Protein AF-A0A1V1X0B9-F1 (afdb_monomer_lite)

Foldseek 3Di:
DDDDDDDDDDDDPDDPPDPDDPPPPFDDVVLDDQWDDALQDIDGNPFLDADPVVLVCQVPDPDQKFKKKWFWPGAADPVRQVVVVVQQWHFQQAPGRRITIIIGGPSHDCPDPSNVNITRYIGDDALSSAEHPCLVVVHDDPQQQDPVRWGKKKWAFGQPDDLVNVVVLVVVFDPAKDADPDHSMIIGTGHSVCSSVLSPDSRIRHMDGDDHDFDQFLLLLCVLQVLCVQQCWDPDPFAIDRPHAQLAPAEEEEADQKAQQVQCLQFDADRVRDGPGGLEPDPDIHHDFLSNFLVFQQARLQCCVCVFPNDGSSSGHSRNNYGYYYDYDPVPDDDDPVVLCCCCVPVVHAEYEAEDFQAQQLFCDVSLLRVLCLQQQVDDDPPHTRDHHAYFYEQFQQAAHHDPDLLGDYNEQRGRRNRFLYQYEWAFAGDDPVGHRHGDNRTYFYDRLQQHAPNQAYGHFWQHWGGGPPDSYIDSGGGGSSSGRSNLRSLLSSLQVLLCVQVVDDCSVDNDRSQQSVQLFLQAADADFFADDPPPFAQGPQARDGDGAHPAAFRRGNSHYGHSVSSSVLSNLVQKDKDKAFDQPDKDKDKAFAFPPRQKWKKKKAFSANRQPPPPDDSNHARGDAAKFKWKAFPVRDIFAFWDADGANADPHRNDRGNDHPVNRDHIDGDRDRRHRMTMTMDGPDDGDIMITMMHFDPPHVHHVDGMTMMMMGIDRPQAWEEEEDCLQPPQQFAPPDPDWGDLVDDGLVNLLQVVSVVSRYHYDYDYYHDAAALVVLVRGQEYEYHEHPDDHDPRNLVSVLVCQLVAHEYEAEYFAHADDPSCVSQWWHWAAKKDFQQKWADFDDDLLCPPAHIFHRPIFTATPTHDPQKDQTIWADQRMWGHRPPPRDDDVPIHGRGGFWIKGRRNNGIYTYGGHDNRSSPPPGSNVVSSVVVRSD

Sequence (938 aa):
GEKIHCLVIAGLIFSTLMLACASQRDFTSSDRKDTIQLKSRKIVISREEISPAFFSQLQKTSLQRLHAFVQLRKRPNLATKRMLEKKGLQLLFHVEPLMWVASISKKFSPEDEMVRSLVRWIGRILPEDRIAADIKQGRFYEGIIAKDGRVRLSVDFFKDVPREEARGILEAYTKEFEPRGGANGWYIVAPKDIIRKLADHDQVKWIEQGPFPFRPLNNFTRQTTHAEEVQDLDLGTGQPVYHGLSGTGIQVGIWDDGIDATHEDFKLHDSADSIIGSRLLQTNPSVGLHGTLVSGVVGASGYRSEACVSVPYIFRGMAPEVEFYVRRPWQNTVPTSPQFAEAINTYGMDVSNHSYLQSTSGRYSAIARDMDAIVRGDVDYGGATIPPRPMVWAAGNNGKWPQYSSSLVEGYFSVEAPAKNVITVGATMAGSATYPDHLEDFSSLGPTWDGRIKPELVAPGNSIRTTKLGLNCYTSGESGTSMSAPAVTGVLALILQQYAITYGVDLDQDSPYPSTLKAILIQTARDLVHDTPDGYEWNNPDTDAAVLYHEGPDYATGFGLINAQAAVSLVKKKNLREGIISSPGEVKDYQVWVSPGAERIQFTLAWDDEPDEDTYGVETNPRLINDLELRLIAEDGSTFLPWVLDPLTPAATIGDPDPITPADITPAHSGEDHLNNVEQITVKTAVSGNWIVRVSVAPGSPGLLEEPQPYSLAGDFLKGFKVLIDASRDGGVWWFPQAGPFDPTLAHQGKAFADYLRSLGHKVDELPRPHVITPELLQNYALVIRAVGFGSYSSAEINAYTNYVQNGGKLLLLADHSASDALASSFGLQFEGITRGENKLNNYVAHPITQGVGELSYIVGSALTSYPGTAQIIGQLSNFSYLDLNNNNIQDPGEPSGPDVLGLMDFGNGRIVFCGDTNMWQSVPQPLTDNVLQWLLE

Secondary structure (DSSP, 8-state):
------------S--SSS----------GGG--SEEE-SS-EEE--S--B-HHHHHHHHHSSSSEEEEEEEESSPPPHHHHHHHHHTTEEEEEEEETTEEEEEEETT--TT-HHHHTTEEEEEE--GGGGB-HHHHTT---TTTB-TTS-EEEEEEE-TTS-HHHHHHHHHTT-S-EEEPSSSSEEEEEE-TTHHHHHHTSTTEEEEEE-PPP---HHHHHHHHTTHHHHHTEE-TTSS-EESS---TT-EEEEESS---TT-GGGEEE-TTS-EEEESBSSSSPPP-HHHHHHHHHHH---TTHHHHHSSTTTT--SSTT-EEEEEPPGGGPPP-HHHHHHHHHHH-EEEEEE-S-S-SSS---HHHHHHHHHHHT--EETTEE-----EEEE--S-SSS-SS-TTS--STT--S---SSSEEEEEEE-S-SSSTTPBPTTS-----TT----SSEEEEEESB--EETTEEEE-S-B-SHHHHHHHHHHHHHHHHHHHHHHHT--HHHHPPPHHHHHHHHHHH-B---B-S--S-PPBPTTTSSB--B-SS-BTTTBT-B--HHHHHHHHHTT-EEEEEE-STT-EEEEEEEE-TT-SEEEEEEE--PPPP--SSS-TTS----S-EEEEEE-TTS-EE--EE-PPPPPPSSBTBPP---TTT-PPPEE---SS-SEEEEEEESPPSEEEEEEEEEPTTS---SSS-EEEEEEE-TTS--EEEEE-TT--SSSSTT--SS--TTS--TTHHHHHHHHHTT-EEEEE-SS----HHHHTT-SEEEE----SPPPHHHHHHHHHHHHTT-EEEEE--S-S--HHHHHTT-EEESEEEES-EEEEE-S-GGGTT---EE--S--EEEE--TTPEEEEEE-TTEEEESSSSSS--TTPPBS-EEEEEEEETTEEEEEES-SGGGSS-S-HHHHHHHHHHH-

pLDDT: mean 84.83, std 14.64, range [26.0, 98.88]

Structure (mmCIF, N/CA/C/O backbone):
data_AF-A0A1V1X0B9-F1
#
_entry.id   AF-A0A1V1X0B9-F1
#
loop_
_atom_site.group_PDB
_atom_site.id
_atom_site.type_symbol
_atom_site.label_atom_id
_atom_site.label_alt_id
_atom_site.label_comp_id
_atom_site.label_asym_id
_atom_site.label_entity_id
_atom_site.label_seq_id
_atom_site.pdbx_PDB_ins_code
_atom_site.Cartn_x
_atom_site.Cartn_y
_atom_site.Cartn_z
_atom_site.occupancy
_atom_site.B_iso_or_equiv
_atom_site.auth_seq_id
_atom_site.auth_comp_id
_atom_site.auth_asym_id
_atom_site.auth_atom_id
_atom_site.pdbx_PDB_model_num
ATOM 1 N N . GLY A 1 1 ? -35.675 -9.072 -60.969 1.00 37.31 1 GLY A N 1
ATOM 2 C CA . GLY A 1 1 ? -34.631 -10.018 -61.398 1.00 37.31 1 GLY A CA 1
ATOM 3 C C . GLY A 1 1 ? -33.382 -9.653 -60.638 1.00 37.31 1 GLY A C 1
ATOM 4 O O . GLY A 1 1 ? -32.954 -8.519 -60.762 1.00 37.31 1 GLY A O 1
ATOM 5 N N . GLU A 1 2 ? -32.954 -10.421 -59.637 1.00 32.00 2 GLU A N 1
ATOM 6 C CA . GLU A 1 2 ? -32.298 -11.739 -59.779 1.00 32.00 2 GLU A CA 1
ATOM 7 C C . GLU A 1 2 ? -31.097 -11.653 -60.737 1.00 32.00 2 GLU A C 1
ATOM 9 O O . GLU A 1 2 ? -31.293 -11.436 -61.926 1.00 32.00 2 GLU A O 1
ATOM 14 N N . LYS A 1 3 ? -29.859 -11.647 -60.203 1.00 31.89 3 LYS A N 1
ATOM 15 C CA . LYS A 1 3 ? -28.937 -12.811 -60.020 1.00 31.89 3 LYS A CA 1
ATOM 16 C C . LYS A 1 3 ? -27.842 -12.730 -61.111 1.00 31.89 3 LYS A C 1
ATOM 18 O O . LYS A 1 3 ? -28.195 -12.576 -62.268 1.00 31.89 3 LYS A O 1
ATOM 23 N N . ILE A 1 4 ? -26.523 -12.690 -60.867 1.00 34.44 4 ILE A N 1
ATOM 24 C CA . ILE A 1 4 ? -25.584 -13.548 -60.100 1.00 34.44 4 ILE A CA 1
ATOM 25 C C . ILE A 1 4 ? -24.259 -12.741 -59.940 1.00 34.44 4 ILE A C 1
ATOM 27 O O . ILE A 1 4 ? -23.806 -12.160 -60.918 1.00 34.44 4 ILE A O 1
ATOM 31 N N . HIS A 1 5 ? -23.744 -12.420 -58.743 1.00 33.78 5 HIS A N 1
ATOM 32 C CA . HIS A 1 5 ? -22.781 -13.146 -57.878 1.00 33.78 5 HIS A CA 1
ATOM 33 C C . HIS A 1 5 ? -21.471 -13.693 -58.506 1.00 33.78 5 HIS A C 1
ATOM 35 O O . HIS A 1 5 ? -21.496 -14.621 -59.297 1.00 33.78 5 HIS A O 1
ATOM 41 N N . CYS A 1 6 ? -20.345 -13.144 -58.017 1.00 28.31 6 CYS A N 1
ATOM 42 C CA . CYS A 1 6 ? -19.051 -13.765 -57.666 1.00 28.31 6 CYS A CA 1
ATOM 43 C C . CYS A 1 6 ? -18.429 -14.886 -58.525 1.00 28.31 6 CYS A C 1
ATOM 45 O O . CYS A 1 6 ? -18.994 -15.964 -58.642 1.00 28.31 6 CYS A O 1
ATOM 47 N N . LEU A 1 7 ? -17.162 -14.692 -58.927 1.00 27.72 7 LEU A N 1
ATOM 48 C CA . LEU A 1 7 ? -15.956 -15.427 -58.462 1.00 27.72 7 LEU A CA 1
ATOM 49 C C . LEU A 1 7 ? -14.748 -14.922 -59.302 1.00 27.72 7 LEU A C 1
ATOM 51 O O . LEU A 1 7 ? -14.790 -15.025 -60.519 1.00 27.72 7 LEU A O 1
ATOM 55 N N . VAL A 1 8 ? -13.748 -14.184 -58.797 1.00 29.72 8 VAL A N 1
ATOM 56 C CA . VAL A 1 8 ? -12.565 -14.553 -57.975 1.00 29.72 8 VAL A CA 1
ATOM 57 C C . VAL A 1 8 ? -11.296 -14.025 -58.684 1.00 29.72 8 VAL A C 1
ATOM 59 O O . VAL A 1 8 ? -10.880 -14.538 -59.712 1.00 29.72 8 VAL A O 1
ATOM 62 N N . ILE A 1 9 ? -10.752 -12.943 -58.112 1.00 32.16 9 ILE A N 1
ATOM 63 C CA . ILE A 1 9 ? -9.335 -12.644 -57.808 1.00 32.16 9 ILE A CA 1
ATOM 64 C C . ILE A 1 9 ? -8.261 -12.903 -58.883 1.00 32.16 9 ILE A C 1
ATOM 66 O O . ILE A 1 9 ? -7.930 -14.046 -59.172 1.00 32.16 9 ILE A O 1
ATOM 70 N N . ALA A 1 10 ? -7.597 -11.813 -59.293 1.00 26.00 10 ALA A N 1
ATOM 71 C CA . ALA A 1 10 ? -6.134 -11.607 -59.398 1.00 26.00 10 ALA A CA 1
ATOM 72 C C . ALA A 1 10 ? -5.920 -10.496 -60.442 1.00 26.00 10 ALA A C 1
ATOM 74 O O . ALA A 1 10 ? -6.331 -10.640 -61.581 1.00 26.00 10 ALA A O 1
ATOM 75 N N . GLY A 1 11 ? -5.376 -9.321 -60.161 1.00 33.59 11 GLY A N 1
ATOM 76 C CA . GLY A 1 11 ? -4.209 -8.989 -59.367 1.00 33.59 11 GLY A CA 1
ATOM 77 C C . GLY A 1 11 ? -3.550 -7.805 -60.089 1.00 33.59 11 GLY A C 1
ATOM 78 O O . GLY A 1 11 ? -3.562 -7.761 -61.316 1.00 33.59 11 GLY A O 1
ATOM 79 N N . LEU A 1 12 ? -2.980 -6.875 -59.319 1.00 31.16 12 LEU A N 1
ATOM 80 C CA . LEU A 1 12 ? -2.344 -5.621 -59.750 1.00 31.16 12 LEU A CA 1
ATOM 81 C C . LEU A 1 12 ? -3.300 -4.492 -60.169 1.00 31.16 12 LEU A C 1
ATOM 83 O O . LEU A 1 12 ? -4.252 -4.691 -60.905 1.00 31.16 12 LEU A O 1
ATOM 87 N N . ILE A 1 13 ? -2.933 -3.274 -59.758 1.00 33.88 13 ILE A N 1
ATOM 88 C CA . ILE A 1 13 ? -3.601 -1.984 -60.005 1.00 33.88 13 ILE A CA 1
ATOM 89 C C . ILE A 1 13 ? -4.657 -1.637 -58.947 1.00 33.88 13 ILE A C 1
ATOM 91 O O . ILE A 1 13 ? -5.832 -1.552 -59.246 1.00 33.88 13 ILE A O 1
ATOM 95 N N . PHE A 1 14 ? -4.226 -1.414 -57.702 1.00 30.38 14 PHE A N 1
ATOM 96 C CA . PHE A 1 14 ? -4.762 -0.356 -56.823 1.00 30.38 14 PHE A CA 1
ATOM 97 C C . PHE A 1 14 ? -3.827 -0.210 -55.606 1.00 30.38 14 PHE A C 1
ATOM 99 O O . PHE A 1 14 ? -4.184 -0.460 -54.463 1.00 30.38 14 PHE A O 1
ATOM 106 N N . SER A 1 15 ? -2.559 0.127 -55.867 1.00 31.64 15 SER A N 1
ATOM 107 C CA . SER A 1 15 ? -1.531 0.331 -54.832 1.00 31.64 15 SER A CA 1
ATOM 108 C C . SER A 1 15 ? -0.655 1.557 -55.110 1.00 31.64 15 SER A C 1
ATOM 110 O O . SER A 1 15 ? 0.543 1.542 -54.844 1.00 31.64 15 SER A O 1
ATOM 112 N N . THR A 1 16 ? -1.231 2.620 -55.676 1.00 33.47 16 THR A N 1
ATOM 113 C CA . THR A 1 16 ? -0.512 3.872 -55.972 1.00 33.47 16 THR A CA 1
ATOM 114 C C . THR A 1 16 ? -1.450 5.079 -55.950 1.00 33.47 16 THR A C 1
ATOM 116 O O . THR A 1 16 ? -1.640 5.702 -56.985 1.00 33.47 16 THR A O 1
ATOM 119 N N . LEU A 1 17 ? -2.074 5.400 -54.810 1.00 32.94 17 LEU A N 1
ATOM 120 C CA . LEU A 1 17 ? -2.662 6.730 -54.546 1.00 32.94 17 LEU A CA 1
ATOM 121 C C . LEU A 1 17 ? -3.118 6.844 -53.078 1.00 32.94 17 LEU A C 1
ATOM 123 O O . LEU A 1 17 ? -4.303 6.855 -52.792 1.00 32.94 17 LEU A O 1
ATOM 127 N N . MET A 1 18 ? -2.159 6.859 -52.145 1.00 30.88 18 MET A N 1
ATOM 128 C CA . MET A 1 18 ? -2.273 7.392 -50.767 1.00 30.88 18 MET A CA 1
ATOM 129 C C . MET A 1 18 ? -0.877 7.342 -50.124 1.00 30.88 18 MET A C 1
ATOM 131 O O . MET A 1 18 ? -0.608 6.620 -49.171 1.00 30.88 18 MET A O 1
ATOM 135 N N . LEU A 1 19 ? 0.074 8.049 -50.736 1.00 37.06 19 LEU A N 1
ATOM 136 C CA . LEU A 1 19 ? 1.443 8.173 -50.228 1.00 37.06 19 LEU A CA 1
ATOM 137 C C . LEU A 1 19 ? 1.985 9.561 -50.579 1.00 37.06 19 LEU A C 1
ATOM 139 O O . LEU A 1 19 ? 2.961 9.698 -51.303 1.00 37.06 19 LEU A O 1
ATOM 143 N N . ALA A 1 20 ? 1.291 10.599 -50.114 1.00 37.75 20 ALA A N 1
ATOM 144 C CA . ALA A 1 20 ? 1.793 11.971 -50.081 1.00 37.75 20 ALA A CA 1
ATOM 145 C C . ALA A 1 20 ? 0.864 12.842 -49.225 1.00 37.75 20 ALA A C 1
ATOM 147 O O . ALA A 1 20 ? -0.007 13.513 -49.757 1.00 37.75 20 ALA A O 1
ATOM 148 N N . CYS A 1 21 ? 1.029 12.775 -47.904 1.00 32.97 21 CYS A N 1
ATOM 149 C CA . CYS A 1 21 ? 0.927 13.925 -46.996 1.00 32.97 21 CYS A CA 1
ATOM 150 C C . CYS A 1 21 ? 1.302 13.480 -45.574 1.00 32.97 21 CYS A C 1
ATOM 152 O O . CYS A 1 21 ? 0.542 13.615 -44.626 1.00 32.97 21 CYS A O 1
ATOM 154 N N . ALA A 1 22 ? 2.517 12.943 -45.423 1.00 33.97 22 ALA A N 1
ATOM 155 C CA . ALA A 1 22 ? 3.23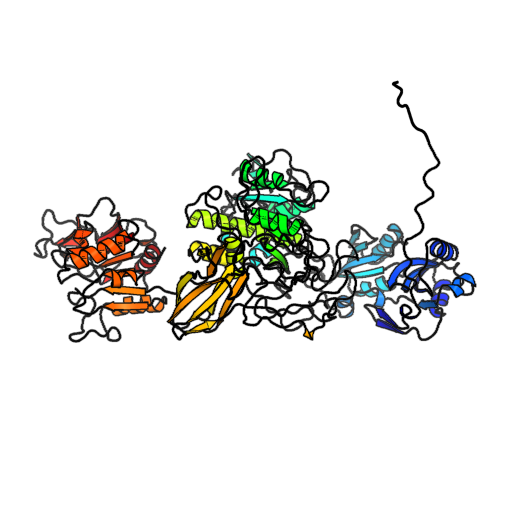4 13.156 -44.176 1.00 33.97 22 ALA A CA 1
ATOM 156 C C . ALA A 1 22 ? 3.690 14.617 -44.226 1.00 33.97 22 ALA A C 1
ATOM 158 O O . ALA A 1 22 ? 4.513 14.967 -45.075 1.00 33.97 22 ALA A O 1
ATOM 159 N N . SER A 1 23 ? 3.112 15.476 -43.392 1.00 36.31 23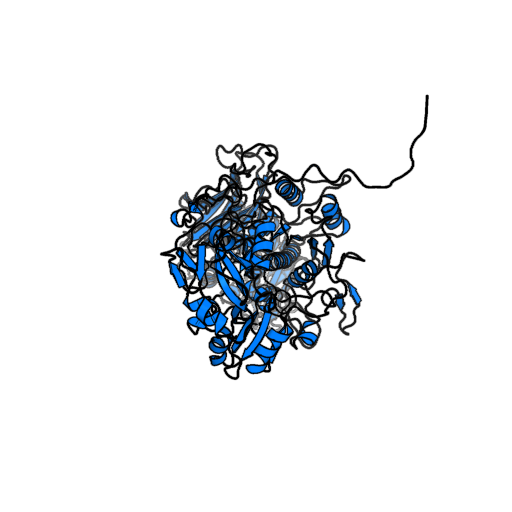 SER A N 1
ATOM 160 C CA . SER A 1 23 ? 3.574 16.850 -43.225 1.00 36.31 23 SER A CA 1
ATOM 161 C C . SER A 1 23 ? 5.043 16.818 -42.795 1.00 36.31 23 SER A C 1
ATOM 163 O O . SER A 1 23 ? 5.367 16.519 -41.644 1.00 36.31 23 SER A O 1
ATOM 165 N N . GLN A 1 24 ? 5.955 17.086 -43.729 1.00 39.44 24 GLN A N 1
ATOM 166 C CA . GLN A 1 24 ? 7.308 17.490 -43.379 1.00 39.44 24 GLN A CA 1
ATOM 167 C C . GLN A 1 24 ? 7.166 18.824 -42.644 1.00 39.44 24 GLN A C 1
ATOM 169 O O . GLN A 1 24 ? 6.868 19.834 -43.271 1.00 39.44 24 GLN A O 1
ATOM 174 N N . ARG A 1 25 ? 7.345 18.838 -41.315 1.00 41.69 25 ARG A N 1
ATOM 175 C CA . ARG A 1 25 ? 7.788 20.069 -40.653 1.00 41.69 25 ARG A CA 1
ATOM 176 C C . ARG A 1 25 ? 9.104 20.442 -41.340 1.00 41.69 25 ARG A C 1
ATOM 178 O O . ARG A 1 25 ? 10.073 19.680 -41.259 1.00 41.69 25 ARG A O 1
ATOM 185 N N . ASP A 1 26 ? 9.110 21.541 -42.084 1.00 42.22 26 ASP A N 1
ATOM 186 C CA . ASP A 1 26 ? 10.338 22.110 -42.624 1.00 42.22 26 ASP A CA 1
ATOM 187 C C . ASP A 1 26 ? 11.151 22.644 -41.440 1.00 42.22 26 ASP A C 1
ATOM 189 O O . ASP A 1 26 ? 10.799 23.649 -40.828 1.00 42.22 26 ASP A O 1
ATOM 193 N N . PHE A 1 27 ? 12.214 21.921 -41.078 1.00 48.00 27 PHE A N 1
ATOM 194 C CA . PHE A 1 27 ? 13.166 22.350 -40.051 1.00 48.00 27 PHE A CA 1
ATOM 195 C C . PHE A 1 27 ? 13.803 23.674 -40.493 1.00 48.00 27 PHE A C 1
ATOM 197 O O . PHE A 1 27 ? 14.326 23.774 -41.611 1.00 48.00 27 PHE A O 1
ATOM 204 N N . THR A 1 28 ? 13.731 24.695 -39.640 1.00 52.00 28 THR A N 1
ATOM 205 C CA . THR A 1 28 ? 14.157 26.059 -39.984 1.00 52.00 28 THR A CA 1
ATOM 206 C C . THR A 1 28 ? 15.641 26.268 -39.654 1.00 52.00 28 THR A C 1
ATOM 208 O O . THR A 1 28 ? 16.331 25.368 -39.172 1.00 52.00 28 THR A O 1
ATOM 211 N N . SER A 1 29 ? 16.185 27.465 -39.899 1.00 54.09 29 SER A N 1
ATOM 212 C CA . SER A 1 29 ? 17.551 27.800 -39.470 1.00 54.09 29 SER A CA 1
ATOM 213 C C . SER A 1 29 ? 17.758 27.722 -37.950 1.00 54.09 29 SER A C 1
ATOM 215 O O . SER A 1 29 ? 18.910 27.674 -37.532 1.00 54.09 29 SER A O 1
ATOM 217 N N . SER A 1 30 ? 16.694 27.687 -37.134 1.00 52.81 30 SER A N 1
ATOM 218 C CA . SER A 1 30 ? 16.779 27.570 -35.668 1.00 52.81 30 SER A CA 1
ATOM 219 C C . SER A 1 30 ? 17.191 26.175 -35.177 1.00 52.81 30 SER A C 1
ATOM 221 O O . SER A 1 30 ? 17.799 26.065 -34.118 1.00 52.81 30 SER A O 1
ATOM 223 N N . ASP A 1 31 ? 16.935 25.112 -35.950 1.00 55.50 31 ASP A N 1
ATOM 224 C CA . ASP A 1 31 ? 17.301 23.723 -35.599 1.00 55.50 31 ASP A CA 1
ATOM 225 C C . ASP A 1 31 ? 18.790 23.423 -35.826 1.00 55.50 31 ASP A C 1
ATOM 227 O O . ASP A 1 31 ? 19.329 22.368 -35.477 1.00 55.50 31 ASP A O 1
ATOM 231 N N . ARG A 1 32 ? 19.478 24.373 -36.457 1.00 67.38 32 ARG A N 1
ATOM 232 C CA . ARG A 1 32 ? 20.908 24.351 -36.710 1.00 67.38 32 ARG A CA 1
ATOM 233 C C . ARG A 1 32 ? 21.618 25.008 -35.528 1.00 67.38 32 ARG A C 1
ATOM 235 O O . ARG A 1 32 ? 21.870 26.207 -35.537 1.00 67.38 32 ARG A O 1
ATOM 242 N N . LYS A 1 33 ? 21.976 24.205 -34.525 1.00 67.88 33 LYS A N 1
ATOM 243 C CA . LYS A 1 33 ? 22.750 24.684 -33.375 1.00 67.88 33 LYS A CA 1
ATOM 244 C C . LYS A 1 33 ? 24.234 24.826 -33.718 1.00 67.88 33 LYS A C 1
ATOM 246 O O . LYS A 1 33 ? 24.838 23.937 -34.323 1.00 67.88 33 LYS A O 1
ATOM 251 N N . ASP A 1 34 ? 24.832 25.928 -33.276 1.00 78.62 34 ASP A N 1
ATOM 252 C CA . ASP A 1 34 ? 26.287 26.158 -33.311 1.00 78.62 34 ASP A CA 1
ATOM 253 C C . ASP A 1 34 ? 26.985 25.578 -32.085 1.00 78.62 34 ASP A C 1
ATOM 255 O O . ASP A 1 34 ? 28.184 25.751 -31.880 1.00 78.62 34 ASP A O 1
ATOM 259 N N . THR A 1 35 ? 26.240 24.889 -31.229 1.00 78.19 35 THR A N 1
ATOM 260 C CA . THR A 1 35 ? 26.788 24.185 -30.085 1.00 78.19 35 THR A CA 1
ATOM 261 C C . THR A 1 35 ? 26.037 22.885 -29.846 1.00 78.19 35 THR A C 1
ATOM 263 O O . THR A 1 35 ? 24.812 22.876 -29.862 1.00 78.19 35 THR A O 1
ATOM 266 N N . ILE A 1 36 ? 26.787 21.811 -29.606 1.00 75.25 36 ILE A N 1
ATOM 267 C CA . ILE A 1 36 ? 26.286 20.497 -29.205 1.00 75.25 36 ILE A CA 1
ATOM 268 C C . ILE A 1 36 ? 26.726 20.240 -27.768 1.00 75.25 36 ILE A C 1
ATOM 270 O O . ILE A 1 36 ? 27.904 20.429 -27.442 1.00 75.25 36 ILE A O 1
ATOM 274 N N . GLN A 1 37 ? 25.814 19.758 -26.933 1.00 77.31 37 GLN A N 1
ATOM 275 C CA . GLN A 1 37 ? 26.136 19.280 -25.596 1.00 77.31 37 GLN A CA 1
ATOM 276 C C . GLN A 1 37 ? 26.234 17.748 -25.626 1.00 77.31 37 GLN A C 1
ATOM 278 O O . GLN A 1 37 ? 25.242 17.060 -25.833 1.00 77.31 37 GLN A O 1
ATOM 283 N N . LEU A 1 38 ? 27.439 17.197 -25.461 1.00 72.50 38 LEU A N 1
ATOM 284 C CA . LEU A 1 38 ? 27.641 15.757 -25.280 1.00 72.50 38 LEU A CA 1
ATOM 285 C C . LEU A 1 38 ? 27.757 15.433 -23.788 1.00 72.50 38 LEU A C 1
ATOM 287 O O . LEU A 1 38 ? 28.177 16.279 -22.998 1.00 72.50 38 LEU A O 1
ATOM 291 N N . LYS A 1 39 ? 27.528 14.165 -23.418 1.00 67.94 39 LYS A N 1
ATOM 292 C CA . LYS A 1 39 ? 27.794 13.643 -22.059 1.00 67.94 39 LYS A CA 1
ATOM 293 C C . LYS A 1 39 ? 29.251 13.846 -21.593 1.00 67.94 39 LYS A C 1
ATOM 295 O O . LYS A 1 39 ? 29.559 13.699 -20.415 1.00 67.94 39 LYS A O 1
ATOM 300 N N . SER A 1 40 ? 30.180 14.097 -22.513 1.00 68.25 40 SER A N 1
ATOM 301 C CA . SER A 1 40 ? 31.615 14.274 -22.253 1.00 68.25 40 SER A CA 1
ATOM 302 C C . SER A 1 40 ? 32.080 15.727 -22.293 1.00 68.25 40 SER A C 1
ATOM 304 O O . SER A 1 40 ? 33.004 16.077 -21.563 1.00 68.25 40 SER A O 1
ATOM 306 N N . ARG A 1 41 ? 31.504 16.554 -23.173 1.00 81.31 41 ARG A N 1
ATOM 307 C CA . ARG A 1 41 ? 31.972 17.915 -23.459 1.00 81.31 41 ARG A CA 1
ATOM 308 C C . ARG A 1 41 ? 30.964 18.701 -24.291 1.00 81.31 41 ARG A C 1
ATOM 310 O O . ARG A 1 41 ? 30.142 18.138 -25.008 1.00 81.31 41 ARG A O 1
ATOM 317 N N . LYS A 1 42 ? 31.123 20.021 -24.282 1.00 82.00 42 LYS A N 1
ATOM 318 C CA . LYS A 1 42 ? 30.453 20.944 -25.201 1.00 82.00 42 LYS A CA 1
ATOM 319 C C . LYS A 1 42 ? 31.286 21.102 -26.477 1.00 82.00 42 LYS A C 1
ATOM 321 O O . LYS A 1 42 ? 32.485 21.366 -26.400 1.00 82.00 42 LYS A O 1
ATOM 326 N N . ILE A 1 43 ? 30.672 20.955 -27.648 1.00 81.06 43 ILE A N 1
ATOM 327 C CA . ILE A 1 43 ? 31.304 21.203 -28.953 1.00 81.06 43 ILE A CA 1
ATOM 328 C C . ILE A 1 43 ? 30.727 22.489 -29.530 1.00 81.06 43 ILE A C 1
ATOM 330 O O . ILE A 1 43 ? 29.533 22.546 -29.788 1.00 81.06 43 ILE A O 1
ATOM 334 N N . VAL A 1 44 ? 31.568 23.493 -29.781 1.00 83.19 44 VAL A N 1
ATOM 335 C CA . VAL A 1 44 ? 31.169 24.737 -30.458 1.00 83.19 44 VAL A CA 1
ATOM 336 C C . VAL A 1 44 ? 31.567 24.666 -31.934 1.00 83.19 44 VAL A C 1
ATOM 338 O O . VAL A 1 44 ? 32.743 24.508 -32.260 1.00 83.19 44 VAL A O 1
ATOM 341 N N . ILE A 1 45 ? 30.590 24.788 -32.829 1.00 81.38 45 ILE A N 1
ATOM 342 C CA . ILE A 1 45 ? 30.751 24.787 -34.285 1.00 81.38 45 ILE A CA 1
ATOM 343 C C . ILE A 1 45 ? 30.870 26.242 -34.741 1.00 81.38 45 ILE A C 1
ATOM 345 O O . ILE A 1 45 ? 29.893 26.886 -35.106 1.00 81.38 45 ILE A O 1
ATOM 349 N N . SER A 1 46 ? 32.086 26.784 -34.683 1.00 64.50 46 SER A N 1
ATOM 350 C CA . SER A 1 46 ? 32.346 28.197 -34.990 1.00 64.50 46 SER A CA 1
ATOM 351 C C . SER A 1 46 ? 32.490 28.499 -36.489 1.00 64.50 46 SER A C 1
ATOM 353 O O . SER A 1 46 ? 32.438 29.666 -36.878 1.00 64.50 46 SER A O 1
ATOM 355 N N . ARG A 1 47 ? 32.678 27.474 -37.341 1.00 64.12 47 ARG A N 1
ATOM 356 C CA . ARG A 1 47 ? 32.778 27.566 -38.814 1.00 64.12 47 ARG A CA 1
ATOM 357 C C . ARG A 1 47 ? 32.229 26.301 -39.487 1.00 64.12 47 ARG A C 1
ATOM 359 O O . ARG A 1 47 ? 32.237 25.227 -38.888 1.00 64.12 47 ARG A O 1
ATOM 366 N N . GLU A 1 48 ? 31.785 26.421 -40.742 1.00 63.38 48 GLU A N 1
ATOM 367 C CA . GLU A 1 48 ? 31.411 25.288 -41.611 1.00 63.38 48 GLU A CA 1
ATOM 368 C C . GLU A 1 48 ? 32.663 24.512 -42.040 1.00 63.38 48 GLU A C 1
ATOM 370 O O . GLU A 1 48 ? 33.122 24.592 -43.178 1.00 63.38 48 GLU A O 1
ATOM 375 N N . GLU A 1 49 ? 33.284 23.830 -41.084 1.00 66.25 49 GLU A N 1
ATOM 376 C CA . GLU A 1 49 ? 34.569 23.179 -41.276 1.00 66.25 49 GLU A CA 1
ATOM 377 C C . GLU A 1 49 ? 34.410 21.661 -41.237 1.00 66.25 49 GLU A C 1
ATOM 379 O O . GLU A 1 49 ? 33.893 21.066 -40.290 1.00 66.25 49 GLU A O 1
ATOM 384 N N . ILE A 1 50 ? 34.872 21.016 -42.299 1.00 72.25 50 ILE A N 1
ATOM 385 C CA . ILE A 1 50 ? 35.048 19.575 -42.340 1.00 72.25 50 ILE A CA 1
ATOM 386 C C . ILE A 1 50 ? 36.431 19.288 -41.750 1.00 72.25 50 ILE A C 1
ATOM 388 O O . ILE A 1 50 ? 37.430 19.652 -42.362 1.00 72.25 50 ILE A O 1
ATOM 392 N N . SER A 1 51 ? 36.496 18.669 -40.563 1.00 77.31 51 SER A N 1
ATOM 393 C CA . SER A 1 51 ? 37.737 18.538 -39.781 1.00 77.31 51 SER A CA 1
ATOM 394 C C . SER A 1 51 ? 38.910 17.953 -40.594 1.00 77.31 51 SER A C 1
ATOM 396 O O . SER A 1 51 ? 38.924 16.746 -40.863 1.00 77.31 51 SER A O 1
ATOM 398 N N . PRO A 1 52 ? 39.960 18.742 -40.914 1.00 78.94 52 PRO A N 1
ATOM 399 C CA . PRO A 1 52 ? 41.135 18.234 -41.630 1.00 78.94 52 PRO A CA 1
ATOM 400 C C . PRO A 1 52 ? 41.866 17.133 -40.848 1.00 78.94 52 PRO A C 1
ATOM 402 O O . PRO A 1 52 ? 42.426 16.199 -41.425 1.00 78.94 52 PRO A O 1
ATOM 405 N N . ALA A 1 53 ? 41.815 17.207 -39.514 1.00 80.62 53 ALA A N 1
ATOM 406 C CA . ALA A 1 53 ? 42.386 16.207 -38.620 1.00 80.62 53 ALA A CA 1
ATOM 407 C C . ALA A 1 53 ? 41.690 14.841 -38.747 1.00 80.62 53 ALA A C 1
ATOM 409 O O . ALA A 1 53 ? 42.374 13.817 -38.766 1.00 80.62 53 ALA A O 1
ATOM 410 N N . PHE A 1 54 ? 40.357 14.813 -38.885 1.00 88.31 54 PHE A N 1
ATOM 411 C CA . PHE A 1 54 ? 39.614 13.571 -39.116 1.00 88.31 54 PHE A CA 1
ATOM 412 C C . PHE A 1 54 ? 40.038 12.903 -40.430 1.00 88.31 54 PHE A C 1
ATOM 414 O O . PHE A 1 54 ? 40.360 11.718 -40.443 1.00 88.31 54 PHE A O 1
ATOM 421 N N . PHE A 1 55 ? 40.128 13.662 -41.525 1.00 87.00 55 PHE A N 1
ATOM 422 C CA . PHE A 1 55 ? 40.516 13.113 -42.830 1.00 87.00 55 PHE A CA 1
ATOM 423 C C . PHE A 1 55 ? 41.977 12.671 -42.887 1.00 87.00 55 PHE A C 1
ATOM 425 O O . PHE A 1 55 ? 42.283 11.629 -43.467 1.00 87.00 55 PHE A O 1
ATOM 432 N N . SER A 1 56 ? 42.874 13.403 -42.224 1.00 86.62 56 SER A N 1
ATOM 433 C CA . SER A 1 56 ? 44.260 12.968 -42.033 1.00 86.62 56 SER A CA 1
ATOM 434 C C . SER A 1 56 ? 44.324 11.618 -41.308 1.00 86.62 56 SER A C 1
ATOM 436 O O . SER A 1 56 ? 45.069 10.729 -41.721 1.00 86.62 56 SER A O 1
ATOM 438 N N . GLN A 1 57 ? 43.502 11.424 -40.269 1.00 87.81 57 GLN A N 1
ATOM 439 C CA . GLN A 1 57 ? 43.405 10.153 -39.548 1.00 87.81 57 GLN A CA 1
ATOM 440 C C . GLN A 1 57 ? 42.800 9.042 -40.419 1.00 87.81 57 GLN A C 1
ATOM 442 O O . GLN A 1 57 ? 43.351 7.943 -40.458 1.00 87.81 57 GLN A O 1
ATOM 447 N N . LEU A 1 58 ? 41.725 9.333 -41.158 1.00 91.25 58 LEU A N 1
ATOM 448 C CA . LEU A 1 58 ? 41.055 8.387 -42.055 1.00 91.25 58 LEU A CA 1
ATOM 449 C C . LEU A 1 58 ? 41.996 7.848 -43.139 1.00 91.25 58 LEU A C 1
ATOM 451 O O . LEU A 1 58 ? 41.909 6.677 -43.492 1.00 91.25 58 LEU A O 1
ATOM 455 N N . GLN A 1 59 ? 42.920 8.666 -43.648 1.00 88.94 59 GLN A N 1
ATOM 456 C CA . GLN A 1 59 ? 43.904 8.216 -44.637 1.00 88.94 59 GLN A CA 1
ATOM 457 C C . GLN A 1 59 ? 45.048 7.401 -44.020 1.00 88.94 59 GLN A C 1
ATOM 459 O O . GLN A 1 59 ? 45.515 6.444 -44.636 1.00 88.94 59 GLN A O 1
ATOM 464 N N . LYS A 1 60 ? 45.482 7.747 -42.801 1.00 89.06 60 LYS A N 1
ATOM 465 C CA . LYS A 1 60 ? 46.602 7.083 -42.112 1.00 89.06 60 LYS A CA 1
ATOM 466 C C . LYS A 1 60 ? 46.233 5.746 -41.467 1.00 89.06 60 LYS A C 1
ATOM 468 O O . LYS A 1 60 ? 47.108 4.902 -41.307 1.00 89.06 60 LYS A O 1
ATOM 473 N N . THR A 1 61 ? 44.976 5.555 -41.068 1.00 89.81 61 THR A N 1
ATOM 474 C CA . THR A 1 61 ? 44.530 4.309 -40.426 1.00 89.81 61 THR A CA 1
ATOM 475 C C . THR A 1 61 ? 44.517 3.126 -41.404 1.00 89.81 61 THR A C 1
ATOM 477 O O . THR A 1 61 ? 44.300 3.291 -42.609 1.00 89.81 61 THR A O 1
ATOM 480 N N . SER A 1 62 ? 44.717 1.910 -40.888 1.00 89.06 62 SER A N 1
ATOM 481 C CA . SER A 1 62 ? 44.513 0.658 -41.631 1.00 89.06 62 SER A CA 1
ATOM 482 C C . SER A 1 62 ? 43.028 0.346 -41.862 1.00 89.06 62 SER A C 1
ATOM 484 O O . SER A 1 62 ? 42.698 -0.403 -42.784 1.00 89.06 62 SER A O 1
ATOM 486 N N . LEU A 1 63 ? 42.129 0.957 -41.081 1.00 89.25 63 LEU A N 1
ATOM 487 C CA . LEU A 1 63 ? 40.683 0.800 -41.221 1.00 89.25 63 LEU A CA 1
ATOM 488 C C . LEU A 1 63 ? 40.179 1.380 -42.552 1.00 89.25 63 LEU A C 1
ATOM 490 O O . LEU A 1 63 ? 40.708 2.356 -43.087 1.00 89.25 63 LEU A O 1
ATOM 494 N N . GLN A 1 64 ? 39.121 0.776 -43.097 1.00 90.69 64 GLN A N 1
ATOM 495 C CA . GLN A 1 64 ? 38.479 1.251 -44.333 1.00 90.69 64 GLN A CA 1
ATOM 496 C C . GLN A 1 64 ? 37.529 2.434 -44.100 1.00 90.69 64 GLN A C 1
ATOM 498 O O . GLN A 1 64 ? 37.147 3.120 -45.054 1.00 90.69 64 GLN A O 1
ATOM 503 N N . ARG A 1 65 ? 37.150 2.662 -42.840 1.00 93.56 65 ARG A N 1
ATOM 504 C CA . ARG A 1 65 ? 36.210 3.684 -42.379 1.00 93.56 65 ARG A CA 1
ATOM 505 C C . ARG A 1 65 ? 36.567 4.161 -40.973 1.00 93.56 65 ARG A C 1
ATOM 507 O O . ARG A 1 65 ? 37.266 3.442 -40.264 1.00 93.56 65 ARG A O 1
ATOM 514 N N . LEU A 1 66 ? 36.084 5.347 -40.612 1.00 95.94 66 LEU A N 1
ATOM 515 C CA . LEU A 1 66 ? 36.097 5.886 -39.251 1.00 95.94 66 LEU A CA 1
ATOM 516 C C . LEU A 1 66 ? 34.734 6.476 -38.881 1.00 95.94 66 LEU A C 1
ATOM 518 O O . LEU A 1 66 ? 34.007 6.941 -39.764 1.00 95.94 66 LEU A O 1
ATOM 522 N N . HIS A 1 67 ? 34.426 6.527 -37.587 1.00 95.94 67 HIS A N 1
ATOM 523 C CA . HIS A 1 67 ? 33.201 7.125 -37.068 1.00 95.94 67 HIS A CA 1
ATOM 524 C C . HIS A 1 67 ? 33.388 8.601 -36.697 1.00 95.94 67 HIS A C 1
ATOM 526 O O . HIS A 1 67 ? 34.397 9.009 -36.117 1.00 95.94 67 HIS A O 1
ATOM 532 N N . ALA A 1 68 ? 32.397 9.423 -37.034 1.00 94.44 68 ALA A N 1
ATOM 533 C CA . ALA A 1 68 ? 32.424 10.865 -36.813 1.00 94.44 68 ALA A CA 1
ATOM 534 C C . ALA A 1 68 ? 31.049 11.414 -36.432 1.00 94.44 68 ALA A C 1
ATOM 536 O O . ALA A 1 68 ? 30.017 10.863 -36.819 1.00 94.44 68 ALA A O 1
ATOM 537 N N . PHE A 1 69 ? 31.049 12.557 -35.748 1.00 91.62 69 PHE A N 1
ATOM 538 C CA . PHE A 1 69 ? 29.879 13.422 -35.681 1.00 91.62 69 PHE A CA 1
ATOM 539 C C . PHE A 1 69 ? 29.741 14.190 -36.998 1.00 91.62 69 PHE A C 1
ATOM 541 O O . PHE A 1 69 ? 30.722 14.724 -37.517 1.00 91.62 69 PHE A O 1
ATOM 548 N N . VAL A 1 70 ? 28.529 14.259 -37.537 1.00 91.81 70 VAL A N 1
ATOM 549 C CA . VAL A 1 70 ? 28.201 14.911 -38.803 1.00 91.81 70 VAL A CA 1
ATOM 550 C C . VAL A 1 70 ? 26.981 15.793 -38.601 1.00 91.81 70 VAL A C 1
ATOM 552 O O . VAL A 1 70 ? 25.883 15.293 -38.357 1.00 91.81 70 VAL A O 1
ATOM 555 N N . GLN A 1 71 ? 27.151 17.104 -38.760 1.00 88.94 71 GLN A N 1
ATOM 556 C CA . GLN A 1 71 ? 26.018 18.018 -38.841 1.00 88.94 71 GLN A CA 1
ATOM 557 C C . GLN A 1 71 ? 25.577 18.147 -40.291 1.00 88.94 71 GLN A C 1
ATOM 559 O O . GLN A 1 71 ? 26.378 18.475 -41.171 1.00 88.94 71 GLN A O 1
ATOM 564 N N . LEU A 1 72 ? 24.293 17.940 -40.541 1.00 88.00 72 LEU A N 1
ATOM 565 C CA . LEU A 1 72 ? 23.686 18.150 -41.846 1.00 88.00 72 LEU A CA 1
ATOM 566 C C . LEU A 1 72 ? 23.052 19.541 -41.925 1.00 88.00 72 LEU A C 1
ATOM 568 O O . LEU A 1 72 ? 22.603 20.108 -40.935 1.00 88.00 72 LEU A O 1
ATOM 572 N N . ARG A 1 73 ? 23.001 20.104 -43.132 1.00 85.25 73 ARG A N 1
ATOM 573 C CA . ARG A 1 73 ? 22.365 21.401 -43.412 1.00 85.25 73 ARG A CA 1
ATOM 574 C C . ARG A 1 73 ? 20.838 21.320 -43.381 1.00 85.25 73 ARG A C 1
ATOM 576 O O . ARG A 1 73 ? 20.200 22.352 -43.183 1.00 85.25 73 ARG A O 1
ATOM 583 N N . LYS A 1 74 ? 20.291 20.118 -43.606 1.00 82.56 74 LYS A N 1
ATOM 584 C CA . LYS A 1 74 ? 18.863 19.771 -43.609 1.00 82.56 74 LYS A CA 1
ATOM 585 C C . LYS A 1 74 ? 18.662 18.282 -43.312 1.00 82.56 74 LYS A C 1
ATOM 587 O O . LYS A 1 74 ? 19.584 17.485 -43.504 1.00 82.56 74 LYS A O 1
ATOM 592 N N . ARG A 1 75 ? 17.457 17.895 -42.884 1.00 76.88 75 ARG A N 1
ATOM 593 C CA . ARG A 1 75 ? 17.136 16.501 -42.544 1.00 76.88 75 ARG A CA 1
ATOM 594 C C . ARG A 1 75 ? 17.247 15.597 -43.787 1.00 76.88 75 ARG A C 1
ATOM 596 O O . ARG A 1 75 ? 16.674 15.921 -44.829 1.00 76.88 75 ARG A O 1
ATOM 603 N N . PRO A 1 76 ? 17.963 14.461 -43.718 1.00 79.25 76 PRO A N 1
ATOM 604 C CA . PRO A 1 76 ? 18.169 13.599 -44.875 1.00 79.25 76 PRO A CA 1
ATOM 605 C C . PRO A 1 76 ? 16.958 12.681 -45.093 1.00 79.25 76 PRO A C 1
ATOM 607 O O . PRO A 1 76 ? 16.600 11.888 -44.219 1.00 79.25 76 PRO A O 1
ATOM 610 N N . ASN A 1 77 ? 16.356 12.734 -46.283 1.00 77.00 77 ASN A N 1
ATOM 611 C CA . ASN A 1 77 ? 15.370 11.737 -46.711 1.00 77.00 77 ASN A CA 1
ATOM 612 C C . ASN A 1 77 ? 16.067 10.433 -47.159 1.00 77.00 77 ASN A C 1
ATOM 614 O O . ASN A 1 77 ? 17.293 10.374 -47.270 1.00 77.00 77 ASN A O 1
ATOM 618 N N . LEU A 1 78 ? 15.302 9.372 -47.433 1.00 69.00 78 LEU A N 1
ATOM 619 C CA . LEU A 1 78 ? 15.866 8.065 -47.799 1.00 69.00 78 LEU A CA 1
ATOM 620 C C . LEU A 1 78 ? 16.773 8.121 -49.044 1.00 69.00 78 LEU A C 1
ATOM 622 O O . LEU A 1 78 ? 17.805 7.449 -49.080 1.00 69.00 78 LEU A O 1
ATOM 626 N N . ALA A 1 79 ? 16.425 8.936 -50.044 1.00 76.88 79 ALA A N 1
ATOM 627 C CA . ALA A 1 79 ? 17.245 9.116 -51.240 1.00 76.88 79 ALA A CA 1
ATOM 628 C C . ALA A 1 79 ? 18.575 9.808 -50.905 1.00 76.88 79 ALA A C 1
ATOM 630 O O . ALA A 1 79 ? 19.630 9.357 -51.349 1.00 76.88 79 ALA A O 1
ATOM 631 N N . THR A 1 80 ? 18.544 10.840 -50.058 1.00 83.81 80 THR A N 1
ATOM 632 C CA . THR A 1 80 ? 19.738 11.520 -49.546 1.00 83.81 80 THR A CA 1
ATOM 633 C C . THR A 1 80 ? 20.620 10.582 -48.725 1.00 83.81 80 THR A C 1
ATOM 635 O O . THR A 1 80 ? 21.826 10.557 -48.947 1.00 83.81 80 THR A O 1
ATOM 638 N N . LYS A 1 81 ? 20.042 9.768 -47.831 1.00 81.00 81 LYS A N 1
ATOM 639 C CA . LYS A 1 81 ? 20.794 8.777 -47.039 1.00 81.00 81 LYS A CA 1
ATOM 640 C C . LYS A 1 81 ? 21.517 7.772 -47.939 1.00 81.00 81 LYS A C 1
ATOM 642 O O . LYS A 1 81 ? 22.720 7.593 -47.798 1.00 81.00 81 LYS A O 1
ATOM 647 N N . ARG A 1 82 ? 20.812 7.194 -48.920 1.00 85.31 82 ARG A N 1
ATOM 648 C CA . ARG A 1 82 ? 21.399 6.264 -49.905 1.00 85.31 82 ARG A CA 1
ATOM 649 C C . ARG A 1 82 ? 22.470 6.926 -50.772 1.00 85.31 82 ARG A C 1
ATOM 651 O O . ARG A 1 82 ? 23.440 6.279 -51.153 1.00 85.31 82 ARG A O 1
ATOM 658 N N . MET A 1 83 ? 22.288 8.198 -51.124 1.00 91.38 83 MET A N 1
ATOM 659 C CA . MET A 1 83 ? 23.274 8.960 -51.890 1.00 91.38 83 MET A CA 1
ATOM 660 C C . MET A 1 83 ? 24.552 9.176 -51.073 1.00 91.38 83 MET A C 1
ATOM 662 O O . MET A 1 83 ? 25.630 8.840 -51.558 1.00 91.38 83 MET A O 1
ATOM 666 N N . LEU A 1 84 ? 24.431 9.661 -49.832 1.00 92.19 84 LEU A N 1
ATOM 667 C CA . LEU A 1 84 ? 25.568 9.839 -48.925 1.00 92.19 84 LEU A CA 1
ATOM 668 C C . LEU A 1 84 ? 26.297 8.509 -48.692 1.00 92.19 84 LEU A C 1
ATOM 670 O O . LEU A 1 84 ? 27.521 8.460 -48.786 1.00 92.19 84 LEU A O 1
ATOM 674 N N . GLU A 1 85 ? 25.554 7.416 -48.514 1.00 91.12 85 GLU A N 1
ATOM 675 C CA . GLU A 1 85 ? 26.115 6.075 -48.339 1.00 91.12 85 GLU A CA 1
ATOM 676 C C . GLU A 1 85 ? 26.914 5.621 -49.572 1.00 91.12 85 GLU A C 1
ATOM 678 O O . GLU A 1 85 ? 28.054 5.176 -49.438 1.00 91.12 85 GLU A O 1
ATOM 683 N N . LYS A 1 86 ? 26.394 5.831 -50.793 1.00 91.69 86 LYS A N 1
ATOM 684 C CA . LYS A 1 86 ? 27.140 5.586 -52.047 1.00 91.69 86 LYS A CA 1
ATOM 685 C C . LYS A 1 86 ? 28.400 6.443 -52.166 1.00 91.69 86 LYS A C 1
ATOM 687 O O . LYS A 1 86 ? 29.378 6.008 -52.772 1.00 91.69 86 LYS A O 1
ATOM 692 N N . LYS A 1 87 ? 28.377 7.654 -51.606 1.00 93.06 87 LYS A N 1
ATOM 693 C CA . LYS A 1 87 ? 29.530 8.559 -51.514 1.00 93.06 87 LYS A CA 1
ATOM 694 C C . LYS A 1 87 ? 30.455 8.217 -50.348 1.00 93.06 87 LYS A C 1
ATOM 696 O O . LYS A 1 87 ? 31.448 8.903 -50.162 1.00 93.06 87 LYS A O 1
ATOM 701 N N . GLY A 1 88 ? 30.180 7.157 -49.592 1.00 93.38 88 GLY A N 1
ATOM 702 C CA . GLY A 1 88 ? 31.047 6.681 -48.525 1.00 93.38 88 GLY A CA 1
ATOM 703 C C . GLY A 1 88 ? 30.773 7.284 -47.150 1.00 93.38 88 GLY A C 1
ATOM 704 O O . GLY A 1 88 ? 31.655 7.168 -46.307 1.00 93.38 88 GLY A O 1
ATOM 705 N N . LEU A 1 89 ? 29.608 7.898 -46.914 1.00 95.19 89 LEU A N 1
ATOM 706 C CA . LEU A 1 89 ? 29.144 8.375 -45.604 1.00 95.19 89 LEU A CA 1
ATOM 707 C C . LEU A 1 89 ? 27.811 7.712 -45.246 1.00 95.19 89 LEU A C 1
ATOM 709 O O . LEU A 1 89 ? 26.761 8.056 -45.785 1.00 95.19 89 LEU A O 1
ATOM 713 N N . GLN A 1 90 ? 27.848 6.763 -44.318 1.00 94.69 90 GLN A N 1
ATOM 714 C CA . GLN A 1 90 ? 26.673 6.051 -43.828 1.00 94.69 90 GLN A CA 1
ATOM 715 C C . GLN A 1 90 ? 26.222 6.651 -42.495 1.00 94.69 90 GLN A C 1
ATOM 717 O O . GLN A 1 90 ? 26.941 6.594 -41.502 1.00 94.69 90 GLN A O 1
ATOM 722 N N . LEU A 1 91 ? 25.021 7.224 -42.455 1.00 88.75 91 LEU A N 1
ATOM 723 C CA . LEU A 1 91 ? 24.433 7.734 -41.215 1.00 88.75 91 LEU A CA 1
ATOM 724 C C . LEU A 1 91 ? 23.944 6.562 -40.354 1.00 88.75 91 LEU A C 1
ATOM 726 O O . LEU A 1 91 ? 23.102 5.789 -40.813 1.00 88.75 91 LEU A O 1
ATOM 730 N N . LEU A 1 92 ? 24.445 6.443 -39.123 1.00 84.69 92 LEU A N 1
ATOM 731 C CA . LEU A 1 92 ? 24.121 5.330 -38.226 1.00 84.69 92 LEU A CA 1
ATOM 732 C C . LEU A 1 92 ? 22.933 5.666 -37.321 1.00 84.69 92 LEU A C 1
ATOM 734 O O . LEU A 1 92 ? 21.909 4.988 -37.360 1.00 84.69 92 LEU A O 1
ATOM 738 N N . PHE A 1 93 ? 23.058 6.732 -36.533 1.00 78.06 93 PHE A N 1
ATOM 739 C CA . PHE A 1 93 ? 22.011 7.242 -35.648 1.00 78.06 93 PHE A CA 1
ATOM 740 C C . PHE A 1 93 ? 22.162 8.754 -35.472 1.00 78.06 93 PHE A C 1
ATOM 742 O O . PHE A 1 93 ? 23.218 9.315 -35.767 1.00 78.06 93 PHE A O 1
ATOM 749 N N . HIS A 1 94 ? 21.095 9.420 -35.041 1.00 77.19 94 HIS A N 1
ATOM 750 C CA . HIS A 1 94 ? 21.104 10.859 -34.798 1.00 77.19 94 HIS A CA 1
ATOM 751 C C . HIS A 1 94 ? 21.284 11.145 -33.306 1.00 77.19 94 HIS A C 1
ATOM 753 O O . HIS A 1 94 ? 20.840 10.360 -32.475 1.00 77.19 94 HIS A O 1
ATOM 759 N N . VAL A 1 95 ? 21.981 12.236 -32.998 1.00 72.25 95 VAL A N 1
ATOM 760 C CA . VAL A 1 95 ? 22.210 12.759 -31.638 1.00 72.25 95 VAL A CA 1
ATOM 761 C C . VAL A 1 95 ? 21.284 13.952 -31.370 1.00 72.25 95 VAL A C 1
ATOM 763 O O . VAL A 1 95 ? 20.824 14.138 -30.258 1.00 72.25 95 VAL A O 1
ATOM 766 N N . GLU A 1 96 ? 20.968 14.720 -32.417 1.00 72.06 96 GLU A N 1
ATOM 767 C CA . GLU A 1 96 ? 19.983 15.813 -32.461 1.00 72.06 96 GLU A CA 1
ATOM 768 C C . GLU A 1 96 ? 19.358 15.828 -33.880 1.00 72.06 96 GLU A C 1
ATOM 770 O O . GLU A 1 96 ? 19.916 15.183 -34.776 1.00 72.06 96 GLU A O 1
ATOM 775 N N . PRO A 1 97 ? 18.255 16.555 -34.172 1.00 71.62 97 PRO A N 1
ATOM 776 C CA . PRO A 1 97 ? 17.546 16.471 -35.463 1.00 71.62 97 PRO A CA 1
ATOM 777 C C . PRO A 1 97 ? 18.420 16.580 -36.730 1.00 71.62 97 PRO A C 1
ATOM 779 O O . PRO A 1 97 ? 18.156 15.910 -37.737 1.00 71.62 97 PRO A O 1
ATOM 782 N N . LEU A 1 98 ? 19.488 17.387 -36.683 1.00 82.06 98 LEU A N 1
ATOM 783 C CA . LEU A 1 98 ? 20.460 17.562 -37.771 1.00 82.06 98 LEU A CA 1
ATOM 784 C C . LEU A 1 98 ? 21.864 17.020 -37.456 1.00 82.06 98 LEU A C 1
ATOM 786 O O . LEU A 1 98 ? 22.739 17.096 -38.319 1.00 82.06 98 LEU A O 1
ATOM 790 N N . MET A 1 99 ? 22.092 16.463 -36.267 1.00 84.75 99 MET A N 1
ATOM 791 C CA . MET A 1 99 ? 23.383 15.917 -35.845 1.00 84.75 99 MET A CA 1
ATOM 792 C C . MET A 1 99 ? 23.359 14.397 -35.880 1.00 84.75 99 MET A C 1
ATOM 794 O O . MET A 1 99 ? 22.485 13.768 -35.293 1.00 84.75 99 MET A O 1
ATOM 798 N N . TRP A 1 100 ? 24.347 13.797 -36.528 1.00 88.75 100 TRP A N 1
ATOM 799 C CA . TRP A 1 100 ? 24.413 12.358 -36.733 1.00 88.75 100 TRP A CA 1
ATOM 800 C C . TRP A 1 100 ? 25.754 11.799 -36.303 1.00 88.75 100 TRP A C 1
ATOM 802 O O . TRP A 1 100 ? 26.782 12.436 -36.494 1.00 88.75 100 TRP A O 1
ATOM 812 N N . VAL A 1 101 ? 25.755 10.572 -35.796 1.00 91.75 101 VAL A N 1
ATOM 813 C CA . VAL A 1 101 ? 26.944 9.728 -35.848 1.00 91.75 101 VAL A CA 1
ATOM 814 C C . VAL A 1 101 ? 26.928 8.983 -37.175 1.00 91.75 101 VAL A C 1
ATOM 816 O O . VAL A 1 101 ? 25.924 8.369 -37.553 1.00 91.75 101 VAL A O 1
ATOM 819 N N . ALA A 1 102 ? 28.035 9.063 -37.904 1.00 94.12 102 ALA A N 1
ATOM 820 C CA . ALA A 1 102 ? 28.179 8.475 -39.224 1.00 94.12 102 ALA A CA 1
ATOM 821 C C . ALA A 1 102 ? 29.467 7.662 -39.340 1.00 94.12 102 ALA A C 1
ATOM 823 O O . ALA A 1 102 ? 30.491 8.016 -38.760 1.00 94.12 102 ALA A O 1
ATOM 824 N N . SER A 1 103 ? 29.407 6.616 -40.153 1.00 95.88 103 SER A N 1
ATOM 825 C CA . SER A 1 103 ? 30.541 5.819 -40.601 1.00 95.88 103 SER A CA 1
ATOM 826 C C . SER A 1 103 ? 31.035 6.375 -41.939 1.00 95.88 103 SER A C 1
ATOM 828 O O . SER A 1 103 ? 30.282 6.428 -42.916 1.00 95.88 103 SER A O 1
ATOM 830 N N . ILE A 1 104 ? 32.277 6.858 -41.986 1.00 96.00 104 ILE A N 1
ATOM 831 C CA . ILE A 1 104 ? 32.859 7.547 -43.145 1.00 96.00 104 ILE A CA 1
ATOM 832 C C . ILE A 1 104 ? 34.021 6.723 -43.693 1.00 96.00 104 ILE A C 1
ATOM 834 O O . ILE A 1 104 ? 35.042 6.542 -43.037 1.00 96.00 104 ILE A O 1
ATOM 838 N N . SER A 1 105 ? 33.872 6.230 -44.919 1.00 95.25 105 SER A N 1
ATOM 839 C CA . SER A 1 105 ? 34.875 5.422 -45.617 1.00 95.25 105 SER A CA 1
ATOM 840 C C . SER A 1 105 ? 35.935 6.266 -46.328 1.00 95.25 105 SER A C 1
ATOM 842 O O . SER A 1 105 ? 35.695 7.421 -46.678 1.00 95.25 105 SER A O 1
ATOM 844 N N . LYS A 1 106 ? 37.073 5.653 -46.677 1.00 93.00 106 LYS A N 1
ATOM 845 C CA . LYS A 1 106 ? 38.138 6.282 -47.493 1.00 93.00 106 LYS A CA 1
ATOM 846 C C . LYS A 1 106 ? 37.685 6.781 -48.874 1.00 93.00 106 LYS A C 1
ATOM 848 O O . LYS A 1 106 ? 38.400 7.560 -49.496 1.00 93.00 106 LYS A O 1
ATOM 853 N N . LYS A 1 107 ? 36.519 6.338 -49.359 1.00 89.81 107 LYS A N 1
ATOM 854 C CA . LYS A 1 107 ? 35.919 6.795 -50.625 1.00 89.81 107 LYS A CA 1
ATOM 855 C C . LYS A 1 107 ? 35.214 8.149 -50.497 1.00 89.81 107 LYS A C 1
ATOM 857 O O . LYS A 1 107 ? 34.861 8.734 -51.518 1.00 89.81 107 LYS A O 1
ATOM 862 N N . PHE A 1 108 ? 34.983 8.625 -49.274 1.00 92.56 108 PHE A N 1
ATOM 863 C CA . PHE A 1 108 ? 34.291 9.882 -49.040 1.00 92.56 108 PHE A CA 1
ATOM 864 C C . PHE A 1 108 ? 35.145 11.078 -49.445 1.00 92.56 108 PHE A C 1
ATOM 866 O O . PHE A 1 108 ? 36.260 11.256 -48.958 1.00 92.56 108 PHE A O 1
ATOM 873 N N . SER A 1 109 ? 34.583 11.910 -50.322 1.00 88.75 109 SER A N 1
ATOM 874 C CA . SER A 1 109 ? 35.176 13.178 -50.729 1.00 88.75 109 SER A CA 1
ATOM 875 C C . SER A 1 109 ? 34.372 14.333 -50.128 1.00 88.75 109 SER A C 1
ATOM 877 O O . SER A 1 109 ? 33.222 14.533 -50.530 1.00 88.75 109 SER A O 1
ATOM 879 N N . PRO A 1 110 ? 34.950 15.115 -49.200 1.00 83.56 110 PRO A N 1
ATOM 880 C CA . PRO A 1 110 ? 34.284 16.293 -48.644 1.00 83.56 110 PRO A CA 1
ATOM 881 C C . PRO A 1 110 ? 34.145 17.444 -49.654 1.00 83.56 110 PRO A C 1
ATOM 883 O O . PRO A 1 110 ? 33.384 18.381 -49.425 1.00 83.56 110 PRO A O 1
ATOM 886 N N . GLU A 1 111 ? 34.864 17.361 -50.775 1.00 84.44 111 GLU A N 1
ATOM 887 C CA . GLU A 1 111 ? 34.868 18.345 -51.861 1.00 84.44 111 GLU A CA 1
ATOM 888 C C . GLU A 1 111 ? 33.737 18.123 -52.877 1.00 84.44 111 GLU A C 1
ATOM 890 O O . GLU A 1 111 ? 33.480 18.994 -53.707 1.00 84.44 111 GLU A O 1
ATOM 895 N N . ASP A 1 112 ? 33.062 16.968 -52.824 1.00 89.00 112 ASP A N 1
ATOM 896 C CA . ASP A 1 112 ? 31.943 16.650 -53.709 1.00 89.00 112 ASP A CA 1
ATOM 897 C C . ASP A 1 112 ? 30.807 17.671 -53.533 1.00 89.00 112 ASP A C 1
ATOM 899 O O . ASP A 1 112 ? 30.365 17.959 -52.419 1.00 89.00 112 ASP A O 1
ATOM 903 N N . GLU A 1 113 ? 30.332 18.231 -54.645 1.00 85.25 113 GLU A N 1
ATOM 904 C CA . GLU A 1 113 ? 29.358 19.327 -54.656 1.00 85.25 113 GLU A CA 1
ATOM 905 C C . GLU A 1 113 ? 28.051 18.958 -53.936 1.00 85.25 113 GLU A C 1
ATOM 907 O O . GLU A 1 113 ? 27.520 19.742 -53.143 1.00 85.25 113 GLU A O 1
ATOM 912 N N . MET A 1 114 ? 27.566 17.725 -54.126 1.00 82.12 114 MET A N 1
ATOM 913 C CA . MET A 1 114 ? 26.358 17.257 -53.448 1.00 82.12 114 MET A CA 1
ATOM 914 C C . MET A 1 114 ? 26.601 17.054 -51.954 1.00 82.12 114 MET A C 1
ATOM 916 O O . MET A 1 114 ? 25.729 17.375 -51.146 1.00 82.12 114 MET A O 1
ATOM 920 N N . VAL A 1 115 ? 27.782 16.567 -51.569 1.00 86.94 115 VAL A N 1
ATOM 921 C CA . VAL A 1 115 ? 28.171 16.437 -50.159 1.00 86.94 115 VAL A CA 1
ATOM 922 C C . VAL A 1 115 ? 28.237 17.811 -49.492 1.00 86.94 115 VAL A C 1
ATOM 924 O O . VAL A 1 115 ? 27.618 17.989 -48.446 1.00 86.94 115 VAL A O 1
ATOM 927 N N . ARG A 1 116 ? 28.878 18.810 -50.113 1.00 84.06 116 ARG A N 1
ATOM 928 C CA . ARG A 1 116 ? 28.946 20.194 -49.598 1.00 84.06 116 ARG A CA 1
ATOM 929 C C . ARG A 1 116 ? 27.576 20.840 -49.424 1.00 84.06 116 ARG A C 1
ATOM 931 O O . ARG A 1 116 ? 27.356 21.578 -48.462 1.00 84.06 116 ARG A O 1
ATOM 938 N N . SER A 1 117 ? 26.639 20.522 -50.318 1.00 85.31 117 SER A N 1
ATOM 939 C CA . SER A 1 117 ? 25.258 21.013 -50.245 1.00 85.31 117 SER A CA 1
ATOM 940 C C . SER A 1 117 ? 24.457 20.445 -49.060 1.00 85.31 117 SER A C 1
ATOM 942 O O . SER A 1 117 ? 23.402 20.980 -48.712 1.00 85.31 117 SER A O 1
ATOM 944 N N . LEU A 1 118 ? 24.944 19.376 -48.417 1.00 87.12 118 LEU A N 1
ATOM 945 C CA . LEU A 1 118 ? 24.215 18.623 -47.391 1.00 87.12 118 LEU A CA 1
ATOM 946 C C . LEU A 1 118 ? 24.942 18.520 -46.055 1.00 87.12 118 LEU A C 1
ATOM 948 O O . LEU A 1 118 ? 24.282 18.527 -45.021 1.00 87.12 118 LEU A O 1
ATOM 952 N N . VAL A 1 119 ? 26.266 18.422 -46.057 1.00 90.19 119 VAL A N 1
ATOM 953 C CA . VAL A 1 119 ? 27.095 18.307 -44.859 1.00 90.19 119 VAL A CA 1
ATOM 954 C C . VAL A 1 119 ? 27.597 19.694 -44.482 1.00 90.19 119 VAL A C 1
ATOM 956 O O . VAL A 1 119 ? 28.221 20.388 -45.283 1.00 90.19 119 VAL A O 1
ATOM 959 N N . ARG A 1 120 ? 27.291 20.107 -43.254 1.00 87.12 120 ARG A N 1
ATOM 960 C CA . ARG A 1 120 ? 27.731 21.381 -42.681 1.00 87.12 120 ARG A CA 1
ATOM 961 C C . ARG A 1 120 ? 29.064 21.239 -41.959 1.00 87.12 120 ARG A C 1
ATOM 963 O O . ARG A 1 120 ? 29.905 22.125 -42.050 1.00 87.12 120 ARG A O 1
ATOM 970 N N . TRP A 1 121 ? 29.224 20.150 -41.215 1.00 89.38 121 TRP A N 1
ATOM 971 C CA . TRP A 1 121 ? 30.347 19.967 -40.306 1.00 89.38 121 TRP A CA 1
ATOM 972 C C . TRP A 1 121 ? 30.620 18.483 -40.082 1.00 89.38 121 TRP A C 1
ATOM 974 O O . TRP A 1 121 ? 29.684 17.682 -40.039 1.00 89.38 121 TRP A O 1
ATOM 984 N N . ILE A 1 122 ? 31.898 18.128 -39.933 1.00 91.06 122 ILE A N 1
ATOM 985 C CA . ILE A 1 122 ? 32.340 16.786 -39.540 1.00 91.06 122 ILE A CA 1
ATOM 986 C C . ILE A 1 122 ? 33.359 16.937 -38.415 1.00 91.06 122 ILE A C 1
ATOM 988 O O . ILE A 1 122 ? 34.388 17.589 -38.606 1.00 91.06 122 ILE A O 1
ATOM 992 N N . GLY A 1 123 ? 33.102 16.296 -37.278 1.00 88.31 123 GLY A N 1
ATOM 993 C CA . GLY A 1 123 ? 33.989 16.281 -36.121 1.00 88.31 123 GLY A CA 1
ATOM 994 C C . GLY A 1 123 ? 34.328 14.880 -35.634 1.00 88.31 123 GLY A C 1
ATOM 995 O O . GLY A 1 123 ? 33.587 13.921 -35.834 1.00 88.31 123 GLY A O 1
ATOM 996 N N . ARG A 1 124 ? 35.478 14.769 -34.968 1.00 89.19 124 ARG A N 1
ATOM 997 C CA . ARG A 1 124 ? 35.965 13.507 -34.401 1.00 89.19 124 ARG A CA 1
ATOM 998 C C . ARG A 1 124 ? 35.152 13.125 -33.164 1.00 89.19 124 ARG A C 1
ATOM 1000 O O . ARG A 1 124 ? 34.861 13.991 -32.338 1.00 89.19 124 ARG A O 1
ATOM 1007 N N . ILE A 1 125 ? 34.883 11.829 -33.027 1.00 90.06 125 ILE A N 1
ATOM 1008 C CA . ILE A 1 125 ? 34.497 11.209 -31.757 1.00 90.06 125 ILE A CA 1
ATOM 1009 C C . ILE A 1 125 ? 35.794 10.888 -31.015 1.00 90.06 125 ILE A C 1
ATOM 1011 O O . ILE A 1 125 ? 36.610 10.106 -31.512 1.00 90.06 125 ILE A O 1
ATOM 1015 N N . LEU A 1 126 ? 36.013 11.524 -29.870 1.00 90.19 126 LEU A N 1
ATOM 1016 C CA . LEU A 1 126 ? 37.202 11.312 -29.049 1.00 90.19 126 LEU A CA 1
ATOM 1017 C C . LEU A 1 126 ? 36.996 10.114 -28.101 1.00 90.19 126 LEU A C 1
ATOM 1019 O O . LEU A 1 126 ? 35.846 9.772 -27.815 1.00 90.19 126 LEU A O 1
ATOM 1023 N N . PRO A 1 127 ? 38.061 9.456 -27.607 1.00 91.31 127 PRO A N 1
ATOM 1024 C CA . PRO A 1 127 ? 37.930 8.340 -26.664 1.00 91.31 127 PRO A CA 1
ATOM 1025 C C . PRO A 1 127 ? 37.075 8.683 -25.432 1.00 91.31 127 PRO A C 1
ATOM 1027 O O . PRO A 1 127 ? 36.229 7.902 -25.010 1.00 91.31 127 PRO A O 1
ATOM 1030 N N . GLU A 1 128 ? 37.208 9.892 -24.890 1.00 84.06 128 GLU A N 1
ATOM 1031 C CA . GLU A 1 128 ? 36.417 10.392 -23.760 1.00 84.06 128 GLU A CA 1
ATOM 1032 C C . GLU A 1 128 ? 34.916 10.559 -24.056 1.00 84.06 128 GLU A C 1
ATOM 1034 O O . GLU A 1 128 ? 34.105 10.568 -23.122 1.00 84.06 128 GLU A O 1
ATOM 1039 N N . ASP A 1 129 ? 34.540 10.664 -25.336 1.00 84.38 129 ASP A N 1
ATOM 1040 C CA . ASP A 1 129 ? 33.146 10.711 -25.791 1.00 84.38 129 ASP A CA 1
ATOM 1041 C C . ASP A 1 129 ? 32.487 9.314 -25.728 1.00 84.38 129 ASP A C 1
ATOM 1043 O O . ASP A 1 129 ? 31.267 9.216 -25.830 1.00 84.38 129 ASP A O 1
ATOM 1047 N N . ARG A 1 130 ? 33.279 8.243 -25.538 1.00 90.00 130 ARG A N 1
ATOM 1048 C CA . ARG A 1 130 ? 32.847 6.830 -25.540 1.00 90.00 130 ARG A CA 1
ATOM 1049 C C . ARG A 1 130 ? 32.771 6.212 -24.138 1.00 90.00 130 ARG A C 1
ATOM 1051 O O . ARG A 1 130 ? 32.458 5.035 -24.024 1.00 90.00 130 ARG A O 1
ATOM 1058 N N . ILE A 1 131 ? 33.083 6.968 -23.082 1.00 81.75 131 ILE A N 1
ATOM 1059 C CA . ILE A 1 131 ? 33.155 6.469 -21.698 1.00 81.75 131 ILE A CA 1
ATOM 1060 C C . ILE A 1 131 ? 32.111 7.180 -20.829 1.00 81.75 131 ILE A C 1
ATOM 1062 O O . ILE A 1 131 ? 32.023 8.417 -20.834 1.00 81.75 131 ILE A O 1
ATOM 1066 N N . ALA A 1 132 ? 31.372 6.397 -20.042 1.00 69.25 132 ALA A N 1
ATOM 1067 C CA . ALA A 1 132 ? 30.428 6.878 -19.040 1.00 69.25 132 ALA A CA 1
ATOM 1068 C C . ALA A 1 132 ? 31.088 7.783 -17.968 1.00 69.25 132 ALA A C 1
ATOM 1070 O O . ALA A 1 132 ? 32.301 7.754 -17.732 1.00 69.25 132 ALA A O 1
ATOM 1071 N N . ALA A 1 133 ? 30.306 8.702 -17.393 1.00 65.06 133 ALA A N 1
ATOM 1072 C CA . ALA A 1 133 ? 30.815 9.795 -16.554 1.00 65.06 133 ALA A CA 1
ATOM 1073 C C . ALA A 1 133 ? 31.382 9.321 -15.205 1.00 65.06 133 ALA A C 1
ATOM 1075 O O . ALA A 1 133 ? 32.449 9.772 -14.789 1.00 65.06 133 ALA A O 1
ATOM 1076 N N . ASP A 1 134 ? 30.696 8.376 -14.578 1.00 55.19 134 ASP A N 1
ATOM 1077 C CA . ASP A 1 134 ? 31.108 7.607 -13.404 1.00 55.19 134 ASP A CA 1
ATOM 1078 C C . ASP A 1 134 ? 32.515 7.000 -13.554 1.00 55.19 134 ASP A C 1
ATOM 1080 O O . ASP A 1 134 ? 33.411 7.289 -12.755 1.00 55.19 134 ASP A O 1
ATOM 1084 N N . ILE A 1 135 ? 32.763 6.271 -14.644 1.00 74.19 135 ILE A N 1
ATOM 1085 C CA . ILE A 1 135 ? 34.057 5.657 -14.950 1.00 74.19 135 ILE A CA 1
ATOM 1086 C C . ILE A 1 135 ? 35.137 6.726 -15.140 1.00 74.19 135 ILE A C 1
ATOM 1088 O O . ILE A 1 135 ? 36.258 6.575 -14.645 1.00 74.19 135 ILE A O 1
ATOM 1092 N N . LYS A 1 136 ? 34.823 7.831 -15.832 1.00 72.38 136 LYS A N 1
ATOM 1093 C CA . LYS A 1 136 ? 35.767 8.949 -16.030 1.00 72.38 136 LYS A CA 1
ATOM 1094 C C . LYS A 1 136 ? 36.169 9.614 -14.714 1.00 72.38 136 LYS A C 1
ATOM 1096 O O . LYS A 1 136 ? 37.307 10.059 -14.588 1.00 72.38 136 LYS A O 1
ATOM 1101 N N . GLN A 1 137 ? 35.256 9.653 -13.750 1.00 68.94 137 GLN A N 1
ATOM 1102 C CA . GLN A 1 137 ? 35.478 10.185 -12.405 1.00 68.94 137 GLN A CA 1
ATOM 1103 C C . GLN A 1 137 ? 36.121 9.157 -11.458 1.00 68.94 137 GLN A C 1
ATOM 1105 O O . GLN A 1 137 ? 36.361 9.462 -10.294 1.00 68.94 137 GLN A O 1
ATOM 1110 N N . GLY A 1 138 ? 36.412 7.942 -11.938 1.00 72.38 138 GLY A N 1
ATOM 1111 C CA . GLY A 1 138 ? 36.982 6.863 -11.131 1.00 72.38 138 GLY A CA 1
ATOM 1112 C C . GLY A 1 138 ? 36.001 6.249 -10.130 1.00 72.38 138 GLY A C 1
ATOM 1113 O O . GLY A 1 138 ? 36.434 5.502 -9.251 1.00 72.38 138 GLY A O 1
ATOM 1114 N N . ARG A 1 139 ? 34.701 6.543 -10.259 1.00 62.81 139 ARG A N 1
ATOM 1115 C CA . ARG A 1 139 ? 33.636 6.008 -9.409 1.00 62.81 139 ARG A CA 1
ATOM 1116 C C . ARG A 1 139 ? 33.173 4.669 -9.976 1.00 62.81 139 ARG A C 1
ATOM 1118 O O . ARG A 1 139 ? 32.765 4.590 -11.129 1.00 62.81 139 ARG A O 1
ATOM 1125 N N . PHE A 1 140 ? 33.259 3.622 -9.162 1.00 64.06 140 PHE A N 1
ATOM 1126 C CA . PHE A 1 140 ? 32.741 2.294 -9.482 1.00 64.06 140 PHE A CA 1
ATOM 1127 C C . PHE A 1 140 ? 31.789 1.873 -8.371 1.00 64.06 140 PHE A C 1
ATOM 1129 O O . PHE A 1 140 ? 32.178 1.911 -7.202 1.00 64.06 140 PHE A O 1
ATOM 1136 N N . TYR A 1 141 ? 30.568 1.484 -8.730 1.00 47.56 141 TYR A N 1
ATOM 1137 C CA . TYR A 1 141 ? 29.561 1.086 -7.749 1.00 47.56 141 TYR A CA 1
ATOM 1138 C C . TYR A 1 141 ? 29.925 -0.234 -7.057 1.00 47.56 141 TYR A C 1
ATOM 1140 O O . TYR A 1 141 ? 30.689 -1.059 -7.576 1.00 47.56 141 TYR A O 1
ATOM 1148 N N . GLU A 1 142 ? 29.370 -0.441 -5.864 1.00 50.06 142 GLU A N 1
ATOM 1149 C CA . GLU A 1 142 ? 29.620 -1.635 -5.066 1.00 50.06 142 GLU A CA 1
ATOM 1150 C C . GLU A 1 142 ? 29.263 -2.905 -5.854 1.00 50.06 142 GLU A C 1
ATOM 1152 O O . GLU A 1 142 ? 28.139 -3.095 -6.328 1.00 50.06 142 GLU A O 1
ATOM 1157 N N . GLY A 1 143 ? 30.250 -3.794 -5.984 1.00 50.94 143 GLY A N 1
ATOM 1158 C CA . GLY A 1 143 ? 30.115 -5.035 -6.729 1.00 50.94 143 GLY A CA 1
ATOM 1159 C C . GLY A 1 143 ? 30.588 -4.982 -8.187 1.00 50.94 143 GLY A C 1
ATOM 1160 O O . GLY A 1 143 ? 30.817 -6.031 -8.789 1.00 50.94 143 GLY A O 1
ATOM 1161 N N . ILE A 1 144 ? 30.831 -3.800 -8.756 1.00 66.75 144 ILE A N 1
ATOM 1162 C CA . ILE A 1 144 ? 31.441 -3.665 -10.090 1.00 66.75 144 ILE A CA 1
ATOM 1163 C C . ILE A 1 144 ? 32.918 -4.065 -10.074 1.00 66.75 144 ILE A C 1
ATOM 1165 O O . ILE A 1 144 ? 33.421 -4.647 -11.038 1.00 66.75 144 ILE A O 1
ATOM 1169 N N . ILE A 1 145 ? 33.609 -3.799 -8.965 1.00 75.88 145 ILE A N 1
ATOM 1170 C CA . ILE A 1 145 ? 34.974 -4.270 -8.738 1.00 75.88 145 ILE A CA 1
ATOM 1171 C C . ILE A 1 145 ? 34.900 -5.740 -8.299 1.00 75.88 145 ILE A C 1
ATOM 1173 O O . ILE A 1 145 ? 34.336 -6.068 -7.255 1.00 75.88 145 ILE A O 1
ATOM 1177 N N . ALA A 1 146 ? 35.443 -6.642 -9.114 1.00 66.31 146 ALA A N 1
ATOM 1178 C CA . ALA A 1 146 ? 35.608 -8.046 -8.771 1.00 66.31 146 ALA A CA 1
ATOM 1179 C C . ALA A 1 146 ? 36.603 -8.204 -7.607 1.00 66.31 146 ALA A C 1
ATOM 1181 O O . ALA A 1 146 ? 37.434 -7.332 -7.355 1.00 66.31 146 ALA A O 1
ATOM 1182 N N . LYS A 1 147 ? 36.542 -9.336 -6.891 1.00 68.56 147 LYS A N 1
ATOM 1183 C CA . LYS A 1 147 ? 37.385 -9.591 -5.703 1.00 68.56 147 LYS A CA 1
ATOM 1184 C C . LYS A 1 147 ? 38.892 -9.494 -5.983 1.00 68.56 147 LYS A C 1
ATOM 1186 O O . LYS A 1 147 ? 39.667 -9.259 -5.066 1.00 68.56 147 LYS A O 1
ATOM 1191 N N . ASP A 1 148 ? 39.294 -9.667 -7.237 1.00 78.50 148 ASP A N 1
ATOM 1192 C CA . ASP A 1 148 ? 40.675 -9.577 -7.714 1.00 78.50 148 ASP A CA 1
ATOM 1193 C C . ASP A 1 148 ? 41.082 -8.162 -8.186 1.00 78.50 148 ASP A C 1
ATOM 1195 O O . ASP A 1 148 ? 42.173 -7.976 -8.723 1.00 78.50 148 ASP A O 1
ATOM 1199 N N . GLY A 1 149 ? 40.222 -7.154 -7.998 1.00 78.94 149 GLY A N 1
ATOM 1200 C CA . GLY A 1 149 ? 40.482 -5.754 -8.345 1.00 78.94 149 GLY A CA 1
ATOM 1201 C C . GLY A 1 149 ? 40.182 -5.374 -9.801 1.00 78.94 149 GLY A C 1
ATOM 1202 O O . GLY A 1 149 ? 40.287 -4.191 -10.150 1.00 78.94 149 GLY A O 1
ATOM 1203 N N . ARG A 1 150 ? 39.783 -6.330 -10.653 1.00 88.44 150 ARG A N 1
ATOM 1204 C CA . ARG A 1 150 ? 39.281 -6.055 -12.012 1.00 88.44 150 ARG A CA 1
ATOM 1205 C C . ARG A 1 150 ? 37.872 -5.467 -11.968 1.00 88.44 150 ARG A C 1
ATOM 1207 O O . ARG A 1 150 ? 37.208 -5.505 -10.939 1.00 88.44 150 ARG A O 1
ATOM 1214 N N . VAL A 1 151 ? 37.408 -4.901 -13.077 1.00 79.62 151 VAL A N 1
ATOM 1215 C CA . VAL A 1 151 ? 36.080 -4.284 -13.192 1.00 79.62 151 VAL A CA 1
ATOM 1216 C C . VAL A 1 151 ? 35.209 -5.012 -14.200 1.00 79.62 151 VAL A C 1
ATOM 1218 O O . VAL A 1 151 ? 35.696 -5.489 -15.226 1.00 79.62 151 VAL A O 1
ATOM 1221 N N . ARG A 1 152 ? 33.914 -5.073 -13.893 1.00 75.81 152 ARG A N 1
ATOM 1222 C CA . ARG A 1 152 ? 32.862 -5.517 -14.807 1.00 75.81 152 ARG A CA 1
ATOM 1223 C C . ARG A 1 152 ? 32.417 -4.335 -15.670 1.00 75.81 152 ARG A C 1
ATOM 1225 O O . ARG A 1 152 ? 32.029 -3.302 -15.120 1.00 75.81 152 ARG A O 1
ATOM 1232 N N . LEU A 1 153 ? 32.504 -4.461 -16.993 1.00 82.12 153 LEU A N 1
ATOM 1233 C CA . LEU A 1 153 ? 32.104 -3.416 -17.942 1.00 82.12 153 LEU A CA 1
ATOM 1234 C C . LEU A 1 153 ? 31.107 -3.932 -18.991 1.00 82.12 153 LEU A C 1
ATOM 1236 O O . LEU A 1 153 ? 31.225 -5.055 -19.479 1.00 82.12 153 LEU A O 1
ATOM 1240 N N . SER A 1 154 ? 30.173 -3.070 -19.383 1.00 79.75 154 SER A N 1
ATOM 1241 C CA . SER A 1 154 ? 29.345 -3.215 -20.580 1.00 79.75 154 SER A CA 1
ATOM 1242 C C . SER A 1 154 ? 29.984 -2.405 -21.710 1.00 79.75 154 SER A C 1
ATOM 1244 O O . SER A 1 154 ? 30.296 -1.223 -21.542 1.00 79.75 154 SER A O 1
ATOM 1246 N N . VAL A 1 155 ? 30.228 -3.052 -22.851 1.00 88.75 155 VAL A N 1
ATOM 1247 C CA . VAL A 1 155 ? 30.893 -2.462 -24.019 1.00 88.75 155 VAL A CA 1
ATOM 1248 C C . VAL A 1 155 ? 30.013 -2.627 -25.249 1.00 88.75 155 VAL A C 1
ATOM 1250 O O . VAL A 1 155 ? 29.762 -3.744 -25.702 1.00 88.75 155 VAL A O 1
ATOM 1253 N N . ASP A 1 156 ? 29.595 -1.508 -25.829 1.00 85.12 156 ASP A N 1
ATOM 1254 C CA . ASP A 1 156 ? 28.863 -1.465 -27.090 1.00 85.12 156 ASP A CA 1
ATOM 1255 C C . ASP A 1 156 ? 29.801 -1.173 -28.259 1.00 85.12 156 ASP A C 1
ATOM 1257 O O . ASP A 1 156 ? 30.651 -0.286 -28.190 1.00 85.12 156 ASP A O 1
ATOM 1261 N N . PHE A 1 157 ? 29.564 -1.835 -29.386 1.00 90.06 157 PHE A N 1
ATOM 1262 C CA . PHE A 1 157 ? 30.194 -1.564 -30.675 1.00 90.06 157 PHE A CA 1
ATOM 1263 C C . PHE A 1 157 ? 29.188 -0.939 -31.647 1.00 90.06 157 PHE A C 1
ATOM 1265 O O . PHE A 1 157 ? 27.970 -1.109 -31.519 1.00 90.06 157 PHE A O 1
ATOM 1272 N N . PHE A 1 158 ? 29.679 -0.196 -32.643 1.00 88.25 158 PHE A N 1
ATOM 1273 C CA . PHE A 1 158 ? 28.805 0.359 -33.677 1.00 88.25 158 PHE A CA 1
ATOM 1274 C C . PHE A 1 158 ? 28.099 -0.748 -34.476 1.00 88.25 158 PHE A C 1
ATOM 1276 O O . PHE A 1 158 ? 28.615 -1.848 -34.671 1.00 88.25 158 PHE A O 1
ATOM 1283 N N . LYS A 1 159 ? 26.879 -0.461 -34.946 1.00 81.19 159 LYS A N 1
ATOM 1284 C CA . LYS A 1 159 ? 26.016 -1.444 -35.626 1.00 81.19 159 LYS A CA 1
ATOM 1285 C C . LYS A 1 159 ? 26.635 -2.003 -36.913 1.00 81.19 159 LYS A C 1
ATOM 1287 O O . LYS A 1 159 ? 26.325 -3.125 -37.300 1.00 81.19 159 LYS A O 1
ATOM 1292 N N . ASP A 1 160 ? 27.458 -1.216 -37.594 1.00 87.00 160 ASP A N 1
ATOM 1293 C CA . ASP A 1 160 ? 28.136 -1.580 -38.838 1.00 87.00 160 ASP A CA 1
ATOM 1294 C C . ASP A 1 160 ? 29.470 -2.321 -38.618 1.00 87.00 160 ASP A C 1
ATOM 1296 O O . ASP A 1 160 ? 30.112 -2.711 -39.601 1.00 87.00 160 ASP A O 1
ATOM 1300 N N . VAL A 1 161 ? 29.855 -2.551 -37.356 1.00 90.56 161 VAL A N 1
ATOM 1301 C CA . VAL A 1 161 ? 30.967 -3.419 -36.949 1.00 90.56 161 VAL A CA 1
ATOM 1302 C C . VAL A 1 161 ? 30.457 -4.864 -36.859 1.00 90.56 161 VAL A C 1
ATOM 1304 O O . VAL A 1 161 ? 29.515 -5.131 -36.107 1.00 90.56 161 VAL A O 1
ATOM 1307 N N . PRO A 1 162 ? 31.049 -5.822 -37.594 1.00 90.06 162 PRO A N 1
ATOM 1308 C CA . PRO A 1 162 ? 30.712 -7.237 -37.467 1.00 90.06 162 PRO A CA 1
ATOM 1309 C C . PRO A 1 162 ? 30.956 -7.759 -36.045 1.00 90.06 162 PRO A C 1
ATOM 1311 O O . PRO A 1 162 ? 31.966 -7.436 -35.423 1.00 90.06 162 PRO A O 1
ATOM 1314 N N . ARG A 1 163 ? 30.071 -8.627 -35.540 1.00 80.94 163 ARG A N 1
ATOM 1315 C CA . ARG A 1 163 ? 30.219 -9.230 -34.199 1.00 80.94 163 ARG A CA 1
ATOM 1316 C C . ARG A 1 163 ? 31.541 -9.984 -34.018 1.00 80.94 163 ARG A C 1
ATOM 1318 O O . ARG A 1 163 ? 32.128 -9.895 -32.949 1.00 80.94 163 ARG A O 1
ATOM 1325 N N . GLU A 1 164 ? 32.030 -10.658 -35.058 1.00 88.06 164 GLU A N 1
ATOM 1326 C CA . GLU A 1 164 ? 33.332 -11.344 -35.025 1.00 88.06 164 GLU A CA 1
ATOM 1327 C C . GLU A 1 164 ? 34.511 -10.369 -34.893 1.00 88.06 164 GLU A C 1
ATOM 1329 O O . GLU A 1 164 ? 35.493 -10.662 -34.218 1.00 88.06 164 GLU A O 1
ATOM 1334 N N . GLU A 1 165 ? 34.408 -9.177 -35.488 1.00 93.31 165 GLU A N 1
ATOM 1335 C CA . GLU A 1 165 ? 35.426 -8.133 -35.332 1.00 93.31 165 GLU A CA 1
ATOM 1336 C C . GLU A 1 165 ? 35.405 -7.562 -33.908 1.00 93.31 165 GLU A C 1
ATOM 1338 O O . GLU A 1 165 ? 36.454 -7.449 -33.277 1.00 93.31 165 GLU A O 1
ATOM 1343 N N . ALA A 1 166 ? 34.213 -7.270 -33.374 1.00 89.00 166 ALA A N 1
ATOM 1344 C CA . ALA A 1 166 ? 34.037 -6.833 -31.987 1.00 89.00 166 ALA A CA 1
ATOM 1345 C C . ALA A 1 166 ? 34.608 -7.859 -30.994 1.00 89.00 166 ALA A C 1
ATOM 1347 O O . ALA A 1 166 ? 35.373 -7.502 -30.099 1.00 89.00 166 ALA A O 1
ATOM 1348 N N . ARG A 1 167 ? 34.312 -9.145 -31.212 1.00 91.94 167 ARG A N 1
ATOM 1349 C CA . ARG A 1 167 ? 34.881 -10.260 -30.454 1.00 91.94 167 ARG A CA 1
ATOM 1350 C C . ARG A 1 167 ? 36.411 -10.256 -30.498 1.00 91.94 167 ARG A C 1
ATOM 1352 O O . ARG A 1 167 ? 37.037 -10.294 -29.445 1.00 91.94 167 ARG A O 1
ATOM 1359 N N . GLY A 1 168 ? 37.009 -10.160 -31.687 1.00 95.38 168 GLY A N 1
ATOM 1360 C CA . GLY A 1 168 ? 38.467 -10.139 -31.844 1.00 95.38 168 GLY A CA 1
ATOM 1361 C C . GLY A 1 168 ? 39.144 -8.954 -31.143 1.00 95.38 168 GLY A C 1
ATOM 1362 O O . GLY A 1 168 ? 40.237 -9.104 -30.600 1.00 95.38 168 GLY A O 1
ATOM 1363 N N . ILE A 1 169 ? 38.486 -7.788 -31.095 1.00 96.12 169 ILE A N 1
ATOM 1364 C CA . ILE A 1 169 ? 38.961 -6.634 -30.314 1.00 96.12 169 ILE A CA 1
ATOM 1365 C C . ILE A 1 169 ? 38.952 -6.964 -28.818 1.00 96.12 169 ILE A C 1
ATOM 1367 O O . ILE A 1 169 ? 39.951 -6.723 -28.145 1.00 96.12 169 ILE A O 1
ATOM 1371 N N . LEU A 1 170 ? 37.862 -7.532 -28.292 1.00 95.12 170 LEU A N 1
ATOM 1372 C CA . LEU A 1 170 ? 37.756 -7.881 -26.870 1.00 95.12 170 LEU A CA 1
ATOM 1373 C C . LEU A 1 170 ? 38.760 -8.967 -26.453 1.00 95.12 170 LEU A C 1
ATOM 1375 O O . LEU A 1 170 ? 39.384 -8.830 -25.399 1.00 95.12 170 LEU A O 1
ATOM 1379 N N . GLU A 1 171 ? 38.984 -9.981 -27.296 1.00 95.25 171 GLU A N 1
ATOM 1380 C CA . GLU A 1 171 ? 39.950 -11.073 -27.067 1.00 95.25 171 GLU A CA 1
ATOM 1381 C C . GLU A 1 171 ? 41.389 -10.573 -26.858 1.00 95.25 171 GLU A C 1
ATOM 1383 O O . GLU A 1 171 ? 42.178 -11.219 -26.163 1.00 95.25 171 GLU A O 1
ATOM 1388 N N . ALA A 1 172 ? 41.735 -9.404 -27.409 1.00 93.94 172 ALA A N 1
ATOM 1389 C CA . ALA A 1 172 ? 43.038 -8.778 -27.204 1.00 93.94 172 ALA A CA 1
ATOM 1390 C C . ALA A 1 172 ? 43.224 -8.193 -25.788 1.00 93.94 172 ALA A C 1
ATOM 1392 O O . ALA A 1 172 ? 44.362 -7.955 -25.375 1.00 93.94 172 ALA A O 1
ATOM 1393 N N . TYR A 1 173 ? 42.137 -7.956 -25.044 1.00 93.69 173 TYR A N 1
ATOM 1394 C CA . TYR A 1 173 ? 42.162 -7.298 -23.731 1.00 93.69 173 TYR A CA 1
ATOM 1395 C C . TYR A 1 173 ? 41.687 -8.184 -22.581 1.00 93.69 173 TYR A C 1
ATOM 1397 O O . TYR A 1 173 ? 42.143 -8.002 -21.451 1.00 93.69 173 TYR A O 1
ATOM 1405 N N . THR A 1 174 ? 40.782 -9.129 -22.832 1.00 91.69 174 THR A N 1
ATOM 1406 C CA . THR A 1 174 ? 40.304 -10.065 -21.813 1.00 91.69 174 THR A CA 1
ATOM 1407 C C . THR A 1 174 ? 39.823 -11.377 -22.425 1.00 91.69 174 THR A C 1
ATOM 1409 O O . THR A 1 174 ? 39.418 -11.439 -23.582 1.00 91.69 174 THR A O 1
ATOM 1412 N N . LYS A 1 175 ? 39.866 -12.444 -21.624 1.00 88.94 175 LYS A N 1
ATOM 1413 C CA . LYS A 1 175 ? 39.270 -13.750 -21.947 1.00 88.94 175 LYS A CA 1
ATOM 1414 C C . LYS A 1 175 ? 37.880 -13.933 -21.331 1.00 88.94 175 LYS A C 1
ATOM 1416 O O . LYS A 1 175 ? 37.211 -14.909 -21.643 1.00 88.94 175 LYS A O 1
ATOM 1421 N N . GLU A 1 176 ? 37.469 -13.022 -20.452 1.00 86.88 176 GLU A N 1
ATOM 1422 C CA . GLU A 1 176 ? 36.176 -13.046 -19.770 1.00 86.88 176 GLU A CA 1
ATOM 1423 C C . GLU A 1 176 ? 35.259 -12.018 -20.421 1.00 86.88 176 GLU A C 1
ATOM 1425 O O . GLU A 1 176 ? 35.202 -10.860 -20.000 1.00 86.88 176 GLU A O 1
ATOM 1430 N N . PHE A 1 177 ? 34.585 -12.445 -21.485 1.00 85.69 177 PHE A N 1
ATOM 1431 C CA . PHE A 1 177 ? 33.560 -11.662 -22.154 1.00 85.69 177 PHE A CA 1
ATOM 1432 C C . PHE A 1 177 ? 32.426 -12.559 -22.646 1.00 85.69 177 PHE A C 1
ATOM 1434 O O . PHE A 1 177 ? 32.645 -13.708 -23.031 1.00 85.69 177 PHE A O 1
ATOM 1441 N N . GLU A 1 178 ? 31.219 -12.012 -22.684 1.00 74.00 178 GLU A N 1
ATOM 1442 C CA . GLU A 1 178 ? 30.034 -12.688 -23.203 1.00 74.00 178 GLU A CA 1
ATOM 1443 C C . GLU A 1 178 ? 29.138 -11.709 -23.975 1.00 74.00 178 GLU A C 1
ATOM 1445 O O . GLU A 1 178 ? 29.096 -10.514 -23.660 1.00 74.00 178 GLU A O 1
ATOM 1450 N N . PRO A 1 179 ? 28.446 -12.171 -25.029 1.00 65.56 179 PRO A N 1
ATOM 1451 C CA . PRO A 1 179 ? 27.568 -11.310 -25.805 1.00 65.56 179 PRO A CA 1
ATOM 1452 C C . PRO A 1 179 ? 26.308 -10.949 -25.009 1.00 65.56 179 PRO A C 1
ATOM 1454 O O . PRO A 1 179 ? 25.634 -11.816 -24.457 1.00 65.56 179 PRO A O 1
ATOM 1457 N N . ARG A 1 180 ? 25.936 -9.668 -25.036 1.00 69.50 180 ARG A N 1
ATOM 1458 C CA . ARG A 1 180 ? 24.663 -9.150 -24.520 1.00 69.50 180 ARG A CA 1
ATOM 1459 C C . ARG A 1 180 ? 23.570 -9.284 -25.596 1.00 69.50 180 ARG A C 1
ATOM 1461 O O . ARG A 1 180 ? 23.843 -9.191 -26.798 1.00 69.50 180 ARG A O 1
ATOM 1468 N N . GLY A 1 181 ? 22.317 -9.520 -25.196 1.00 45.22 181 GLY A N 1
ATOM 1469 C CA . GLY A 1 181 ? 21.174 -9.527 -26.124 1.00 45.22 181 GLY A CA 1
ATOM 1470 C C . GLY A 1 181 ? 20.963 -8.155 -26.794 1.00 45.22 181 GLY A C 1
ATOM 1471 O O . GLY A 1 181 ? 21.126 -7.127 -26.144 1.00 45.22 181 GLY A O 1
ATOM 1472 N N . GLY A 1 182 ? 20.603 -8.118 -28.088 1.00 56.28 182 GLY A N 1
ATOM 1473 C CA . GLY A 1 182 ? 20.304 -6.873 -28.826 1.00 56.28 182 GLY A CA 1
ATOM 1474 C C . GLY A 1 182 ? 21.458 -6.259 -29.649 1.00 56.28 182 GLY A C 1
ATOM 1475 O O . GLY A 1 182 ? 22.229 -6.979 -30.299 1.00 56.28 182 GLY A O 1
ATOM 1476 N N . ALA A 1 183 ? 21.512 -4.912 -29.694 1.00 52.84 183 ALA A N 1
ATOM 1477 C CA . ALA A 1 183 ? 22.530 -4.112 -30.398 1.00 52.84 183 ALA A CA 1
ATOM 1478 C C . ALA A 1 183 ? 23.941 -4.550 -29.974 1.00 52.84 183 ALA A C 1
ATOM 1480 O O . ALA A 1 183 ? 24.135 -4.808 -28.799 1.00 52.84 183 ALA A O 1
ATOM 1481 N N . ASN A 1 184 ? 24.878 -4.677 -30.925 1.00 74.94 184 ASN A N 1
ATOM 1482 C CA . ASN A 1 184 ? 26.211 -5.300 -30.799 1.00 74.94 184 ASN A CA 1
ATOM 1483 C C . ASN A 1 184 ? 26.992 -4.939 -29.507 1.00 74.94 184 ASN A C 1
ATOM 1485 O O . ASN A 1 184 ? 27.888 -4.100 -29.544 1.00 74.94 184 ASN A O 1
ATOM 1489 N N . GLY A 1 185 ? 26.654 -5.570 -28.383 1.00 77.31 185 GLY A N 1
ATOM 1490 C CA . GLY A 1 185 ? 27.118 -5.223 -27.043 1.00 77.31 185 GLY A CA 1
ATOM 1491 C C . GLY A 1 185 ? 27.554 -6.455 -26.262 1.00 77.31 185 GLY A C 1
ATOM 1492 O O . GLY A 1 185 ? 27.120 -7.572 -26.553 1.00 77.31 185 GLY A O 1
ATOM 1493 N N . TRP A 1 186 ? 28.446 -6.249 -25.298 1.00 83.88 186 TRP A N 1
ATOM 1494 C CA . TRP A 1 186 ? 29.188 -7.310 -24.621 1.00 83.88 186 TRP A CA 1
ATOM 1495 C C . TRP A 1 186 ? 29.399 -6.976 -23.148 1.00 83.88 186 TRP A C 1
ATOM 1497 O O . TRP A 1 186 ? 29.728 -5.839 -22.814 1.00 83.88 186 TRP A O 1
ATOM 1507 N N . TYR A 1 187 ? 29.263 -7.974 -22.281 1.00 80.06 187 TYR A N 1
ATOM 1508 C CA . TYR A 1 187 ? 29.730 -7.894 -20.901 1.00 80.06 187 TYR A CA 1
ATOM 1509 C C . TYR A 1 187 ? 31.160 -8.400 -20.824 1.00 80.06 187 TYR A C 1
ATOM 1511 O O . TYR A 1 187 ? 31.473 -9.425 -21.427 1.00 80.06 187 TYR A O 1
ATOM 1519 N N . ILE A 1 188 ? 32.023 -7.697 -20.092 1.00 88.31 188 ILE A N 1
ATOM 1520 C CA . ILE A 1 188 ? 33.428 -8.066 -19.925 1.00 88.31 188 ILE A CA 1
ATOM 1521 C C . ILE A 1 188 ? 33.888 -7.929 -18.473 1.00 88.31 188 ILE A C 1
ATOM 1523 O O . ILE A 1 188 ? 33.399 -7.076 -17.733 1.00 88.31 188 ILE A O 1
ATOM 1527 N N . VAL A 1 189 ? 34.894 -8.712 -18.083 1.00 83.94 189 VAL A N 1
ATOM 1528 C CA . VAL A 1 189 ? 35.632 -8.537 -16.822 1.00 83.94 189 VAL A CA 1
ATOM 1529 C C . VAL A 1 189 ? 37.100 -8.283 -17.134 1.00 83.94 189 VAL A C 1
ATOM 1531 O O . VAL A 1 189 ? 37.775 -9.131 -17.725 1.00 83.94 189 VAL A O 1
ATOM 1534 N N . ALA A 1 190 ? 37.625 -7.115 -16.760 1.00 90.56 190 ALA A N 1
ATOM 1535 C CA . ALA A 1 190 ? 38.972 -6.718 -17.164 1.00 90.56 190 ALA A CA 1
ATOM 1536 C C . ALA A 1 190 ? 39.655 -5.706 -16.220 1.00 90.56 190 ALA A C 1
ATOM 1538 O O . ALA A 1 190 ? 38.989 -5.053 -15.417 1.00 90.56 190 ALA A O 1
ATOM 1539 N N . PRO A 1 191 ? 40.992 -5.549 -16.291 1.00 92.56 191 PRO A N 1
ATOM 1540 C CA . PRO A 1 191 ? 41.715 -4.515 -15.547 1.00 92.56 191 PRO A CA 1
ATOM 1541 C C . PRO A 1 191 ? 41.264 -3.084 -15.895 1.00 92.56 191 PRO A C 1
ATOM 1543 O O . PRO A 1 191 ? 40.998 -2.767 -17.050 1.00 92.56 191 PRO A O 1
ATOM 1546 N N . LYS A 1 192 ? 41.228 -2.174 -14.913 1.00 88.00 192 LYS A N 1
ATOM 1547 C CA . LYS A 1 192 ? 40.743 -0.788 -15.111 1.00 88.00 192 LYS A CA 1
ATOM 1548 C C . LYS A 1 192 ? 41.496 -0.013 -16.202 1.00 88.00 192 LYS A C 1
ATOM 1550 O O . LYS A 1 192 ? 40.918 0.855 -16.852 1.00 88.00 192 LYS A O 1
ATOM 1555 N N . ASP A 1 193 ? 42.776 -0.311 -16.421 1.00 90.56 193 ASP A N 1
ATOM 1556 C CA . ASP A 1 193 ? 43.609 0.383 -17.407 1.00 90.56 193 ASP A CA 1
ATOM 1557 C C . ASP A 1 193 ? 43.220 0.069 -18.863 1.00 90.56 193 ASP A C 1
ATOM 1559 O O . ASP A 1 193 ? 43.628 0.803 -19.769 1.00 90.56 193 ASP A O 1
ATOM 1563 N N . ILE A 1 194 ? 42.405 -0.968 -19.109 1.00 93.12 194 ILE A N 1
ATOM 1564 C CA . ILE A 1 194 ? 41.944 -1.295 -20.464 1.00 93.12 194 ILE A CA 1
ATOM 1565 C C . ILE A 1 194 ? 40.848 -0.357 -20.974 1.00 93.12 194 ILE A C 1
ATOM 1567 O O . ILE A 1 194 ? 40.669 -0.256 -22.180 1.00 93.12 194 ILE A O 1
ATOM 1571 N N . ILE A 1 195 ? 40.142 0.360 -20.093 1.00 90.50 195 ILE A N 1
ATOM 1572 C CA . ILE A 1 195 ? 38.979 1.193 -20.451 1.00 90.50 195 ILE A CA 1
ATOM 1573 C C . ILE A 1 195 ? 39.357 2.240 -21.502 1.00 90.50 195 ILE A C 1
ATOM 1575 O O . ILE A 1 195 ? 38.690 2.374 -22.525 1.00 90.50 195 ILE A O 1
ATOM 1579 N N . ARG A 1 196 ? 40.470 2.951 -21.283 1.00 91.88 196 ARG A N 1
ATOM 1580 C CA . ARG A 1 196 ? 40.972 3.942 -22.246 1.00 91.88 196 ARG A CA 1
ATOM 1581 C C . ARG A 1 196 ? 41.445 3.282 -23.541 1.00 91.88 196 ARG A C 1
ATOM 1583 O O . ARG A 1 196 ? 41.138 3.781 -24.612 1.00 91.88 196 ARG A O 1
ATOM 1590 N N . LYS A 1 197 ? 42.108 2.123 -23.443 1.00 95.12 197 LYS A N 1
ATOM 1591 C CA . LYS A 1 197 ? 42.588 1.361 -24.608 1.00 95.12 197 LYS A CA 1
ATOM 1592 C C . LYS A 1 197 ? 41.432 0.865 -25.482 1.00 95.12 197 LYS A C 1
ATOM 1594 O O . LYS A 1 197 ? 41.558 0.869 -26.697 1.00 95.12 197 LYS A O 1
ATOM 1599 N N . LEU A 1 198 ? 40.314 0.457 -24.877 1.00 95.19 198 LEU A N 1
ATOM 1600 C CA . LEU A 1 198 ? 39.086 0.098 -25.587 1.00 95.19 198 LEU A CA 1
ATOM 1601 C C . LEU A 1 198 ? 38.439 1.326 -26.231 1.00 95.19 198 LEU A C 1
ATOM 1603 O O . LEU A 1 198 ? 38.056 1.265 -27.393 1.00 95.19 198 LEU A O 1
ATOM 1607 N N . ALA A 1 199 ? 38.366 2.447 -25.511 1.00 93.38 199 ALA A N 1
ATOM 1608 C CA . ALA A 1 199 ? 37.817 3.691 -26.045 1.00 93.38 199 ALA A CA 1
ATOM 1609 C C . ALA A 1 199 ? 38.626 4.260 -27.230 1.00 93.38 199 ALA A C 1
ATOM 1611 O O . ALA A 1 199 ? 38.081 5.014 -28.034 1.00 93.38 199 ALA A O 1
ATOM 1612 N N . ASP A 1 200 ? 39.903 3.890 -27.370 1.00 94.56 200 ASP A N 1
ATOM 1613 C CA . ASP A 1 200 ? 40.734 4.257 -28.524 1.00 94.56 200 ASP A CA 1
ATOM 1614 C C . ASP A 1 200 ? 40.358 3.500 -29.815 1.00 94.56 200 ASP A C 1
ATOM 1616 O O . ASP A 1 200 ? 40.718 3.942 -30.912 1.00 94.56 200 ASP A O 1
ATOM 1620 N N . HIS A 1 201 ? 39.624 2.382 -29.724 1.00 95.44 201 HIS A N 1
ATOM 1621 C CA . HIS A 1 201 ? 39.122 1.677 -30.906 1.00 95.44 201 HIS A CA 1
ATOM 1622 C C . HIS A 1 201 ? 37.951 2.431 -31.517 1.00 95.44 201 HIS A C 1
ATOM 1624 O O . HIS A 1 201 ? 36.915 2.638 -30.886 1.00 95.44 201 HIS A O 1
ATOM 1630 N N . ASP A 1 202 ? 38.073 2.769 -32.799 1.00 94.94 202 ASP A N 1
ATOM 1631 C CA . ASP A 1 202 ? 37.018 3.476 -33.518 1.00 94.94 202 ASP A CA 1
ATOM 1632 C C . ASP A 1 202 ? 35.708 2.671 -33.593 1.00 94.94 202 ASP A C 1
ATOM 1634 O O . ASP A 1 202 ? 34.626 3.251 -33.636 1.00 94.94 202 ASP A O 1
ATOM 1638 N N . GLN A 1 203 ? 35.802 1.345 -33.532 1.00 95.50 203 GLN A N 1
ATOM 1639 C CA . GLN A 1 203 ? 34.675 0.420 -33.532 1.00 95.50 203 GLN A CA 1
ATOM 1640 C C . GLN A 1 203 ? 33.846 0.442 -32.233 1.00 95.50 203 GLN A C 1
ATOM 1642 O O . GLN A 1 203 ? 32.671 0.065 -32.268 1.00 95.50 203 GLN A O 1
ATOM 1647 N N . VAL A 1 204 ? 34.422 0.868 -31.099 1.00 94.44 204 VAL A N 1
ATOM 1648 C CA . VAL A 1 204 ? 33.747 0.884 -29.787 1.00 94.44 204 VAL A CA 1
ATOM 1649 C C . VAL A 1 204 ? 32.830 2.096 -29.687 1.00 94.44 204 VAL A C 1
ATOM 1651 O O . VAL A 1 204 ? 33.282 3.232 -29.672 1.00 94.44 204 VAL A O 1
ATOM 1654 N N . LYS A 1 205 ? 31.526 1.875 -29.584 1.00 89.56 205 LYS A N 1
ATOM 1655 C CA . LYS A 1 205 ? 30.521 2.933 -29.462 1.00 89.56 205 LYS A CA 1
ATOM 1656 C C . LYS A 1 205 ? 30.483 3.522 -28.049 1.00 89.56 205 LYS A C 1
ATOM 1658 O O . LYS A 1 205 ? 30.394 4.740 -27.915 1.00 89.56 205 LYS A O 1
ATOM 1663 N N . TRP A 1 206 ? 30.484 2.674 -27.020 1.00 87.56 206 TRP A N 1
ATOM 1664 C CA . TRP A 1 206 ? 30.241 3.097 -25.636 1.00 87.56 206 TRP A CA 1
ATOM 1665 C C . TRP A 1 206 ? 30.798 2.095 -24.616 1.00 87.56 206 TRP A C 1
ATOM 1667 O O . TRP A 1 206 ? 30.806 0.894 -24.883 1.00 87.56 206 TRP A O 1
ATOM 1677 N N . ILE A 1 207 ? 31.248 2.588 -23.460 1.00 87.06 207 ILE A N 1
ATOM 1678 C CA . ILE A 1 207 ? 31.741 1.809 -22.318 1.00 87.06 207 ILE A CA 1
ATOM 1679 C C . ILE A 1 207 ? 31.102 2.345 -21.034 1.00 87.06 207 ILE A C 1
ATOM 1681 O O . ILE A 1 207 ? 31.246 3.527 -20.708 1.00 87.06 207 ILE A O 1
ATOM 1685 N N . GLU A 1 208 ? 30.477 1.454 -20.275 1.00 79.25 208 GLU A N 1
ATOM 1686 C CA . GLU A 1 208 ? 29.882 1.716 -18.960 1.00 79.25 208 GLU A CA 1
ATOM 1687 C C . GLU A 1 208 ? 30.125 0.537 -18.004 1.00 79.25 208 GLU A C 1
ATOM 1689 O O . GLU A 1 208 ? 30.682 -0.489 -18.396 1.00 79.25 208 GLU A O 1
ATOM 1694 N N . GLN A 1 209 ? 29.780 0.688 -16.728 1.00 76.38 209 GLN A N 1
ATOM 1695 C CA . GLN A 1 209 ? 29.974 -0.361 -15.723 1.00 76.38 209 GLN A CA 1
ATOM 1696 C C . GLN A 1 209 ? 28.825 -1.381 -15.749 1.00 76.38 209 GLN A C 1
ATOM 1698 O O . GLN A 1 209 ? 27.671 -1.017 -15.937 1.00 76.38 209 GLN A O 1
ATOM 1703 N N . GLY A 1 210 ? 29.143 -2.667 -15.578 1.00 61.12 210 GLY A N 1
ATOM 1704 C CA . GLY A 1 210 ? 28.167 -3.764 -15.590 1.00 61.12 210 GLY A CA 1
ATOM 1705 C C . GLY A 1 210 ? 28.750 -5.086 -16.119 1.00 61.12 210 GLY A C 1
ATOM 1706 O O . GLY A 1 210 ? 29.810 -5.075 -16.722 1.00 61.12 210 GLY A O 1
ATOM 1707 N N . PRO A 1 211 ? 28.114 -6.247 -15.919 1.00 49.72 211 PRO A N 1
ATOM 1708 C CA . PRO A 1 211 ? 26.889 -6.432 -15.166 1.00 49.72 211 PRO A CA 1
ATOM 1709 C C . PRO A 1 211 ? 27.167 -6.257 -13.671 1.00 49.72 211 PRO A C 1
ATOM 1711 O O . PRO A 1 211 ? 28.249 -6.585 -13.172 1.00 49.72 211 PRO A O 1
ATOM 1714 N N . PHE A 1 212 ? 26.194 -5.715 -12.949 1.00 43.72 212 PHE A N 1
ATOM 1715 C CA . PHE A 1 212 ? 26.247 -5.688 -11.494 1.00 43.72 212 PHE A CA 1
ATOM 1716 C C . PHE A 1 212 ? 26.217 -7.128 -10.963 1.00 43.72 212 PHE A C 1
ATOM 1718 O O . PHE A 1 212 ? 25.577 -7.995 -11.566 1.00 43.72 212 PHE A O 1
ATOM 1725 N N . PRO A 1 213 ? 26.943 -7.439 -9.876 1.00 43.38 213 PRO A N 1
ATOM 1726 C CA . PRO A 1 213 ? 26.906 -8.775 -9.320 1.00 43.38 213 PRO A CA 1
ATOM 1727 C C . PRO A 1 213 ? 25.520 -9.069 -8.768 1.00 43.38 213 PRO A C 1
ATOM 1729 O O . PRO A 1 213 ? 24.778 -8.183 -8.350 1.00 43.38 213 PRO A O 1
ATOM 1732 N N . PHE A 1 214 ? 25.224 -10.360 -8.738 1.00 33.59 214 PHE A N 1
ATOM 1733 C CA . PHE A 1 214 ? 24.041 -10.936 -8.135 1.00 33.59 214 PHE A CA 1
ATOM 1734 C C . PHE A 1 214 ? 23.754 -10.323 -6.752 1.00 33.59 214 PHE A C 1
ATOM 1736 O O . PHE A 1 214 ? 24.538 -10.506 -5.823 1.00 33.59 214 PHE A O 1
ATOM 1743 N N . ARG A 1 215 ? 22.616 -9.631 -6.620 1.00 35.50 215 ARG A N 1
ATOM 1744 C CA . ARG A 1 215 ? 22.008 -9.232 -5.343 1.00 35.50 215 ARG A CA 1
ATOM 1745 C C . ARG A 1 215 ? 20.625 -9.892 -5.254 1.00 35.50 215 ARG A C 1
ATOM 1747 O O . ARG A 1 215 ? 19.870 -9.820 -6.225 1.00 35.50 215 ARG A O 1
ATOM 1754 N N . PRO A 1 216 ? 20.283 -10.623 -4.181 1.00 34.47 216 PRO A N 1
ATOM 1755 C CA . PRO A 1 216 ? 18.982 -11.278 -4.070 1.00 34.47 216 PRO A CA 1
ATOM 1756 C C . PRO A 1 216 ? 17.876 -10.239 -3.822 1.00 34.47 216 PRO A C 1
ATOM 1758 O O . PRO A 1 216 ? 17.538 -9.944 -2.685 1.00 34.47 216 PRO A O 1
ATOM 1761 N N . LEU A 1 217 ? 17.328 -9.651 -4.886 1.00 41.50 217 LEU A N 1
ATOM 1762 C CA . LEU A 1 217 ? 16.518 -8.432 -4.774 1.00 41.50 217 LEU A CA 1
ATOM 1763 C C . LEU A 1 217 ? 15.028 -8.639 -4.487 1.00 41.50 217 LEU A C 1
ATOM 1765 O O . LEU A 1 217 ? 14.435 -7.741 -3.910 1.00 41.50 217 LEU A O 1
ATOM 1769 N N . ASN A 1 218 ? 14.451 -9.828 -4.716 1.00 50.81 218 ASN A N 1
ATOM 1770 C CA . ASN A 1 218 ? 13.093 -10.108 -4.204 1.00 50.81 218 ASN A CA 1
ATOM 1771 C C . ASN A 1 218 ? 13.044 -10.130 -2.669 1.00 50.81 218 ASN A C 1
ATOM 1773 O O . ASN A 1 218 ? 12.081 -9.688 -2.053 1.00 50.81 218 ASN A O 1
ATOM 1777 N N . ASN A 1 219 ? 14.115 -10.637 -2.046 1.00 60.56 219 ASN A N 1
ATOM 1778 C CA . ASN A 1 219 ? 14.264 -10.612 -0.596 1.00 60.56 219 ASN A CA 1
ATOM 1779 C C . ASN A 1 219 ? 14.350 -9.177 -0.072 1.00 60.56 219 ASN A C 1
ATOM 1781 O O . ASN A 1 219 ? 13.750 -8.866 0.947 1.00 60.56 219 ASN A O 1
ATOM 1785 N N . PHE A 1 220 ? 15.035 -8.289 -0.796 1.00 79.94 220 PHE A N 1
ATOM 1786 C CA . PHE A 1 220 ? 15.062 -6.875 -0.442 1.00 79.94 220 PHE A CA 1
ATOM 1787 C C . PHE A 1 220 ? 13.699 -6.204 -0.623 1.00 79.94 220 PHE A C 1
ATOM 1789 O O . PHE A 1 220 ? 13.341 -5.404 0.225 1.00 79.94 220 PHE A O 1
ATOM 1796 N N . THR A 1 221 ? 12.893 -6.569 -1.628 1.00 88.81 221 THR A N 1
ATOM 1797 C CA . THR A 1 221 ? 11.508 -6.072 -1.717 1.00 88.81 221 THR A CA 1
ATOM 1798 C C . THR A 1 221 ? 10.692 -6.461 -0.486 1.00 88.81 221 THR A C 1
ATOM 1800 O O . THR A 1 221 ? 10.050 -5.595 0.103 1.00 88.81 221 THR A O 1
ATOM 1803 N N . ARG A 1 222 ? 10.754 -7.726 -0.040 1.00 92.38 222 ARG A N 1
ATOM 1804 C CA . ARG A 1 222 ? 10.058 -8.155 1.188 1.00 92.38 222 ARG A CA 1
ATOM 1805 C C . ARG A 1 222 ? 10.583 -7.446 2.436 1.00 92.38 222 ARG A C 1
ATOM 1807 O O . ARG A 1 222 ? 9.782 -7.061 3.272 1.00 92.38 222 ARG A O 1
ATOM 1814 N N . GLN A 1 223 ? 11.894 -7.239 2.546 1.00 89.44 223 GLN A N 1
ATOM 1815 C CA . GLN A 1 223 ? 12.503 -6.517 3.670 1.00 89.44 223 GLN A CA 1
ATOM 1816 C C . GLN A 1 223 ? 12.121 -5.032 3.683 1.00 89.44 223 GLN A C 1
ATOM 1818 O O . GLN A 1 223 ? 11.704 -4.517 4.710 1.00 89.44 223 GLN A O 1
ATOM 1823 N N . THR A 1 224 ? 12.223 -4.348 2.543 1.00 91.88 224 THR A N 1
ATOM 1824 C CA . THR A 1 224 ? 11.887 -2.925 2.405 1.00 91.88 224 THR A CA 1
ATOM 1825 C C . THR A 1 224 ? 10.402 -2.667 2.674 1.00 91.88 224 THR A C 1
ATOM 1827 O O . THR A 1 224 ? 10.053 -1.660 3.280 1.00 91.88 224 THR A O 1
ATOM 1830 N N . THR A 1 225 ? 9.524 -3.580 2.250 1.00 94.38 225 THR A N 1
ATOM 1831 C CA . THR A 1 225 ? 8.072 -3.479 2.487 1.00 94.38 225 THR A CA 1
ATOM 1832 C C . THR A 1 225 ? 7.631 -4.084 3.819 1.00 94.38 225 THR A C 1
ATOM 1834 O O . THR A 1 225 ? 6.451 -4.022 4.144 1.00 94.38 225 THR A O 1
ATOM 1837 N N . HIS A 1 226 ? 8.543 -4.675 4.594 1.00 95.50 226 HIS A N 1
ATOM 1838 C CA . HIS A 1 226 ? 8.262 -5.430 5.818 1.00 95.50 226 HIS A CA 1
ATOM 1839 C C . HIS A 1 226 ? 7.292 -6.620 5.661 1.00 95.50 226 HIS A C 1
ATOM 1841 O O . HIS A 1 226 ? 6.578 -6.997 6.592 1.00 95.50 226 HIS A O 1
ATOM 1847 N N . ALA A 1 227 ? 7.221 -7.212 4.466 1.00 95.75 227 ALA A N 1
ATOM 1848 C CA . ALA A 1 227 ? 6.438 -8.422 4.220 1.00 95.75 227 ALA A CA 1
ATOM 1849 C C . ALA A 1 227 ? 7.097 -9.672 4.834 1.00 95.75 227 ALA A C 1
ATOM 1851 O O . ALA A 1 227 ? 6.402 -10.625 5.177 1.00 95.75 227 ALA A O 1
ATOM 1852 N N . GLU A 1 228 ? 8.423 -9.674 5.001 1.00 90.75 228 GLU A N 1
ATOM 1853 C CA . GLU A 1 228 ? 9.165 -10.779 5.628 1.00 90.75 228 GLU A CA 1
ATOM 1854 C C . GLU A 1 228 ? 8.711 -10.996 7.086 1.00 90.75 228 GLU A C 1
ATOM 1856 O O . GLU A 1 228 ? 8.442 -12.123 7.495 1.00 90.75 228 GLU A O 1
ATOM 1861 N N . GLU A 1 229 ? 8.542 -9.910 7.843 1.00 91.44 229 GLU A N 1
ATOM 1862 C CA . GLU A 1 229 ? 8.081 -9.903 9.234 1.00 91.44 229 GLU A CA 1
ATOM 1863 C C . GLU A 1 229 ? 6.604 -10.285 9.366 1.00 91.44 229 GLU A C 1
ATOM 1865 O O . GLU A 1 229 ? 6.196 -10.826 10.390 1.00 91.44 229 GLU A O 1
ATOM 1870 N N . VAL A 1 230 ? 5.792 -9.996 8.346 1.00 95.44 230 VAL A N 1
ATOM 1871 C CA . VAL A 1 230 ? 4.382 -10.410 8.305 1.00 95.44 230 VAL A CA 1
ATOM 1872 C C . VAL A 1 230 ? 4.254 -11.905 8.040 1.00 95.44 230 VAL A C 1
ATOM 1874 O O . VAL A 1 230 ? 3.363 -12.539 8.599 1.00 95.44 230 VAL A O 1
ATOM 1877 N N . GLN A 1 231 ? 5.128 -12.459 7.199 1.00 93.81 231 GLN A N 1
ATOM 1878 C CA . GLN A 1 231 ? 5.155 -13.885 6.887 1.00 93.81 231 GLN A CA 1
ATOM 1879 C C . GLN A 1 231 ? 5.591 -14.738 8.080 1.00 93.81 231 GLN A C 1
ATOM 1881 O O . GLN A 1 231 ? 5.058 -15.834 8.252 1.00 93.81 231 GLN A O 1
ATOM 1886 N N . ASP A 1 232 ? 6.534 -14.233 8.884 1.00 90.44 232 ASP A N 1
ATOM 1887 C CA . ASP A 1 232 ? 7.135 -14.940 10.025 1.00 90.44 232 ASP A CA 1
ATOM 1888 C C . ASP A 1 232 ? 7.502 -16.387 9.655 1.00 90.44 232 ASP A C 1
ATOM 1890 O O . ASP A 1 232 ? 6.980 -17.372 10.186 1.00 90.44 232 ASP A O 1
ATOM 1894 N N . LEU A 1 233 ? 8.323 -16.493 8.606 1.00 88.62 233 LEU A N 1
ATOM 1895 C CA . LEU A 1 233 ? 8.690 -17.764 8.003 1.00 88.62 233 LEU A CA 1
ATOM 1896 C C . LEU A 1 233 ? 9.699 -18.514 8.880 1.00 88.62 233 LEU A C 1
ATOM 1898 O O . LEU A 1 233 ? 10.828 -18.061 9.075 1.00 88.62 233 LEU A O 1
ATOM 1902 N N . ASP A 1 234 ? 9.336 -19.729 9.274 1.00 85.69 234 ASP A N 1
ATOM 1903 C CA . ASP A 1 234 ? 10.231 -20.726 9.846 1.00 85.69 234 ASP A CA 1
ATOM 1904 C C . ASP A 1 234 ? 10.551 -21.807 8.805 1.00 85.69 234 ASP A C 1
ATOM 1906 O O . ASP A 1 234 ? 9.670 -22.467 8.249 1.00 85.69 234 ASP A O 1
ATOM 1910 N N . LEU A 1 235 ? 11.843 -21.978 8.526 1.00 80.69 235 LEU A N 1
ATOM 1911 C CA . LEU A 1 235 ? 12.343 -22.968 7.573 1.00 80.69 235 LEU A CA 1
ATOM 1912 C C . LEU A 1 235 ? 12.739 -24.300 8.224 1.00 80.69 235 LEU A C 1
ATOM 1914 O O . LEU A 1 235 ? 12.973 -25.268 7.499 1.00 80.69 235 LEU A O 1
ATOM 1918 N N . GLY A 1 236 ? 12.803 -24.382 9.560 1.00 67.81 236 GLY A N 1
ATOM 1919 C CA . GLY A 1 236 ? 13.092 -25.608 10.309 1.00 67.81 236 GLY A CA 1
ATOM 1920 C C . GLY A 1 236 ? 14.092 -26.559 9.628 1.00 67.81 236 GLY A C 1
ATOM 1921 O O . GLY A 1 236 ? 15.234 -26.202 9.348 1.00 67.81 236 GLY A O 1
ATOM 1922 N N . THR A 1 237 ? 13.652 -27.796 9.368 1.00 59.81 237 THR A N 1
ATOM 1923 C CA . THR A 1 237 ? 14.397 -28.810 8.587 1.00 59.81 237 THR A CA 1
ATOM 1924 C C . THR A 1 237 ? 13.601 -29.322 7.373 1.00 59.81 237 THR A C 1
ATOM 1926 O O . THR A 1 237 ? 13.867 -30.422 6.891 1.00 59.81 237 THR A O 1
ATOM 1929 N N . GLY A 1 238 ? 12.608 -28.560 6.889 1.00 65.00 238 GLY A N 1
ATOM 1930 C CA . GLY A 1 238 ? 11.641 -29.031 5.888 1.00 65.00 238 GLY A CA 1
ATOM 1931 C C . GLY A 1 238 ? 10.951 -27.921 5.082 1.00 65.00 238 GLY A C 1
ATOM 1932 O O . GLY A 1 238 ? 11.554 -26.894 4.786 1.00 65.00 238 GLY A O 1
ATOM 1933 N N . GLN A 1 239 ? 9.696 -28.167 4.686 1.00 75.06 239 GLN A N 1
ATOM 1934 C CA . GLN A 1 239 ? 8.836 -27.215 3.965 1.00 75.06 239 GLN A CA 1
ATOM 1935 C C . GLN A 1 239 ? 8.596 -25.926 4.783 1.00 75.06 239 GLN A C 1
ATOM 1937 O O . GLN A 1 239 ? 8.659 -25.977 6.014 1.00 75.06 239 GLN A O 1
ATOM 1942 N N . PRO A 1 240 ? 8.333 -24.779 4.126 1.00 84.19 240 PRO A N 1
ATOM 1943 C CA . PRO A 1 240 ? 8.181 -23.499 4.799 1.00 84.19 240 PRO A CA 1
ATOM 1944 C C . PRO A 1 240 ? 6.943 -23.515 5.700 1.00 84.19 240 PRO A C 1
ATOM 1946 O O . PRO A 1 240 ? 5.862 -23.906 5.264 1.00 84.19 240 PRO A O 1
ATOM 1949 N N . VAL A 1 241 ? 7.100 -23.073 6.948 1.00 85.75 241 VAL A N 1
ATOM 1950 C CA . VAL A 1 241 ? 5.994 -22.862 7.888 1.00 85.75 241 VAL A CA 1
ATOM 1951 C C . VAL A 1 241 ? 5.853 -21.364 8.116 1.00 85.75 241 VAL A C 1
ATOM 1953 O O . VAL A 1 241 ? 6.758 -20.729 8.650 1.00 85.75 241 VAL A O 1
ATOM 1956 N N . TYR A 1 242 ? 4.726 -20.792 7.706 1.00 89.62 242 TYR A N 1
ATOM 1957 C CA . TYR A 1 242 ? 4.407 -19.390 7.967 1.00 89.62 242 TYR A CA 1
ATOM 1958 C C . TYR A 1 242 ? 3.641 -19.297 9.289 1.00 89.62 242 TYR A C 1
ATOM 1960 O O . TYR A 1 242 ? 2.498 -19.743 9.367 1.00 89.62 242 TYR A O 1
ATOM 1968 N N . HIS A 1 243 ? 4.265 -18.747 10.337 1.00 86.81 243 HIS A N 1
ATOM 1969 C CA . HIS A 1 243 ? 3.579 -18.484 11.615 1.00 86.81 243 HIS A CA 1
ATOM 1970 C C . HIS A 1 243 ? 2.711 -17.219 11.550 1.00 86.81 243 HIS A C 1
ATOM 1972 O O . HIS A 1 243 ? 1.821 -17.025 12.381 1.00 86.81 243 HIS A O 1
ATOM 1978 N N . GLY A 1 244 ? 2.970 -16.366 10.555 1.00 92.81 244 GLY A N 1
ATOM 1979 C CA . GLY A 1 244 ? 2.208 -15.166 10.248 1.00 92.81 244 GLY A CA 1
ATOM 1980 C C . GLY A 1 244 ? 1.231 -15.363 9.086 1.00 92.81 244 GLY A C 1
ATOM 1981 O O . GLY A 1 244 ? 0.399 -16.267 9.099 1.00 92.81 244 GLY A O 1
ATOM 1982 N N . LEU A 1 245 ? 1.290 -14.469 8.098 1.00 96.69 245 LEU A N 1
ATOM 1983 C CA . LEU A 1 245 ? 0.387 -14.443 6.943 1.00 96.69 245 LEU A CA 1
ATOM 1984 C C . LEU A 1 245 ? 1.139 -14.773 5.654 1.00 96.69 245 LEU A C 1
ATOM 1986 O O . LEU A 1 245 ? 2.245 -14.295 5.422 1.00 96.69 245 LEU A O 1
ATOM 1990 N N . SER A 1 246 ? 0.510 -15.533 4.772 1.00 96.00 246 SER A N 1
ATOM 1991 C CA . SER A 1 246 ? 1.119 -16.044 3.539 1.00 96.00 246 SER A CA 1
ATOM 1992 C C . SER A 1 246 ? 0.288 -15.762 2.285 1.00 96.00 246 SER A C 1
ATOM 1994 O O . SER A 1 246 ? 0.732 -16.056 1.174 1.00 96.00 246 SER A O 1
ATOM 1996 N N . GLY A 1 247 ? -0.908 -15.191 2.446 1.00 97.69 247 GLY A N 1
ATOM 1997 C CA . GLY A 1 247 ? -1.915 -15.058 1.395 1.00 97.69 247 GLY A CA 1
ATOM 1998 C C . GLY A 1 247 ? -2.755 -16.317 1.188 1.00 97.69 247 GLY A C 1
ATOM 1999 O O . GLY A 1 247 ? -3.473 -16.398 0.197 1.00 97.69 247 GLY A O 1
ATOM 2000 N N . THR A 1 248 ? -2.670 -17.300 2.092 1.00 95.75 248 THR A N 1
ATOM 2001 C CA . THR A 1 248 ? -3.527 -18.490 2.041 1.00 95.75 248 THR A CA 1
ATOM 2002 C C . THR A 1 248 ? -5.002 -18.097 2.013 1.00 95.75 248 THR A C 1
ATOM 2004 O O . THR A 1 248 ? -5.460 -17.315 2.846 1.00 95.75 248 THR A O 1
ATOM 2007 N N . GLY A 1 249 ? -5.733 -18.686 1.064 1.00 95.12 249 GLY A N 1
ATOM 2008 C CA . GLY A 1 249 ? -7.163 -18.457 0.862 1.00 95.12 249 GLY A CA 1
ATOM 2009 C C . GLY A 1 249 ? -7.502 -17.229 0.020 1.00 95.12 249 GLY A C 1
ATOM 2010 O O . GLY A 1 249 ? -8.683 -16.986 -0.168 1.00 95.12 249 GLY A O 1
ATOM 2011 N N . ILE A 1 250 ? -6.505 -16.491 -0.482 1.00 98.50 250 ILE A N 1
ATOM 2012 C CA . ILE A 1 250 ? -6.713 -15.297 -1.307 1.00 98.50 250 ILE A CA 1
ATOM 2013 C C . ILE A 1 250 ? -6.479 -15.615 -2.784 1.00 98.50 250 ILE A C 1
ATOM 2015 O O . ILE A 1 250 ? -5.424 -16.149 -3.159 1.00 98.50 250 ILE A O 1
ATOM 2019 N N . GLN A 1 251 ? -7.428 -15.226 -3.635 1.00 98.19 251 GLN A N 1
ATOM 2020 C CA . GLN A 1 251 ? -7.322 -15.383 -5.084 1.00 98.19 251 GLN A CA 1
ATOM 2021 C C . GLN A 1 251 ? -6.903 -14.069 -5.756 1.00 98.19 251 GLN A C 1
ATOM 2023 O O . GLN A 1 251 ? -7.577 -13.041 -5.671 1.00 98.19 251 GLN A O 1
ATOM 2028 N N . VAL A 1 252 ? -5.786 -14.107 -6.487 1.00 98.44 252 VAL A N 1
ATOM 2029 C CA . VAL A 1 252 ? -5.207 -12.946 -7.172 1.00 98.44 252 VAL A CA 1
ATOM 2030 C C . VAL A 1 252 ? -5.404 -13.037 -8.683 1.00 98.44 252 VAL A C 1
ATOM 2032 O O . VAL A 1 252 ? -4.978 -13.990 -9.341 1.00 98.44 252 VAL A O 1
ATOM 2035 N N . GLY A 1 253 ? -5.998 -11.996 -9.260 1.00 96.31 253 GLY A N 1
ATOM 2036 C CA . GLY A 1 253 ? -6.109 -11.814 -10.702 1.00 96.31 253 GLY A CA 1
ATOM 2037 C C . GLY A 1 253 ? -4.863 -11.174 -11.310 1.00 96.31 253 GLY A C 1
ATOM 2038 O O . GLY A 1 253 ? -4.437 -10.099 -10.895 1.00 96.31 253 GLY A O 1
ATOM 2039 N N . ILE A 1 254 ? -4.299 -11.786 -12.347 1.00 93.94 254 ILE A N 1
ATOM 2040 C CA . ILE A 1 254 ? -3.169 -11.257 -13.114 1.00 93.94 254 ILE A CA 1
ATOM 2041 C C . ILE A 1 254 ? -3.632 -10.990 -14.543 1.00 93.94 254 ILE A C 1
ATOM 2043 O O . ILE A 1 254 ? -3.805 -11.925 -15.333 1.00 93.94 254 ILE A O 1
ATOM 2047 N N . TRP A 1 255 ? -3.799 -9.715 -14.895 1.00 88.69 255 TRP A N 1
ATOM 2048 C CA . TRP A 1 255 ? -3.969 -9.319 -16.291 1.00 88.69 255 TRP A CA 1
ATOM 2049 C C . TRP A 1 255 ? -2.609 -8.994 -16.895 1.00 88.69 255 TRP A C 1
ATOM 2051 O O . TRP A 1 255 ? -2.020 -7.959 -16.606 1.00 88.69 255 TRP A O 1
ATOM 2061 N N . ASP A 1 256 ? -2.090 -9.902 -17.720 1.00 86.75 256 ASP A N 1
ATOM 2062 C CA . ASP A 1 256 ? -0.762 -9.770 -18.328 1.00 86.75 256 ASP A CA 1
ATOM 2063 C C . ASP A 1 256 ? -0.616 -10.686 -19.560 1.00 86.75 256 ASP A C 1
ATOM 2065 O O . ASP A 1 256 ? -1.565 -11.341 -19.978 1.00 86.75 256 ASP A O 1
ATOM 2069 N N . ASP A 1 257 ? 0.556 -10.770 -20.187 1.00 78.12 257 ASP A N 1
ATOM 2070 C CA . ASP A 1 257 ? 0.786 -11.565 -21.398 1.00 78.12 257 ASP A CA 1
ATOM 2071 C C . ASP A 1 257 ? 0.624 -13.090 -21.201 1.00 78.12 257 ASP A C 1
ATOM 2073 O O . ASP A 1 257 ? 0.484 -13.824 -22.190 1.00 78.12 257 ASP A O 1
ATOM 2077 N N . GLY A 1 258 ? 0.590 -13.554 -19.951 1.00 86.69 258 GLY A N 1
ATOM 2078 C CA . GLY A 1 258 ? 0.367 -14.936 -19.544 1.00 86.69 258 GLY A CA 1
ATOM 2079 C C . GLY A 1 258 ? 1.304 -15.393 -18.424 1.00 86.69 258 GLY A C 1
ATOM 2080 O O . GLY A 1 258 ? 2.129 -14.631 -17.941 1.00 86.69 258 GLY A O 1
ATOM 2081 N N . ILE A 1 259 ? 1.208 -16.661 -18.030 1.00 91.50 259 ILE A N 1
ATOM 2082 C CA . ILE A 1 259 ? 2.023 -17.274 -16.978 1.00 91.50 259 ILE A CA 1
ATOM 2083 C C . ILE A 1 259 ? 2.615 -18.604 -17.448 1.00 91.50 259 ILE A C 1
ATOM 2085 O O . ILE A 1 259 ? 1.958 -19.403 -18.119 1.00 91.50 259 ILE A O 1
ATOM 2089 N N . ASP A 1 260 ? 3.867 -18.862 -17.087 1.00 93.81 260 ASP A N 1
ATOM 2090 C CA . ASP A 1 260 ? 4.497 -20.165 -17.251 1.00 93.81 260 ASP A CA 1
ATOM 2091 C C . ASP A 1 260 ? 3.965 -21.142 -16.202 1.00 93.81 260 ASP A C 1
ATOM 2093 O O . ASP A 1 260 ? 4.544 -21.339 -15.133 1.00 93.81 260 ASP A O 1
ATOM 2097 N N . ALA A 1 261 ? 2.855 -21.796 -16.535 1.00 92.25 261 ALA A N 1
ATOM 2098 C CA . ALA A 1 261 ? 2.240 -22.799 -15.680 1.00 92.25 261 ALA A CA 1
ATOM 2099 C C . ALA A 1 261 ? 3.127 -24.029 -15.417 1.00 92.25 261 ALA A C 1
ATOM 2101 O O . ALA A 1 261 ? 2.725 -24.889 -14.634 1.00 92.25 261 ALA A O 1
ATOM 2102 N N . THR A 1 262 ? 4.290 -24.165 -16.065 1.00 93.19 262 THR A N 1
ATOM 2103 C CA . THR A 1 262 ? 5.230 -25.268 -15.818 1.00 93.19 262 THR A CA 1
ATOM 2104 C C . THR A 1 262 ? 6.247 -24.959 -14.722 1.00 93.19 262 THR A C 1
ATOM 2106 O O . THR A 1 262 ? 6.865 -25.888 -14.205 1.00 93.19 262 THR A O 1
ATOM 2109 N N . HIS A 1 263 ? 6.396 -23.691 -14.327 1.00 95.56 263 HIS A N 1
ATOM 2110 C CA . HIS A 1 263 ? 7.317 -23.298 -13.267 1.00 95.56 263 HIS A CA 1
ATOM 2111 C C . HIS A 1 263 ? 6.840 -23.846 -11.909 1.00 95.56 263 HIS A C 1
ATOM 2113 O O . HIS A 1 263 ? 5.699 -23.620 -11.499 1.00 95.56 263 HIS A O 1
ATOM 2119 N N . GLU A 1 264 ? 7.706 -24.567 -11.192 1.00 95.81 264 GLU A N 1
ATOM 2120 C CA . GLU A 1 264 ? 7.332 -25.295 -9.965 1.00 95.81 264 GLU A CA 1
ATOM 2121 C C . GLU A 1 264 ? 6.965 -24.371 -8.804 1.00 95.81 264 GLU A C 1
ATOM 2123 O O . GLU A 1 264 ? 6.205 -24.776 -7.927 1.00 95.81 264 GLU A O 1
ATOM 2128 N N . ASP A 1 265 ? 7.435 -23.121 -8.822 1.00 95.75 265 ASP A N 1
ATOM 2129 C CA . ASP A 1 265 ? 6.981 -22.114 -7.863 1.00 95.75 265 ASP A CA 1
ATOM 2130 C C . ASP A 1 265 ? 5.469 -21.872 -7.932 1.00 95.75 265 ASP A C 1
ATOM 2132 O O . ASP A 1 265 ? 4.925 -21.443 -6.931 1.00 95.75 265 ASP A O 1
ATOM 2136 N N . PHE A 1 266 ? 4.764 -22.170 -9.032 1.00 96.44 266 PHE A N 1
ATOM 2137 C CA . PHE A 1 266 ? 3.297 -22.035 -9.136 1.00 96.44 266 PHE A CA 1
ATOM 2138 C C . PHE A 1 266 ? 2.542 -23.352 -8.885 1.00 96.44 266 PHE A C 1
ATOM 2140 O O . PHE A 1 266 ? 1.373 -23.505 -9.256 1.00 96.44 266 PHE A O 1
ATOM 2147 N N . LYS A 1 267 ? 3.213 -24.335 -8.279 1.00 94.62 267 LYS A N 1
ATOM 2148 C CA . LYS A 1 267 ? 2.650 -25.643 -7.929 1.00 94.62 267 LYS A CA 1
ATOM 2149 C C . LYS A 1 267 ? 2.481 -25.794 -6.425 1.00 94.62 267 LYS A C 1
ATOM 2151 O O . LYS A 1 267 ? 3.119 -25.093 -5.644 1.00 94.62 267 LYS A O 1
ATOM 2156 N N . LEU A 1 268 ? 1.600 -26.718 -6.056 1.00 91.31 268 LEU A N 1
ATOM 2157 C CA . LEU A 1 268 ? 1.476 -27.218 -4.692 1.00 91.31 268 LEU A CA 1
ATOM 2158 C C . LEU A 1 268 ? 2.408 -28.418 -4.538 1.00 91.31 268 LEU A C 1
ATOM 2160 O O . LEU A 1 268 ? 2.385 -29.318 -5.384 1.00 91.31 268 LEU A O 1
ATOM 2164 N N . HIS A 1 269 ? 3.190 -28.423 -3.463 1.00 89.19 269 HIS A N 1
ATOM 2165 C CA . HIS A 1 269 ? 4.109 -29.504 -3.111 1.00 89.19 269 HIS A CA 1
ATOM 2166 C C . HIS A 1 269 ? 3.725 -30.077 -1.749 1.00 89.19 269 HIS A C 1
ATOM 2168 O O . HIS A 1 269 ? 3.309 -29.330 -0.865 1.00 89.19 269 HIS A O 1
ATOM 2174 N N . ASP A 1 270 ? 3.823 -31.394 -1.590 1.00 83.62 270 ASP A N 1
ATOM 2175 C CA . ASP A 1 270 ? 3.658 -32.039 -0.286 1.00 83.62 270 ASP A CA 1
ATOM 2176 C C . ASP A 1 270 ? 4.970 -32.064 0.518 1.00 83.62 270 ASP A C 1
ATOM 2178 O O . ASP A 1 270 ? 6.024 -31.609 0.073 1.00 83.62 270 ASP A O 1
ATOM 2182 N N . SER A 1 271 ? 4.922 -32.626 1.727 1.00 78.69 271 SER A N 1
ATOM 2183 C CA . SER A 1 271 ? 6.098 -32.775 2.592 1.00 78.69 271 SER A CA 1
ATOM 2184 C C . SER A 1 271 ? 7.159 -33.749 2.061 1.00 78.69 271 SER A C 1
ATOM 2186 O O . SER A 1 271 ? 8.236 -33.837 2.646 1.00 78.69 271 SER A O 1
ATOM 2188 N N . ALA A 1 272 ? 6.870 -34.484 0.982 1.00 79.19 272 ALA A N 1
ATOM 2189 C CA . ALA A 1 272 ? 7.799 -35.370 0.289 1.00 79.19 272 ALA A CA 1
ATOM 2190 C C . ALA A 1 272 ? 8.339 -34.744 -1.014 1.00 79.19 272 ALA A C 1
ATOM 2192 O O . ALA A 1 272 ? 8.879 -35.467 -1.854 1.00 79.19 272 ALA A O 1
ATOM 2193 N N . ASP A 1 273 ? 8.182 -33.426 -1.187 1.00 77.69 273 ASP A N 1
ATOM 2194 C CA . ASP A 1 273 ? 8.598 -32.648 -2.360 1.00 77.69 273 ASP A CA 1
ATOM 2195 C C . ASP A 1 273 ? 7.951 -33.109 -3.678 1.00 77.69 273 ASP A C 1
ATOM 2197 O O . ASP A 1 273 ? 8.504 -32.921 -4.764 1.00 77.69 273 ASP A O 1
ATOM 2201 N N . SER A 1 274 ? 6.771 -33.731 -3.604 1.00 86.25 274 SER A N 1
ATOM 2202 C CA . SER A 1 274 ? 6.016 -34.156 -4.781 1.00 86.25 274 SER A CA 1
ATOM 2203 C C . SER A 1 274 ? 4.997 -33.097 -5.191 1.00 86.25 274 SER A C 1
ATOM 2205 O O . SER A 1 274 ? 4.275 -32.557 -4.356 1.00 86.25 274 SER A O 1
ATOM 2207 N N . ILE A 1 275 ? 4.881 -32.842 -6.499 1.00 91.69 275 ILE A N 1
ATOM 2208 C CA . ILE A 1 275 ? 3.843 -31.958 -7.047 1.00 91.69 275 ILE A CA 1
ATOM 2209 C C . ILE A 1 275 ? 2.477 -32.629 -6.873 1.00 91.69 275 ILE A C 1
ATOM 2211 O O . ILE A 1 275 ? 2.197 -33.650 -7.506 1.00 91.69 275 ILE A O 1
ATOM 2215 N N . ILE A 1 276 ? 1.610 -32.020 -6.066 1.00 92.75 276 ILE A N 1
ATOM 2216 C CA . ILE A 1 276 ? 0.258 -32.519 -5.764 1.00 92.75 276 ILE A CA 1
ATOM 2217 C C . ILE A 1 276 ? -0.854 -31.699 -6.425 1.00 92.75 276 ILE A C 1
ATOM 2219 O O . ILE A 1 276 ? -2.004 -32.131 -6.458 1.00 92.75 276 ILE A O 1
ATOM 2223 N N . GLY A 1 277 ? -0.530 -30.531 -6.982 1.00 92.88 277 GLY A N 1
ATOM 2224 C CA . GLY A 1 277 ? -1.525 -29.658 -7.597 1.00 92.88 277 GLY A CA 1
ATOM 2225 C C . GLY A 1 277 ? -0.945 -28.398 -8.230 1.00 92.88 277 GLY A C 1
ATOM 2226 O O . GLY A 1 277 ? 0.270 -28.204 -8.309 1.00 92.88 277 GLY A O 1
ATOM 2227 N N . SER A 1 278 ? -1.838 -27.534 -8.702 1.00 94.19 278 SER A N 1
ATOM 2228 C CA . SER A 1 278 ? -1.511 -26.235 -9.291 1.00 94.19 278 SER A CA 1
ATOM 2229 C C . SER A 1 278 ? -2.110 -25.132 -8.430 1.00 94.19 278 SER A C 1
ATOM 2231 O O . SER A 1 278 ? -3.242 -25.283 -7.993 1.00 94.19 278 SER A O 1
ATOM 2233 N N . ARG A 1 279 ? -1.400 -24.010 -8.265 1.00 95.00 279 ARG A N 1
ATOM 2234 C CA . ARG A 1 279 ? -1.960 -22.774 -7.682 1.00 95.00 279 ARG A CA 1
ATOM 2235 C C . ARG A 1 279 ? -2.614 -21.876 -8.732 1.00 95.00 279 ARG A C 1
ATOM 2237 O O . ARG A 1 279 ? -2.796 -20.687 -8.521 1.00 95.00 279 ARG A O 1
ATOM 2244 N N . LEU A 1 280 ? -2.894 -22.431 -9.910 1.00 95.62 280 LEU A N 1
ATOM 2245 C CA . LEU A 1 280 ? -3.555 -21.726 -11.004 1.00 95.62 280 LEU A CA 1
ATOM 2246 C C . LEU A 1 280 ? -4.981 -22.238 -11.070 1.00 95.62 280 LEU A C 1
ATOM 2248 O O . LEU A 1 280 ? -5.182 -23.441 -11.245 1.00 95.62 280 LEU A O 1
ATOM 2252 N N . LEU A 1 281 ? -5.937 -21.324 -10.967 1.00 93.25 281 LEU A N 1
ATOM 2253 C CA . LEU A 1 281 ? -7.363 -21.641 -10.950 1.00 93.25 281 LEU A CA 1
ATOM 2254 C C . LEU A 1 281 ? -7.859 -22.094 -12.333 1.00 93.25 281 LEU A C 1
ATOM 2256 O O . LEU A 1 281 ? -8.822 -22.847 -12.456 1.00 93.25 281 LEU A O 1
ATOM 2260 N N . GLN A 1 282 ? -7.162 -21.682 -13.395 1.00 89.38 282 GLN A N 1
ATOM 2261 C CA . GLN A 1 282 ? -7.466 -22.060 -14.773 1.00 89.38 282 GLN A CA 1
ATOM 2262 C C . GLN A 1 282 ? -6.603 -23.235 -15.246 1.00 89.38 282 GLN A C 1
ATOM 2264 O O . GLN A 1 282 ? -5.398 -23.294 -15.005 1.00 89.38 282 GLN A O 1
ATOM 2269 N N . THR A 1 283 ? -7.200 -24.137 -16.030 1.00 77.94 283 THR A N 1
ATOM 2270 C CA . THR A 1 283 ? -6.530 -25.363 -16.497 1.00 77.94 283 THR A CA 1
ATOM 2271 C C . THR A 1 283 ? -5.525 -25.149 -17.633 1.00 77.94 283 THR A C 1
ATOM 2273 O O . THR A 1 283 ? -4.681 -26.011 -17.842 1.00 77.94 283 THR A O 1
ATOM 2276 N N . ASN A 1 284 ? -5.615 -24.048 -18.391 1.00 75.88 284 ASN A N 1
ATOM 2277 C CA . ASN A 1 284 ? -4.723 -23.728 -19.519 1.00 75.88 284 ASN A CA 1
ATOM 2278 C C . ASN A 1 284 ? -4.578 -22.204 -19.696 1.00 75.88 284 ASN A C 1
ATOM 2280 O O . ASN A 1 284 ? -5.115 -21.648 -20.662 1.00 75.88 284 ASN A O 1
ATOM 2284 N N . PRO A 1 285 ? -3.902 -21.498 -18.778 1.00 81.62 285 PRO A N 1
ATOM 2285 C CA . PRO A 1 285 ? -3.668 -20.075 -18.960 1.00 81.62 285 PRO A CA 1
ATOM 2286 C C . PRO A 1 285 ? -2.742 -19.837 -20.161 1.00 81.62 285 PRO A C 1
ATOM 2288 O O . PRO A 1 285 ? -1.935 -20.688 -20.544 1.00 81.62 285 PRO A O 1
ATOM 2291 N N . SER A 1 286 ? -2.855 -18.659 -20.773 1.00 82.31 286 SER A N 1
ATOM 2292 C CA . SER A 1 286 ? -1.883 -18.205 -21.770 1.00 82.31 286 SER A CA 1
ATOM 2293 C C . SER A 1 286 ? -0.482 -18.180 -21.169 1.00 82.31 286 SER A C 1
ATOM 2295 O O . SER A 1 286 ? -0.335 -17.820 -20.007 1.00 82.31 286 SER A O 1
ATOM 2297 N N . VAL A 1 287 ? 0.537 -18.487 -21.970 1.00 87.81 287 VAL A N 1
ATOM 2298 C CA . VAL A 1 287 ? 1.942 -18.424 -21.550 1.00 87.81 287 VAL A CA 1
ATOM 2299 C C . VAL A 1 287 ? 2.546 -17.090 -21.980 1.00 87.81 287 VAL A C 1
ATOM 2301 O O . VAL A 1 287 ? 2.422 -16.698 -23.143 1.00 87.81 287 VAL A O 1
ATOM 2304 N N . GLY A 1 288 ? 3.213 -16.411 -21.051 1.00 83.50 288 GLY A N 1
ATOM 2305 C CA . GLY A 1 288 ? 3.770 -15.078 -21.255 1.00 83.50 288 GLY A CA 1
ATOM 2306 C C . GLY A 1 288 ? 5.002 -14.841 -20.391 1.00 83.50 288 GLY A C 1
ATOM 2307 O O . GLY A 1 288 ? 5.160 -15.471 -19.346 1.00 83.50 288 GLY A O 1
ATOM 2308 N N . LEU A 1 289 ? 5.929 -14.009 -20.872 1.00 85.75 289 LEU A N 1
ATOM 2309 C CA . LEU A 1 289 ? 7.161 -13.731 -20.133 1.00 85.75 289 LEU A CA 1
ATOM 2310 C C . LEU A 1 289 ? 6.844 -12.782 -18.990 1.00 85.75 289 LEU A C 1
ATOM 2312 O O . LEU A 1 289 ? 7.166 -13.095 -17.850 1.00 85.75 289 LEU A O 1
ATOM 2316 N N . HIS A 1 290 ? 6.224 -11.650 -19.310 1.00 83.69 290 HIS A N 1
ATOM 2317 C CA . HIS A 1 290 ? 6.036 -10.549 -18.380 1.00 83.69 290 HIS A CA 1
ATOM 2318 C C . HIS A 1 290 ? 5.105 -10.944 -17.227 1.00 83.69 290 HIS A C 1
ATOM 2320 O O . HIS A 1 290 ? 5.485 -10.802 -16.066 1.00 83.69 290 HIS A O 1
ATOM 2326 N N . GLY A 1 291 ? 3.982 -11.601 -17.514 1.00 87.19 291 GLY A N 1
ATOM 2327 C CA . GLY A 1 291 ? 3.071 -12.099 -16.489 1.00 87.19 291 GLY A CA 1
ATOM 2328 C C . GLY A 1 291 ? 3.673 -13.202 -15.619 1.00 87.19 291 GLY A C 1
ATOM 2329 O O . GLY A 1 291 ? 3.348 -13.282 -14.435 1.00 87.19 291 GLY A O 1
ATOM 2330 N N . THR A 1 292 ? 4.621 -13.994 -16.137 1.00 94.62 292 THR A N 1
ATOM 2331 C CA . THR A 1 292 ? 5.414 -14.919 -15.306 1.00 94.62 292 THR A CA 1
ATOM 2332 C C . THR A 1 292 ? 6.267 -14.154 -14.301 1.00 94.62 292 THR A C 1
ATOM 2334 O O . THR A 1 292 ? 6.330 -14.557 -13.144 1.00 94.62 292 THR A O 1
ATOM 2337 N N . LEU A 1 293 ? 6.903 -13.049 -14.708 1.00 94.31 293 LEU A N 1
ATOM 2338 C CA . LEU A 1 293 ? 7.700 -12.219 -13.800 1.00 94.31 293 LEU A CA 1
ATOM 2339 C C . LEU A 1 293 ? 6.815 -11.616 -12.699 1.00 94.31 293 LEU A C 1
ATOM 2341 O O . LEU A 1 293 ? 7.113 -11.748 -11.512 1.00 94.31 293 LEU A O 1
ATOM 2345 N N . VAL A 1 294 ? 5.713 -10.988 -13.111 1.00 93.88 294 VAL A N 1
ATOM 2346 C CA . VAL A 1 294 ? 4.748 -10.294 -12.249 1.00 93.88 294 VAL A CA 1
ATOM 2347 C C . VAL A 1 294 ? 4.150 -11.248 -11.217 1.00 93.88 294 VAL A C 1
ATOM 2349 O O . VAL A 1 294 ? 4.221 -10.982 -10.018 1.00 93.88 294 VAL A O 1
ATOM 2352 N N . SER A 1 295 ? 3.650 -12.406 -11.659 1.00 96.94 295 SER A N 1
ATOM 2353 C CA . SER A 1 295 ? 3.045 -13.412 -10.771 1.00 96.94 295 SER A CA 1
ATOM 2354 C C . SER A 1 295 ? 4.037 -13.926 -9.727 1.00 96.94 295 SER A C 1
ATOM 2356 O O . SER A 1 295 ? 3.662 -14.199 -8.586 1.00 96.94 295 SER A O 1
ATOM 2358 N N . GLY A 1 296 ? 5.321 -14.026 -10.084 1.00 96.88 296 GLY A N 1
ATOM 2359 C CA . GLY A 1 296 ? 6.342 -14.445 -9.134 1.00 96.88 296 GLY A CA 1
ATOM 2360 C C . GLY A 1 296 ? 6.624 -13.415 -8.036 1.00 96.88 296 GLY A C 1
ATOM 2361 O O . GLY A 1 296 ? 6.859 -13.808 -6.894 1.00 96.88 296 GLY A O 1
ATOM 2362 N N . VAL A 1 297 ? 6.529 -12.112 -8.337 1.00 97.44 297 VAL A N 1
ATOM 2363 C CA . VAL A 1 297 ? 6.656 -11.051 -7.319 1.00 97.44 297 VAL A CA 1
ATOM 2364 C C . VAL A 1 297 ? 5.455 -11.066 -6.374 1.00 97.44 297 VAL A C 1
ATOM 2366 O O . VAL A 1 297 ? 5.645 -10.978 -5.160 1.00 97.44 297 VAL A O 1
ATOM 2369 N N . VAL A 1 298 ? 4.241 -11.252 -6.911 1.00 98.44 298 VAL A N 1
ATOM 2370 C CA . VAL A 1 298 ? 3.026 -11.399 -6.092 1.00 98.44 298 VAL A CA 1
ATOM 2371 C C . VAL A 1 298 ? 3.188 -12.563 -5.121 1.00 98.44 298 VAL A C 1
ATOM 2373 O O . VAL A 1 298 ? 3.078 -12.371 -3.913 1.00 98.44 298 VAL A O 1
ATOM 2376 N N . GLY A 1 299 ? 3.479 -13.763 -5.632 1.00 96.62 299 GLY A N 1
ATOM 2377 C CA . GLY A 1 299 ? 3.298 -14.963 -4.823 1.00 96.62 299 GLY A CA 1
ATOM 2378 C C . GLY A 1 299 ? 3.998 -16.219 -5.310 1.00 96.62 299 GLY A C 1
ATOM 2379 O O . GLY A 1 299 ? 3.452 -17.301 -5.118 1.00 96.62 299 GLY A O 1
ATOM 2380 N N . ALA A 1 300 ? 5.185 -16.140 -5.924 1.00 96.38 300 ALA A N 1
ATOM 2381 C CA . ALA A 1 300 ? 6.013 -17.341 -6.103 1.00 96.38 300 ALA A CA 1
ATOM 2382 C C . ALA A 1 300 ? 6.207 -18.053 -4.755 1.00 96.38 300 ALA A C 1
ATOM 2384 O O . ALA A 1 300 ? 6.443 -17.390 -3.746 1.00 96.38 300 ALA A O 1
ATOM 2385 N N . SER A 1 301 ? 6.160 -19.386 -4.720 1.00 94.75 301 SER A N 1
AT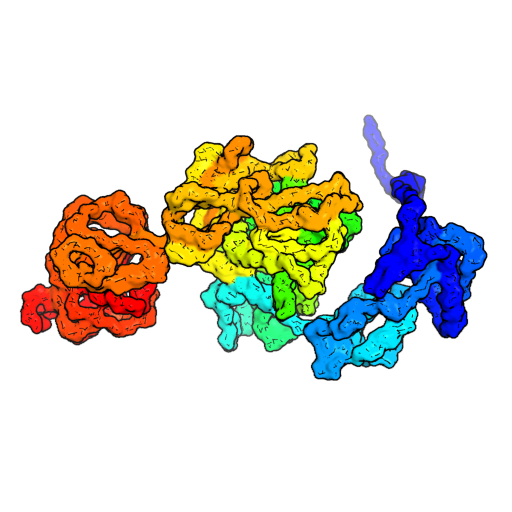OM 2386 C CA . SER A 1 301 ? 6.399 -20.105 -3.462 1.00 94.75 301 SER A CA 1
ATOM 2387 C C . SER A 1 301 ? 7.866 -20.023 -3.045 1.00 94.75 301 SER A C 1
ATOM 2389 O O . SER A 1 301 ? 8.174 -20.170 -1.872 1.00 94.75 301 SER A O 1
ATOM 2391 N N . GLY A 1 302 ? 8.781 -19.771 -3.990 1.00 93.00 302 GLY A N 1
ATOM 2392 C CA . GLY A 1 302 ? 10.221 -19.817 -3.764 1.00 93.00 302 GLY A CA 1
ATOM 2393 C C . GLY A 1 302 ? 10.798 -21.233 -3.789 1.00 93.00 302 GLY A C 1
ATOM 2394 O O . GLY A 1 302 ? 11.992 -21.380 -3.532 1.00 93.00 302 GLY A O 1
ATOM 2395 N N . TYR A 1 303 ? 9.999 -22.255 -4.111 1.00 93.06 303 TYR A N 1
ATOM 2396 C CA . TYR A 1 303 ? 10.400 -23.666 -4.100 1.00 93.06 303 TYR A CA 1
ATOM 2397 C C . TYR A 1 303 ? 11.707 -23.930 -4.869 1.00 93.06 303 TYR A C 1
ATOM 2399 O O . TYR A 1 303 ? 12.616 -24.589 -4.366 1.00 93.06 303 TYR A O 1
ATOM 2407 N N . ARG A 1 304 ? 11.882 -23.337 -6.059 1.00 92.88 304 ARG A N 1
ATOM 2408 C CA . ARG A 1 304 ? 13.106 -23.510 -6.864 1.00 92.88 304 ARG A CA 1
ATOM 2409 C C . ARG A 1 304 ? 14.338 -22.786 -6.314 1.00 92.88 304 ARG A C 1
ATOM 2411 O O . ARG A 1 304 ? 15.424 -22.944 -6.876 1.00 92.88 304 ARG A O 1
ATOM 2418 N N . SER A 1 305 ? 14.222 -21.981 -5.258 1.00 91.38 305 SER A N 1
ATOM 2419 C CA . SER A 1 305 ? 15.290 -21.077 -4.803 1.00 91.38 305 SER A CA 1
ATOM 2420 C C . SER A 1 305 ? 16.562 -21.819 -4.404 1.00 91.38 305 SER A C 1
ATOM 2422 O O . SER A 1 305 ? 17.647 -21.446 -4.852 1.00 91.38 305 SER A O 1
ATOM 2424 N N . GLU A 1 306 ? 16.450 -22.907 -3.641 1.00 88.44 306 GLU A N 1
ATOM 2425 C CA . GLU A 1 306 ? 17.619 -23.679 -3.210 1.00 88.44 306 GLU A CA 1
ATOM 2426 C C . GLU A 1 306 ? 18.341 -24.320 -4.400 1.00 88.44 306 GLU A C 1
ATOM 2428 O O . GLU A 1 306 ? 19.555 -24.178 -4.550 1.00 88.44 306 GLU A O 1
ATOM 2433 N N . ALA A 1 307 ? 17.589 -24.947 -5.305 1.00 88.56 307 ALA A N 1
ATOM 2434 C CA . ALA A 1 307 ? 18.147 -25.562 -6.504 1.00 88.56 307 ALA A CA 1
ATOM 2435 C C . ALA A 1 307 ? 18.825 -24.537 -7.433 1.00 88.56 307 ALA A C 1
ATOM 2437 O O . ALA A 1 307 ? 19.784 -24.861 -8.132 1.00 88.56 307 ALA A O 1
ATOM 2438 N N . CYS A 1 308 ? 18.327 -23.301 -7.448 1.00 87.00 308 CYS A N 1
ATOM 2439 C CA . CYS A 1 308 ? 18.814 -22.233 -8.311 1.00 87.00 308 CYS A CA 1
ATOM 2440 C C . CYS A 1 308 ? 20.007 -21.463 -7.750 1.00 87.00 308 CYS A C 1
ATOM 2442 O O . CYS A 1 308 ? 20.913 -21.102 -8.501 1.00 87.00 308 CYS A O 1
ATOM 2444 N N . VAL A 1 309 ? 19.977 -21.140 -6.455 1.00 84.56 309 VAL A N 1
ATOM 2445 C CA . VAL A 1 309 ? 20.929 -20.210 -5.826 1.00 84.56 309 VAL A CA 1
ATOM 2446 C C . VAL A 1 309 ? 21.397 -20.649 -4.440 1.00 84.56 309 VAL A C 1
ATOM 2448 O O . VAL A 1 309 ? 22.034 -19.866 -3.739 1.00 84.56 309 VAL A O 1
ATOM 2451 N N . SER A 1 310 ? 21.111 -21.893 -4.050 1.00 86.88 310 SER A N 1
ATOM 2452 C CA . SER A 1 310 ? 21.571 -22.519 -2.801 1.00 86.88 310 SER A CA 1
ATOM 2453 C C . SER A 1 310 ? 21.102 -21.823 -1.522 1.00 86.88 310 SER A C 1
ATOM 2455 O O . SER A 1 310 ? 21.705 -22.003 -0.468 1.00 86.88 310 SER A O 1
ATOM 2457 N N . VAL A 1 311 ? 20.022 -21.040 -1.608 1.00 86.81 311 VAL A N 1
ATOM 2458 C CA . VAL A 1 311 ? 19.319 -20.488 -0.447 1.00 86.81 311 VAL A CA 1
ATOM 2459 C C . VAL A 1 311 ? 17.834 -20.824 -0.591 1.00 86.81 311 VAL A C 1
ATOM 2461 O O . VAL A 1 311 ? 17.217 -20.361 -1.554 1.00 86.81 311 VAL A O 1
ATOM 2464 N N . PRO A 1 312 ? 17.256 -21.640 0.304 1.00 86.62 312 PRO A N 1
ATOM 2465 C CA . PRO A 1 312 ? 15.866 -22.069 0.198 1.00 86.62 312 PRO A CA 1
ATOM 2466 C C . PRO A 1 312 ? 14.900 -20.889 0.346 1.00 86.62 312 PRO A C 1
ATOM 2468 O O . PRO A 1 312 ? 15.139 -19.967 1.122 1.00 86.62 312 PRO A O 1
ATOM 2471 N N . TYR A 1 313 ? 13.832 -20.900 -0.455 1.00 89.31 313 TYR A N 1
ATOM 2472 C CA . TYR A 1 313 ? 12.705 -19.955 -0.436 1.00 89.31 313 TYR A CA 1
ATOM 2473 C C . TYR A 1 313 ? 13.037 -18.445 -0.482 1.00 89.31 313 TYR A C 1
ATOM 2475 O O . TYR A 1 313 ? 12.164 -17.608 -0.242 1.00 89.31 313 TYR A O 1
ATOM 2483 N N . ILE A 1 314 ? 14.269 -18.048 -0.830 1.00 89.75 314 ILE A N 1
ATOM 2484 C CA . ILE A 1 314 ? 14.684 -16.632 -0.815 1.00 89.75 314 ILE A CA 1
ATOM 2485 C C . ILE A 1 314 ? 13.947 -15.775 -1.858 1.00 89.75 314 ILE A C 1
ATOM 2487 O O . ILE A 1 314 ? 13.754 -14.573 -1.648 1.00 89.75 314 ILE A O 1
ATOM 2491 N N . PHE A 1 315 ? 13.508 -16.368 -2.973 1.00 91.50 315 PHE A N 1
ATOM 2492 C CA . PHE A 1 315 ? 12.836 -15.659 -4.069 1.00 91.50 315 PHE A CA 1
ATOM 2493 C C . PHE A 1 315 ? 11.322 -15.834 -4.111 1.00 91.50 315 PHE A C 1
ATOM 2495 O O . PHE A 1 315 ? 10.709 -15.532 -5.133 1.00 91.50 315 PHE A O 1
ATOM 2502 N N . ARG A 1 316 ? 10.718 -16.252 -2.999 1.00 94.25 316 ARG A N 1
ATOM 2503 C CA . ARG A 1 316 ? 9.263 -16.254 -2.844 1.00 94.25 316 ARG A CA 1
ATOM 2504 C C . ARG A 1 316 ? 8.652 -14.850 -2.981 1.00 94.25 316 ARG A C 1
ATOM 2506 O O . ARG A 1 316 ? 9.329 -13.852 -2.732 1.00 94.25 316 ARG A O 1
ATOM 2513 N N . GLY A 1 317 ? 7.391 -14.773 -3.378 1.00 95.81 317 GLY A N 1
ATOM 2514 C CA . GLY A 1 317 ? 6.663 -13.511 -3.507 1.00 95.81 317 GLY A CA 1
ATOM 2515 C C . GLY A 1 317 ? 6.291 -12.887 -2.159 1.00 95.81 317 GLY A C 1
ATOM 2516 O O . GLY A 1 317 ? 6.628 -13.413 -1.094 1.00 95.81 317 GLY A O 1
ATOM 2517 N N . MET A 1 318 ? 5.580 -11.760 -2.210 1.00 97.69 318 MET A N 1
ATOM 2518 C CA . MET A 1 318 ? 5.046 -11.107 -1.006 1.00 97.69 318 MET A CA 1
ATOM 2519 C C . MET A 1 318 ? 3.974 -11.964 -0.317 1.00 97.69 318 MET A C 1
ATOM 2521 O O . MET A 1 318 ? 3.919 -11.986 0.905 1.00 97.69 318 MET A O 1
ATOM 2525 N N . ALA A 1 319 ? 3.173 -12.712 -1.076 1.00 97.94 319 ALA A N 1
ATOM 2526 C CA . ALA A 1 319 ? 2.136 -13.607 -0.571 1.00 97.94 319 ALA A CA 1
ATOM 2527 C C . ALA A 1 319 ? 2.296 -15.006 -1.203 1.00 97.94 319 ALA A C 1
ATOM 2529 O O . ALA A 1 319 ? 1.702 -15.307 -2.239 1.00 97.94 319 ALA A O 1
ATOM 2530 N N . PRO A 1 320 ? 3.189 -15.849 -0.658 1.00 96.62 320 PRO A N 1
ATOM 2531 C CA . PRO A 1 320 ? 3.654 -17.075 -1.308 1.00 96.62 320 PRO A CA 1
ATOM 2532 C C . PRO A 1 320 ? 2.609 -18.190 -1.447 1.00 96.62 320 PRO A C 1
ATOM 2534 O O . PRO A 1 320 ? 2.866 -19.129 -2.201 1.00 96.62 320 PRO A O 1
ATOM 2537 N N . GLU A 1 321 ? 1.461 -18.101 -0.770 1.00 96.38 321 GLU A N 1
ATOM 2538 C CA . GLU A 1 321 ? 0.404 -19.126 -0.773 1.00 96.38 321 GLU A CA 1
ATOM 2539 C C . GLU A 1 321 ? -0.902 -18.683 -1.458 1.00 96.38 321 GLU A C 1
ATOM 2541 O O . GLU A 1 321 ? -1.899 -19.395 -1.387 1.00 96.38 321 GLU A O 1
ATOM 2546 N N . VAL A 1 322 ? -0.894 -17.559 -2.185 1.00 98.25 322 VAL A N 1
ATOM 2547 C CA . VAL A 1 322 ? -2.042 -17.149 -3.018 1.00 98.25 322 VAL A CA 1
ATOM 2548 C C . VAL A 1 322 ? -2.294 -18.116 -4.175 1.00 98.25 322 VAL A C 1
ATOM 2550 O O . VAL A 1 322 ? -1.387 -18.825 -4.640 1.00 98.25 322 VAL A O 1
ATOM 2553 N N . GLU A 1 323 ? -3.512 -18.070 -4.703 1.00 97.94 323 GLU A N 1
ATOM 2554 C CA . GLU A 1 323 ? -3.899 -18.722 -5.952 1.00 97.94 323 GLU A CA 1
ATOM 2555 C C . GLU A 1 323 ? -4.086 -17.689 -7.067 1.00 97.94 323 GLU A C 1
ATOM 2557 O O . GLU A 1 323 ? -4.417 -16.534 -6.815 1.00 97.94 323 GLU A O 1
ATOM 2562 N N . PHE A 1 324 ? -3.865 -18.091 -8.319 1.00 97.25 324 PHE A N 1
ATOM 2563 C CA . PHE A 1 324 ? -3.848 -17.174 -9.456 1.00 97.25 324 PHE A CA 1
ATOM 2564 C C . PHE A 1 324 ? -4.962 -17.457 -10.462 1.00 97.25 324 PHE A C 1
ATOM 2566 O O . PHE A 1 324 ? -5.077 -18.564 -11.002 1.00 97.25 324 PHE A O 1
ATOM 2573 N N . TYR A 1 325 ? -5.689 -16.403 -10.820 1.00 95.31 325 TYR A N 1
ATOM 2574 C CA . TYR A 1 325 ? -6.455 -16.308 -12.058 1.00 95.31 325 TYR A CA 1
ATOM 2575 C C . TYR A 1 325 ? -5.654 -15.470 -13.061 1.00 95.31 325 TYR A C 1
ATOM 2577 O O . TYR A 1 325 ? -5.333 -14.321 -12.780 1.00 95.31 325 TYR A O 1
ATOM 2585 N N . VAL A 1 326 ? -5.303 -16.008 -14.232 1.00 91.25 326 VAL A N 1
ATOM 2586 C CA . VAL A 1 326 ? -4.422 -15.317 -15.191 1.00 91.25 326 VAL A CA 1
ATOM 2587 C C . VAL A 1 326 ? -5.128 -15.083 -16.514 1.00 91.25 326 VAL A C 1
ATOM 2589 O O . VAL A 1 326 ? -5.507 -16.008 -17.235 1.00 91.25 326 VAL A O 1
ATOM 2592 N N . ARG A 1 327 ? -5.246 -13.817 -16.903 1.00 83.19 327 ARG A N 1
ATOM 2593 C CA . ARG A 1 327 ? -5.937 -13.441 -18.129 1.00 83.19 327 ARG A CA 1
ATOM 2594 C C . ARG A 1 327 ? -5.048 -12.622 -19.041 1.00 83.19 327 ARG A C 1
ATOM 2596 O O . ARG A 1 327 ? -4.622 -11.527 -18.698 1.00 83.19 327 ARG A O 1
ATOM 2603 N N . ARG A 1 328 ? -4.877 -13.108 -20.273 1.00 74.75 328 ARG A N 1
ATOM 2604 C CA . ARG A 1 328 ? -4.339 -12.273 -21.343 1.00 74.75 328 ARG A CA 1
ATOM 2605 C C . ARG A 1 328 ? -5.369 -11.251 -21.807 1.00 74.75 328 ARG A C 1
ATOM 2607 O O . ARG A 1 328 ? -6.447 -11.665 -22.250 1.00 74.75 328 ARG A O 1
ATOM 2614 N N . PRO A 1 329 ? -5.048 -9.948 -21.785 1.00 59.06 329 PRO A N 1
ATOM 2615 C CA . PRO A 1 329 ? -5.918 -8.949 -22.374 1.00 59.06 329 PRO A CA 1
ATOM 2616 C C . PRO A 1 329 ? -6.036 -9.186 -23.891 1.00 59.06 329 PRO A C 1
ATOM 2618 O O . PRO A 1 329 ? -5.047 -9.447 -24.588 1.00 59.06 329 PRO A O 1
ATOM 2621 N N . TRP A 1 330 ? -7.259 -9.170 -24.424 1.00 41.62 330 TRP A N 1
ATOM 2622 C CA . TRP A 1 330 ? -7.519 -9.475 -25.835 1.00 41.62 330 TRP A CA 1
ATOM 2623 C C . TRP A 1 330 ? -6.931 -8.373 -26.726 1.00 41.62 330 TRP A C 1
ATOM 2625 O O . TRP A 1 330 ? -7.150 -7.203 -26.465 1.00 41.62 330 TRP A O 1
ATOM 2635 N N . GLN A 1 331 ? -6.149 -8.714 -27.758 1.00 40.47 331 GLN A N 1
ATOM 2636 C CA . GLN A 1 331 ? -5.486 -7.734 -28.647 1.00 40.47 331 GLN A CA 1
ATOM 2637 C C . GLN A 1 331 ? -4.668 -6.621 -27.942 1.00 40.47 331 GLN A C 1
ATOM 2639 O O . GLN A 1 331 ? -4.409 -5.588 -28.554 1.00 40.47 331 GLN A O 1
ATOM 2644 N N . ASN A 1 332 ? -4.214 -6.830 -26.699 1.00 43.41 332 ASN A N 1
ATOM 2645 C CA . ASN A 1 332 ? -3.584 -5.801 -25.855 1.00 43.41 332 ASN A CA 1
ATOM 2646 C C . ASN A 1 332 ? -4.524 -4.635 -25.463 1.00 43.41 332 ASN A C 1
ATOM 2648 O O . ASN A 1 332 ? -4.050 -3.528 -25.223 1.00 43.41 332 ASN A O 1
ATOM 2652 N N . THR A 1 333 ? -5.843 -4.850 -25.412 1.00 45.25 333 THR A N 1
ATOM 2653 C CA . THR A 1 333 ? -6.798 -3.881 -24.846 1.00 45.25 333 THR A CA 1
ATOM 2654 C C . THR A 1 333 ? -6.979 -4.111 -23.350 1.00 45.25 333 THR A C 1
ATOM 2656 O O . THR A 1 333 ? -6.793 -5.227 -22.882 1.00 45.25 333 THR A O 1
ATOM 2659 N N . VAL A 1 334 ? -7.397 -3.088 -22.606 1.00 56.44 334 VAL A N 1
ATOM 2660 C CA . VAL A 1 334 ? -7.740 -3.196 -21.176 1.00 56.44 334 VAL A CA 1
ATOM 2661 C C . VAL A 1 334 ? -8.818 -4.264 -20.881 1.00 56.44 334 VAL A C 1
ATOM 2663 O O . VAL A 1 334 ? -9.542 -4.670 -21.799 1.00 56.44 334 VAL A O 1
ATOM 2666 N N . PRO A 1 335 ? -8.921 -4.758 -19.629 1.00 62.62 335 PRO A N 1
ATOM 2667 C CA . PRO A 1 335 ? -9.866 -5.797 -19.241 1.00 62.62 335 PRO A CA 1
ATOM 2668 C C . PRO A 1 335 ? -11.307 -5.329 -19.423 1.00 62.62 335 PRO A C 1
ATOM 2670 O O . PRO A 1 335 ? -11.622 -4.158 -19.245 1.00 62.62 335 PRO A O 1
ATOM 2673 N N . THR A 1 336 ? -12.192 -6.262 -19.753 1.00 68.31 336 THR A N 1
ATOM 2674 C CA . THR A 1 336 ? -13.620 -5.986 -19.962 1.00 68.31 336 THR A CA 1
ATOM 2675 C C . THR A 1 336 ? -14.434 -6.490 -18.773 1.00 68.31 336 THR A C 1
ATOM 2677 O O . THR A 1 336 ? -14.084 -7.538 -18.230 1.00 68.31 336 THR A O 1
ATOM 2680 N N . SER A 1 337 ? -15.581 -5.884 -18.466 1.00 72.44 337 SER A N 1
ATOM 2681 C CA . SER A 1 337 ? -16.503 -6.329 -17.401 1.00 72.44 337 SER A CA 1
ATOM 2682 C C . SER A 1 337 ? -16.805 -7.843 -17.383 1.00 72.44 337 SER A C 1
ATOM 2684 O O . SER A 1 337 ? -16.715 -8.437 -16.314 1.00 72.44 337 SER A O 1
ATOM 2686 N N . PRO A 1 338 ? -17.032 -8.535 -18.525 1.00 75.75 338 PRO A N 1
ATOM 2687 C CA . PRO A 1 338 ? -17.183 -9.996 -18.549 1.00 75.75 338 PRO A CA 1
ATOM 2688 C C . PRO A 1 338 ? -16.014 -10.777 -17.931 1.00 75.75 338 PRO A C 1
ATOM 2690 O O . PRO A 1 338 ? -16.215 -11.840 -17.356 1.00 75.75 338 PRO A O 1
ATOM 2693 N N . GLN A 1 339 ? -14.783 -10.276 -18.077 1.00 81.56 339 GLN A N 1
ATOM 2694 C CA . GLN A 1 339 ? -13.584 -10.941 -17.559 1.00 81.56 339 GLN A CA 1
ATOM 2695 C C . GLN A 1 339 ? -13.472 -10.787 -16.046 1.00 81.56 339 GLN A C 1
ATOM 2697 O O . GLN A 1 339 ? -13.030 -11.724 -15.390 1.00 81.56 339 GLN A O 1
ATOM 2702 N N . PHE A 1 340 ? -13.865 -9.630 -15.508 1.00 85.00 340 PHE A N 1
ATOM 2703 C CA . PHE A 1 340 ? -13.941 -9.418 -14.065 1.00 85.00 340 PHE A CA 1
ATOM 2704 C C . PHE A 1 340 ? -15.104 -10.191 -13.449 1.00 85.00 340 PHE A C 1
ATOM 2706 O O . PHE A 1 340 ? -14.910 -10.841 -12.432 1.00 85.00 340 PHE A O 1
ATOM 2713 N N . ALA A 1 341 ? -16.267 -10.224 -14.105 1.00 85.62 341 ALA A N 1
ATOM 2714 C CA . ALA A 1 341 ? -17.385 -11.062 -13.680 1.00 85.62 341 ALA A CA 1
ATOM 2715 C C . ALA A 1 341 ? -16.991 -12.546 -13.610 1.00 85.62 341 ALA A C 1
ATOM 2717 O O . ALA A 1 341 ? -17.317 -13.221 -12.642 1.00 85.62 341 ALA A O 1
ATOM 2718 N N . GLU A 1 342 ? -16.256 -13.058 -14.604 1.00 87.81 342 GLU A N 1
ATOM 2719 C CA . GLU A 1 342 ? -15.701 -14.416 -14.560 1.00 87.81 342 GLU A CA 1
ATOM 2720 C C . GLU A 1 342 ? -14.710 -14.576 -13.396 1.00 87.81 342 GLU A C 1
ATOM 2722 O O . GLU A 1 342 ? -14.873 -15.476 -12.576 1.00 87.81 342 GLU A O 1
ATOM 2727 N N . ALA A 1 343 ? -13.708 -13.699 -13.294 1.00 90.62 343 ALA A N 1
ATOM 2728 C CA . ALA A 1 343 ? -12.673 -13.788 -12.264 1.00 90.62 343 ALA A CA 1
ATOM 2729 C C . ALA A 1 343 ? -13.249 -13.755 -10.838 1.00 90.62 343 ALA A C 1
ATOM 2731 O O . ALA A 1 343 ? -12.847 -14.552 -9.998 1.00 90.62 343 ALA A O 1
ATOM 2732 N N . ILE A 1 344 ? -14.207 -12.868 -10.575 1.00 92.25 344 ILE A N 1
ATOM 2733 C CA . ILE A 1 344 ? -14.774 -12.659 -9.240 1.00 92.25 344 ILE A CA 1
ATOM 2734 C C . ILE A 1 344 ? -15.860 -13.700 -8.970 1.00 92.25 344 ILE A C 1
ATOM 2736 O O . ILE A 1 344 ? -15.710 -14.531 -8.085 1.00 92.25 344 ILE A O 1
ATOM 2740 N N . ASN A 1 345 ? -16.911 -13.754 -9.791 1.00 91.06 345 ASN A N 1
ATOM 2741 C CA . ASN A 1 345 ? -18.084 -14.581 -9.482 1.00 91.06 345 ASN A CA 1
ATOM 2742 C C . ASN A 1 345 ? -17.861 -16.084 -9.720 1.00 91.06 345 ASN A C 1
ATOM 2744 O O . ASN A 1 345 ? -18.648 -16.895 -9.239 1.00 91.06 345 ASN A O 1
ATOM 2748 N N . THR A 1 346 ? -16.849 -16.475 -10.507 1.00 91.56 346 THR A N 1
ATOM 2749 C CA . THR A 1 346 ? -16.542 -17.899 -10.768 1.00 91.56 346 THR A CA 1
ATOM 2750 C C . THR A 1 346 ? -15.305 -18.381 -10.024 1.00 91.56 346 THR A C 1
ATOM 2752 O O . THR A 1 346 ? -15.267 -19.540 -9.617 1.00 91.56 346 THR A O 1
ATOM 2755 N N . TYR A 1 347 ? -14.293 -17.524 -9.877 1.00 93.69 347 TYR A N 1
ATOM 2756 C CA . TYR A 1 347 ? -12.998 -17.905 -9.313 1.00 93.69 347 TYR A CA 1
ATOM 2757 C C . TYR A 1 347 ? -12.672 -17.213 -7.982 1.00 93.69 347 TYR A C 1
ATOM 2759 O O . TYR A 1 347 ? -11.573 -17.428 -7.486 1.00 93.69 347 TYR A O 1
ATOM 2767 N N . GLY A 1 348 ? -13.588 -16.420 -7.413 1.00 94.44 348 GLY A N 1
ATOM 2768 C CA . GLY A 1 348 ? -13.425 -15.812 -6.087 1.00 94.44 348 GLY A CA 1
ATOM 2769 C C . GLY A 1 348 ? -12.347 -14.731 -6.019 1.00 94.44 348 GLY A C 1
ATOM 2770 O O . GLY A 1 348 ? -11.757 -14.524 -4.975 1.00 94.44 348 GLY A O 1
ATOM 2771 N N . MET A 1 349 ? -12.004 -14.068 -7.132 1.00 96.31 349 MET A N 1
ATOM 2772 C CA . MET A 1 349 ? -10.906 -13.092 -7.135 1.00 96.31 349 MET A CA 1
ATOM 2773 C C . MET A 1 349 ? -11.113 -11.964 -6.105 1.00 96.31 349 MET A C 1
ATOM 2775 O O . MET A 1 349 ? -12.090 -11.217 -6.185 1.00 96.31 349 MET A O 1
ATOM 2779 N N . ASP A 1 350 ? -10.125 -11.771 -5.227 1.00 98.19 350 ASP A N 1
ATOM 2780 C CA . ASP A 1 350 ? -10.133 -10.756 -4.167 1.00 98.19 350 ASP A CA 1
ATOM 2781 C C . ASP A 1 350 ? -9.372 -9.476 -4.535 1.00 98.19 350 ASP A C 1
ATOM 2783 O O . ASP A 1 350 ? -9.680 -8.392 -4.049 1.00 98.19 350 ASP A O 1
ATOM 2787 N N . VAL A 1 351 ? -8.342 -9.584 -5.376 1.00 98.44 351 VAL A N 1
ATOM 2788 C CA . VAL A 1 351 ? -7.490 -8.454 -5.778 1.00 98.44 351 VAL A CA 1
ATOM 2789 C C . VAL A 1 351 ? -6.879 -8.710 -7.148 1.00 98.44 351 VAL A C 1
ATOM 2791 O O . VAL A 1 351 ? -6.593 -9.857 -7.498 1.00 98.44 351 VAL A O 1
ATOM 2794 N N . SER A 1 352 ? -6.646 -7.655 -7.932 1.00 96.81 352 SER A N 1
ATOM 2795 C CA . SER A 1 352 ? -6.000 -7.778 -9.241 1.00 96.81 352 SER A CA 1
ATOM 2796 C C . SER A 1 352 ? -4.774 -6.889 -9.432 1.00 96.81 352 SER A C 1
ATOM 2798 O O . SER A 1 352 ? -4.702 -5.758 -8.952 1.00 96.81 352 SER A O 1
ATOM 2800 N N . ASN A 1 353 ? -3.813 -7.408 -10.199 1.00 97.06 353 ASN A N 1
ATOM 2801 C CA . ASN A 1 353 ? -2.625 -6.692 -10.649 1.00 97.06 353 ASN A CA 1
ATOM 2802 C C . ASN A 1 353 ? -2.698 -6.359 -12.146 1.00 97.06 353 ASN A C 1
ATOM 2804 O O . ASN A 1 353 ? -2.975 -7.232 -12.979 1.00 97.06 353 ASN A O 1
ATOM 2808 N N . HIS A 1 354 ? -2.311 -5.127 -12.480 1.00 90.88 354 HIS A N 1
ATOM 2809 C CA . HIS A 1 354 ? -2.251 -4.587 -13.834 1.00 90.88 354 HIS A CA 1
ATOM 2810 C C . HIS A 1 354 ? -0.907 -3.883 -14.080 1.00 90.88 354 HIS A C 1
ATOM 2812 O O . HIS A 1 354 ? -0.712 -2.707 -13.775 1.00 90.88 354 HIS A O 1
ATOM 2818 N N . SER A 1 355 ? 0.051 -4.609 -14.658 1.00 90.00 355 SER A N 1
ATOM 2819 C CA . SER A 1 355 ? 1.411 -4.114 -14.929 1.00 90.00 355 SER A CA 1
ATOM 2820 C C . SER A 1 355 ? 1.593 -3.661 -16.385 1.00 90.00 355 SER A C 1
ATOM 2822 O O . SER A 1 355 ? 2.562 -4.016 -17.053 1.00 90.00 355 SER A O 1
ATOM 2824 N N . TYR A 1 356 ? 0.625 -2.903 -16.897 1.00 74.56 356 TYR A N 1
ATOM 2825 C CA . TYR A 1 356 ? 0.582 -2.362 -18.260 1.00 74.56 356 TYR A CA 1
ATOM 2826 C C . TYR A 1 356 ? -0.191 -1.029 -18.273 1.00 74.56 356 TYR A C 1
ATOM 2828 O O . TYR A 1 356 ? -0.569 -0.522 -17.223 1.00 74.56 356 TYR A O 1
ATOM 2836 N N . LEU A 1 357 ? -0.400 -0.439 -19.454 1.00 68.62 357 LEU A N 1
ATOM 2837 C CA . LEU A 1 357 ? -0.915 0.931 -19.601 1.00 68.62 357 LEU A CA 1
ATOM 2838 C C . LEU A 1 357 ? -2.441 1.031 -19.547 1.00 68.62 357 LEU A C 1
ATOM 2840 O O . LEU A 1 357 ? -3.132 0.247 -20.202 1.00 68.62 357 LEU A O 1
ATOM 2844 N N . GLN A 1 358 ? -2.962 2.028 -18.819 1.00 69.69 358 GLN A N 1
ATOM 2845 C CA . GLN A 1 358 ? -4.387 2.388 -18.840 1.00 69.69 358 GLN A CA 1
ATOM 2846 C C . GLN A 1 358 ? -4.627 3.443 -19.915 1.00 69.69 358 GLN A C 1
ATOM 2848 O O . GLN A 1 358 ? -5.628 3.424 -20.628 1.00 69.69 358 GLN A O 1
ATOM 2853 N N . SER A 1 359 ? -3.674 4.367 -20.023 1.00 64.31 359 SER A N 1
ATOM 2854 C CA . SER A 1 359 ? -3.677 5.503 -20.925 1.00 64.31 359 SER A CA 1
ATOM 2855 C C . SER A 1 359 ? -2.267 5.731 -21.453 1.00 64.31 359 SER A C 1
ATOM 2857 O O . SER A 1 359 ? -1.299 5.639 -20.710 1.00 64.31 359 SER A O 1
ATOM 2859 N N . THR A 1 360 ? -2.143 6.079 -22.731 1.00 58.34 360 THR A N 1
ATOM 2860 C CA . THR A 1 360 ? -0.865 6.503 -23.332 1.00 58.34 360 THR A CA 1
ATOM 2861 C C . THR A 1 360 ? -0.600 7.998 -23.146 1.00 58.34 360 THR A C 1
ATOM 2863 O O . THR A 1 360 ? 0.337 8.543 -23.719 1.00 58.34 360 THR A O 1
ATOM 2866 N N . SER A 1 361 ? -1.478 8.706 -22.442 1.00 57.44 361 SER A N 1
ATOM 2867 C CA . SER A 1 361 ? -1.361 10.149 -22.250 1.00 57.44 361 SER A CA 1
ATOM 2868 C C . SER A 1 361 ? -1.597 10.586 -20.815 1.00 57.44 361 SER A C 1
ATOM 2870 O O . SER A 1 361 ? -1.639 11.782 -20.596 1.00 57.44 361 SER A O 1
ATOM 2872 N N . GLY A 1 362 ? -1.852 9.672 -19.872 1.00 65.38 362 GLY A N 1
ATOM 2873 C CA . GLY A 1 362 ? -2.205 10.020 -18.487 1.00 65.38 362 GLY A CA 1
ATOM 2874 C C . GLY A 1 362 ? -3.542 10.745 -18.315 1.00 65.38 362 GLY A C 1
ATOM 2875 O O . GLY A 1 362 ? -3.854 11.239 -17.236 1.00 65.38 362 GLY A O 1
ATOM 2876 N N . ARG A 1 363 ? -4.352 10.811 -19.378 1.00 76.31 363 ARG A N 1
ATOM 2877 C CA . ARG A 1 363 ? -5.668 11.466 -19.373 1.00 76.31 363 ARG A CA 1
ATOM 2878 C C . ARG A 1 363 ? -6.748 10.520 -18.885 1.00 76.31 363 ARG A C 1
ATOM 2880 O O . ARG A 1 363 ? -6.745 9.343 -19.270 1.00 76.31 363 ARG A O 1
ATOM 2887 N N . TYR A 1 364 ? -7.683 11.059 -18.110 1.00 78.50 364 TYR A N 1
ATOM 2888 C CA . TYR A 1 364 ? -8.878 10.343 -17.693 1.00 78.50 364 TYR A CA 1
ATOM 2889 C C . TYR A 1 364 ? -9.750 10.053 -18.919 1.00 78.50 364 TYR A C 1
ATOM 2891 O O . TYR A 1 364 ? -10.333 10.943 -19.524 1.00 78.50 364 TYR A O 1
ATOM 2899 N N . SER A 1 365 ? -9.762 8.794 -19.341 1.00 71.31 365 SER A N 1
ATOM 2900 C CA . SER A 1 365 ? -10.447 8.348 -20.555 1.00 71.31 365 SER A CA 1
ATOM 2901 C C . SER A 1 365 ? -11.627 7.447 -20.207 1.00 71.31 365 SER A C 1
ATOM 2903 O O . SER A 1 365 ? -11.778 7.046 -19.056 1.00 71.31 365 SER A O 1
ATOM 2905 N N . ALA A 1 366 ? -12.405 7.029 -21.210 1.00 70.00 366 ALA A N 1
ATOM 2906 C CA . ALA A 1 366 ? -13.453 6.022 -21.019 1.00 70.00 366 ALA A CA 1
ATOM 2907 C C . ALA A 1 366 ? -12.928 4.744 -20.337 1.00 70.00 366 ALA A C 1
ATOM 2909 O O . ALA A 1 366 ? -13.634 4.135 -19.552 1.00 70.00 366 ALA A O 1
ATOM 2910 N N . ILE A 1 367 ? -11.662 4.377 -20.564 1.00 74.69 367 ILE A N 1
ATOM 2911 C CA . ILE A 1 367 ? -11.020 3.264 -19.856 1.00 74.69 367 ILE A CA 1
ATOM 2912 C C . ILE A 1 367 ? -10.890 3.560 -18.357 1.00 74.69 367 ILE A C 1
ATOM 2914 O O . ILE A 1 367 ? -11.122 2.675 -17.542 1.00 74.69 367 ILE A O 1
ATOM 2918 N N . ALA A 1 368 ? -10.468 4.773 -17.993 1.00 78.75 368 ALA A N 1
ATOM 2919 C CA . ALA A 1 368 ? -10.308 5.163 -16.595 1.00 78.75 368 ALA A CA 1
ATOM 2920 C C . ALA A 1 368 ? -11.657 5.164 -15.870 1.00 78.75 368 ALA A C 1
ATOM 2922 O O . ALA A 1 368 ? -11.770 4.558 -14.809 1.00 78.75 368 ALA A O 1
ATOM 2923 N N . ARG A 1 369 ? -12.680 5.726 -16.520 1.00 81.44 369 ARG A N 1
ATOM 2924 C CA . ARG A 1 369 ? -14.075 5.672 -16.083 1.00 81.44 369 ARG A CA 1
ATOM 2925 C C . ARG A 1 369 ? -14.571 4.240 -15.886 1.00 81.44 369 ARG A C 1
ATOM 2927 O O . ARG A 1 369 ? -15.099 3.911 -14.833 1.00 81.44 369 ARG A O 1
ATOM 2934 N N . ASP A 1 370 ? -14.363 3.369 -16.872 1.00 78.62 370 ASP A N 1
ATOM 2935 C CA . ASP A 1 370 ? -14.809 1.979 -16.779 1.00 78.62 370 ASP A CA 1
ATOM 2936 C C . ASP A 1 370 ? -14.082 1.235 -15.640 1.00 78.62 370 ASP A C 1
ATOM 2938 O O . ASP A 1 370 ? -14.689 0.403 -14.973 1.00 78.62 370 ASP A O 1
ATOM 2942 N N . MET A 1 371 ? -12.800 1.529 -15.376 1.00 86.00 371 MET A N 1
ATOM 2943 C CA . MET A 1 371 ? -12.103 0.943 -14.221 1.00 86.00 371 MET A CA 1
ATOM 2944 C C . MET A 1 371 ? -12.652 1.473 -12.893 1.00 86.00 371 MET A C 1
ATOM 2946 O O . MET A 1 371 ? -12.824 0.675 -11.976 1.00 86.00 371 MET A O 1
ATOM 2950 N N . ASP A 1 372 ? -12.966 2.770 -12.792 1.00 90.12 372 ASP A N 1
ATOM 2951 C CA . ASP A 1 372 ? -13.596 3.339 -11.592 1.00 90.12 372 ASP A CA 1
ATOM 2952 C C . ASP A 1 372 ? -14.928 2.641 -11.283 1.00 90.12 372 ASP A C 1
ATOM 2954 O O . ASP A 1 372 ? -15.148 2.234 -10.141 1.00 90.12 372 ASP A O 1
ATOM 2958 N N . ALA A 1 373 ? -15.748 2.402 -12.315 1.00 86.31 373 ALA A N 1
ATOM 2959 C CA . ALA A 1 373 ? -17.039 1.723 -12.197 1.00 86.31 373 ALA A CA 1
ATOM 2960 C C . ALA A 1 373 ? -16.893 0.269 -11.720 1.00 86.31 373 ALA A C 1
ATOM 2962 O O . ALA A 1 373 ? -17.662 -0.208 -10.886 1.00 86.31 373 ALA A O 1
ATOM 2963 N N . ILE A 1 374 ? -15.899 -0.458 -12.245 1.00 87.25 374 ILE A N 1
ATOM 2964 C CA . ILE A 1 374 ? -15.666 -1.858 -11.863 1.00 87.25 374 ILE A CA 1
ATOM 2965 C C . ILE A 1 374 ? -15.123 -1.949 -10.435 1.00 87.25 374 ILE A C 1
ATOM 2967 O O . ILE A 1 374 ? -15.559 -2.829 -9.698 1.00 87.25 374 ILE A O 1
ATOM 2971 N N . VAL A 1 375 ? -14.210 -1.058 -10.027 1.00 94.31 375 VAL A N 1
ATOM 2972 C CA . VAL A 1 375 ? -13.719 -1.029 -8.638 1.00 94.31 375 VAL A CA 1
ATOM 2973 C C . VAL A 1 375 ? -14.877 -0.780 -7.674 1.00 94.31 375 VAL A C 1
ATOM 2975 O O . VAL A 1 375 ? -14.988 -1.497 -6.684 1.00 94.31 375 VAL A O 1
ATOM 2978 N N . ARG A 1 376 ? -15.772 0.166 -7.991 1.00 90.56 376 ARG A N 1
ATOM 2979 C CA . ARG A 1 376 ? -16.929 0.487 -7.141 1.00 90.56 376 ARG A CA 1
ATOM 2980 C C . ARG A 1 376 ? -17.997 -0.616 -7.109 1.00 90.56 376 ARG A C 1
ATOM 2982 O O . ARG A 1 376 ? -18.774 -0.689 -6.163 1.00 90.56 376 ARG A O 1
ATOM 2989 N N . GLY A 1 377 ? -18.003 -1.506 -8.102 1.00 88.25 377 GLY A N 1
ATOM 2990 C CA . GLY A 1 377 ? -18.988 -2.582 -8.227 1.00 88.25 377 GLY A CA 1
ATOM 2991 C C . GLY A 1 377 ? -20.291 -2.161 -8.917 1.00 88.25 377 GLY A C 1
ATOM 2992 O O . GLY A 1 377 ? -21.316 -2.822 -8.761 1.00 88.25 377 GLY A O 1
ATOM 2993 N N . ASP A 1 378 ? -20.256 -1.090 -9.713 1.00 82.75 378 ASP A N 1
ATOM 2994 C CA . ASP A 1 378 ? -21.431 -0.538 -10.417 1.00 82.75 378 ASP A CA 1
ATOM 2995 C C . ASP A 1 378 ? -21.831 -1.321 -11.659 1.00 82.75 378 ASP A C 1
ATOM 2997 O O . ASP A 1 378 ? -22.860 -1.067 -12.288 1.00 82.75 378 ASP A O 1
ATOM 3001 N N . VAL A 1 379 ? -20.967 -2.239 -12.072 1.00 79.12 379 VAL A N 1
ATOM 3002 C CA . VAL A 1 379 ? -21.093 -2.923 -13.346 1.00 79.12 379 VAL A CA 1
ATOM 3003 C C . VAL A 1 379 ? -21.705 -4.299 -13.127 1.00 79.12 379 VAL A C 1
ATOM 3005 O O . VAL A 1 379 ? -21.264 -5.069 -12.277 1.00 79.12 379 VAL A O 1
ATOM 3008 N N . ASP A 1 380 ? -22.691 -4.643 -13.951 1.00 74.94 380 ASP A N 1
ATOM 3009 C CA . ASP A 1 380 ? -23.215 -6.000 -14.061 1.00 74.94 380 ASP A CA 1
ATOM 3010 C C . ASP A 1 380 ? -22.757 -6.681 -15.358 1.00 74.94 380 ASP A C 1
ATOM 3012 O O . ASP A 1 380 ? -22.386 -6.048 -16.353 1.00 74.94 380 ASP A O 1
ATOM 3016 N N . TYR A 1 381 ? -22.761 -8.013 -15.350 1.00 72.12 381 TYR A N 1
ATOM 3017 C CA . TYR A 1 381 ? -22.623 -8.797 -16.566 1.00 72.12 381 TYR A CA 1
ATOM 3018 C C . TYR A 1 381 ? -23.535 -10.020 -16.533 1.00 72.12 381 TYR A C 1
ATOM 3020 O O . TYR A 1 381 ? -23.475 -10.851 -15.629 1.00 72.12 381 TYR A O 1
ATOM 3028 N N . GLY A 1 382 ? -24.390 -10.152 -17.551 1.00 69.56 382 GLY A N 1
ATOM 3029 C CA . GLY A 1 382 ? -25.313 -11.285 -17.652 1.00 69.56 382 GLY A CA 1
ATOM 3030 C C . GLY A 1 382 ? -26.371 -11.322 -16.542 1.00 69.56 382 GLY A C 1
ATOM 3031 O O . GLY A 1 382 ? -26.907 -12.393 -16.266 1.00 69.56 382 GLY A O 1
ATOM 3032 N N . GLY A 1 383 ? -26.671 -10.175 -15.919 1.00 74.38 383 GLY A N 1
ATOM 3033 C CA . GLY A 1 383 ? -27.627 -10.053 -14.814 1.00 74.38 383 GLY A CA 1
ATOM 3034 C C . GLY A 1 383 ? -27.057 -10.372 -13.427 1.00 74.38 383 GLY A C 1
ATOM 3035 O O . GLY A 1 383 ? -27.821 -10.380 -12.466 1.00 74.38 383 GLY A O 1
ATOM 3036 N N . ALA A 1 384 ? -25.751 -10.634 -13.314 1.00 74.19 384 ALA A N 1
ATOM 3037 C CA . ALA A 1 384 ? -25.041 -10.735 -12.042 1.00 74.19 384 ALA A CA 1
ATOM 3038 C C . ALA A 1 384 ? -24.190 -9.479 -11.828 1.00 74.19 384 ALA A C 1
ATOM 3040 O O . ALA A 1 384 ? -23.469 -9.061 -12.737 1.00 74.19 384 ALA A O 1
ATOM 3041 N N . THR A 1 385 ? -24.271 -8.894 -10.635 1.00 82.00 385 THR A N 1
ATOM 3042 C CA . THR A 1 385 ? -23.399 -7.790 -10.223 1.00 82.00 385 THR A CA 1
ATOM 3043 C C . THR A 1 385 ? -21.947 -8.260 -10.163 1.00 82.00 385 THR A C 1
ATOM 3045 O O . THR A 1 385 ? -21.671 -9.444 -9.941 1.00 82.00 385 THR A O 1
ATOM 3048 N N . ILE A 1 386 ? -21.012 -7.343 -10.395 1.00 84.69 386 ILE A N 1
ATOM 3049 C CA . ILE A 1 386 ? -19.586 -7.565 -10.164 1.00 84.69 386 ILE A CA 1
ATOM 3050 C C . ILE A 1 386 ? -19.265 -6.946 -8.799 1.00 84.69 386 ILE A C 1
ATOM 3052 O O . ILE A 1 386 ? -19.324 -5.724 -8.685 1.00 84.69 386 ILE A O 1
ATOM 3056 N N . PRO A 1 387 ? -18.974 -7.748 -7.758 1.00 91.12 387 PRO A N 1
ATOM 3057 C CA . PRO A 1 387 ? -18.623 -7.218 -6.445 1.00 91.12 387 PRO A CA 1
ATOM 3058 C C . PRO A 1 387 ? -17.415 -6.269 -6.506 1.00 91.12 387 PRO A C 1
ATOM 3060 O O . PRO A 1 387 ? -16.501 -6.513 -7.300 1.00 91.12 387 PRO A O 1
ATOM 3063 N N . PRO A 1 388 ? -17.370 -5.227 -5.658 1.00 93.88 388 PRO A N 1
ATOM 3064 C CA . PRO A 1 388 ? -16.239 -4.311 -5.603 1.00 93.88 388 PRO A CA 1
ATOM 3065 C C . PRO A 1 388 ? -14.961 -5.052 -5.197 1.00 93.88 388 PRO A C 1
ATOM 3067 O O . PRO A 1 388 ? -14.960 -5.855 -4.255 1.00 93.88 388 PRO A O 1
ATOM 3070 N N . ARG A 1 389 ? -13.869 -4.792 -5.926 1.00 95.69 389 ARG A N 1
ATOM 3071 C CA . ARG A 1 389 ? -12.543 -5.385 -5.692 1.00 95.69 389 ARG A CA 1
ATOM 3072 C C . ARG A 1 389 ? -11.423 -4.376 -5.986 1.00 95.69 389 ARG A C 1
ATOM 3074 O O . ARG A 1 389 ? -11.507 -3.656 -6.983 1.00 95.69 389 ARG A O 1
ATOM 3081 N N . PRO A 1 390 ? -10.356 -4.324 -5.164 1.00 97.56 390 PRO A N 1
ATOM 3082 C CA . PRO A 1 390 ? -9.198 -3.466 -5.405 1.00 97.56 390 PRO A CA 1
ATOM 3083 C C . PRO A 1 390 ? -8.442 -3.847 -6.684 1.00 97.56 390 PRO A C 1
ATOM 3085 O O . PRO A 1 390 ? -8.172 -5.021 -6.951 1.00 97.56 390 PRO A O 1
ATOM 3088 N N . MET A 1 391 ? -8.007 -2.824 -7.422 1.00 96.06 391 MET A N 1
ATOM 3089 C CA . MET A 1 391 ? -7.127 -2.969 -8.581 1.00 96.06 391 MET A CA 1
ATOM 3090 C C . MET A 1 391 ? -5.822 -2.213 -8.361 1.00 96.06 391 MET A C 1
ATOM 3092 O O . MET A 1 391 ? -5.830 -1.007 -8.106 1.00 96.06 391 MET A O 1
ATOM 3096 N N . VAL A 1 392 ? -4.698 -2.903 -8.531 1.00 98.44 392 VAL A N 1
ATOM 3097 C CA . VAL A 1 392 ? -3.362 -2.310 -8.442 1.00 98.44 392 VAL A CA 1
ATOM 3098 C C . VAL A 1 392 ? -2.787 -2.119 -9.837 1.00 98.44 392 VAL A C 1
ATOM 3100 O O . VAL A 1 392 ? -2.733 -3.060 -10.629 1.00 98.44 392 VAL A O 1
ATOM 3103 N N . TRP A 1 393 ? -2.334 -0.905 -10.131 1.00 94.44 393 TRP A N 1
ATOM 3104 C CA . TRP A 1 393 ? -1.804 -0.510 -11.429 1.00 94.44 393 TRP A CA 1
ATOM 3105 C C . TRP A 1 393 ? -0.374 0.013 -11.323 1.00 94.44 393 TRP A C 1
ATOM 3107 O O . TRP A 1 393 ? -0.031 0.782 -10.426 1.00 94.44 393 TRP A O 1
ATOM 3117 N N . ALA A 1 394 ? 0.472 -0.373 -12.275 1.00 93.62 394 ALA A N 1
ATOM 3118 C CA . ALA A 1 394 ? 1.782 0.245 -12.442 1.00 93.62 394 ALA A CA 1
ATOM 3119 C C . ALA A 1 394 ? 1.628 1.708 -12.899 1.00 93.62 394 ALA A C 1
ATOM 3121 O O . ALA A 1 394 ? 0.806 2.006 -13.764 1.00 93.62 394 ALA A O 1
ATOM 3122 N N . ALA A 1 395 ? 2.440 2.619 -12.354 1.00 94.44 395 ALA A N 1
ATOM 3123 C CA . ALA A 1 395 ? 2.385 4.039 -12.713 1.00 94.44 395 ALA A CA 1
ATOM 3124 C C . ALA A 1 395 ? 2.805 4.334 -14.161 1.00 94.44 395 ALA A C 1
ATOM 3126 O O . ALA A 1 395 ? 2.423 5.370 -14.698 1.00 94.44 395 ALA A O 1
ATOM 3127 N N . GLY A 1 396 ? 3.577 3.444 -14.787 1.00 86.06 396 GLY A N 1
ATOM 3128 C CA . GLY A 1 396 ? 4.247 3.692 -16.065 1.00 86.06 396 GLY A CA 1
ATOM 3129 C C . GLY A 1 396 ? 5.756 3.850 -15.887 1.00 86.06 396 GLY A C 1
ATOM 3130 O O . GLY A 1 396 ? 6.260 3.933 -14.763 1.00 86.06 396 GLY A O 1
ATOM 3131 N N . ASN A 1 397 ? 6.494 3.816 -16.998 1.00 88.12 397 ASN A N 1
ATOM 3132 C CA . ASN A 1 397 ? 7.961 3.889 -16.993 1.00 88.12 397 ASN A CA 1
ATOM 3133 C C . ASN A 1 397 ? 8.486 5.082 -17.813 1.00 88.12 397 ASN A C 1
ATOM 3135 O O . ASN A 1 397 ? 9.490 4.952 -18.519 1.00 88.12 397 ASN A O 1
ATOM 3139 N N . ASN A 1 398 ? 7.773 6.209 -17.770 1.00 83.44 398 ASN A N 1
ATOM 3140 C CA . ASN A 1 398 ? 8.054 7.384 -18.590 1.00 83.44 398 ASN A CA 1
ATOM 3141 C C . ASN A 1 398 ? 8.718 8.539 -17.814 1.00 83.44 398 ASN A C 1
ATOM 3143 O O . ASN A 1 398 ? 8.848 9.627 -18.362 1.00 83.44 398 ASN A O 1
ATOM 3147 N N . GLY A 1 399 ? 9.167 8.336 -16.568 1.00 89.56 399 GLY A N 1
ATOM 3148 C CA . GLY A 1 399 ? 9.657 9.421 -15.703 1.00 89.56 399 GLY A CA 1
ATOM 3149 C C . GLY A 1 399 ? 10.745 10.293 -16.339 1.00 89.56 399 GLY A C 1
ATOM 3150 O O . GLY A 1 399 ? 10.630 11.513 -16.377 1.00 89.56 399 GLY A O 1
ATOM 3151 N N . LYS A 1 400 ? 11.794 9.677 -16.888 1.00 89.31 400 LYS A N 1
ATOM 3152 C CA . LYS A 1 400 ? 12.890 10.393 -17.563 1.00 89.31 400 LYS A CA 1
ATOM 3153 C C . LYS A 1 400 ? 12.877 10.282 -19.079 1.00 89.31 400 LYS A C 1
ATOM 3155 O O . LYS A 1 400 ? 13.385 11.178 -19.740 1.00 89.31 400 LYS A O 1
ATOM 3160 N N . TRP A 1 401 ? 12.391 9.161 -19.610 1.00 80.94 401 TRP A N 1
ATOM 3161 C CA . TRP A 1 401 ? 12.336 8.889 -21.046 1.00 80.94 401 TRP A CA 1
ATOM 3162 C C . TRP A 1 401 ? 11.066 8.110 -21.370 1.00 80.94 401 TRP A C 1
ATOM 3164 O O . TRP A 1 401 ? 10.742 7.187 -20.621 1.00 80.94 401 TRP A O 1
ATOM 3174 N N . PRO A 1 402 ? 10.414 8.341 -22.519 1.00 69.38 402 PRO A N 1
ATOM 3175 C CA . PRO A 1 402 ? 9.251 7.560 -22.897 1.00 69.38 402 PRO A CA 1
ATOM 3176 C C . PRO A 1 402 ? 9.638 6.114 -23.245 1.00 69.38 402 PRO A C 1
ATOM 3178 O O . PRO A 1 402 ? 10.507 5.873 -24.091 1.00 69.38 402 PRO A O 1
ATOM 3181 N N . GLN A 1 403 ? 8.954 5.135 -22.647 1.00 63.66 403 GLN A N 1
ATOM 3182 C CA . GLN A 1 403 ? 9.269 3.711 -22.810 1.00 63.66 403 GLN A CA 1
ATOM 3183 C C . GLN A 1 403 ? 8.838 3.148 -24.177 1.00 63.66 403 GLN A C 1
ATOM 3185 O O . GLN A 1 403 ? 9.590 2.391 -24.797 1.00 63.66 403 GLN A O 1
ATOM 3190 N N . TYR A 1 404 ? 7.640 3.497 -24.665 1.00 56.19 404 TYR A N 1
ATOM 3191 C CA . TYR A 1 404 ? 7.046 2.845 -25.848 1.00 56.19 404 TYR A CA 1
ATOM 3192 C C . TYR A 1 404 ? 7.065 3.689 -27.125 1.00 56.19 404 TYR A C 1
ATOM 3194 O O . TYR A 1 404 ? 7.170 3.144 -28.227 1.00 56.19 404 TYR A O 1
ATOM 3202 N N . SER A 1 405 ? 6.946 5.011 -27.011 1.00 52.47 405 SER A N 1
ATOM 3203 C CA . SER A 1 405 ? 6.905 5.915 -28.162 1.00 52.47 405 SER A CA 1
ATOM 3204 C C . SER A 1 405 ? 7.362 7.309 -27.768 1.00 52.47 405 SER A C 1
ATOM 3206 O O . SER A 1 405 ? 6.935 7.822 -26.746 1.00 52.47 405 SER A O 1
ATOM 3208 N N . SER A 1 406 ? 8.104 7.990 -28.643 1.00 53.62 406 SER A N 1
ATOM 3209 C CA . SER A 1 406 ? 8.486 9.401 -28.461 1.00 53.62 406 SER A CA 1
ATOM 3210 C C . SER A 1 406 ? 7.306 10.388 -28.497 1.00 53.62 406 SER A C 1
ATOM 3212 O O . SER A 1 406 ? 7.520 11.587 -28.611 1.00 53.62 406 SER A O 1
ATOM 3214 N N . SER A 1 407 ? 6.073 9.885 -28.554 1.00 51.84 407 SER A N 1
ATOM 3215 C CA . SER A 1 407 ? 4.831 10.652 -28.463 1.00 51.84 407 SER A CA 1
ATOM 3216 C C . SER A 1 407 ? 4.161 10.535 -27.092 1.00 51.84 407 SER A C 1
ATOM 3218 O O . SER A 1 407 ? 3.078 11.082 -26.931 1.00 51.84 407 SER A O 1
ATOM 3220 N N . LEU A 1 408 ? 4.727 9.753 -26.168 1.00 62.31 408 LEU A N 1
ATOM 3221 C CA . LEU A 1 408 ? 4.274 9.698 -24.779 1.00 62.31 408 LEU A CA 1
ATOM 3222 C C . LEU A 1 408 ? 4.870 10.873 -23.999 1.00 62.31 408 LEU A C 1
ATOM 3224 O O . LEU A 1 408 ? 5.927 11.382 -24.374 1.00 62.31 408 LEU A O 1
ATOM 3228 N N . VAL A 1 409 ? 4.177 11.275 -22.937 1.00 75.19 409 VAL A N 1
ATOM 3229 C CA . VAL A 1 409 ? 4.633 12.310 -22.001 1.00 75.19 409 VAL A CA 1
ATOM 3230 C C . VAL A 1 409 ? 5.744 11.724 -21.126 1.00 75.19 409 VAL A C 1
ATOM 3232 O O . VAL A 1 409 ? 5.599 10.604 -20.636 1.00 75.19 409 VAL A O 1
ATOM 3235 N N . GLU A 1 410 ? 6.846 12.457 -20.970 1.00 84.56 410 GLU A N 1
ATOM 3236 C CA . GLU A 1 410 ? 7.925 12.172 -20.015 1.00 84.56 410 GLU A CA 1
ATOM 3237 C C . GLU A 1 410 ? 7.922 13.233 -18.910 1.00 84.56 410 GLU A C 1
ATOM 3239 O O . GLU A 1 410 ? 7.316 14.276 -19.099 1.00 84.56 410 GLU A O 1
ATOM 3244 N N . GLY A 1 411 ? 8.571 12.988 -17.770 1.00 89.56 411 GLY A N 1
ATOM 3245 C CA . GLY A 1 411 ? 8.600 13.959 -16.672 1.00 89.56 411 GLY A CA 1
ATOM 3246 C C . GLY A 1 411 ? 7.319 13.973 -15.845 1.00 89.56 411 GLY A C 1
ATOM 3247 O O . GLY A 1 411 ? 6.801 12.913 -15.487 1.00 89.56 411 GLY A O 1
ATOM 3248 N N . TYR A 1 412 ? 6.840 15.156 -15.478 1.00 93.00 412 TYR A N 1
ATOM 3249 C CA . TYR A 1 412 ? 5.534 15.321 -14.838 1.00 93.00 412 TYR A CA 1
ATOM 3250 C C . TYR A 1 412 ? 4.411 14.995 -15.838 1.00 93.00 412 TYR A C 1
ATOM 3252 O O . TYR A 1 412 ? 4.615 15.009 -17.046 1.00 93.00 412 TYR A O 1
ATOM 3260 N N . PHE A 1 413 ? 3.220 14.632 -15.351 1.00 89.75 413 PHE A N 1
ATOM 3261 C CA . PHE A 1 413 ? 2.101 14.128 -16.177 1.00 89.75 413 PHE A CA 1
ATOM 3262 C C . PHE A 1 413 ? 2.360 12.803 -16.919 1.00 89.75 413 PHE A C 1
ATOM 3264 O O . PHE A 1 413 ? 1.559 12.385 -17.762 1.00 89.75 413 PHE A O 1
ATOM 3271 N N . SER A 1 414 ? 3.452 12.108 -16.599 1.00 88.50 414 SER A N 1
ATOM 3272 C CA . SER A 1 414 ? 3.866 10.877 -17.278 1.00 88.50 414 SER A CA 1
ATOM 3273 C C . SER A 1 414 ? 3.217 9.605 -16.721 1.00 88.50 414 SER A C 1
ATOM 3275 O O . SER A 1 414 ? 3.460 8.513 -17.249 1.00 88.50 414 SER A O 1
ATOM 3277 N N . VAL A 1 415 ? 2.396 9.718 -15.668 1.00 89.50 415 VAL A N 1
ATOM 3278 C CA . VAL A 1 415 ? 1.597 8.614 -15.117 1.00 89.50 415 VAL A CA 1
ATOM 3279 C C . VAL A 1 415 ? 0.610 8.067 -16.156 1.00 89.50 415 VAL A C 1
ATOM 3281 O O . VAL A 1 415 ? -0.114 8.806 -16.812 1.00 89.50 415 VAL A O 1
ATOM 3284 N N . GLU A 1 416 ? 0.543 6.745 -16.295 1.00 81.75 416 GLU A N 1
ATOM 3285 C CA . GLU A 1 416 ? -0.257 6.053 -17.316 1.00 81.75 416 GLU A CA 1
ATOM 3286 C C . GLU A 1 416 ? -1.500 5.344 -16.752 1.00 81.75 416 GLU A C 1
ATOM 3288 O O . GLU A 1 416 ? -2.199 4.661 -17.502 1.00 81.75 416 GLU A O 1
ATOM 3293 N N . ALA A 1 417 ? -1.801 5.535 -15.461 1.00 88.75 417 ALA A N 1
ATOM 3294 C CA . ALA A 1 417 ? -2.952 4.969 -14.746 1.00 88.75 417 ALA A CA 1
ATOM 3295 C C . ALA A 1 417 ? -3.776 6.058 -14.012 1.00 88.75 417 ALA A C 1
ATOM 3297 O O . ALA A 1 417 ? -3.642 6.213 -12.792 1.00 88.75 417 ALA A O 1
ATOM 3298 N N . PRO A 1 418 ? -4.586 6.855 -14.745 1.00 88.38 418 PRO A N 1
ATOM 3299 C CA . PRO A 1 418 ? -5.302 8.012 -14.200 1.00 88.38 418 PRO A CA 1
ATOM 3300 C C . PRO A 1 418 ? -6.653 7.728 -13.520 1.00 88.38 418 PRO A C 1
ATOM 3302 O O . PRO A 1 418 ? -7.259 8.681 -13.028 1.00 88.38 418 PRO A O 1
ATOM 3305 N N . ALA A 1 419 ? -7.157 6.490 -13.484 1.00 91.75 419 ALA A N 1
ATOM 3306 C CA . ALA A 1 419 ? -8.391 6.167 -12.747 1.00 91.75 419 ALA A CA 1
ATOM 3307 C C . ALA A 1 419 ? -8.315 6.576 -11.262 1.00 91.75 419 ALA A C 1
ATOM 3309 O O . ALA A 1 419 ? -7.246 6.506 -10.643 1.00 91.75 419 ALA A O 1
ATOM 3310 N N . LYS A 1 420 ? -9.441 7.036 -10.702 1.00 96.69 420 LYS A N 1
ATOM 3311 C CA . LYS A 1 420 ? -9.542 7.523 -9.316 1.00 96.69 420 LYS A CA 1
ATOM 3312 C C . LYS A 1 420 ? -9.481 6.372 -8.311 1.00 96.69 420 LYS A C 1
ATOM 3314 O O . LYS A 1 420 ? -8.755 6.449 -7.318 1.00 96.69 420 LYS A O 1
ATOM 3319 N N . ASN A 1 421 ? -10.188 5.282 -8.587 1.00 97.94 421 ASN A N 1
ATOM 3320 C CA . ASN A 1 421 ? -10.454 4.220 -7.612 1.00 97.94 421 ASN A CA 1
ATOM 3321 C C . ASN A 1 421 ? -9.383 3.116 -7.625 1.00 97.94 421 ASN A C 1
ATOM 3323 O O . ASN A 1 421 ? -9.316 2.289 -6.722 1.00 97.94 421 ASN A O 1
ATOM 3327 N N . VAL A 1 422 ? -8.487 3.111 -8.618 1.00 97.06 422 VAL A N 1
ATOM 3328 C CA . VAL A 1 422 ? -7.336 2.194 -8.639 1.00 97.06 422 VAL A CA 1
ATOM 3329 C C . VAL A 1 422 ? -6.218 2.667 -7.703 1.00 97.06 422 VAL A C 1
ATOM 3331 O O . VAL A 1 422 ? -6.090 3.857 -7.403 1.00 97.06 422 VAL A O 1
ATOM 3334 N N . ILE A 1 423 ? -5.359 1.735 -7.294 1.00 98.75 423 ILE A N 1
ATOM 3335 C CA . ILE A 1 423 ? -4.128 2.008 -6.546 1.00 98.75 423 ILE A CA 1
ATOM 3336 C C . ILE A 1 423 ? -2.968 2.069 -7.544 1.00 98.75 423 ILE A C 1
ATOM 3338 O O . ILE A 1 423 ? -2.586 1.038 -8.099 1.00 98.75 423 ILE A O 1
ATOM 3342 N N . THR A 1 424 ? -2.401 3.253 -7.786 1.00 98.38 424 THR A N 1
ATOM 3343 C CA . THR A 1 424 ? -1.297 3.429 -8.740 1.00 98.38 424 THR A CA 1
ATOM 3344 C C . THR A 1 424 ? 0.053 3.429 -8.026 1.00 98.38 424 THR A C 1
ATOM 3346 O O . THR A 1 424 ? 0.241 4.142 -7.041 1.00 98.38 424 THR A O 1
ATOM 3349 N N . VAL A 1 425 ? 1.008 2.647 -8.542 1.00 98.69 425 VAL A N 1
ATOM 3350 C CA . VAL A 1 425 ? 2.268 2.335 -7.852 1.00 98.69 425 VAL A CA 1
ATOM 3351 C C . VAL A 1 425 ? 3.498 2.723 -8.680 1.00 98.69 425 VAL A C 1
ATOM 3353 O O . VAL A 1 425 ? 3.723 2.179 -9.767 1.00 98.69 425 VAL A O 1
ATOM 3356 N N . GLY A 1 426 ? 4.311 3.637 -8.147 1.00 98.19 426 GLY A N 1
ATOM 3357 C CA . GLY A 1 426 ? 5.634 3.999 -8.668 1.00 98.19 426 GLY A CA 1
ATOM 3358 C C . GLY A 1 426 ? 6.757 3.083 -8.161 1.00 98.19 426 GLY A C 1
ATOM 3359 O O . GLY A 1 426 ? 6.536 2.191 -7.336 1.00 98.19 426 GLY A O 1
ATOM 3360 N N . ALA A 1 427 ? 7.975 3.286 -8.666 1.00 96.75 427 ALA A N 1
ATOM 3361 C CA . ALA A 1 427 ? 9.104 2.390 -8.426 1.00 96.75 427 ALA A CA 1
ATOM 3362 C C . ALA A 1 427 ? 10.251 3.039 -7.656 1.00 96.75 427 ALA A C 1
ATOM 3364 O O . ALA A 1 427 ? 10.788 4.065 -8.067 1.00 96.75 427 ALA A O 1
ATOM 3365 N N . THR A 1 428 ? 10.686 2.358 -6.597 1.00 95.69 428 THR A N 1
ATOM 3366 C CA . THR A 1 428 ? 11.912 2.677 -5.861 1.00 95.69 428 THR A CA 1
ATOM 3367 C C . THR A 1 428 ? 12.984 1.604 -6.028 1.00 95.69 428 THR A C 1
ATOM 3369 O O . THR A 1 428 ? 12.743 0.485 -6.505 1.00 95.69 428 THR A O 1
ATOM 3372 N N . MET A 1 429 ? 14.195 1.940 -5.604 1.00 88.38 429 MET A N 1
ATOM 3373 C CA . MET A 1 429 ? 15.308 1.017 -5.485 1.00 88.38 429 MET A CA 1
ATOM 3374 C C . MET A 1 429 ? 15.086 0.016 -4.344 1.00 88.38 429 MET A C 1
ATOM 3376 O O . MET A 1 429 ? 14.724 0.396 -3.234 1.00 88.38 429 MET A O 1
ATOM 3380 N N . ALA A 1 430 ? 15.392 -1.264 -4.581 1.00 80.44 430 ALA A N 1
ATOM 3381 C CA . ALA A 1 430 ? 15.457 -2.284 -3.532 1.00 80.44 430 ALA A CA 1
ATOM 3382 C C . ALA A 1 430 ? 16.911 -2.527 -3.091 1.00 80.44 430 ALA A C 1
ATOM 3384 O O . ALA A 1 430 ? 17.799 -2.691 -3.930 1.00 80.44 430 ALA A O 1
ATOM 3385 N N . GLY A 1 431 ? 17.165 -2.652 -1.785 1.00 70.69 431 GLY A N 1
ATOM 3386 C CA . GLY A 1 431 ? 18.400 -3.278 -1.279 1.00 70.69 431 GLY A CA 1
ATOM 3387 C C . GLY A 1 431 ? 19.708 -2.529 -1.566 1.00 70.69 431 GLY A C 1
ATOM 3388 O O . GLY A 1 431 ? 20.781 -3.142 -1.647 1.00 70.69 431 GLY A O 1
ATOM 3389 N N . SER A 1 432 ? 19.637 -1.212 -1.747 1.00 77.12 432 SER A N 1
ATOM 3390 C CA . SER A 1 432 ? 20.811 -0.355 -1.889 1.00 77.12 432 SER A CA 1
ATOM 3391 C C . SER A 1 432 ? 21.268 0.165 -0.539 1.00 77.12 432 SER A C 1
ATOM 3393 O O . SER A 1 432 ? 20.515 0.811 0.175 1.00 77.12 432 SER A O 1
ATOM 3395 N N . ALA A 1 433 ? 22.529 -0.098 -0.197 1.00 71.62 433 ALA A N 1
ATOM 3396 C CA . ALA A 1 433 ? 23.133 0.432 1.023 1.00 71.62 433 ALA A CA 1
ATOM 3397 C C . ALA A 1 433 ? 23.495 1.922 0.904 1.00 71.62 433 ALA A C 1
ATOM 3399 O O . ALA A 1 433 ? 23.719 2.578 1.915 1.00 71.62 433 ALA A O 1
ATOM 3400 N N . THR A 1 434 ? 23.625 2.437 -0.323 1.00 69.94 434 THR A N 1
ATOM 3401 C CA . THR A 1 434 ? 24.052 3.822 -0.583 1.00 69.94 434 THR A CA 1
ATOM 3402 C C . THR A 1 434 ? 22.871 4.745 -0.847 1.00 69.94 434 THR A C 1
ATOM 3404 O O . THR A 1 434 ? 22.903 5.880 -0.398 1.00 69.94 434 THR A O 1
ATOM 3407 N N . TYR A 1 435 ? 21.850 4.239 -1.537 1.00 78.56 435 TYR A N 1
ATOM 3408 C CA . TYR A 1 435 ? 20.660 4.982 -1.955 1.00 78.56 435 TYR A CA 1
ATOM 3409 C C . TYR A 1 435 ? 19.409 4.146 -1.638 1.00 78.56 435 TYR A C 1
ATOM 3411 O O . TYR A 1 435 ? 18.737 3.679 -2.562 1.00 78.56 435 TYR A O 1
ATOM 3419 N N . PRO A 1 436 ? 19.158 3.817 -0.355 1.00 80.88 436 PRO A N 1
ATOM 3420 C CA . PRO A 1 436 ? 18.011 2.999 0.018 1.00 80.88 436 PRO A CA 1
ATOM 3421 C C . PRO A 1 436 ? 16.720 3.706 -0.384 1.00 80.88 436 PRO A C 1
ATOM 3423 O O . PRO A 1 436 ? 16.545 4.887 -0.104 1.00 80.88 436 PRO A O 1
ATOM 3426 N N . ASP A 1 437 ? 15.822 2.968 -1.030 1.00 90.19 437 ASP A N 1
ATOM 3427 C CA . ASP A 1 437 ? 14.453 3.396 -1.316 1.00 90.19 437 ASP A CA 1
ATOM 3428 C C . ASP A 1 437 ? 14.325 4.658 -2.194 1.00 90.19 437 ASP A C 1
ATOM 3430 O O . ASP A 1 437 ? 13.238 5.224 -2.289 1.00 90.19 437 ASP A O 1
ATOM 3434 N N . HIS A 1 438 ? 15.399 5.077 -2.877 1.00 91.88 438 HIS A N 1
ATOM 3435 C CA . HIS A 1 438 ? 15.340 6.177 -3.842 1.00 91.88 438 HIS A CA 1
ATOM 3436 C C . HIS A 1 438 ? 14.355 5.862 -4.963 1.00 91.88 438 HIS A C 1
ATOM 3438 O O . HIS A 1 438 ? 14.307 4.731 -5.454 1.00 91.88 438 HIS A O 1
ATOM 3444 N N . LEU A 1 439 ? 13.616 6.879 -5.399 1.00 95.62 439 LEU A N 1
ATOM 3445 C CA . LEU A 1 439 ? 12.806 6.803 -6.608 1.00 95.62 439 LEU A CA 1
ATOM 3446 C C . LEU A 1 439 ? 13.685 6.457 -7.819 1.00 95.62 439 LEU A C 1
ATOM 3448 O O . LEU A 1 439 ? 14.824 6.908 -7.921 1.00 95.62 439 LEU A O 1
ATOM 3452 N N . GLU A 1 440 ? 13.161 5.656 -8.740 1.00 93.94 440 GLU A N 1
ATOM 3453 C CA . GLU A 1 440 ? 13.875 5.247 -9.949 1.00 93.94 440 GLU A CA 1
ATOM 3454 C C . GLU A 1 440 ? 13.602 6.170 -11.130 1.00 93.94 440 GLU A C 1
ATOM 3456 O O . GLU A 1 440 ? 12.477 6.629 -11.322 1.00 93.94 440 GLU A O 1
ATOM 3461 N N . ASP A 1 441 ? 14.611 6.365 -11.984 1.00 92.75 441 ASP A N 1
ATOM 3462 C CA . ASP A 1 441 ? 14.545 7.363 -13.057 1.00 92.75 441 ASP A CA 1
ATOM 3463 C C . ASP A 1 441 ? 13.507 7.074 -14.143 1.00 92.75 441 ASP A C 1
ATOM 3465 O O . ASP A 1 441 ? 13.045 7.975 -14.842 1.00 92.75 441 ASP A O 1
ATOM 3469 N N . PHE A 1 442 ? 13.094 5.817 -14.259 1.00 90.69 442 PHE A N 1
ATOM 3470 C CA . PHE A 1 442 ? 12.006 5.425 -15.135 1.00 90.69 442 PHE A CA 1
ATOM 3471 C C . PHE A 1 442 ? 10.627 5.612 -14.496 1.00 90.69 442 PHE A C 1
ATOM 3473 O O . PHE A 1 442 ? 9.662 5.674 -15.246 1.00 90.69 442 PHE A O 1
ATOM 3480 N N . SER A 1 443 ? 10.490 5.692 -13.167 1.00 96.25 443 SER A N 1
ATOM 3481 C CA . SER A 1 443 ? 9.175 5.752 -12.516 1.00 96.25 443 SER A CA 1
ATOM 3482 C C . SER A 1 443 ? 8.396 6.969 -13.007 1.00 96.25 443 SER A C 1
ATOM 3484 O O . SER A 1 443 ? 8.853 8.099 -12.847 1.00 96.25 443 SER A O 1
ATOM 3486 N N . SER A 1 444 ? 7.234 6.741 -13.621 1.00 93.88 444 SER A N 1
ATOM 3487 C CA . SER A 1 444 ? 6.360 7.834 -14.043 1.00 93.88 444 SER A CA 1
ATOM 3488 C C . SER A 1 444 ? 5.934 8.699 -12.855 1.00 93.88 444 SER A C 1
ATOM 3490 O O . SER A 1 444 ? 5.714 8.189 -11.754 1.00 93.88 444 SER A O 1
ATOM 3492 N N . LEU A 1 445 ? 5.793 9.997 -13.113 1.00 95.50 445 LEU A N 1
ATOM 3493 C CA . LEU A 1 445 ? 5.433 11.031 -12.146 1.00 95.50 445 LEU A CA 1
ATOM 3494 C C . LEU A 1 445 ? 4.038 11.569 -12.476 1.00 95.50 445 LEU A C 1
ATOM 3496 O O . LEU A 1 445 ? 3.637 11.625 -13.644 1.00 95.50 445 LEU A O 1
ATOM 3500 N N . GLY A 1 446 ? 3.297 11.967 -11.452 1.00 94.81 446 GLY A N 1
ATOM 3501 C CA . GLY A 1 446 ? 2.067 12.729 -11.612 1.00 94.81 446 GLY A CA 1
ATOM 3502 C C . GLY A 1 446 ? 2.330 14.199 -11.946 1.00 94.81 446 GLY A C 1
ATOM 3503 O O . GLY A 1 446 ? 3.418 14.544 -12.405 1.00 94.81 446 GLY A O 1
ATOM 3504 N N . PRO A 1 447 ? 1.342 15.076 -11.723 1.00 94.88 447 PRO A N 1
ATOM 3505 C CA . PRO A 1 447 ? -0.055 14.735 -11.450 1.00 94.88 447 PRO A CA 1
ATOM 3506 C C . PRO A 1 447 ? -0.712 13.998 -12.626 1.00 94.88 447 PRO A C 1
ATOM 3508 O O . PRO A 1 447 ? -0.120 13.780 -13.680 1.00 94.88 447 PRO A O 1
ATOM 3511 N N . THR A 1 448 ? -1.973 13.617 -12.465 1.00 90.94 448 THR A N 1
ATOM 3512 C CA . THR A 1 448 ? -2.853 13.410 -13.631 1.00 90.94 448 THR A CA 1
ATOM 3513 C C . THR A 1 448 ? -3.160 14.745 -14.326 1.00 90.94 448 THR A C 1
ATOM 3515 O O . THR A 1 448 ? -2.883 15.813 -13.785 1.00 90.94 448 THR A O 1
ATOM 3518 N N . TRP A 1 449 ? -3.751 14.721 -15.526 1.00 85.38 449 TRP A N 1
ATOM 3519 C CA . TRP A 1 449 ? -4.064 15.957 -16.272 1.00 85.38 449 TRP A CA 1
ATOM 3520 C C . TRP A 1 449 ? -5.027 16.905 -15.549 1.00 85.38 449 TRP A C 1
ATOM 3522 O O . TRP A 1 449 ? -4.988 18.106 -15.804 1.00 85.38 449 TRP A O 1
ATOM 3532 N N . ASP A 1 450 ? -5.849 16.380 -14.643 1.00 86.62 450 ASP A N 1
ATOM 3533 C CA . ASP A 1 450 ? -6.767 17.143 -13.800 1.00 86.62 450 ASP A CA 1
ATOM 3534 C C . ASP A 1 450 ? -6.185 17.500 -12.419 1.00 86.62 450 ASP A C 1
ATOM 3536 O O . ASP A 1 450 ? -6.899 17.988 -11.552 1.00 86.62 450 ASP A O 1
ATOM 3540 N N . GLY A 1 451 ? -4.880 17.288 -12.209 1.00 91.69 451 GLY A N 1
ATOM 3541 C CA . GLY A 1 451 ? -4.148 17.772 -11.033 1.00 91.69 451 GLY A CA 1
ATOM 3542 C C . GLY A 1 451 ? -4.064 16.799 -9.853 1.00 91.69 451 GLY A C 1
ATOM 3543 O O . GLY A 1 451 ? -3.325 17.075 -8.907 1.00 91.69 451 GLY A O 1
ATOM 3544 N N . ARG A 1 452 ? -4.749 15.644 -9.906 1.00 96.25 452 ARG A N 1
ATOM 3545 C CA . ARG A 1 452 ? -4.716 14.642 -8.822 1.00 96.25 452 ARG A CA 1
ATOM 3546 C C . ARG A 1 452 ? -3.330 14.051 -8.600 1.00 96.25 452 ARG A C 1
ATOM 3548 O O . ARG A 1 452 ? -2.570 13.844 -9.554 1.00 96.25 452 ARG A O 1
ATOM 3555 N N . ILE A 1 453 ? -3.065 13.696 -7.347 1.00 97.62 453 ILE A N 1
ATOM 3556 C CA . ILE A 1 453 ? -1.846 13.039 -6.878 1.00 97.62 453 ILE A CA 1
ATOM 3557 C C . ILE A 1 453 ? -1.787 11.618 -7.441 1.00 97.62 453 ILE A C 1
ATOM 3559 O O . ILE A 1 453 ? -2.643 10.777 -7.172 1.00 97.62 453 ILE A O 1
ATOM 3563 N N . LYS A 1 454 ? -0.745 11.355 -8.230 1.00 96.94 454 LYS A N 1
ATOM 3564 C CA . LYS A 1 454 ? -0.359 10.030 -8.715 1.00 96.94 454 LYS A CA 1
ATOM 3565 C C . LYS A 1 454 ? 1.175 9.967 -8.852 1.00 96.94 454 LYS A C 1
ATOM 3567 O O . LYS A 1 454 ? 1.770 11.007 -9.116 1.00 96.94 454 LYS A O 1
ATOM 3572 N N . PRO A 1 455 ? 1.802 8.780 -8.768 1.00 97.88 455 PRO A N 1
ATOM 3573 C CA . PRO A 1 455 ? 1.232 7.574 -8.157 1.00 97.88 455 PRO A CA 1
ATOM 3574 C C . PRO A 1 455 ? 0.807 7.850 -6.706 1.00 97.88 455 PRO A C 1
ATOM 3576 O O . PRO A 1 455 ? 1.309 8.785 -6.098 1.00 97.88 455 PRO A O 1
ATOM 3579 N N . GLU A 1 456 ? -0.130 7.086 -6.142 1.00 98.44 456 GLU A N 1
ATOM 3580 C CA . GLU A 1 456 ? -0.455 7.256 -4.716 1.00 98.44 456 GLU A CA 1
ATOM 3581 C C . GLU A 1 456 ? 0.610 6.663 -3.803 1.00 98.44 456 GLU A C 1
ATOM 3583 O O . GLU A 1 456 ? 0.756 7.096 -2.666 1.00 98.44 456 GLU A O 1
ATOM 3588 N N . LEU A 1 457 ? 1.312 5.635 -4.268 1.00 98.75 457 LEU A N 1
ATOM 3589 C CA . LEU A 1 457 ? 2.257 4.874 -3.465 1.00 98.75 457 LEU A CA 1
ATOM 3590 C C . LEU A 1 457 ? 3.465 4.493 -4.306 1.00 98.75 457 LEU A C 1
ATOM 3592 O O . LEU A 1 457 ? 3.397 4.408 -5.535 1.00 98.75 457 LEU A O 1
ATOM 3596 N N . VAL A 1 458 ? 4.554 4.144 -3.635 1.00 98.69 458 VAL A N 1
ATOM 3597 C CA . VAL A 1 458 ? 5.699 3.497 -4.271 1.00 98.69 458 VAL A CA 1
ATOM 3598 C C . VAL A 1 458 ? 6.028 2.167 -3.612 1.00 98.69 458 VAL A C 1
ATOM 3600 O O . VAL A 1 458 ? 5.741 1.923 -2.438 1.00 98.69 458 VAL A O 1
ATOM 3603 N N . ALA A 1 459 ? 6.637 1.284 -4.396 1.00 98.06 459 ALA A N 1
ATOM 3604 C CA . ALA A 1 459 ? 7.197 0.028 -3.921 1.00 98.06 459 ALA A CA 1
ATOM 3605 C C . ALA A 1 459 ? 8.480 -0.308 -4.694 1.00 98.06 459 ALA A C 1
ATOM 3607 O O . ALA A 1 459 ? 8.680 0.196 -5.808 1.00 98.06 459 ALA A O 1
ATOM 3608 N N . PRO A 1 460 ? 9.345 -1.187 -4.163 1.00 96.44 460 PRO A N 1
ATOM 3609 C CA . PRO A 1 460 ? 10.595 -1.509 -4.832 1.00 96.44 460 PRO A CA 1
ATOM 3610 C C . PRO A 1 460 ? 10.363 -2.167 -6.198 1.00 96.44 460 PRO A C 1
ATOM 3612 O O . PRO A 1 460 ? 9.685 -3.189 -6.301 1.00 96.44 460 PRO A O 1
ATOM 3615 N N . GLY A 1 461 ? 10.946 -1.576 -7.243 1.00 94.00 461 GLY A N 1
ATOM 3616 C CA . GLY A 1 461 ? 10.734 -1.954 -8.643 1.00 94.00 461 GLY A CA 1
ATOM 3617 C C . GLY A 1 461 ? 12.006 -2.065 -9.474 1.00 94.00 461 GLY A C 1
ATOM 3618 O O . GLY A 1 461 ? 11.918 -2.380 -10.657 1.00 94.00 461 GLY A O 1
ATOM 3619 N N . ASN A 1 462 ? 13.190 -1.821 -8.902 1.00 91.25 462 ASN A N 1
ATOM 3620 C CA . ASN A 1 462 ? 14.459 -1.948 -9.620 1.00 91.25 462 ASN A CA 1
ATOM 3621 C C . ASN A 1 462 ? 15.209 -3.235 -9.283 1.00 91.25 462 ASN A C 1
ATOM 3623 O O . ASN A 1 462 ? 15.517 -3.522 -8.127 1.00 91.25 462 ASN A O 1
ATOM 3627 N N . SER A 1 463 ? 15.605 -3.948 -10.337 1.00 87.56 463 SER A N 1
ATOM 3628 C CA . SER A 1 463 ? 16.468 -5.121 -10.294 1.00 87.56 463 SER A CA 1
ATOM 3629 C C . SER A 1 463 ? 15.853 -6.289 -9.506 1.00 87.56 463 SER A C 1
ATOM 3631 O O . SER A 1 463 ? 16.562 -7.166 -9.018 1.00 87.56 463 SER A O 1
ATOM 3633 N N . ILE A 1 464 ? 14.523 -6.360 -9.442 1.00 89.81 464 ILE A N 1
ATOM 3634 C CA . ILE A 1 464 ? 13.755 -7.378 -8.724 1.00 89.81 464 ILE A CA 1
ATOM 3635 C C . ILE A 1 464 ? 13.955 -8.750 -9.359 1.00 89.81 464 ILE A C 1
ATOM 3637 O O . ILE A 1 464 ? 13.879 -8.927 -10.574 1.00 89.81 464 ILE A O 1
ATOM 3641 N N . ARG A 1 465 ? 14.213 -9.757 -8.527 1.00 88.44 465 ARG A N 1
ATOM 3642 C CA . ARG A 1 465 ? 14.342 -11.142 -8.990 1.00 88.44 465 ARG A CA 1
ATOM 3643 C C . ARG A 1 465 ? 13.044 -11.881 -8.833 1.00 88.44 465 ARG A C 1
ATOM 3645 O O . ARG A 1 465 ? 12.420 -11.807 -7.792 1.00 88.44 465 ARG A O 1
ATOM 3652 N N . THR A 1 466 ? 12.671 -12.634 -9.845 1.00 93.62 466 THR A N 1
ATOM 3653 C CA . THR A 1 466 ? 11.394 -13.341 -9.852 1.00 93.62 466 THR A CA 1
ATOM 3654 C C . THR A 1 466 ? 11.472 -14.527 -10.810 1.00 93.62 466 THR A C 1
ATOM 3656 O O . THR A 1 466 ? 12.509 -14.747 -11.439 1.00 93.62 466 THR A O 1
ATOM 3659 N N . THR A 1 467 ? 10.422 -15.335 -10.875 1.00 94.25 467 THR A N 1
ATOM 3660 C CA . THR A 1 467 ? 10.290 -16.499 -11.761 1.00 94.25 467 THR A CA 1
ATOM 3661 C C . THR A 1 467 ? 10.519 -16.123 -13.222 1.00 94.25 467 THR A C 1
ATOM 3663 O O . THR A 1 467 ? 10.136 -15.037 -13.644 1.00 94.25 467 THR A O 1
ATOM 3666 N N . LYS A 1 468 ? 11.132 -17.008 -14.017 1.00 91.19 468 LYS A N 1
ATOM 3667 C CA . LYS A 1 468 ? 11.489 -16.735 -15.418 1.00 91.19 468 LYS A CA 1
ATOM 3668 C C . LYS A 1 468 ? 10.797 -17.703 -16.378 1.00 91.19 468 LYS A C 1
ATOM 3670 O O . LYS A 1 468 ? 10.887 -18.909 -16.214 1.00 91.19 468 LYS A O 1
ATOM 3675 N N . LEU A 1 469 ? 10.179 -17.192 -17.444 1.00 88.94 469 LEU A N 1
ATOM 3676 C CA . LEU A 1 469 ? 9.554 -18.042 -18.466 1.00 88.94 469 LEU A CA 1
ATOM 3677 C C . LEU A 1 469 ? 10.559 -19.005 -19.119 1.00 88.94 469 LEU A C 1
ATOM 3679 O O . LEU A 1 469 ? 11.643 -18.596 -19.551 1.00 88.94 469 LEU A O 1
ATOM 3683 N N . GLY A 1 470 ? 10.155 -20.269 -19.263 1.00 87.50 470 GLY A N 1
ATOM 3684 C CA . GLY A 1 470 ? 10.909 -21.308 -19.964 1.00 87.50 470 GLY A CA 1
ATOM 3685 C C . GLY A 1 470 ? 12.145 -21.785 -19.203 1.00 87.50 470 GLY A C 1
ATOM 3686 O O . GLY A 1 470 ? 12.926 -22.584 -19.722 1.00 87.50 470 GLY A O 1
ATOM 3687 N N . LEU A 1 471 ? 12.333 -21.294 -17.979 1.00 88.00 471 LEU A N 1
ATOM 3688 C CA . LEU A 1 471 ? 13.374 -21.712 -17.067 1.00 88.00 471 LEU A CA 1
ATOM 3689 C C . LEU A 1 471 ? 12.721 -21.963 -15.713 1.00 88.00 471 LEU A C 1
ATOM 3691 O O . LEU A 1 471 ? 12.163 -21.055 -15.124 1.00 88.00 471 LEU A O 1
ATOM 3695 N N . ASN A 1 472 ? 12.847 -23.172 -15.179 1.00 91.94 472 ASN A N 1
ATOM 3696 C CA . ASN A 1 472 ? 12.347 -23.501 -13.842 1.00 91.94 472 ASN A CA 1
ATOM 3697 C C . ASN A 1 472 ? 13.279 -22.931 -12.743 1.00 91.94 472 ASN A C 1
ATOM 3699 O O . ASN A 1 472 ? 13.901 -23.673 -11.975 1.00 91.94 472 ASN A O 1
ATOM 3703 N N . CYS A 1 473 ? 13.496 -21.614 -12.810 1.00 92.75 473 CYS A N 1
ATOM 3704 C CA . CYS A 1 473 ? 14.435 -20.803 -12.048 1.00 92.75 473 CYS A CA 1
ATOM 3705 C C . CYS A 1 473 ? 14.129 -19.298 -12.217 1.00 92.75 473 CYS A C 1
ATOM 3707 O O . CYS A 1 473 ? 13.187 -18.901 -12.898 1.00 92.75 473 CYS A O 1
ATOM 3709 N N . TYR A 1 474 ? 14.972 -18.441 -11.642 1.00 91.94 474 TYR A N 1
ATOM 3710 C CA . TYR A 1 474 ? 14.704 -17.007 -11.497 1.00 91.94 474 TYR A CA 1
ATOM 3711 C C . TYR A 1 474 ? 15.490 -16.132 -12.485 1.00 91.94 474 TYR A C 1
ATOM 3713 O O . TYR A 1 474 ? 16.488 -16.549 -13.083 1.00 91.94 474 TYR A O 1
ATOM 3721 N N . THR A 1 475 ? 15.046 -14.889 -12.652 1.00 88.00 475 THR A N 1
ATOM 3722 C CA . THR A 1 475 ? 15.742 -13.856 -13.425 1.00 88.00 475 THR A CA 1
ATOM 3723 C C . THR A 1 475 ? 17.026 -13.381 -12.741 1.00 88.00 475 THR A C 1
ATOM 3725 O O . THR A 1 475 ? 17.261 -13.581 -11.546 1.00 88.00 475 THR A O 1
ATOM 3728 N N . SER A 1 476 ? 17.889 -12.705 -13.506 1.00 79.31 476 SER A N 1
ATOM 3729 C CA . SER A 1 476 ? 19.065 -12.026 -12.952 1.00 79.31 476 SER A CA 1
ATOM 3730 C C . SER A 1 476 ? 18.726 -10.710 -12.246 1.00 79.31 476 SER A C 1
ATOM 3732 O O . SER A 1 476 ? 19.570 -10.250 -11.477 1.00 79.31 476 SER A O 1
ATOM 3734 N N . GLY A 1 477 ? 17.520 -10.176 -12.453 1.00 83.88 477 GLY A N 1
ATOM 3735 C CA . GLY A 1 477 ? 17.013 -8.892 -11.965 1.00 83.88 477 GLY A CA 1
ATOM 3736 C C . GLY A 1 477 ? 16.247 -8.183 -13.087 1.00 83.88 477 GLY A C 1
ATOM 3737 O O . GLY A 1 477 ? 16.766 -8.099 -14.197 1.00 83.88 477 GLY A O 1
ATOM 3738 N N . GLU A 1 478 ? 15.034 -7.718 -12.804 1.00 86.44 478 GLU A N 1
ATOM 3739 C CA . GLU A 1 478 ? 14.124 -7.028 -13.727 1.00 86.44 478 GLU A CA 1
ATOM 3740 C C . GLU A 1 478 ? 13.713 -5.682 -13.123 1.00 86.44 478 GLU A C 1
ATOM 3742 O O . GLU A 1 478 ? 13.564 -5.575 -11.904 1.00 86.44 478 GLU A O 1
ATOM 3747 N N . SER A 1 479 ? 13.544 -4.658 -13.958 1.00 90.12 479 SER A N 1
ATOM 3748 C CA . SER A 1 479 ? 13.242 -3.301 -13.494 1.00 90.12 479 SER A CA 1
ATOM 3749 C C . SER A 1 479 ? 12.024 -2.723 -14.202 1.00 90.12 479 SER A C 1
ATOM 3751 O O . SER A 1 479 ? 11.902 -2.835 -15.422 1.00 90.12 479 SER A O 1
ATOM 3753 N N . GLY A 1 480 ? 11.155 -2.075 -13.433 1.00 89.38 480 GLY A N 1
ATOM 3754 C CA . GLY A 1 480 ? 9.971 -1.376 -13.916 1.00 89.38 480 GLY A CA 1
ATOM 3755 C C . GLY A 1 480 ? 8.943 -1.188 -12.804 1.00 89.38 480 GLY A C 1
ATOM 3756 O O . GLY A 1 480 ? 8.915 -1.949 -11.836 1.00 89.38 480 GLY A O 1
ATOM 3757 N N . THR A 1 481 ? 8.023 -0.240 -12.975 1.00 92.38 481 THR A N 1
ATOM 3758 C CA . THR A 1 481 ? 6.813 -0.153 -12.133 1.00 92.38 481 THR A CA 1
ATOM 3759 C C . THR A 1 481 ? 5.954 -1.421 -12.238 1.00 92.38 481 THR A C 1
ATOM 3761 O O . THR A 1 481 ? 5.220 -1.760 -11.311 1.00 92.38 481 THR A O 1
ATOM 3764 N N . SER A 1 482 ? 6.154 -2.213 -13.300 1.00 92.44 482 SER A N 1
ATOM 3765 C CA . SER A 1 482 ? 5.658 -3.587 -13.446 1.00 92.44 482 SER A CA 1
ATOM 3766 C C . SER A 1 482 ? 6.142 -4.572 -12.378 1.00 92.44 482 SER A C 1
ATOM 3768 O O . SER A 1 482 ? 5.537 -5.626 -12.229 1.00 92.44 482 SER A O 1
ATOM 3770 N N . MET A 1 483 ? 7.214 -4.274 -11.642 1.00 95.44 483 MET A N 1
ATOM 3771 C CA . MET A 1 483 ? 7.672 -5.077 -10.502 1.00 95.44 483 MET A CA 1
ATOM 3772 C C . MET A 1 483 ? 7.193 -4.488 -9.165 1.00 95.44 483 MET A C 1
ATOM 3774 O O . MET A 1 483 ? 7.010 -5.235 -8.208 1.00 95.44 483 MET A O 1
ATOM 3778 N N . SER A 1 484 ? 6.914 -3.182 -9.108 1.00 97.06 484 SER A N 1
ATOM 3779 C CA . SER A 1 484 ? 6.369 -2.506 -7.923 1.00 97.06 484 SER A CA 1
ATOM 3780 C C . SER A 1 484 ? 4.888 -2.818 -7.690 1.00 97.06 484 SER A C 1
ATOM 3782 O O . SER A 1 484 ? 4.500 -3.174 -6.579 1.00 97.06 484 SER A O 1
ATOM 3784 N N . ALA A 1 485 ? 4.057 -2.743 -8.736 1.00 97.19 485 ALA A N 1
ATOM 3785 C CA . ALA A 1 485 ? 2.627 -3.060 -8.657 1.00 97.19 485 ALA A CA 1
ATOM 3786 C C . ALA A 1 485 ? 2.330 -4.475 -8.101 1.00 97.19 485 ALA A C 1
ATOM 3788 O O . ALA A 1 485 ? 1.520 -4.591 -7.175 1.00 97.19 485 ALA A O 1
ATOM 3789 N N . PRO A 1 486 ? 3.007 -5.556 -8.544 1.00 98.12 486 PRO A N 1
ATOM 3790 C CA . PRO A 1 486 ? 2.765 -6.878 -7.972 1.00 98.12 486 PRO A CA 1
ATOM 3791 C C . PRO A 1 486 ? 3.272 -7.023 -6.535 1.00 98.12 486 PRO A C 1
ATOM 3793 O O . PRO A 1 486 ? 2.728 -7.838 -5.791 1.00 98.12 486 PRO A O 1
ATOM 3796 N N . ALA A 1 487 ? 4.260 -6.228 -6.106 1.00 97.88 487 ALA A N 1
ATOM 3797 C CA . ALA A 1 487 ? 4.658 -6.201 -4.701 1.00 97.88 487 ALA A CA 1
ATOM 3798 C C . ALA A 1 487 ? 3.518 -5.650 -3.825 1.00 97.88 487 ALA A C 1
ATOM 3800 O O . ALA A 1 487 ? 3.135 -6.285 -2.844 1.00 97.88 487 ALA A O 1
ATOM 3801 N N . VAL A 1 488 ? 2.902 -4.532 -4.227 1.00 98.75 488 VAL A N 1
ATOM 3802 C CA . VAL A 1 488 ? 1.721 -3.981 -3.534 1.00 98.75 488 VAL A CA 1
ATOM 3803 C C . VAL A 1 488 ? 0.540 -4.953 -3.590 1.00 98.75 488 VAL A C 1
ATOM 3805 O O . VAL A 1 488 ? -0.116 -5.163 -2.574 1.00 98.75 488 VAL A O 1
ATOM 3808 N N . THR A 1 489 ? 0.310 -5.613 -4.729 1.00 98.88 489 THR A N 1
ATOM 3809 C CA . THR A 1 489 ? -0.752 -6.627 -4.875 1.00 98.88 489 THR A CA 1
ATOM 3810 C C . THR A 1 489 ? -0.584 -7.778 -3.885 1.00 98.88 489 THR A C 1
ATOM 3812 O O . THR A 1 489 ? -1.538 -8.169 -3.218 1.00 98.88 489 THR A O 1
ATOM 3815 N N . GLY A 1 490 ? 0.627 -8.324 -3.751 1.00 98.69 490 GLY A N 1
ATOM 3816 C CA . GLY A 1 490 ? 0.866 -9.394 -2.787 1.00 98.69 490 GLY A CA 1
ATOM 3817 C C . GLY A 1 490 ? 0.756 -8.910 -1.334 1.00 98.69 490 GLY A C 1
ATOM 3818 O O . GLY A 1 490 ? 0.218 -9.624 -0.497 1.00 98.69 490 GLY A O 1
ATOM 3819 N N . VAL A 1 491 ? 1.156 -7.672 -1.022 1.00 98.81 491 VAL A N 1
ATOM 3820 C CA . VAL A 1 491 ? 0.913 -7.086 0.311 1.00 98.81 491 VAL A CA 1
ATOM 3821 C C . VAL A 1 491 ? -0.584 -6.903 0.590 1.00 98.81 491 VAL A C 1
ATOM 3823 O O . VAL A 1 491 ? -1.024 -7.191 1.701 1.00 98.81 491 VAL A O 1
ATOM 3826 N N . LEU A 1 492 ? -1.390 -6.517 -0.405 1.00 98.88 492 LEU A N 1
ATOM 3827 C CA . LEU A 1 492 ? -2.850 -6.488 -0.274 1.00 98.88 492 LEU A CA 1
ATOM 3828 C C . LEU A 1 492 ? -3.437 -7.869 0.017 1.00 98.88 492 LEU A C 1
ATOM 3830 O O . LEU A 1 492 ? -4.338 -7.960 0.845 1.00 98.88 492 LEU A O 1
ATOM 3834 N N . ALA A 1 493 ? -2.904 -8.940 -0.578 1.00 98.88 493 ALA A N 1
ATOM 3835 C CA . ALA A 1 493 ? -3.337 -10.295 -0.244 1.00 98.88 493 ALA A CA 1
ATOM 3836 C C . ALA A 1 493 ? -3.078 -10.635 1.239 1.00 98.88 493 ALA A C 1
ATOM 3838 O O . ALA A 1 493 ? -3.939 -11.208 1.901 1.00 98.88 493 ALA A O 1
ATOM 3839 N N . LEU A 1 494 ? -1.942 -10.209 1.807 1.00 98.88 494 LEU A N 1
ATOM 3840 C CA . LEU A 1 494 ? -1.687 -10.356 3.249 1.00 98.88 494 LEU A CA 1
ATOM 3841 C C . LEU A 1 494 ? -2.670 -9.527 4.095 1.00 98.88 494 LEU A C 1
ATOM 3843 O O . LEU A 1 494 ? -3.166 -10.001 5.115 1.00 98.88 494 LEU A O 1
ATOM 3847 N N . ILE A 1 495 ? -2.977 -8.296 3.676 1.00 98.88 495 ILE A N 1
ATOM 3848 C CA . ILE A 1 495 ? -3.935 -7.413 4.364 1.00 98.88 495 ILE A CA 1
ATOM 3849 C C . ILE A 1 495 ? -5.346 -8.016 4.343 1.00 98.88 495 ILE A C 1
ATOM 3851 O O . ILE A 1 495 ? -6.008 -8.028 5.379 1.00 98.88 495 ILE A O 1
ATOM 3855 N N . LEU A 1 496 ? -5.787 -8.551 3.203 1.00 98.81 496 LEU A N 1
ATOM 3856 C CA . LEU A 1 496 ? -7.079 -9.223 3.037 1.00 98.81 496 LEU A CA 1
ATOM 3857 C C . LEU A 1 496 ? -7.179 -10.483 3.902 1.00 98.81 496 LEU A C 1
ATOM 3859 O O . LEU A 1 496 ? -8.161 -10.644 4.626 1.00 98.81 496 LEU A O 1
ATOM 3863 N N . GLN A 1 497 ? -6.130 -11.316 3.926 1.00 98.62 497 GLN A N 1
ATOM 3864 C CA . GLN A 1 497 ? -6.063 -12.468 4.831 1.00 98.62 497 GLN A CA 1
ATOM 3865 C C . GLN A 1 497 ? -6.196 -12.020 6.296 1.00 98.62 497 GLN A C 1
ATOM 3867 O O . GLN A 1 497 ? -6.965 -12.603 7.062 1.00 98.62 497 GLN A O 1
ATOM 3872 N N . GLN A 1 498 ? -5.491 -10.953 6.696 1.00 97.88 498 GLN A N 1
ATOM 3873 C CA . GLN A 1 498 ? -5.625 -10.414 8.048 1.00 97.88 498 GLN A CA 1
ATOM 3874 C C . GLN A 1 498 ? -7.027 -9.874 8.325 1.00 97.88 498 GLN A C 1
ATOM 3876 O O . GLN A 1 498 ? -7.524 -10.032 9.438 1.00 97.88 498 GLN A O 1
ATOM 3881 N N . TYR A 1 499 ? -7.648 -9.210 7.352 1.00 97.31 499 TYR A N 1
ATOM 3882 C CA . TYR A 1 499 ? -8.987 -8.653 7.495 1.00 97.31 499 TYR A CA 1
ATOM 3883 C C . TYR A 1 499 ? -10.002 -9.766 7.765 1.00 97.31 499 TYR A C 1
ATOM 3885 O O . TYR A 1 499 ? -10.713 -9.703 8.768 1.00 97.31 499 TYR A O 1
ATOM 3893 N N . ALA A 1 500 ? -9.980 -10.831 6.959 1.00 96.00 500 ALA A N 1
ATOM 3894 C CA . ALA A 1 500 ? -10.820 -12.008 7.161 1.00 96.00 500 ALA A CA 1
ATOM 3895 C C . ALA A 1 500 ? -10.641 -12.608 8.568 1.00 96.00 500 ALA A C 1
ATOM 3897 O O . ALA A 1 500 ? -11.625 -12.881 9.253 1.00 96.00 500 ALA A O 1
ATOM 3898 N N . ILE A 1 501 ? -9.396 -12.725 9.051 1.00 90.81 501 ILE A N 1
ATOM 3899 C CA . ILE A 1 501 ? -9.095 -13.220 10.407 1.00 90.81 501 ILE A CA 1
ATOM 3900 C C . ILE A 1 501 ? -9.634 -12.277 11.491 1.00 90.81 501 ILE A C 1
ATOM 3902 O O . ILE A 1 501 ? -10.275 -12.727 12.438 1.00 90.81 501 ILE A O 1
ATOM 3906 N N . THR A 1 502 ? -9.359 -10.974 11.388 1.00 84.38 502 THR A N 1
ATOM 3907 C CA . THR A 1 502 ? -9.705 -9.999 12.435 1.00 84.38 502 THR A CA 1
ATOM 3908 C C . THR A 1 502 ? -11.212 -9.801 12.567 1.00 84.38 502 THR A C 1
ATOM 3910 O O . THR A 1 502 ? -11.711 -9.623 13.682 1.00 84.38 502 THR A O 1
ATOM 3913 N N . TYR A 1 503 ? -11.924 -9.784 11.440 1.00 82.62 503 TYR A N 1
ATOM 3914 C CA . TYR A 1 503 ? -13.360 -9.516 11.398 1.00 82.62 503 TYR A CA 1
ATOM 3915 C C . TYR A 1 503 ? -14.208 -10.792 11.318 1.00 82.62 503 TYR A C 1
ATOM 3917 O O . TYR A 1 503 ? -15.414 -10.717 11.528 1.00 82.62 503 TYR A O 1
ATOM 3925 N N . GLY A 1 504 ? -13.593 -11.961 11.104 1.00 88.62 504 GLY A N 1
ATOM 3926 C CA . GLY A 1 504 ? -14.288 -13.249 11.043 1.00 88.62 504 GLY A CA 1
ATOM 3927 C C . GLY A 1 504 ? -15.229 -13.361 9.845 1.00 88.62 504 GLY A C 1
ATOM 3928 O O .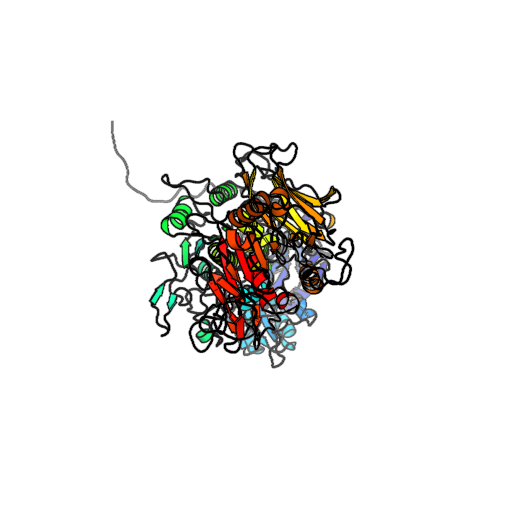 GLY A 1 504 ? -16.315 -13.922 9.985 1.00 88.62 504 GLY A O 1
ATOM 3929 N N . VAL A 1 505 ? -14.833 -12.792 8.704 1.00 89.25 505 VAL A N 1
ATOM 3930 C CA . VAL A 1 505 ? -15.668 -12.655 7.501 1.00 89.25 505 VAL A CA 1
ATOM 3931 C C . VAL A 1 505 ? -15.204 -13.551 6.357 1.00 89.25 505 VAL A C 1
ATOM 3933 O O . VAL A 1 505 ? -14.024 -13.886 6.252 1.00 89.25 505 VAL A O 1
ATOM 3936 N N . ASP A 1 506 ? -16.147 -13.898 5.485 1.00 92.12 506 ASP A N 1
ATOM 3937 C CA . ASP A 1 506 ? -15.886 -14.473 4.167 1.00 92.12 506 ASP A CA 1
ATOM 3938 C C . ASP A 1 506 ? -15.760 -13.331 3.147 1.00 92.12 506 ASP A C 1
ATOM 3940 O O . ASP A 1 506 ? -16.691 -12.540 2.992 1.00 92.12 506 ASP A O 1
ATOM 3944 N N . LEU A 1 507 ? -14.619 -13.225 2.462 1.00 94.00 507 LEU A N 1
ATOM 3945 C CA . LEU A 1 507 ? -14.332 -12.123 1.535 1.00 94.00 507 LEU A CA 1
ATOM 3946 C C . LEU A 1 507 ? -15.205 -12.153 0.270 1.00 94.00 507 LEU A C 1
ATOM 3948 O O . LEU A 1 507 ? -15.383 -11.114 -0.373 1.00 94.00 507 LEU A O 1
ATOM 3952 N N . ASP A 1 508 ? -15.813 -13.293 -0.065 1.00 90.06 508 ASP A N 1
ATOM 3953 C CA . ASP A 1 508 ? -16.780 -13.372 -1.162 1.00 90.06 508 ASP A CA 1
ATOM 3954 C C . ASP A 1 508 ? -18.103 -12.671 -0.827 1.00 90.06 508 ASP A C 1
ATOM 3956 O O . ASP A 1 508 ? -18.802 -12.212 -1.731 1.00 90.06 508 ASP A O 1
ATOM 3960 N N . GLN A 1 509 ? -18.447 -12.568 0.460 1.00 87.75 509 GLN A N 1
ATOM 3961 C CA . GLN A 1 509 ? -19.697 -11.958 0.925 1.00 87.75 509 GLN A CA 1
ATOM 3962 C C . GLN A 1 509 ? -19.476 -10.568 1.529 1.00 87.75 509 GLN A C 1
ATOM 3964 O O . GLN A 1 509 ? -20.177 -9.625 1.172 1.00 87.75 509 GLN A O 1
ATOM 3969 N N . ASP A 1 510 ? -18.476 -10.440 2.402 1.00 89.56 510 ASP A N 1
ATOM 3970 C CA . ASP A 1 510 ? -18.246 -9.288 3.278 1.00 89.56 510 ASP A CA 1
ATOM 3971 C C . ASP A 1 510 ? -16.795 -8.777 3.138 1.00 89.56 510 ASP A C 1
ATOM 3973 O O . ASP A 1 510 ? -16.057 -8.606 4.113 1.00 89.56 510 ASP A O 1
ATOM 3977 N N . SER A 1 511 ? -16.357 -8.570 1.893 1.00 94.44 511 SER A N 1
ATOM 3978 C CA . SER A 1 511 ? -15.059 -7.948 1.593 1.00 94.44 511 SER A CA 1
ATOM 3979 C C . SER A 1 511 ? -15.020 -6.489 2.074 1.00 94.44 511 SER A C 1
ATOM 3981 O O . SER A 1 511 ? -16.031 -5.794 1.936 1.00 94.44 511 SER A O 1
ATOM 3983 N N . PRO A 1 512 ? -13.873 -5.976 2.563 1.00 97.12 512 PRO A N 1
ATOM 3984 C CA . PRO A 1 512 ? -13.724 -4.541 2.795 1.00 97.12 512 PRO A CA 1
ATOM 3985 C C . PRO A 1 512 ? -13.879 -3.756 1.489 1.00 97.12 512 PRO A C 1
ATOM 3987 O O . PRO A 1 512 ? -13.553 -4.263 0.411 1.00 97.12 512 PRO A O 1
ATOM 3990 N N . TYR A 1 513 ? -14.277 -2.485 1.580 1.00 98.06 513 TYR A N 1
ATOM 3991 C CA . TYR A 1 513 ? -14.283 -1.626 0.395 1.00 98.06 513 TYR A CA 1
ATOM 3992 C C . TYR A 1 513 ? -12.871 -1.511 -0.215 1.00 98.06 513 TYR A C 1
ATOM 3994 O O . TYR A 1 513 ? -11.878 -1.451 0.523 1.00 98.06 513 TYR A O 1
ATOM 4002 N N . PRO A 1 514 ? -12.732 -1.420 -1.549 1.00 98.56 514 PRO A N 1
ATOM 4003 C CA . PRO A 1 514 ? -11.455 -1.099 -2.185 1.00 98.56 514 PRO A CA 1
ATOM 4004 C C . PRO A 1 514 ? -10.814 0.175 -1.615 1.00 98.56 514 PRO A C 1
ATOM 4006 O O . PRO A 1 514 ? -9.609 0.182 -1.330 1.00 98.56 514 PRO A O 1
ATOM 4009 N N . SER A 1 515 ? -11.618 1.199 -1.310 1.00 98.75 515 SER A N 1
ATOM 4010 C CA . SER A 1 515 ? -11.171 2.398 -0.595 1.00 98.75 515 SER A CA 1
ATOM 4011 C C . SER A 1 515 ? -10.597 2.112 0.796 1.00 98.75 515 SER A C 1
ATOM 4013 O O . SER A 1 515 ? -9.666 2.795 1.219 1.00 98.75 515 SER A O 1
ATOM 4015 N N . THR A 1 516 ? -11.064 1.077 1.504 1.00 98.81 516 THR A N 1
ATOM 4016 C CA . THR A 1 516 ? -10.504 0.658 2.804 1.00 98.81 516 THR A CA 1
ATOM 4017 C C . THR A 1 516 ? -9.082 0.160 2.639 1.00 98.81 516 THR A C 1
ATOM 4019 O O . THR A 1 516 ? -8.198 0.541 3.404 1.00 98.81 516 THR A O 1
ATOM 4022 N N . LEU A 1 517 ? -8.828 -0.636 1.605 1.00 98.81 517 LEU A N 1
ATOM 4023 C CA . LEU A 1 517 ? -7.496 -1.148 1.304 1.00 98.81 517 LEU A CA 1
ATOM 4024 C C . LEU A 1 517 ? -6.551 -0.031 0.833 1.00 98.81 517 LEU A C 1
ATOM 4026 O O . LEU A 1 517 ? -5.398 0.014 1.270 1.00 98.81 517 LEU A O 1
ATOM 4030 N N . LYS A 1 518 ? -7.050 0.918 0.027 1.00 98.81 518 LYS A N 1
ATOM 4031 C CA . LYS A 1 518 ? -6.314 2.134 -0.363 1.00 98.81 518 LYS A CA 1
ATOM 4032 C C . LYS A 1 518 ? -5.956 2.989 0.862 1.00 98.81 518 LYS A C 1
ATOM 4034 O O . LYS A 1 518 ? -4.789 3.344 1.034 1.00 98.81 518 LYS A O 1
ATOM 4039 N N . ALA A 1 519 ? -6.917 3.242 1.755 1.00 98.88 519 ALA A N 1
ATOM 4040 C CA . ALA A 1 519 ? -6.707 3.997 2.990 1.00 98.88 519 ALA A CA 1
ATOM 4041 C C . ALA A 1 519 ? -5.707 3.311 3.932 1.00 98.88 519 ALA A C 1
ATOM 4043 O O . ALA A 1 519 ? -4.852 3.989 4.492 1.00 98.88 519 ALA A O 1
ATOM 4044 N N . ILE A 1 520 ? -5.760 1.979 4.084 1.00 98.81 520 ILE A N 1
ATOM 4045 C CA . ILE A 1 520 ? -4.792 1.213 4.892 1.00 98.81 520 ILE A CA 1
ATOM 4046 C C . ILE A 1 520 ? -3.368 1.428 4.378 1.00 98.81 520 ILE A C 1
ATOM 4048 O O . ILE A 1 520 ? -2.473 1.738 5.170 1.00 98.81 520 ILE A O 1
ATOM 4052 N N . LEU A 1 521 ? -3.148 1.258 3.071 1.00 98.88 521 LEU A N 1
ATOM 4053 C CA . LEU A 1 521 ? -1.817 1.390 2.484 1.00 98.88 521 LEU A CA 1
ATOM 4054 C C . LEU A 1 521 ? -1.271 2.813 2.650 1.00 98.88 521 LEU A C 1
ATOM 4056 O O . LEU A 1 521 ? -0.134 2.966 3.081 1.00 98.88 521 LEU A O 1
ATOM 4060 N N . ILE A 1 522 ? -2.084 3.837 2.384 1.00 98.81 522 ILE A N 1
ATOM 4061 C CA . ILE A 1 522 ? -1.680 5.249 2.495 1.00 98.81 522 ILE A CA 1
ATOM 4062 C C . ILE A 1 522 ? -1.459 5.668 3.954 1.00 98.81 522 ILE A C 1
ATOM 4064 O O . ILE A 1 522 ? -0.468 6.321 4.272 1.00 98.81 522 ILE A O 1
ATOM 4068 N N . GLN A 1 523 ? -2.326 5.240 4.873 1.00 98.38 523 GLN A N 1
ATOM 4069 C CA . GLN A 1 523 ? -2.199 5.531 6.305 1.00 98.38 523 GLN A CA 1
ATOM 4070 C C . GLN A 1 523 ? -0.917 4.955 6.919 1.00 98.38 523 GLN A C 1
ATOM 4072 O O . GLN A 1 523 ? -0.427 5.452 7.936 1.00 98.38 523 GLN A O 1
ATOM 4077 N N . THR A 1 524 ? -0.409 3.865 6.348 1.00 98.12 524 THR A N 1
ATOM 4078 C CA . THR A 1 524 ? 0.738 3.124 6.885 1.00 98.12 524 THR A CA 1
ATOM 4079 C C . THR A 1 524 ? 1.996 3.252 6.040 1.00 98.12 524 THR A C 1
ATOM 4081 O O . THR A 1 524 ? 3.046 2.753 6.451 1.00 98.12 524 THR A O 1
ATOM 4084 N N . ALA A 1 525 ? 1.912 3.950 4.906 1.00 98.31 525 ALA A N 1
ATOM 4085 C CA . ALA A 1 525 ? 3.056 4.262 4.075 1.00 98.31 525 ALA A CA 1
ATOM 4086 C C . ALA A 1 525 ? 4.078 5.092 4.857 1.00 98.31 525 ALA A C 1
ATOM 4088 O O . ALA A 1 525 ? 3.748 5.949 5.684 1.00 98.31 525 ALA A O 1
ATOM 4089 N N . ARG A 1 526 ? 5.352 4.806 4.605 1.00 96.88 526 ARG A N 1
ATOM 4090 C CA . ARG A 1 526 ? 6.456 5.619 5.086 1.00 96.88 526 ARG A CA 1
ATOM 4091 C C . ARG A 1 526 ? 6.689 6.727 4.071 1.00 96.88 526 ARG A C 1
ATOM 4093 O O . ARG A 1 526 ? 7.215 6.457 2.991 1.00 96.88 526 ARG A O 1
ATOM 4100 N N . ASP A 1 527 ? 6.334 7.942 4.467 1.00 96.19 527 ASP A N 1
ATOM 4101 C CA . ASP A 1 527 ? 6.671 9.163 3.743 1.00 96.19 527 ASP A CA 1
ATOM 4102 C C . ASP A 1 527 ? 8.176 9.186 3.417 1.00 96.19 527 ASP A C 1
ATOM 4104 O O . ASP A 1 527 ? 9.021 8.942 4.292 1.00 96.19 527 ASP A O 1
ATOM 4108 N N . LEU A 1 528 ? 8.505 9.377 2.141 1.00 95.88 528 LEU A N 1
ATOM 4109 C CA . LEU A 1 528 ? 9.883 9.458 1.682 1.00 95.88 528 LEU A CA 1
ATOM 4110 C C . LEU A 1 528 ? 10.242 10.933 1.587 1.00 95.88 528 LEU A C 1
ATOM 4112 O O . LEU A 1 528 ? 9.562 11.691 0.917 1.00 95.88 528 LEU A O 1
ATOM 4116 N N . VAL A 1 529 ? 11.344 11.329 2.223 1.00 94.62 529 VAL A N 1
ATOM 4117 C CA . VAL A 1 529 ? 11.834 12.709 2.175 1.00 94.62 529 VAL A CA 1
ATOM 4118 C C . VAL A 1 529 ? 13.242 12.709 1.612 1.00 94.62 529 VAL A C 1
ATOM 4120 O O . VAL A 1 529 ? 14.149 12.093 2.174 1.00 94.62 529 VAL A O 1
ATOM 4123 N N . HIS A 1 530 ? 13.407 13.411 0.498 1.00 92.62 530 HIS A N 1
ATOM 4124 C CA . HIS A 1 530 ? 14.664 13.617 -0.200 1.00 92.62 530 HIS A CA 1
ATOM 4125 C C . HIS A 1 530 ? 14.693 15.027 -0.790 1.00 92.62 530 HIS A C 1
ATOM 4127 O O . HIS A 1 530 ? 14.443 15.256 -1.973 1.00 92.62 530 HIS A O 1
ATOM 4133 N N . ASP A 1 531 ? 14.961 15.991 0.085 1.00 90.50 531 ASP A N 1
ATOM 4134 C CA . ASP A 1 531 ? 14.888 17.427 -0.197 1.00 90.50 531 ASP A CA 1
ATOM 4135 C C . ASP A 1 531 ? 16.224 18.035 -0.656 1.00 90.50 531 ASP A C 1
ATOM 4137 O O . ASP A 1 531 ? 16.310 19.230 -0.950 1.00 90.50 531 ASP A O 1
ATOM 4141 N N . THR A 1 532 ? 17.279 17.218 -0.711 1.00 89.25 532 THR A N 1
ATOM 4142 C CA . THR A 1 532 ? 18.642 17.651 -1.007 1.00 89.25 532 THR A CA 1
ATOM 4143 C C . THR A 1 532 ? 19.301 16.688 -1.995 1.00 89.25 532 THR A C 1
ATOM 4145 O O . THR A 1 532 ? 19.432 15.509 -1.675 1.00 89.25 532 THR A O 1
ATOM 4148 N N . PRO A 1 533 ? 19.801 17.167 -3.153 1.00 87.69 533 PRO A N 1
ATOM 4149 C CA . PRO A 1 533 ? 20.480 16.305 -4.113 1.00 87.69 533 PRO A CA 1
ATOM 4150 C C . PRO A 1 533 ? 21.741 15.644 -3.538 1.00 87.69 533 PRO A C 1
ATOM 4152 O O . PRO A 1 533 ? 22.616 16.323 -2.990 1.00 87.69 533 PRO A O 1
ATOM 4155 N N . ASP A 1 534 ? 21.887 14.340 -3.747 1.00 83.00 534 ASP A N 1
ATOM 4156 C CA . ASP A 1 534 ? 23.035 13.522 -3.353 1.00 83.00 534 ASP A CA 1
ATOM 4157 C C . ASP A 1 534 ? 23.806 12.926 -4.550 1.00 83.00 534 ASP A C 1
ATOM 4159 O O . ASP A 1 534 ? 24.866 12.301 -4.392 1.00 83.00 534 ASP A O 1
ATOM 4163 N N . GLY A 1 535 ? 23.330 13.194 -5.771 1.00 80.50 535 GLY A N 1
ATOM 4164 C CA . GLY A 1 535 ? 23.969 12.819 -7.025 1.00 80.50 535 GLY A CA 1
ATOM 4165 C C . GLY A 1 535 ? 23.517 11.476 -7.596 1.00 80.50 535 GLY A C 1
ATOM 4166 O O . GLY A 1 535 ? 24.116 11.041 -8.590 1.00 80.50 535 GLY A O 1
ATOM 4167 N N . TYR A 1 536 ? 22.516 10.825 -6.995 1.00 83.00 536 TYR A N 1
ATOM 4168 C CA . TYR A 1 536 ? 21.787 9.715 -7.610 1.00 83.00 536 TYR A CA 1
ATOM 4169 C C . TYR A 1 536 ? 20.654 10.192 -8.534 1.00 83.00 536 TYR A C 1
ATOM 4171 O O . TYR A 1 536 ? 20.327 9.515 -9.510 1.00 83.00 536 TYR A O 1
ATOM 4179 N N . GLU A 1 537 ? 20.090 11.369 -8.268 1.00 86.44 537 GLU A N 1
ATOM 4180 C CA . GLU A 1 537 ? 18.912 11.883 -8.963 1.00 86.44 537 GLU A CA 1
ATOM 4181 C C . GLU A 1 537 ? 19.192 12.149 -10.442 1.00 86.44 537 GLU A C 1
ATOM 4183 O O . GLU A 1 537 ? 20.310 12.452 -10.879 1.00 86.44 537 GLU A O 1
ATOM 4188 N N . TRP A 1 538 ? 18.128 12.088 -11.233 1.00 89.62 538 TRP A N 1
ATOM 4189 C CA . TRP A 1 538 ? 18.125 12.580 -12.597 1.00 89.62 538 TRP A CA 1
ATOM 4190 C C . TRP A 1 538 ? 17.463 13.948 -12.650 1.00 89.62 538 TRP A C 1
ATOM 4192 O O . TRP A 1 538 ? 16.542 14.244 -11.891 1.00 89.62 538 TRP A O 1
ATOM 4202 N N . ASN A 1 539 ? 17.910 14.757 -13.607 1.00 90.88 539 ASN A N 1
ATOM 4203 C CA . ASN A 1 539 ? 17.161 15.941 -13.979 1.00 90.88 539 ASN A CA 1
ATOM 4204 C C . ASN A 1 539 ? 15.863 15.503 -14.660 1.00 90.88 539 ASN A C 1
ATOM 4206 O O . ASN A 1 539 ? 15.906 14.745 -15.636 1.00 90.88 539 ASN A O 1
ATOM 4210 N N . ASN A 1 540 ? 14.739 15.979 -14.138 1.00 92.69 540 ASN A N 1
ATOM 4211 C CA . ASN A 1 540 ? 13.442 15.868 -14.779 1.00 92.69 540 ASN A CA 1
ATOM 4212 C C . ASN A 1 540 ? 13.483 16.595 -16.144 1.00 92.69 540 ASN A C 1
ATOM 4214 O O . ASN A 1 540 ? 14.078 17.676 -16.232 1.00 92.69 540 ASN A O 1
ATOM 4218 N N . PRO A 1 541 ? 12.915 16.004 -17.211 1.00 88.75 541 PRO A N 1
ATOM 4219 C CA . PRO A 1 541 ? 12.978 16.571 -18.559 1.00 88.75 541 PRO A CA 1
ATOM 4220 C C . PRO A 1 541 ? 12.243 17.914 -18.718 1.00 88.75 541 PRO A C 1
ATOM 4222 O O . PRO A 1 541 ? 12.638 18.694 -19.586 1.00 88.75 541 PRO A O 1
ATOM 4225 N N . ASP A 1 542 ? 11.260 18.221 -17.868 1.00 89.00 542 ASP A N 1
ATOM 4226 C CA . ASP A 1 542 ? 10.494 19.474 -17.909 1.00 89.00 542 ASP A CA 1
ATOM 4227 C C . ASP A 1 542 ? 11.248 20.607 -17.213 1.00 89.00 542 ASP A C 1
ATOM 4229 O O . ASP A 1 542 ? 11.408 21.702 -17.751 1.00 89.00 542 ASP A O 1
ATOM 4233 N N . THR A 1 543 ? 11.774 20.330 -16.017 1.00 91.06 543 THR A N 1
ATOM 4234 C CA . THR A 1 543 ? 12.370 21.361 -15.156 1.00 91.06 543 THR A CA 1
ATOM 4235 C C . THR A 1 543 ? 13.886 21.508 -15.317 1.00 91.06 543 THR A C 1
ATOM 4237 O O . THR A 1 543 ? 14.455 22.493 -14.840 1.00 91.06 543 THR A O 1
ATOM 4240 N N . ASP A 1 544 ? 14.553 20.537 -15.956 1.00 90.50 544 ASP A N 1
ATOM 4241 C CA . ASP A 1 544 ? 16.018 20.366 -15.985 1.00 90.50 544 ASP A CA 1
ATOM 4242 C C . ASP A 1 544 ? 16.663 20.433 -14.581 1.00 90.50 544 ASP A C 1
ATOM 4244 O O . ASP A 1 544 ? 17.802 20.874 -14.403 1.00 90.50 544 ASP A O 1
ATOM 4248 N N . ALA A 1 545 ? 15.924 19.988 -13.560 1.00 92.06 545 ALA A N 1
ATOM 4249 C CA . ALA A 1 545 ? 16.348 19.943 -12.164 1.00 92.06 545 ALA A CA 1
ATOM 4250 C C . ALA A 1 545 ? 16.093 18.559 -11.557 1.00 92.06 545 ALA A C 1
ATOM 4252 O O . ALA A 1 545 ? 15.257 17.803 -12.050 1.00 92.06 545 ALA A O 1
ATOM 4253 N N . ALA A 1 546 ? 16.836 18.218 -10.501 1.00 93.31 546 ALA A N 1
ATOM 4254 C CA . ALA A 1 546 ? 16.671 16.954 -9.789 1.00 93.31 546 ALA A CA 1
ATOM 4255 C C . ALA A 1 546 ? 15.223 16.775 -9.305 1.00 93.31 546 ALA A C 1
ATOM 4257 O O . ALA A 1 546 ? 14.627 17.724 -8.794 1.00 93.31 546 ALA A O 1
ATOM 4258 N N . VAL A 1 547 ? 14.676 15.565 -9.447 1.00 94.19 547 VAL A N 1
ATOM 4259 C CA . VAL A 1 547 ? 13.405 15.201 -8.805 1.00 94.19 547 VAL A CA 1
ATOM 4260 C C . VAL A 1 547 ? 13.657 15.064 -7.306 1.00 94.19 547 VAL A C 1
ATOM 4262 O O . VAL A 1 547 ? 14.412 14.189 -6.885 1.00 94.19 547 VAL A O 1
ATOM 4265 N N . LEU A 1 548 ? 13.048 15.952 -6.528 1.00 93.44 548 LEU A N 1
ATOM 4266 C CA . LEU A 1 548 ? 13.107 15.981 -5.070 1.00 93.44 548 LEU A CA 1
ATOM 4267 C C . LEU A 1 548 ? 11.694 15.807 -4.521 1.00 93.44 548 LEU A C 1
ATOM 4269 O O . LEU A 1 548 ? 10.724 16.189 -5.175 1.00 93.44 548 LEU A O 1
ATOM 4273 N N . TYR A 1 549 ? 11.597 15.242 -3.327 1.00 94.56 549 TYR A N 1
ATOM 4274 C CA . TYR A 1 549 ? 10.334 14.999 -2.640 1.00 94.56 549 TYR A CA 1
ATOM 4275 C C . TYR A 1 549 ? 10.482 15.383 -1.169 1.00 94.56 549 TYR A C 1
ATOM 4277 O O . TYR A 1 549 ? 11.536 15.192 -0.558 1.00 94.56 549 TYR A O 1
ATOM 4285 N N . HIS A 1 550 ? 9.456 16.028 -0.630 1.00 94.75 550 HIS A N 1
ATOM 4286 C CA . HIS A 1 550 ? 9.480 16.683 0.674 1.00 94.75 550 HIS A CA 1
ATOM 4287 C C . HIS A 1 550 ? 8.530 15.975 1.636 1.00 94.75 550 HIS A C 1
ATOM 4289 O O . HIS A 1 550 ? 7.867 15.028 1.255 1.00 94.75 550 HIS A O 1
ATOM 4295 N N . GLU A 1 551 ? 8.475 16.433 2.885 1.00 94.88 551 GLU A N 1
ATOM 4296 C CA . GLU A 1 551 ? 7.479 15.927 3.828 1.00 94.88 551 GLU A CA 1
ATOM 4297 C C . GLU A 1 551 ? 6.050 16.126 3.295 1.00 94.88 551 GLU A C 1
ATOM 4299 O O . GLU A 1 551 ? 5.693 17.230 2.871 1.00 94.88 551 GLU A O 1
ATOM 4304 N N . GLY A 1 552 ? 5.235 15.078 3.408 1.00 96.00 552 GLY A N 1
ATOM 4305 C CA . GLY A 1 552 ? 3.875 15.033 2.885 1.00 96.00 552 GLY A CA 1
ATOM 4306 C C . GLY A 1 552 ? 3.814 14.472 1.461 1.00 96.00 552 GLY A C 1
ATOM 4307 O O . GLY A 1 552 ? 4.834 14.117 0.881 1.00 96.00 552 GLY A O 1
ATOM 4308 N N . PRO A 1 553 ? 2.607 14.355 0.886 1.00 97.88 553 PRO A N 1
ATOM 4309 C CA . PRO A 1 553 ? 2.453 13.754 -0.425 1.00 97.88 553 PRO A CA 1
ATOM 4310 C C . PRO A 1 553 ? 3.142 14.565 -1.526 1.00 97.88 553 PRO A C 1
ATOM 4312 O O . PRO A 1 553 ? 3.154 15.793 -1.489 1.00 97.88 553 PRO A O 1
ATOM 4315 N N . ASP A 1 554 ? 3.647 13.888 -2.554 1.00 98.00 554 ASP A N 1
ATOM 4316 C CA . ASP A 1 554 ? 4.306 14.521 -3.698 1.00 98.00 554 ASP A CA 1
ATOM 4317 C C . ASP A 1 554 ? 3.977 13.807 -5.028 1.00 98.00 554 ASP A C 1
ATOM 4319 O O . ASP A 1 554 ? 3.477 12.681 -5.050 1.00 98.00 554 ASP A O 1
ATOM 4323 N N . TYR A 1 555 ? 4.247 14.446 -6.172 1.00 97.62 555 TYR A N 1
ATOM 4324 C CA . TYR A 1 555 ? 3.943 13.875 -7.497 1.00 97.62 555 TYR A CA 1
ATOM 4325 C C . TYR A 1 555 ? 4.915 12.779 -7.967 1.00 97.62 555 TYR A C 1
ATOM 4327 O O . TYR A 1 555 ? 4.750 12.229 -9.056 1.00 97.62 555 TYR A O 1
ATOM 4335 N N . ALA A 1 556 ? 5.936 12.459 -7.182 1.00 97.19 556 ALA A N 1
ATOM 4336 C CA . ALA A 1 556 ? 6.955 11.469 -7.484 1.00 97.19 556 ALA A CA 1
ATOM 4337 C C . ALA A 1 556 ? 6.775 10.191 -6.648 1.00 97.19 556 ALA A C 1
ATOM 4339 O O . ALA A 1 556 ? 6.778 9.093 -7.212 1.00 97.19 556 ALA A O 1
ATOM 4340 N N . THR A 1 557 ? 6.586 10.320 -5.330 1.00 97.94 557 THR A N 1
ATOM 4341 C CA . THR A 1 557 ? 6.426 9.190 -4.401 1.00 97.94 557 THR A CA 1
ATOM 4342 C C . THR A 1 557 ? 5.010 9.012 -3.847 1.00 97.94 557 THR A C 1
ATOM 4344 O O . THR A 1 557 ? 4.726 7.992 -3.208 1.00 97.94 557 THR A O 1
ATOM 4347 N N . GLY A 1 558 ? 4.094 9.935 -4.151 1.00 98.31 558 GLY A N 1
ATOM 4348 C CA . GLY A 1 558 ? 2.732 9.902 -3.630 1.00 98.31 558 GLY A CA 1
ATOM 4349 C C . GLY A 1 558 ? 2.733 10.102 -2.123 1.00 98.31 558 GLY A C 1
ATOM 4350 O O . GLY A 1 558 ? 3.438 10.958 -1.615 1.00 98.31 558 GLY A O 1
ATOM 4351 N N . PHE A 1 559 ? 1.983 9.274 -1.401 1.00 98.50 559 PHE A N 1
ATOM 4352 C CA . PHE A 1 559 ? 1.989 9.212 0.063 1.00 98.50 559 PHE A CA 1
ATOM 4353 C C . PHE A 1 559 ? 3.140 8.352 0.626 1.00 98.50 559 PHE A C 1
ATOM 4355 O O . PHE A 1 559 ? 3.219 8.131 1.836 1.00 98.50 559 PHE A O 1
ATOM 4362 N N . GLY A 1 560 ? 4.022 7.841 -0.239 1.00 98.19 560 GLY A N 1
ATOM 4363 C CA . GLY A 1 560 ? 5.265 7.187 0.149 1.00 98.19 560 GLY A CA 1
ATOM 4364 C C . GLY A 1 560 ? 5.301 5.672 -0.053 1.00 98.19 560 GLY A C 1
ATOM 4365 O O . GLY A 1 560 ? 4.538 5.062 -0.810 1.00 98.19 560 GLY A O 1
ATOM 4366 N N . LEU A 1 561 ? 6.273 5.051 0.613 1.00 98.44 561 LEU A N 1
ATOM 4367 C CA . LEU A 1 561 ? 6.625 3.642 0.463 1.00 98.44 561 LEU A CA 1
ATOM 4368 C C . LEU A 1 561 ? 5.739 2.743 1.330 1.00 98.44 561 LEU A C 1
ATOM 4370 O O . LEU A 1 561 ? 5.670 2.927 2.545 1.00 98.44 561 LEU A O 1
ATOM 4374 N N . ILE A 1 562 ? 5.111 1.729 0.733 1.00 98.50 562 ILE A N 1
ATOM 4375 C CA . ILE A 1 562 ? 4.228 0.808 1.467 1.00 98.50 562 ILE A CA 1
ATOM 4376 C C . ILE A 1 562 ? 4.933 0.057 2.613 1.00 98.50 562 ILE A C 1
ATOM 4378 O O . ILE A 1 562 ? 6.105 -0.309 2.516 1.00 98.50 562 ILE A O 1
ATOM 4382 N N . ASN A 1 563 ? 4.181 -0.246 3.677 1.00 98.25 563 ASN A N 1
ATOM 4383 C CA . ASN A 1 563 ? 4.654 -1.017 4.828 1.00 98.25 563 ASN A CA 1
ATOM 4384 C C . ASN A 1 563 ? 3.625 -2.088 5.238 1.00 98.25 563 ASN A C 1
ATOM 4386 O O . ASN A 1 563 ? 2.621 -1.799 5.890 1.00 98.25 563 ASN A O 1
ATOM 4390 N N . ALA A 1 564 ? 3.889 -3.341 4.871 1.00 98.50 564 ALA A N 1
ATOM 4391 C CA . ALA A 1 564 ? 3.016 -4.483 5.114 1.00 98.50 564 ALA A CA 1
ATOM 4392 C C . ALA A 1 564 ? 2.795 -4.744 6.610 1.00 98.50 564 ALA A C 1
ATOM 4394 O O . ALA A 1 564 ? 1.666 -4.995 7.031 1.00 98.50 564 ALA A O 1
ATOM 4395 N N . GLN A 1 565 ? 3.845 -4.652 7.431 1.00 96.94 565 GLN A N 1
ATOM 4396 C CA . GLN A 1 565 ? 3.744 -4.897 8.871 1.00 96.94 565 GLN A CA 1
ATOM 4397 C C . GLN A 1 565 ? 2.862 -3.853 9.560 1.00 96.94 565 GLN A C 1
ATOM 4399 O O . GLN A 1 565 ? 1.999 -4.205 10.370 1.00 96.94 565 GLN A O 1
ATOM 4404 N N . ALA A 1 566 ? 3.044 -2.575 9.224 1.00 96.06 566 ALA A N 1
ATOM 4405 C CA . ALA A 1 566 ? 2.218 -1.497 9.749 1.00 96.06 566 ALA A CA 1
ATOM 4406 C C . ALA A 1 566 ? 0.759 -1.629 9.278 1.00 96.06 566 ALA A C 1
ATOM 4408 O O . ALA A 1 566 ? -0.147 -1.517 10.107 1.00 96.06 566 ALA A O 1
ATOM 4409 N N . ALA A 1 567 ? 0.530 -1.953 8.000 1.00 98.50 567 ALA A N 1
ATOM 4410 C CA . ALA A 1 567 ? -0.798 -2.203 7.437 1.00 98.50 567 ALA A CA 1
ATOM 4411 C C . ALA A 1 567 ? -1.535 -3.348 8.152 1.00 98.50 567 ALA A C 1
ATOM 4413 O O . ALA A 1 567 ? -2.644 -3.166 8.656 1.00 98.50 567 ALA A O 1
ATOM 4414 N N . VAL A 1 568 ? -0.892 -4.511 8.288 1.00 97.38 568 VAL A N 1
ATOM 4415 C CA . VAL A 1 568 ? -1.443 -5.674 9.003 1.00 97.38 568 VAL A CA 1
ATOM 4416 C C . VAL A 1 568 ? -1.685 -5.352 10.480 1.00 97.38 568 VAL A C 1
ATOM 4418 O O . VAL A 1 568 ? -2.717 -5.736 11.031 1.00 97.38 568 VAL A O 1
ATOM 4421 N N . SER A 1 569 ? -0.782 -4.611 11.133 1.00 91.12 569 SER A N 1
ATOM 4422 C CA . SER A 1 569 ? -0.972 -4.165 12.521 1.00 91.12 569 SER A CA 1
ATOM 4423 C C . SER A 1 569 ? -2.189 -3.252 12.670 1.00 91.12 569 SER A C 1
ATOM 4425 O O . SER A 1 569 ? -2.939 -3.391 13.637 1.00 91.12 569 SER A O 1
ATOM 4427 N N . LEU A 1 570 ? -2.413 -2.345 11.716 1.00 92.62 570 LEU A N 1
ATOM 4428 C CA . LEU A 1 570 ? -3.568 -1.452 11.707 1.00 92.62 570 LEU A CA 1
ATOM 4429 C C . LEU A 1 570 ? -4.880 -2.243 11.603 1.00 92.62 570 LEU A C 1
ATOM 4431 O O . LEU A 1 570 ? -5.808 -1.978 12.373 1.00 92.62 570 LEU A O 1
ATOM 4435 N N . VAL A 1 571 ? -4.931 -3.258 10.731 1.00 91.81 571 VAL A N 1
ATOM 4436 C CA . VAL A 1 571 ? -6.087 -4.163 10.618 1.00 91.81 571 VAL A CA 1
ATOM 4437 C C . VAL A 1 571 ? -6.295 -4.950 11.909 1.00 91.81 571 VAL A C 1
ATOM 4439 O O . VAL A 1 571 ? -7.396 -4.915 12.447 1.00 91.81 571 VAL A O 1
ATOM 4442 N N . LYS A 1 572 ? -5.256 -5.603 12.459 1.00 85.56 572 LYS A N 1
ATOM 4443 C CA . LYS A 1 572 ? -5.325 -6.350 13.738 1.00 85.56 572 LYS A CA 1
ATOM 4444 C C . LYS A 1 572 ? -5.900 -5.505 14.876 1.00 85.56 572 LYS A C 1
ATOM 4446 O O . LYS A 1 572 ? -6.698 -5.991 15.667 1.00 85.56 572 LYS A O 1
ATOM 4451 N N . LYS A 1 573 ? -5.527 -4.224 14.924 1.00 80.81 573 LYS A N 1
ATOM 4452 C CA . LYS A 1 573 ? -5.980 -3.251 15.927 1.00 80.81 573 LYS A CA 1
ATOM 4453 C C . LYS A 1 573 ? -7.385 -2.693 15.670 1.00 80.81 573 LYS A C 1
ATOM 4455 O O . LYS A 1 573 ? -7.819 -1.832 16.424 1.00 80.81 573 LYS A O 1
ATOM 4460 N N . LYS A 1 574 ? -8.092 -3.113 14.613 1.00 84.81 574 LYS A N 1
ATOM 4461 C CA . LYS A 1 574 ? -9.428 -2.596 14.243 1.00 84.81 574 LYS A CA 1
ATOM 4462 C C . LYS A 1 574 ? -9.466 -1.058 14.143 1.00 84.81 574 LYS A C 1
ATOM 4464 O O . LYS A 1 574 ? -10.455 -0.398 14.478 1.00 84.81 574 LYS A O 1
ATOM 4469 N N . ASN A 1 575 ? -8.367 -0.479 13.655 1.00 87.88 575 ASN A N 1
ATOM 4470 C CA . ASN A 1 575 ? -8.157 0.964 13.492 1.00 87.88 575 ASN A CA 1
ATOM 4471 C C . ASN A 1 575 ? -8.767 1.493 12.176 1.00 87.88 575 ASN A C 1
ATOM 4473 O O . ASN A 1 575 ? -8.172 2.303 11.465 1.00 87.88 575 ASN A O 1
ATOM 4477 N N . LEU A 1 576 ? -9.965 1.004 11.853 1.00 92.19 576 LEU A N 1
ATOM 4478 C CA . LEU A 1 576 ? -10.673 1.244 10.598 1.00 92.19 576 LEU A CA 1
ATOM 4479 C C . LEU A 1 576 ? -12.126 1.606 10.872 1.00 92.19 576 LEU A C 1
ATOM 4481 O O . LEU A 1 576 ? -12.755 1.034 11.767 1.00 92.19 576 LEU A O 1
ATOM 4485 N N . ARG A 1 577 ? -12.675 2.532 10.095 1.00 93.50 577 ARG A N 1
ATOM 4486 C CA . ARG A 1 577 ? -14.109 2.818 10.052 1.00 93.50 577 ARG A CA 1
ATOM 4487 C C . ARG A 1 577 ? -14.542 2.864 8.598 1.00 93.50 577 ARG A C 1
ATOM 4489 O O . ARG A 1 577 ? -13.968 3.609 7.817 1.00 93.50 577 ARG A O 1
ATOM 4496 N N . GLU A 1 578 ? -15.566 2.099 8.267 1.00 95.56 578 GLU A N 1
ATOM 4497 C CA . GLU A 1 578 ? -16.321 2.277 7.033 1.00 95.56 578 GLU A CA 1
ATOM 4498 C C . GLU A 1 578 ? -17.613 3.016 7.379 1.00 95.56 578 GLU A C 1
ATOM 4500 O O . GLU A 1 578 ? -18.193 2.828 8.456 1.00 95.56 578 GLU A O 1
ATOM 4505 N N . GLY A 1 579 ? -18.034 3.916 6.503 1.00 94.31 579 GLY A N 1
ATOM 4506 C CA . GLY A 1 579 ? -19.232 4.718 6.693 1.00 94.31 579 GLY A CA 1
ATOM 4507 C C . GLY A 1 579 ? -19.851 5.107 5.364 1.00 94.31 579 GLY A C 1
ATOM 4508 O O . GLY A 1 579 ? -19.332 4.779 4.304 1.00 94.31 579 GLY A O 1
ATOM 4509 N N . ILE A 1 580 ? -20.996 5.781 5.431 1.00 93.44 580 ILE A N 1
ATOM 4510 C CA . ILE A 1 580 ? -21.722 6.277 4.262 1.00 93.44 580 ILE A CA 1
ATOM 4511 C C . ILE A 1 580 ? -22.180 7.702 4.572 1.00 93.44 580 ILE A C 1
ATOM 4513 O O . ILE A 1 580 ? -22.714 7.952 5.660 1.00 93.44 580 ILE A O 1
ATOM 4517 N N . ILE A 1 581 ? -21.977 8.617 3.625 1.00 90.88 581 ILE A N 1
ATOM 4518 C CA . ILE A 1 581 ? -22.585 9.949 3.617 1.00 90.88 581 ILE A CA 1
ATOM 4519 C C . ILE A 1 581 ? -23.745 9.921 2.618 1.00 90.88 581 ILE A C 1
ATOM 4521 O O . ILE A 1 581 ? -23.549 9.690 1.430 1.00 90.88 581 ILE A O 1
ATOM 4525 N N . SER A 1 582 ? -24.966 10.119 3.106 1.00 88.44 582 SER A N 1
ATOM 4526 C CA . SER A 1 582 ? -26.208 9.964 2.334 1.00 88.44 582 SER A CA 1
ATOM 4527 C C . SER A 1 582 ? -26.815 11.292 1.885 1.00 88.44 582 SER A C 1
ATOM 4529 O O . SER A 1 582 ? -27.775 11.298 1.119 1.00 88.44 582 SER A O 1
ATOM 4531 N N . SER A 1 583 ? -26.327 12.429 2.392 1.00 84.31 583 SER A N 1
ATOM 4532 C CA . SER A 1 583 ? -26.814 13.752 1.984 1.00 84.31 583 SER A CA 1
ATOM 4533 C C . SER A 1 583 ? -25.769 14.855 2.207 1.00 84.31 583 SER A C 1
ATOM 4535 O O . SER A 1 583 ? -24.972 14.734 3.136 1.00 84.31 583 SER A O 1
ATOM 4537 N N . PRO A 1 584 ? -25.785 15.962 1.430 1.00 80.44 584 PRO A N 1
ATOM 4538 C CA . PRO A 1 584 ? -24.747 17.002 1.504 1.00 80.44 584 PRO A CA 1
ATOM 4539 C C . PRO A 1 584 ? -24.585 17.694 2.867 1.00 80.44 584 PRO A C 1
ATOM 4541 O O . PRO A 1 584 ? -23.560 18.306 3.132 1.00 80.44 584 PRO A O 1
ATOM 4544 N N . GLY A 1 585 ? -25.600 17.640 3.735 1.00 82.69 585 GLY A N 1
ATOM 4545 C CA . GLY A 1 585 ? -25.540 18.207 5.088 1.00 82.69 585 GLY A CA 1
ATOM 4546 C C . GLY A 1 585 ? -25.180 17.196 6.179 1.00 82.69 585 GLY A C 1
ATOM 4547 O O . GLY A 1 585 ? -25.161 17.562 7.355 1.00 82.69 585 GLY A O 1
ATOM 4548 N N . GLU A 1 586 ? -24.973 15.927 5.826 1.00 88.50 586 GLU A N 1
ATOM 4549 C CA . GLU A 1 586 ? -24.629 14.885 6.785 1.00 88.50 586 GLU A CA 1
ATOM 4550 C C . GLU A 1 586 ? -23.162 14.991 7.212 1.00 88.50 586 GLU A C 1
ATOM 4552 O O . GLU A 1 586 ? -22.266 15.266 6.416 1.00 88.50 586 GLU A O 1
ATOM 4557 N N . VAL A 1 587 ? -22.935 14.762 8.503 1.00 92.00 587 VAL A N 1
ATOM 4558 C CA . VAL A 1 587 ? -21.620 14.805 9.135 1.00 92.00 587 VAL A CA 1
ATOM 4559 C C . VAL A 1 587 ? -21.443 13.538 9.962 1.00 92.00 587 VAL A C 1
ATOM 4561 O O . VAL A 1 587 ? -22.344 13.146 10.712 1.00 92.00 587 VAL A O 1
ATOM 4564 N N . LYS A 1 588 ? -20.276 12.906 9.844 1.00 93.19 588 LYS A N 1
ATOM 4565 C CA . LYS A 1 588 ? -19.881 11.734 10.628 1.00 93.19 588 LYS A CA 1
ATOM 4566 C C . LYS A 1 588 ? -18.692 12.093 11.503 1.00 93.19 588 LYS A C 1
ATOM 4568 O O . LYS A 1 588 ? -17.593 12.316 11.008 1.00 93.19 588 LYS A O 1
ATOM 4573 N N . ASP A 1 589 ? -18.936 12.121 12.808 1.00 93.19 589 ASP A N 1
ATOM 4574 C CA . ASP A 1 589 ? -17.932 12.434 13.818 1.00 93.19 589 ASP A CA 1
ATOM 4575 C C . ASP A 1 589 ? -17.489 11.165 14.545 1.00 93.19 589 ASP A C 1
ATOM 4577 O O . ASP A 1 589 ? -18.302 10.447 15.134 1.00 93.19 589 ASP A O 1
ATOM 4581 N N . TYR A 1 590 ? -16.182 10.929 14.565 1.00 88.31 590 TYR A N 1
ATOM 4582 C CA . TYR A 1 590 ? -15.547 9.874 15.341 1.00 88.31 590 TYR A CA 1
ATOM 4583 C C . TYR A 1 590 ? -14.715 10.491 16.459 1.00 88.31 590 TYR A C 1
ATOM 4585 O O . TYR A 1 590 ? -13.827 11.305 16.216 1.00 88.31 590 TYR A O 1
ATOM 4593 N N . GLN A 1 591 ? -14.999 10.094 17.695 1.00 83.38 591 GLN A N 1
ATOM 4594 C CA . GLN A 1 591 ? -14.255 10.557 18.863 1.00 83.38 591 GLN A CA 1
ATOM 4595 C C . GLN A 1 591 ? -12.948 9.775 18.997 1.00 83.38 591 GLN A C 1
ATOM 4597 O O . GLN A 1 591 ? -12.950 8.543 18.945 1.00 83.38 591 GLN A O 1
ATOM 4602 N N . VAL A 1 592 ? -11.846 10.490 19.205 1.00 81.69 592 VAL A N 1
ATOM 4603 C CA . VAL A 1 592 ? -10.510 9.923 19.409 1.00 81.69 592 VAL A CA 1
ATOM 4604 C C . VAL A 1 592 ? -9.869 10.607 20.605 1.00 81.69 592 VAL A C 1
ATOM 4606 O O . VAL A 1 592 ? -9.818 11.830 20.682 1.00 81.69 592 VAL A O 1
ATOM 4609 N N . TRP A 1 593 ? -9.361 9.824 21.552 1.00 74.50 593 TRP A N 1
ATOM 4610 C CA . TRP A 1 593 ? -8.526 10.367 22.616 1.00 74.50 593 TRP A CA 1
ATOM 4611 C C . TRP A 1 593 ? -7.082 10.461 22.128 1.00 74.50 593 TRP A C 1
ATOM 4613 O O . TRP A 1 593 ? -6.548 9.519 21.548 1.00 74.50 593 TRP A O 1
ATOM 4623 N N . VAL A 1 594 ? -6.445 11.604 22.368 1.00 79.12 594 VAL A N 1
ATOM 4624 C CA . VAL A 1 594 ? -5.022 11.807 22.102 1.00 79.12 594 VAL A CA 1
ATOM 4625 C C . VAL A 1 594 ? -4.295 11.871 23.436 1.00 79.12 594 VAL A C 1
ATOM 4627 O O . VAL A 1 594 ? -4.508 12.784 24.237 1.00 79.12 594 VAL A O 1
ATOM 4630 N N . SER A 1 595 ? -3.438 10.883 23.693 1.00 66.56 595 SER A N 1
ATOM 4631 C CA . SER A 1 595 ? -2.670 10.802 24.936 1.00 66.56 595 SER A CA 1
ATOM 4632 C C . SER A 1 595 ? -1.661 11.957 25.074 1.00 66.56 595 SER A C 1
ATOM 4634 O O . SER A 1 595 ? -1.099 12.417 24.075 1.00 66.56 595 SER A O 1
ATOM 4636 N N . PRO A 1 596 ? -1.360 12.407 26.308 1.00 65.62 596 PRO A N 1
ATOM 4637 C CA . PRO A 1 596 ? -0.239 13.309 26.571 1.00 65.62 596 PRO A CA 1
ATOM 4638 C C . PRO A 1 596 ? 1.072 12.794 25.977 1.00 65.62 596 PRO A C 1
ATOM 4640 O O . PRO A 1 596 ? 1.448 11.647 26.203 1.00 65.62 596 PRO A O 1
ATOM 4643 N N . GLY A 1 597 ? 1.769 13.653 25.229 1.00 64.88 597 GLY A N 1
ATOM 4644 C CA . GLY A 1 597 ? 3.041 13.308 24.590 1.00 64.88 597 GLY A CA 1
ATOM 4645 C C . GLY A 1 597 ? 2.917 12.536 23.272 1.00 64.88 597 GLY A C 1
ATOM 4646 O O . GLY A 1 597 ? 3.930 12.047 22.783 1.00 64.88 597 GLY A O 1
ATOM 4647 N N . ALA A 1 598 ? 1.720 12.426 22.680 1.00 72.62 598 ALA A N 1
ATOM 4648 C CA . ALA A 1 598 ? 1.564 11.858 21.344 1.00 72.62 598 ALA A CA 1
ATOM 4649 C C . ALA A 1 598 ? 2.397 12.644 20.311 1.00 72.62 598 ALA A C 1
ATOM 4651 O O . ALA A 1 598 ? 2.125 13.808 20.016 1.00 72.62 598 ALA A O 1
ATOM 4652 N N . GLU A 1 599 ? 3.415 11.993 19.742 1.00 75.38 599 GLU A N 1
ATOM 4653 C CA . GLU A 1 599 ? 4.337 12.632 18.790 1.00 75.38 599 GLU A CA 1
ATOM 4654 C C . GLU A 1 599 ? 3.654 12.981 17.459 1.00 75.38 599 GLU A C 1
ATOM 4656 O O . GLU A 1 599 ? 3.978 13.993 16.834 1.00 75.38 599 GLU A O 1
ATOM 4661 N N . ARG A 1 600 ? 2.671 12.168 17.053 1.00 86.56 600 ARG A N 1
ATOM 4662 C CA . ARG A 1 600 ? 1.826 12.396 15.876 1.00 86.56 600 ARG A CA 1
ATOM 4663 C C . ARG A 1 600 ? 0.436 11.799 16.053 1.00 86.56 600 ARG A C 1
ATOM 4665 O O . ARG A 1 600 ? 0.296 10.795 16.756 1.00 86.56 600 ARG A O 1
ATOM 4672 N N . ILE A 1 601 ? -0.548 12.350 15.358 1.00 90.56 601 ILE A N 1
ATOM 4673 C CA . ILE A 1 601 ? -1.789 11.656 14.989 1.00 90.56 601 ILE A CA 1
ATOM 4674 C C . ILE A 1 601 ? -1.966 11.754 13.479 1.00 90.56 601 ILE A C 1
ATOM 4676 O O . ILE A 1 601 ? -1.589 12.764 12.881 1.00 90.56 601 ILE A O 1
ATOM 4680 N N . GLN A 1 602 ? -2.507 10.705 12.871 1.00 95.19 602 GLN A N 1
ATOM 4681 C CA . GLN A 1 602 ? -2.698 10.662 11.428 1.00 95.19 602 GLN A CA 1
ATOM 4682 C C . GLN A 1 602 ? -3.975 9.914 11.070 1.00 95.19 602 GLN A C 1
ATOM 4684 O O . GLN A 1 602 ? -4.253 8.858 11.649 1.00 95.19 602 GLN A O 1
ATOM 4689 N N . PHE A 1 603 ? -4.718 10.455 10.110 1.00 97.94 603 PHE A N 1
ATOM 4690 C CA . PHE A 1 603 ? -5.925 9.848 9.559 1.00 97.94 603 PHE A CA 1
ATOM 4691 C C . PHE A 1 603 ? -5.932 9.994 8.044 1.00 97.94 603 PHE A C 1
ATOM 4693 O O . PHE A 1 603 ? -5.571 11.049 7.527 1.00 97.94 603 PHE A O 1
ATOM 4700 N N . THR A 1 604 ? -6.371 8.940 7.365 1.00 98.75 604 THR A N 1
ATOM 4701 C CA . THR A 1 604 ? -6.555 8.892 5.917 1.00 98.75 604 THR A CA 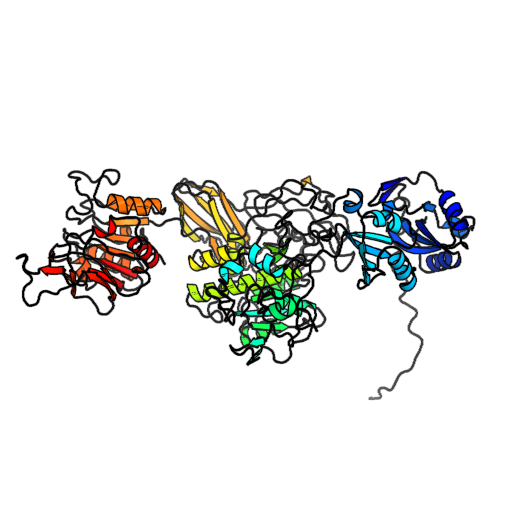1
ATOM 4702 C C . THR A 1 604 ? -8.006 8.539 5.622 1.00 98.75 604 THR A C 1
ATOM 4704 O O . THR A 1 604 ? -8.472 7.469 6.025 1.00 98.75 604 THR A O 1
ATOM 4707 N N . LEU A 1 605 ? -8.701 9.435 4.931 1.00 98.88 605 LEU A N 1
ATOM 4708 C CA . LEU A 1 605 ? -10.015 9.225 4.335 1.00 98.88 605 LEU A CA 1
ATOM 4709 C C . LEU A 1 605 ? -9.820 8.818 2.873 1.00 98.88 605 LEU A C 1
ATOM 4711 O O . LEU A 1 605 ? -9.048 9.453 2.167 1.00 98.88 605 LEU A O 1
ATOM 4715 N N . ALA A 1 606 ? -10.517 7.788 2.408 1.00 98.75 606 ALA A N 1
ATOM 4716 C CA . ALA A 1 606 ? -10.582 7.438 0.992 1.00 98.75 606 ALA A CA 1
ATOM 4717 C C . ALA A 1 606 ? -11.993 6.981 0.626 1.00 98.75 606 ALA A C 1
ATOM 4719 O O . ALA A 1 606 ? -12.707 6.427 1.467 1.00 98.75 606 ALA A O 1
ATOM 4720 N N . TRP A 1 607 ? -12.379 7.172 -0.630 1.00 98.25 607 TRP A N 1
ATOM 4721 C CA . TRP A 1 607 ? -13.649 6.683 -1.154 1.00 98.25 607 TRP A CA 1
ATOM 4722 C C . TRP A 1 607 ? -13.516 6.243 -2.610 1.00 98.25 607 TRP A C 1
ATOM 4724 O O . TRP A 1 607 ? -12.742 6.808 -3.387 1.00 98.25 607 TRP A O 1
ATOM 4734 N N . ASP A 1 608 ? -14.275 5.210 -2.965 1.00 97.12 608 ASP A N 1
ATOM 4735 C CA . ASP A 1 608 ? -14.437 4.781 -4.350 1.00 97.12 608 ASP A CA 1
ATOM 4736 C C . ASP A 1 608 ? -15.463 5.717 -5.002 1.00 97.12 608 ASP A C 1
ATOM 4738 O O . ASP A 1 608 ? -16.671 5.585 -4.794 1.00 97.12 608 ASP A O 1
ATOM 4742 N N . ASP A 1 609 ? -14.958 6.734 -5.698 1.00 94.25 609 ASP A N 1
ATOM 4743 C CA . ASP A 1 609 ? -15.741 7.837 -6.254 1.00 94.25 609 ASP A CA 1
ATOM 4744 C C . ASP A 1 609 ? -16.529 7.402 -7.496 1.00 94.25 609 ASP A C 1
ATOM 4746 O O . ASP A 1 609 ? -16.129 6.483 -8.217 1.00 94.25 609 ASP A O 1
ATOM 4750 N N . GLU A 1 610 ? -17.641 8.082 -7.766 1.00 88.38 610 GLU A N 1
ATOM 4751 C CA . GLU A 1 610 ? -18.457 7.842 -8.959 1.00 88.38 610 GLU A CA 1
ATOM 4752 C C . GLU A 1 610 ? -17.613 8.055 -10.231 1.00 88.38 610 GLU A C 1
ATOM 4754 O O . GLU A 1 610 ? -16.842 9.019 -10.298 1.00 88.38 610 GLU A O 1
ATOM 4759 N N . PRO A 1 611 ? -17.724 7.207 -11.265 1.00 85.44 611 PRO A N 1
ATOM 4760 C CA . PRO A 1 611 ? -17.028 7.425 -12.531 1.00 85.44 611 PRO A CA 1
ATOM 4761 C C . PRO A 1 611 ? -17.423 8.759 -13.186 1.00 85.44 611 PRO A C 1
ATOM 4763 O O . PRO A 1 611 ? -18.601 9.103 -13.243 1.00 85.44 611 PRO A O 1
ATOM 4766 N N . ASP A 1 612 ? -16.455 9.505 -13.731 1.00 79.88 612 ASP A N 1
ATOM 4767 C CA . ASP A 1 612 ? -16.777 10.731 -14.477 1.00 79.88 612 ASP A CA 1
ATOM 4768 C C . ASP A 1 612 ? -17.220 10.404 -15.914 1.00 79.88 612 ASP A C 1
ATOM 4770 O O . ASP A 1 612 ? -16.469 9.828 -16.709 1.00 79.88 612 ASP A O 1
ATOM 4774 N N . GLU A 1 613 ? -18.449 10.790 -16.254 1.00 67.88 613 GLU A N 1
ATOM 4775 C CA . GLU A 1 613 ? -19.051 10.622 -17.581 1.00 67.88 613 GLU A CA 1
ATOM 4776 C C . GLU A 1 613 ? -18.733 11.784 -18.549 1.00 67.88 613 GLU A C 1
ATOM 4778 O O . GLU A 1 613 ? -19.074 11.713 -19.739 1.00 67.88 613 GLU A O 1
ATOM 4783 N N . ASP A 1 614 ? -18.073 12.860 -18.089 1.00 57.50 614 ASP A N 1
ATOM 4784 C CA . ASP A 1 614 ? -17.733 14.014 -18.927 1.00 57.50 614 ASP A CA 1
ATOM 4785 C C . ASP A 1 614 ? -16.629 13.699 -19.950 1.00 57.50 614 ASP A C 1
ATOM 4787 O O . ASP A 1 614 ? -15.424 13.860 -19.735 1.00 57.50 614 ASP A O 1
ATOM 4791 N N . THR A 1 615 ? -17.083 13.315 -21.140 1.00 50.03 615 THR A N 1
ATOM 4792 C CA . THR A 1 615 ? -16.253 13.095 -22.332 1.00 50.03 615 THR A CA 1
ATOM 4793 C C . THR A 1 615 ? -16.093 14.340 -23.216 1.00 50.03 615 THR A C 1
ATOM 4795 O O . THR A 1 615 ? -15.409 14.271 -24.240 1.00 50.03 615 THR A O 1
ATOM 4798 N N . TYR A 1 616 ? -16.724 15.468 -22.865 1.00 45.00 616 TYR A N 1
ATOM 4799 C CA . TYR A 1 616 ? -16.749 16.693 -23.678 1.00 45.00 616 TYR A CA 1
ATOM 4800 C C . TYR A 1 616 ? -15.893 17.825 -23.103 1.00 45.00 616 TYR A C 1
ATOM 4802 O O . TYR A 1 616 ? -15.417 18.672 -23.868 1.00 45.00 616 TYR A O 1
ATOM 4810 N N . GLY A 1 617 ? -15.729 17.864 -21.781 1.00 51.97 617 GLY A N 1
ATOM 4811 C CA . GLY A 1 617 ? -14.909 18.828 -21.064 1.00 51.97 617 GLY A CA 1
ATOM 4812 C C . GLY A 1 617 ? -13.431 18.757 -21.431 1.00 51.97 617 GLY A C 1
ATOM 4813 O O . GLY A 1 617 ? -12.933 17.785 -22.003 1.00 51.97 617 GLY A O 1
ATOM 4814 N N . VAL A 1 618 ? -12.707 19.830 -21.112 1.00 64.31 618 VAL A N 1
ATOM 4815 C CA . VAL A 1 618 ? -11.250 19.845 -21.271 1.00 64.31 618 VAL A CA 1
ATOM 4816 C C . VAL A 1 618 ? -10.605 18.937 -20.225 1.00 64.31 618 VAL A C 1
ATOM 4818 O O . VAL A 1 618 ? -11.100 18.813 -19.112 1.00 64.31 618 VAL A O 1
ATOM 4821 N N . GLU A 1 619 ? -9.471 18.330 -20.571 1.00 71.69 619 GLU A N 1
ATOM 4822 C CA . GLU A 1 619 ? -8.799 17.308 -19.745 1.00 71.69 619 GLU A CA 1
ATOM 4823 C C . GLU A 1 619 ? -8.308 17.806 -18.381 1.00 71.69 619 GLU A C 1
ATOM 4825 O O . GLU A 1 619 ? -8.012 16.999 -17.510 1.00 71.69 619 GLU A O 1
ATOM 4830 N N . THR A 1 620 ? -8.215 19.125 -18.219 1.00 78.50 620 THR A N 1
ATOM 4831 C CA . THR A 1 620 ? -7.814 19.804 -16.983 1.00 78.50 620 THR A CA 1
ATOM 4832 C C . THR A 1 620 ? -8.987 20.090 -16.046 1.00 78.50 620 THR A C 1
ATOM 4834 O O . THR A 1 620 ? -8.783 20.683 -14.992 1.00 78.50 620 THR A O 1
ATOM 4837 N N . ASN A 1 621 ? -10.221 19.760 -16.439 1.00 81.12 621 ASN A N 1
ATOM 4838 C CA . ASN A 1 621 ? -11.356 19.840 -15.528 1.00 81.12 621 ASN A CA 1
ATOM 4839 C C . ASN A 1 621 ? -11.196 18.771 -14.434 1.00 81.12 621 ASN A C 1
ATOM 4841 O O . ASN A 1 621 ? -10.882 17.630 -14.785 1.00 81.12 621 ASN A O 1
ATOM 4845 N N . PRO A 1 622 ? -11.441 19.107 -13.152 1.00 86.81 622 PRO A N 1
ATOM 4846 C CA . PRO A 1 622 ? -11.454 18.128 -12.070 1.00 86.81 622 PRO A CA 1
ATOM 4847 C C . PRO A 1 622 ? -12.351 16.939 -12.407 1.00 86.81 622 PRO A C 1
ATOM 4849 O O . PRO A 1 622 ? -13.475 17.130 -12.873 1.00 86.81 622 PRO A O 1
ATOM 4852 N N . ARG A 1 623 ? -11.849 15.722 -12.174 1.00 86.06 623 ARG A N 1
ATOM 4853 C CA . ARG A 1 623 ? -12.599 14.480 -12.420 1.00 86.06 623 ARG A CA 1
ATOM 4854 C C . ARG A 1 623 ? -13.294 13.942 -11.175 1.00 86.06 623 ARG A C 1
ATOM 4856 O O . ARG A 1 623 ? -13.979 12.928 -11.272 1.00 86.06 623 ARG A O 1
ATOM 4863 N N . LEU A 1 624 ? -13.102 14.575 -10.018 1.00 90.38 624 LEU A N 1
ATOM 4864 C CA . LEU A 1 624 ? -13.779 14.236 -8.767 1.00 90.38 624 LEU A CA 1
ATOM 4865 C C . LEU A 1 624 ? -15.281 14.539 -8.874 1.00 90.38 624 LEU A C 1
ATOM 4867 O O . LEU A 1 624 ? -15.657 15.614 -9.341 1.00 90.38 624 LEU A O 1
ATOM 4871 N N . ILE A 1 625 ? -16.126 13.594 -8.458 1.00 88.00 625 ILE A N 1
ATOM 4872 C CA . ILE A 1 625 ? -17.586 13.726 -8.515 1.00 88.00 625 ILE A CA 1
ATOM 4873 C C . ILE A 1 625 ? -18.159 14.008 -7.128 1.00 88.00 625 ILE A C 1
ATOM 4875 O O . ILE A 1 625 ? -18.799 15.043 -6.924 1.00 88.00 625 ILE A O 1
ATOM 4879 N N . ASN A 1 626 ? -17.921 13.103 -6.179 1.00 89.50 626 ASN A N 1
ATOM 4880 C CA . ASN A 1 626 ? -18.331 13.272 -4.794 1.00 89.50 626 ASN A CA 1
ATOM 4881 C C . ASN A 1 626 ? -17.144 13.806 -3.991 1.00 89.50 626 ASN A C 1
ATOM 4883 O O . ASN A 1 626 ? -16.110 13.152 -3.877 1.00 89.50 626 ASN A O 1
ATOM 4887 N N . ASP A 1 627 ? -17.309 15.009 -3.452 1.00 91.88 627 ASP A N 1
ATOM 4888 C CA . ASP A 1 627 ? -16.263 15.763 -2.763 1.00 91.88 627 ASP A CA 1
ATOM 4889 C C . ASP A 1 627 ? -16.445 15.628 -1.245 1.00 91.88 627 ASP A C 1
ATOM 4891 O O . ASP A 1 627 ? -17.247 16.346 -0.628 1.00 91.88 627 ASP A O 1
ATOM 4895 N N . LEU A 1 628 ? -15.788 14.618 -0.666 1.00 94.69 628 LEU A N 1
ATOM 4896 C CA . LEU A 1 628 ? -15.799 14.370 0.773 1.00 94.69 628 LEU A CA 1
ATOM 4897 C C . LEU A 1 628 ? -14.626 15.084 1.446 1.00 94.69 628 LEU A C 1
ATOM 4899 O O . LEU A 1 628 ? -13.498 14.966 0.995 1.00 94.69 628 LEU A O 1
ATOM 4903 N N . GLU A 1 629 ? -14.887 15.711 2.591 1.00 94.44 629 GLU A N 1
ATOM 4904 C CA . GLU A 1 629 ? -13.877 16.377 3.414 1.00 94.44 629 GLU A CA 1
ATOM 4905 C C . GLU A 1 629 ? -13.581 15.601 4.700 1.00 94.44 629 GLU A C 1
ATOM 4907 O O . GLU A 1 629 ? -14.491 15.184 5.428 1.00 94.44 629 GLU A O 1
ATOM 4912 N N . LEU A 1 630 ? -12.299 15.535 5.044 1.00 98.06 630 LEU A N 1
ATOM 4913 C CA . LEU A 1 630 ? -11.731 15.118 6.312 1.00 98.06 630 LEU A CA 1
ATOM 4914 C C . LEU A 1 630 ? -11.300 16.352 7.111 1.00 98.06 630 LEU A C 1
ATOM 4916 O O . LEU A 1 630 ? -10.547 17.206 6.649 1.00 98.06 630 LEU A O 1
ATOM 4920 N N . ARG A 1 631 ? -11.713 16.424 8.377 1.00 97.69 631 ARG A N 1
ATOM 4921 C CA . ARG A 1 631 ? -11.210 17.424 9.332 1.00 97.69 631 ARG A CA 1
ATOM 4922 C C . ARG A 1 631 ? -10.836 16.760 10.646 1.00 97.69 631 ARG A C 1
ATOM 4924 O O . ARG A 1 631 ? -11.582 15.924 11.155 1.00 97.69 631 ARG A O 1
ATOM 4931 N N . LEU A 1 632 ? -9.716 17.177 11.237 1.00 97.25 632 LEU A N 1
ATOM 4932 C CA . LEU A 1 632 ? -9.403 16.861 12.634 1.00 97.25 632 LEU A CA 1
ATOM 4933 C C . LEU A 1 632 ? -9.677 18.086 13.497 1.00 97.25 632 LEU A C 1
ATOM 4935 O O . LEU A 1 632 ? -9.156 19.161 13.216 1.00 97.25 632 LEU A O 1
ATOM 4939 N N . ILE A 1 633 ? -10.481 17.931 14.544 1.00 96.12 633 ILE A N 1
ATOM 4940 C CA . ILE A 1 633 ? -10.862 19.017 15.449 1.00 96.12 633 ILE A CA 1
ATOM 4941 C C . ILE A 1 633 ? -10.370 18.656 16.849 1.00 96.12 633 ILE A C 1
ATOM 4943 O O . ILE A 1 633 ? -10.837 17.681 17.435 1.00 96.12 633 ILE A O 1
ATOM 4947 N N . ALA A 1 634 ? -9.417 19.420 17.375 1.00 92.00 634 ALA A N 1
ATOM 4948 C CA . ALA A 1 634 ? -8.882 19.233 18.720 1.00 92.00 634 ALA A CA 1
ATOM 4949 C C . ALA A 1 634 ? -9.867 19.700 19.805 1.00 92.00 634 ALA A C 1
ATOM 4951 O O . ALA A 1 634 ? -10.801 20.457 19.538 1.00 92.00 634 ALA A O 1
ATOM 4952 N N . GLU A 1 635 ? -9.619 19.300 21.056 1.00 86.25 635 GLU A N 1
ATOM 4953 C CA . GLU A 1 635 ? -10.474 19.654 22.203 1.00 86.25 635 GLU A CA 1
ATOM 4954 C C . GLU A 1 635 ? -10.570 21.173 22.440 1.00 86.25 635 GLU A C 1
ATOM 4956 O O . GLU A 1 635 ? -11.576 21.662 22.952 1.00 86.25 635 GLU A O 1
ATOM 4961 N N . ASP A 1 636 ? -9.545 21.934 22.041 1.00 87.50 636 ASP A N 1
ATOM 4962 C CA . ASP A 1 636 ? -9.516 23.399 22.133 1.00 87.50 636 ASP A CA 1
ATOM 4963 C C . ASP A 1 636 ? -10.250 24.114 20.979 1.00 87.50 636 ASP A C 1
ATOM 4965 O O . ASP A 1 636 ? -10.345 25.344 20.974 1.00 87.50 636 ASP A O 1
ATOM 4969 N N . GLY A 1 637 ? -10.794 23.354 20.022 1.00 90.12 637 GLY A N 1
ATOM 4970 C CA . GLY A 1 637 ? -11.493 23.849 18.837 1.00 90.12 637 GLY A CA 1
ATOM 4971 C C . GLY A 1 637 ? -10.600 24.091 17.616 1.00 90.12 637 GLY A C 1
ATOM 4972 O O . GLY A 1 637 ? -11.123 24.452 16.558 1.00 90.12 637 GLY A O 1
ATOM 4973 N N . SER A 1 638 ? -9.282 23.884 17.715 1.00 93.62 638 SER A N 1
ATOM 4974 C CA . SER A 1 638 ? -8.373 23.971 16.567 1.00 93.62 638 SER A CA 1
ATOM 4975 C C . SER A 1 638 ? -8.755 22.941 15.506 1.00 93.62 638 SER A C 1
ATOM 4977 O O . SER A 1 638 ? -8.958 21.771 15.821 1.00 93.62 638 SER A O 1
ATOM 4979 N N . THR A 1 639 ? -8.848 23.371 14.247 1.00 95.69 639 THR A N 1
ATOM 4980 C CA . THR A 1 639 ? -9.182 22.502 13.110 1.00 95.69 639 THR A CA 1
ATOM 4981 C C . THR A 1 639 ? -7.970 22.352 12.201 1.00 95.69 639 THR A C 1
ATOM 4983 O O . THR A 1 639 ? -7.330 23.345 11.860 1.00 95.69 639 THR A O 1
ATOM 4986 N N . PHE A 1 640 ? -7.679 21.119 11.805 1.00 97.31 640 PHE A N 1
ATOM 4987 C CA . PHE A 1 640 ? -6.594 20.755 10.902 1.00 97.31 640 PHE A CA 1
ATOM 4988 C C . PHE A 1 640 ? -7.187 20.213 9.605 1.00 97.31 640 PHE A C 1
ATOM 4990 O O . PHE A 1 640 ? -8.222 19.538 9.640 1.00 97.31 640 PHE A O 1
ATOM 4997 N N . LEU A 1 641 ? -6.533 20.537 8.490 1.00 97.50 641 LEU A N 1
ATOM 4998 C CA . LEU A 1 641 ? -6.978 20.228 7.134 1.00 97.50 641 LEU A CA 1
ATOM 4999 C C . LEU A 1 641 ? -5.999 19.271 6.435 1.00 97.50 641 LEU A C 1
ATOM 5001 O O . LEU A 1 641 ? -4.838 19.190 6.866 1.00 97.50 641 LEU A O 1
ATOM 5005 N N . PRO A 1 642 ? -6.452 18.561 5.387 1.00 98.12 642 PRO A N 1
ATOM 5006 C CA . PRO A 1 642 ? -5.636 17.647 4.591 1.00 98.12 642 PRO A CA 1
ATOM 5007 C C . PRO A 1 642 ? -4.357 18.261 4.038 1.00 98.12 642 PRO A C 1
ATOM 5009 O O . PRO A 1 642 ? -4.220 19.479 3.919 1.00 98.12 642 PRO A O 1
ATOM 5012 N N . TRP A 1 643 ? -3.414 17.392 3.687 1.00 98.12 643 TRP A N 1
ATOM 5013 C CA . TRP A 1 643 ? -2.313 17.747 2.803 1.00 98.12 643 TRP A CA 1
ATOM 5014 C C . TRP A 1 643 ? -2.809 17.932 1.370 1.00 98.12 643 TRP A C 1
ATOM 5016 O O . TRP A 1 643 ? -3.502 17.063 0.851 1.00 98.12 643 TRP A O 1
ATOM 5026 N N . VAL A 1 644 ? -2.377 19.013 0.723 1.00 97.94 644 VAL A N 1
ATOM 5027 C CA . VAL A 1 644 ? -2.646 19.327 -0.684 1.00 97.94 644 VAL A CA 1
ATOM 5028 C C . VAL A 1 644 ? -1.362 19.744 -1.405 1.00 97.94 644 VAL A C 1
ATOM 5030 O O . VAL A 1 644 ? -0.416 20.238 -0.782 1.00 97.94 644 VAL A O 1
ATOM 5033 N N . LEU A 1 645 ? -1.339 19.555 -2.725 1.00 97.38 645 LEU A N 1
ATOM 5034 C CA . LEU A 1 645 ? -0.295 20.046 -3.628 1.00 97.38 645 LEU A CA 1
ATOM 5035 C C . LEU A 1 645 ? -0.855 21.138 -4.536 1.00 97.38 645 LEU A C 1
ATOM 5037 O O . LEU A 1 645 ? -2.013 21.068 -4.953 1.00 97.38 645 LEU A O 1
ATOM 5041 N N . ASP A 1 646 ? -0.015 22.113 -4.882 1.00 94.94 646 ASP A N 1
ATOM 5042 C CA . ASP A 1 646 ? -0.362 23.104 -5.897 1.00 94.94 646 ASP A CA 1
ATOM 5043 C C . ASP A 1 646 ? -0.469 22.417 -7.274 1.00 94.94 646 ASP A C 1
ATOM 5045 O O . ASP A 1 646 ? 0.493 21.776 -7.714 1.00 94.94 646 ASP A O 1
ATOM 5049 N N . PRO A 1 647 ? -1.606 22.537 -7.990 1.00 91.06 647 PRO A N 1
ATOM 5050 C CA . PRO A 1 647 ? -1.765 21.886 -9.285 1.00 91.06 647 PRO A CA 1
ATOM 5051 C C . PRO A 1 647 ? -0.768 22.404 -10.327 1.00 91.06 647 PRO A C 1
ATOM 5053 O O . PRO A 1 647 ? -0.671 23.609 -10.579 1.00 91.06 647 PRO A O 1
ATOM 5056 N N . LEU A 1 648 ? -0.079 21.483 -11.005 1.00 93.06 648 LEU A N 1
ATOM 5057 C CA . LEU A 1 648 ? 0.772 21.825 -12.146 1.00 93.06 648 LEU A CA 1
ATOM 5058 C C . LEU A 1 648 ? -0.072 22.136 -13.388 1.00 93.06 648 LEU A C 1
ATOM 5060 O O . LEU A 1 648 ? -1.169 21.611 -13.575 1.00 93.06 648 LEU A O 1
ATOM 5064 N N . THR A 1 649 ? 0.460 22.976 -14.277 1.00 88.12 649 THR A N 1
ATOM 5065 C CA . THR A 1 649 ? -0.189 23.293 -15.558 1.00 88.12 649 THR A CA 1
ATOM 5066 C C . THR A 1 649 ? 0.398 22.422 -16.675 1.00 88.12 649 THR A C 1
ATOM 5068 O O . THR A 1 649 ? 1.589 22.565 -16.958 1.00 88.12 649 THR A O 1
ATOM 5071 N N . PRO A 1 650 ? -0.394 21.559 -17.339 1.00 80.75 650 PRO A N 1
ATOM 5072 C CA . PRO A 1 650 ? 0.115 20.717 -18.420 1.00 80.75 650 PRO A CA 1
ATOM 5073 C C . PRO A 1 650 ? 0.356 21.510 -19.709 1.00 80.75 650 PRO A C 1
ATOM 5075 O O . PRO A 1 650 ? -0.231 22.577 -19.935 1.00 80.75 650 PRO A O 1
ATOM 5078 N N . ALA A 1 651 ? 1.165 20.959 -20.616 1.00 72.88 651 ALA A N 1
ATOM 5079 C CA . ALA A 1 651 ? 1.256 21.446 -21.986 1.00 72.88 651 ALA A CA 1
ATOM 5080 C C . ALA A 1 651 ? -0.106 21.428 -22.705 1.00 72.88 651 ALA A C 1
ATOM 5082 O O . ALA A 1 651 ? -0.944 20.541 -22.529 1.00 72.88 651 ALA A O 1
ATOM 5083 N N . ALA A 1 652 ? -0.307 22.385 -23.618 1.00 65.44 652 ALA A N 1
ATOM 5084 C CA . ALA A 1 652 ? -1.540 22.479 -24.403 1.00 65.44 652 ALA A CA 1
ATOM 5085 C C . ALA A 1 652 ? -1.754 21.273 -25.345 1.00 65.44 652 ALA A C 1
ATOM 5087 O O . ALA A 1 652 ? -2.894 20.906 -25.635 1.00 65.44 652 ALA A O 1
ATOM 5088 N N . THR A 1 653 ? -0.670 20.655 -25.830 1.00 61.94 653 THR A N 1
ATOM 5089 C CA . THR A 1 653 ? -0.703 19.475 -26.708 1.00 61.94 653 THR A CA 1
ATOM 5090 C C . THR A 1 653 ? 0.350 18.462 -26.272 1.00 61.94 653 THR A C 1
ATOM 5092 O O . THR A 1 653 ? 1.456 18.836 -25.898 1.00 61.94 653 THR A O 1
ATOM 5095 N N . ILE A 1 654 ? 0.040 17.167 -26.390 1.00 55.31 654 ILE A N 1
ATOM 5096 C CA . ILE A 1 654 ? 1.001 16.085 -26.133 1.00 55.31 654 ILE A CA 1
ATOM 5097 C C . ILE A 1 654 ? 2.220 16.237 -27.058 1.00 55.31 654 ILE A C 1
ATOM 5099 O O . ILE A 1 654 ? 2.076 16.264 -28.286 1.00 55.31 654 ILE A O 1
ATOM 5103 N N . GLY A 1 655 ? 3.412 16.290 -26.459 1.00 57.38 655 GLY A N 1
ATOM 5104 C CA . GLY A 1 655 ? 4.697 16.410 -27.152 1.00 57.38 655 GLY A CA 1
ATOM 5105 C C . GLY A 1 655 ? 5.198 17.845 -27.351 1.00 57.38 655 GLY A C 1
ATOM 5106 O O . GLY A 1 655 ? 6.270 18.021 -27.937 1.00 57.38 655 GLY A O 1
ATOM 5107 N N . ASP A 1 656 ? 4.450 18.853 -26.894 1.00 63.56 656 ASP A N 1
ATOM 5108 C CA . ASP A 1 656 ? 5.025 20.170 -26.615 1.00 63.56 656 ASP A CA 1
ATOM 5109 C C . ASP A 1 656 ? 5.778 20.109 -25.272 1.00 63.56 656 ASP A C 1
ATOM 5111 O O . ASP A 1 656 ? 5.384 19.323 -24.415 1.00 63.56 656 ASP A O 1
ATOM 5115 N N . PRO A 1 657 ? 6.853 20.897 -25.073 1.00 65.31 657 PRO A N 1
ATOM 5116 C CA . PRO A 1 657 ? 7.498 20.987 -23.768 1.00 65.31 657 PRO A CA 1
ATOM 5117 C C . PRO A 1 657 ? 6.505 21.492 -22.725 1.00 65.31 657 PRO A C 1
ATOM 5119 O O . PRO A 1 657 ? 5.838 22.509 -22.960 1.00 65.31 657 PRO A O 1
ATOM 5122 N N . ASP A 1 658 ? 6.434 20.812 -21.588 1.00 75.19 658 ASP A N 1
ATOM 5123 C CA . ASP A 1 658 ? 5.616 21.261 -20.478 1.00 75.19 658 ASP A CA 1
ATOM 5124 C C . ASP A 1 658 ? 6.126 22.613 -19.949 1.00 75.19 658 ASP A C 1
ATOM 5126 O O . ASP A 1 658 ? 7.335 22.858 -19.893 1.00 75.19 658 ASP A O 1
ATOM 5130 N N . PRO A 1 659 ? 5.227 23.550 -19.594 1.00 85.88 659 PRO A N 1
ATOM 5131 C CA . PRO A 1 659 ? 5.609 24.887 -19.140 1.00 85.88 659 PRO A CA 1
ATOM 5132 C C . PRO A 1 659 ? 6.140 24.901 -17.695 1.00 85.88 659 PRO A C 1
ATOM 5134 O O . PRO A 1 659 ? 6.259 25.974 -17.106 1.00 85.88 659 PRO A O 1
ATOM 5137 N N . ILE A 1 660 ? 6.421 23.726 -17.128 1.00 91.38 660 ILE A N 1
ATOM 5138 C CA . ILE A 1 660 ? 6.745 23.506 -15.722 1.00 91.38 660 ILE A CA 1
ATOM 5139 C C . ILE A 1 660 ? 8.189 23.925 -15.463 1.00 91.38 660 ILE A C 1
ATOM 5141 O O . ILE A 1 660 ? 9.122 23.560 -16.177 1.00 91.38 660 ILE A O 1
ATOM 5145 N N . THR A 1 661 ? 8.388 24.681 -14.397 1.00 92.25 661 THR A N 1
ATOM 5146 C CA . THR A 1 661 ? 9.689 25.136 -13.924 1.00 92.25 661 THR A CA 1
ATOM 5147 C C . THR A 1 661 ? 9.977 24.558 -12.539 1.00 92.25 661 THR A C 1
ATOM 5149 O O . THR A 1 661 ? 9.054 24.157 -11.831 1.00 92.25 661 THR A O 1
ATOM 5152 N N . PRO A 1 662 ? 11.242 24.559 -12.073 1.00 91.75 662 PRO A N 1
ATOM 5153 C CA . PRO A 1 662 ? 11.551 24.151 -10.702 1.00 91.75 662 PRO A CA 1
ATOM 5154 C C . PRO A 1 662 ? 10.782 24.926 -9.618 1.00 91.75 662 PRO A C 1
ATOM 5156 O O . PRO A 1 662 ? 10.645 24.427 -8.512 1.00 91.75 662 PRO A O 1
ATOM 5159 N N . ALA A 1 663 ? 10.309 26.145 -9.910 1.00 92.56 663 ALA A N 1
ATOM 5160 C CA . ALA A 1 663 ? 9.560 26.965 -8.957 1.00 92.56 663 ALA A CA 1
ATOM 5161 C C . ALA A 1 663 ? 8.096 26.526 -8.794 1.00 92.56 663 ALA A C 1
ATOM 5163 O O . ALA A 1 663 ? 7.480 26.894 -7.798 1.00 92.56 663 ALA A O 1
ATOM 5164 N N . ASP A 1 664 ? 7.560 25.762 -9.749 1.00 93.94 664 ASP A N 1
ATOM 5165 C CA . ASP A 1 664 ? 6.191 25.238 -9.696 1.00 93.94 664 ASP A CA 1
ATOM 5166 C C . ASP A 1 664 ? 6.100 23.975 -8.826 1.00 93.94 664 ASP A C 1
ATOM 5168 O O . ASP A 1 664 ? 5.014 23.576 -8.422 1.00 93.94 664 ASP A O 1
ATOM 5172 N N . ILE A 1 665 ? 7.240 23.347 -8.513 1.00 94.00 665 ILE A N 1
ATOM 5173 C CA . ILE A 1 665 ? 7.310 22.155 -7.666 1.00 94.00 665 ILE A CA 1
ATOM 5174 C C . ILE A 1 665 ? 7.432 22.598 -6.208 1.00 94.00 665 ILE A C 1
ATOM 5176 O O . ILE A 1 665 ? 8.532 22.811 -5.693 1.00 94.00 665 ILE A O 1
ATOM 5180 N N . THR A 1 666 ? 6.289 22.784 -5.556 1.00 94.88 666 THR A N 1
ATOM 5181 C CA . THR A 1 666 ? 6.195 23.196 -4.152 1.00 94.88 666 THR A CA 1
ATOM 5182 C C . THR A 1 666 ? 5.928 21.990 -3.237 1.00 94.88 666 THR A C 1
ATOM 5184 O O . THR A 1 666 ? 5.255 21.043 -3.645 1.00 94.88 666 THR A O 1
ATOM 5187 N N . PRO A 1 667 ? 6.456 21.979 -1.996 1.00 96.38 667 PRO A N 1
ATOM 5188 C CA . PRO A 1 667 ? 6.087 20.973 -1.000 1.00 96.38 667 PRO A CA 1
ATOM 5189 C C . PRO A 1 667 ? 4.587 20.995 -0.681 1.00 96.38 667 PRO A C 1
ATOM 5191 O O . PRO A 1 667 ? 3.952 22.054 -0.747 1.00 96.38 667 PRO A O 1
ATOM 5194 N N . ALA A 1 668 ? 4.050 19.855 -0.243 1.00 97.44 668 ALA A N 1
ATOM 5195 C CA . ALA A 1 668 ? 2.684 19.787 0.256 1.00 97.44 668 ALA A CA 1
ATOM 5196 C C . ALA A 1 668 ? 2.456 20.744 1.432 1.00 97.44 668 ALA A C 1
ATOM 5198 O O . ALA A 1 668 ? 3.337 21.007 2.257 1.00 97.44 668 ALA A O 1
ATOM 5199 N N . HIS A 1 669 ? 1.238 21.260 1.519 1.00 97.12 669 HIS A N 1
ATOM 5200 C CA . HIS A 1 669 ? 0.807 22.139 2.596 1.00 97.12 669 HIS A CA 1
ATOM 5201 C C . HIS A 1 669 ? -0.613 21.789 3.036 1.00 97.12 669 HIS A C 1
ATOM 5203 O O . HIS A 1 669 ? -1.286 20.988 2.401 1.00 97.12 669 HIS A O 1
ATOM 5209 N N . SER A 1 670 ? -1.060 22.346 4.162 1.00 96.69 670 SER A N 1
ATOM 5210 C CA . SER A 1 670 ? -2.408 22.075 4.669 1.00 96.69 670 SER A CA 1
ATOM 5211 C C . SER A 1 670 ? -3.442 22.935 3.938 1.00 96.69 670 SER A C 1
ATOM 5213 O O . SER A 1 670 ? -3.263 24.153 3.848 1.00 96.69 670 SER A O 1
ATOM 5215 N N . GLY A 1 671 ? -4.518 22.321 3.448 1.00 96.44 671 GLY A N 1
ATOM 5216 C CA . GLY A 1 671 ? -5.578 22.981 2.686 1.00 96.44 671 GLY A CA 1
ATOM 5217 C C . GLY A 1 671 ? -6.796 22.080 2.476 1.00 96.44 671 GLY A C 1
ATOM 5218 O O . GLY A 1 671 ? -6.766 20.905 2.826 1.00 96.44 671 GLY A O 1
ATOM 5219 N N . GLU A 1 672 ? -7.881 22.649 1.952 1.00 93.50 672 GLU A N 1
ATOM 5220 C CA . GLU A 1 672 ? -9.050 21.878 1.503 1.00 93.50 672 GLU A CA 1
ATOM 5221 C C . GLU A 1 672 ? -8.703 21.209 0.162 1.00 93.50 672 GLU A C 1
ATOM 5223 O O . GLU A 1 672 ? -8.180 21.878 -0.737 1.00 93.50 672 GLU A O 1
ATOM 5228 N N . ASP A 1 673 ? -8.932 19.899 0.046 1.00 94.19 673 ASP A N 1
ATOM 5229 C CA . ASP A 1 673 ? -8.698 19.141 -1.182 1.00 94.19 673 ASP A CA 1
ATOM 5230 C C . ASP A 1 673 ? -10.019 19.001 -1.940 1.00 94.19 673 ASP A C 1
ATOM 5232 O O . ASP A 1 673 ? -11.021 18.579 -1.384 1.00 94.19 673 ASP A O 1
ATOM 5236 N N . HIS A 1 674 ? -10.021 19.380 -3.215 1.00 92.25 674 HIS A N 1
ATOM 5237 C CA . HIS A 1 674 ? -11.194 19.278 -4.092 1.00 92.25 674 HIS A CA 1
ATOM 5238 C C . HIS A 1 674 ? -10.871 18.520 -5.385 1.00 92.25 674 HIS A C 1
ATOM 5240 O O . HIS A 1 674 ? -11.572 18.646 -6.393 1.00 92.25 674 HIS A O 1
ATOM 5246 N N . LEU A 1 675 ? -9.748 17.796 -5.405 1.00 92.44 675 LEU A N 1
ATOM 5247 C CA . LEU A 1 675 ? -9.260 17.067 -6.572 1.00 92.44 675 LEU A CA 1
ATOM 5248 C C . LEU A 1 675 ? -9.185 15.571 -6.291 1.00 92.44 675 LEU A C 1
ATOM 5250 O O . LEU A 1 675 ? -9.552 14.769 -7.150 1.00 92.44 675 LEU A O 1
ATOM 5254 N N . ASN A 1 676 ? -8.679 15.181 -5.123 1.00 96.81 676 ASN A N 1
ATOM 5255 C CA . ASN A 1 676 ? -8.357 13.792 -4.825 1.00 96.81 676 ASN A CA 1
ATOM 5256 C C . ASN A 1 676 ? -9.518 13.073 -4.131 1.00 96.81 676 ASN A C 1
ATOM 5258 O O . ASN A 1 676 ? -10.167 13.618 -3.252 1.00 96.81 676 ASN A O 1
ATOM 5262 N N . ASN A 1 677 ? -9.722 11.792 -4.460 1.00 97.44 677 ASN A N 1
ATOM 5263 C CA . ASN A 1 677 ? -10.632 10.901 -3.724 1.00 97.44 677 ASN A CA 1
ATOM 5264 C C . ASN A 1 677 ? -9.964 10.237 -2.504 1.00 97.44 677 ASN A C 1
ATOM 5266 O O . ASN A 1 677 ? -10.311 9.127 -2.083 1.00 97.44 677 ASN A O 1
ATOM 5270 N N . VAL A 1 678 ? -8.919 10.886 -1.996 1.00 98.50 678 VAL A N 1
ATOM 5271 C CA . VAL A 1 678 ? -8.173 10.495 -0.811 1.00 98.50 678 VAL A CA 1
ATOM 5272 C C . VAL A 1 678 ? -7.637 11.749 -0.145 1.00 98.50 678 VAL A C 1
ATOM 5274 O O . VAL A 1 678 ? -7.006 12.577 -0.791 1.00 98.50 678 VAL A O 1
ATOM 5277 N N . GLU A 1 679 ? -7.839 11.845 1.161 1.00 98.62 679 GLU A N 1
ATOM 5278 C CA . GLU A 1 679 ? -7.341 12.937 1.981 1.00 98.62 679 GLU A CA 1
ATOM 5279 C C . GLU A 1 679 ? -6.591 12.372 3.184 1.00 98.62 679 GLU A C 1
ATOM 5281 O O . GLU A 1 679 ? -7.058 11.445 3.850 1.00 98.62 679 GLU A O 1
ATOM 5286 N N . GLN A 1 680 ? -5.430 12.943 3.499 1.00 98.50 680 GLN A N 1
ATOM 5287 C CA . GLN A 1 680 ? -4.666 12.574 4.686 1.00 98.50 680 GLN A CA 1
ATOM 5288 C C . GLN A 1 680 ? -4.348 13.810 5.517 1.00 98.50 680 GLN A C 1
ATOM 5290 O O . GLN A 1 680 ? -3.843 14.804 5.001 1.00 98.50 680 GLN A O 1
ATOM 5295 N N . ILE A 1 681 ? -4.581 13.716 6.825 1.00 98.19 681 ILE A N 1
ATOM 5296 C CA . ILE A 1 681 ? -4.151 14.716 7.801 1.00 98.19 681 ILE A CA 1
ATOM 5297 C C . ILE A 1 681 ? -3.100 14.092 8.703 1.00 98.19 681 ILE A C 1
ATOM 5299 O O . ILE A 1 681 ? -3.362 13.071 9.343 1.00 98.19 681 ILE A O 1
ATOM 5303 N N . THR A 1 682 ? -1.955 14.762 8.828 1.00 95.62 682 THR A N 1
ATOM 5304 C CA . THR A 1 682 ? -0.929 14.448 9.828 1.00 95.62 682 THR A CA 1
ATOM 5305 C C . THR A 1 682 ? -0.730 15.649 10.738 1.00 95.62 682 THR A C 1
ATOM 5307 O O . THR A 1 682 ? -0.335 16.720 10.287 1.00 95.62 682 THR A O 1
ATOM 5310 N N . VAL A 1 683 ? -0.954 15.472 12.041 1.00 93.12 683 VAL A N 1
ATOM 5311 C CA . VAL A 1 683 ? -0.677 16.510 13.042 1.00 93.12 683 VAL A CA 1
ATOM 5312 C C . VAL A 1 683 ? 0.498 16.072 13.901 1.00 93.12 683 VAL A C 1
ATOM 5314 O O . VAL A 1 683 ? 0.403 15.115 14.674 1.00 93.12 683 VAL A O 1
ATOM 5317 N N . LYS A 1 684 ? 1.614 16.791 13.771 1.00 87.00 684 LYS A N 1
ATOM 5318 C CA . LYS A 1 684 ? 2.789 16.645 14.637 1.00 87.00 684 LYS A CA 1
ATOM 5319 C C . LYS A 1 684 ? 2.548 17.366 15.961 1.00 87.00 684 LYS A C 1
ATOM 5321 O O . LYS A 1 684 ? 1.942 18.436 15.985 1.00 87.00 684 LYS A O 1
ATOM 5326 N N . THR A 1 685 ? 3.042 16.800 17.063 1.00 78.38 685 THR A N 1
ATOM 5327 C CA . THR A 1 685 ? 2.900 17.374 18.417 1.00 78.38 685 THR A CA 1
ATOM 5328 C C . THR A 1 685 ? 1.445 17.663 18.806 1.00 78.38 685 THR A C 1
ATOM 5330 O O . THR A 1 685 ? 1.093 18.776 19.192 1.00 78.38 685 THR A O 1
ATOM 5333 N N . ALA A 1 686 ? 0.578 16.658 18.670 1.00 74.81 686 ALA A N 1
ATOM 5334 C CA . ALA A 1 686 ? -0.845 16.815 18.936 1.00 74.81 686 ALA A CA 1
ATOM 5335 C C . ALA A 1 686 ? -1.104 17.145 20.416 1.00 74.81 686 ALA A C 1
ATOM 5337 O O . ALA A 1 686 ? -0.576 16.487 21.319 1.00 74.81 686 ALA A O 1
ATOM 5338 N N . VAL A 1 687 ? -1.933 18.163 20.672 1.00 80.62 687 VAL A N 1
ATOM 5339 C CA . VAL A 1 687 ? -2.393 18.458 22.033 1.00 80.62 687 VAL A CA 1
ATOM 5340 C C . VAL A 1 687 ? -3.184 17.273 22.571 1.00 80.62 687 VAL A C 1
ATOM 5342 O O . VAL A 1 687 ? -4.032 16.702 21.885 1.00 80.62 687 VAL A O 1
ATOM 5345 N N . SER A 1 688 ? -2.903 16.889 23.811 1.00 80.38 688 SER A N 1
ATOM 5346 C CA . SER A 1 688 ? -3.678 15.844 24.468 1.00 80.38 688 SER A CA 1
ATOM 5347 C C . SER A 1 688 ? -5.115 16.295 24.657 1.00 80.38 688 SER A C 1
ATOM 5349 O O . SER A 1 688 ? -5.332 17.427 25.093 1.00 80.38 688 SER A O 1
ATOM 5351 N N . GLY A 1 689 ? -6.069 15.409 24.415 1.00 76.56 689 GLY A N 1
ATOM 5352 C CA . GLY A 1 689 ? -7.471 15.742 24.599 1.00 76.56 689 GLY A CA 1
ATOM 5353 C C . GLY A 1 689 ? -8.413 14.857 23.806 1.00 76.56 689 GLY A C 1
ATOM 5354 O O . GLY A 1 689 ? -7.987 13.910 23.141 1.00 76.56 689 GLY A O 1
ATOM 5355 N N . ASN A 1 690 ? -9.701 15.178 23.871 1.00 82.31 690 ASN A N 1
ATOM 5356 C CA . ASN A 1 690 ? -10.704 14.585 22.990 1.00 82.31 690 ASN A CA 1
ATOM 5357 C C . ASN A 1 690 ? -10.685 15.294 21.635 1.00 82.31 690 ASN A C 1
ATOM 5359 O O . ASN A 1 690 ? -10.964 16.486 21.545 1.00 82.31 690 ASN A O 1
ATOM 5363 N N . TRP A 1 691 ? -10.365 14.547 20.591 1.00 90.38 691 TRP A N 1
ATOM 5364 C CA . TRP A 1 691 ? -10.389 15.003 19.213 1.00 90.38 691 TRP A CA 1
ATOM 5365 C C . TRP A 1 691 ? -11.587 14.413 18.483 1.00 90.38 691 TRP A C 1
ATOM 5367 O O . TRP A 1 691 ? -12.052 13.312 18.787 1.00 90.38 691 TRP A O 1
ATOM 5377 N N . ILE A 1 692 ? -12.054 15.142 17.480 1.00 92.88 692 ILE A N 1
ATOM 5378 C CA . ILE A 1 692 ? -13.065 14.690 16.536 1.00 92.88 692 ILE A CA 1
ATOM 5379 C C . ILE A 1 692 ? -12.385 14.488 15.190 1.00 92.88 692 ILE A C 1
ATOM 5381 O O . ILE A 1 692 ? -11.778 15.413 14.655 1.00 92.88 692 ILE A O 1
ATOM 5385 N N . VAL A 1 693 ? -12.516 13.287 14.638 1.00 96.44 693 VAL A N 1
ATOM 5386 C CA . VAL A 1 693 ? -12.262 13.016 13.223 1.00 96.44 693 VAL A CA 1
ATOM 5387 C C . VAL A 1 693 ? -13.599 13.146 12.512 1.00 96.44 693 VAL A C 1
ATOM 5389 O O . VAL A 1 693 ? -14.520 12.377 12.790 1.00 96.44 693 VAL A O 1
ATOM 5392 N N . ARG A 1 694 ? -13.727 14.147 11.650 1.00 97.12 694 ARG A N 1
ATOM 5393 C CA . ARG A 1 694 ? -14.973 14.490 10.970 1.00 97.12 694 ARG A CA 1
ATOM 5394 C C . ARG A 1 694 ? -14.878 14.157 9.492 1.00 97.12 694 ARG A C 1
ATOM 5396 O O . ARG A 1 694 ? -13.919 14.571 8.851 1.00 97.12 694 ARG A O 1
ATOM 5403 N N . VAL A 1 695 ? -15.901 13.477 8.984 1.00 97.25 695 VAL A N 1
ATOM 5404 C CA . VAL A 1 695 ? -16.143 13.269 7.552 1.00 97.25 695 VAL A CA 1
ATOM 5405 C C . VAL A 1 695 ? -17.448 13.964 7.165 1.00 97.25 695 VAL A C 1
ATOM 5407 O O . VAL A 1 695 ? -18.464 13.799 7.848 1.00 97.25 695 VAL A O 1
ATOM 5410 N N . SER A 1 696 ? -17.428 14.758 6.100 1.00 93.94 696 SER A N 1
ATOM 5411 C CA . SER A 1 696 ? -18.591 15.499 5.585 1.00 93.94 696 SER A CA 1
ATOM 5412 C C . SER A 1 696 ? -18.490 15.710 4.074 1.00 93.94 696 SER A C 1
ATOM 5414 O O . SER A 1 696 ? -17.501 15.318 3.476 1.00 93.94 696 SER A O 1
ATOM 5416 N N . VAL A 1 697 ? -19.494 16.332 3.454 1.00 89.88 697 VAL A N 1
ATOM 5417 C CA . VAL A 1 697 ? -19.396 16.833 2.070 1.00 89.88 697 VAL A CA 1
ATOM 5418 C C . VAL A 1 697 ? -18.864 18.264 2.075 1.00 89.88 697 VAL A C 1
ATOM 5420 O O . VAL A 1 697 ? -19.251 19.054 2.945 1.00 89.88 697 VAL A O 1
ATOM 5423 N N . ALA A 1 698 ? -18.025 18.610 1.098 1.00 81.62 698 ALA A N 1
ATOM 5424 C CA . ALA A 1 698 ? -17.478 19.953 0.958 1.00 81.62 698 ALA A CA 1
ATOM 5425 C C . ALA A 1 698 ? -18.577 21.034 0.818 1.00 81.62 698 ALA A C 1
ATOM 5427 O O . ALA A 1 698 ? -19.481 20.912 -0.025 1.00 81.62 698 ALA A O 1
ATOM 5428 N N . PRO A 1 699 ? -18.553 22.120 1.620 1.00 72.50 699 PRO A N 1
ATOM 5429 C CA . PRO A 1 699 ? -19.564 23.171 1.554 1.00 72.50 699 PRO A CA 1
ATOM 5430 C C . PRO A 1 699 ? -19.626 23.854 0.182 1.00 72.50 699 PRO A C 1
ATOM 5432 O O . PRO A 1 699 ? -18.680 24.493 -0.263 1.00 72.50 699 PRO A O 1
ATOM 5435 N N . GLY A 1 700 ? -20.792 23.802 -0.469 1.00 59.72 700 GLY A N 1
ATOM 5436 C CA . GLY A 1 700 ? -20.995 24.435 -1.779 1.00 59.72 700 GLY A CA 1
ATOM 5437 C C . GLY A 1 700 ? -20.513 23.601 -2.968 1.00 59.72 700 GLY A C 1
ATOM 5438 O O . GLY A 1 700 ? -20.677 24.046 -4.106 1.00 59.72 700 GLY A O 1
ATOM 5439 N N . SER A 1 701 ? -19.997 22.395 -2.719 1.00 60.44 701 SER A N 1
ATOM 5440 C CA . SER A 1 701 ? -19.788 21.391 -3.757 1.00 60.44 701 SER A CA 1
ATOM 5441 C C . SER A 1 701 ? -21.135 20.943 -4.348 1.00 60.44 701 SER A C 1
ATOM 5443 O O . SER A 1 701 ? -22.133 20.880 -3.617 1.00 60.44 701 SER A O 1
ATOM 5445 N N . PRO A 1 702 ? -21.214 20.619 -5.658 1.00 53.00 702 PRO A N 1
ATOM 5446 C CA . PRO A 1 702 ? -22.368 19.898 -6.198 1.00 53.00 702 PRO A CA 1
ATOM 5447 C C . PRO A 1 702 ? -22.583 18.545 -5.476 1.00 53.00 702 PRO A C 1
ATOM 5449 O O . PRO A 1 702 ? -23.717 18.077 -5.399 1.00 53.00 702 PRO A O 1
ATOM 5452 N N . GLY A 1 703 ? -21.527 18.006 -4.848 1.00 57.25 703 GLY A N 1
ATOM 5453 C CA . GLY A 1 703 ? -21.521 17.449 -3.489 1.00 57.25 703 GLY A CA 1
ATOM 5454 C C . GLY A 1 703 ? -21.936 15.996 -3.307 1.00 57.25 703 GLY A C 1
ATOM 5455 O O . GLY A 1 703 ? -21.209 15.237 -2.684 1.00 57.25 703 GLY A O 1
ATOM 5456 N N . LEU A 1 704 ? -23.089 15.610 -3.834 1.00 62.81 704 LEU A N 1
ATOM 5457 C CA . LEU A 1 704 ? -23.565 14.228 -3.933 1.00 62.81 704 LEU A CA 1
ATOM 5458 C C . LEU A 1 704 ? -24.543 14.244 -5.099 1.00 62.81 704 LEU A C 1
ATOM 5460 O O . LEU A 1 704 ? -25.663 14.737 -4.941 1.00 62.81 704 LEU A O 1
ATOM 5464 N N . LEU A 1 705 ? -24.095 13.830 -6.285 1.00 53.53 705 LEU A N 1
ATOM 5465 C CA . LEU A 1 705 ? -24.877 14.083 -7.493 1.00 53.53 705 LEU A CA 1
ATOM 5466 C C . LEU A 1 705 ? -26.188 13.284 -7.508 1.00 53.53 705 LEU A C 1
ATOM 5468 O O . LEU A 1 705 ? -27.206 13.891 -7.837 1.00 53.53 705 LEU A O 1
ATOM 5472 N N . GLU A 1 706 ? -26.207 12.002 -7.099 1.00 53.94 706 GLU A N 1
ATOM 5473 C CA . GLU A 1 706 ? -27.441 11.180 -7.118 1.00 53.94 706 GLU A CA 1
ATOM 5474 C C . GLU A 1 706 ? -27.563 10.083 -6.021 1.00 53.94 706 GLU A C 1
ATOM 5476 O O . GLU A 1 706 ? -28.688 9.807 -5.604 1.00 53.94 706 GLU A O 1
ATOM 5481 N N . GLU A 1 707 ? -26.469 9.515 -5.481 1.00 71.31 707 GLU A N 1
ATOM 5482 C CA . GLU A 1 707 ? -26.493 8.363 -4.543 1.00 71.31 707 GLU A CA 1
ATOM 5483 C C . GLU A 1 707 ? -25.633 8.578 -3.273 1.00 71.31 707 GLU A C 1
ATOM 5485 O O . GLU A 1 707 ? -24.713 9.400 -3.290 1.00 71.31 707 GLU A O 1
ATOM 5490 N N . PRO A 1 708 ? -25.895 7.860 -2.156 1.00 87.62 708 PRO A N 1
ATOM 5491 C CA . PRO A 1 708 ? -25.020 7.866 -0.982 1.00 87.62 708 PRO A CA 1
ATOM 5492 C C . PRO A 1 708 ? -23.592 7.427 -1.329 1.00 87.62 708 PRO A C 1
ATOM 5494 O O . PRO A 1 708 ? -23.410 6.429 -2.018 1.00 87.62 708 PRO A O 1
ATOM 5497 N N . GLN A 1 709 ? -22.581 8.112 -0.792 1.00 91.75 709 GLN A N 1
ATOM 5498 C CA . GLN A 1 709 ? -21.170 7.780 -1.005 1.00 91.75 709 GLN A CA 1
ATOM 5499 C C . GLN A 1 709 ? -20.614 7.005 0.203 1.00 91.75 709 GLN A C 1
ATOM 5501 O O . GLN A 1 709 ? -20.487 7.583 1.294 1.00 91.75 709 GLN A O 1
ATOM 5506 N N . PRO A 1 710 ? -20.260 5.713 0.049 1.00 95.19 710 PRO A N 1
ATOM 5507 C CA . PRO A 1 710 ? -19.453 4.995 1.026 1.00 95.19 710 PRO A CA 1
ATOM 5508 C C . PRO A 1 710 ? -18.046 5.583 1.123 1.00 95.19 710 PRO A C 1
ATOM 5510 O O . PRO A 1 710 ? -17.491 6.061 0.135 1.00 95.19 710 PRO A O 1
ATOM 5513 N N . TYR A 1 711 ? -17.454 5.519 2.307 1.00 97.56 711 TYR A N 1
ATOM 5514 C CA . TYR A 1 711 ? -16.081 5.942 2.544 1.00 97.56 711 TYR A CA 1
ATOM 5515 C C . TYR A 1 711 ? -15.396 5.042 3.564 1.00 97.56 711 TYR A C 1
ATOM 5517 O O . TYR A 1 711 ? -16.032 4.347 4.365 1.00 97.56 711 TYR A O 1
ATOM 5525 N N . SER A 1 712 ? -14.075 5.146 3.577 1.00 98.69 712 SER A N 1
ATOM 5526 C CA . SER A 1 712 ? -13.193 4.419 4.471 1.00 98.69 712 SER A CA 1
ATOM 5527 C C . SER A 1 712 ? -12.259 5.379 5.186 1.00 98.69 712 SER A C 1
ATOM 5529 O O . SER A 1 712 ? -11.655 6.255 4.575 1.00 98.69 712 SER A O 1
ATOM 5531 N N . LEU A 1 713 ? -12.114 5.190 6.490 1.00 98.38 713 LEU A N 1
ATOM 5532 C CA . LEU A 1 713 ? -11.262 5.991 7.351 1.00 98.38 713 LEU A CA 1
ATOM 5533 C C . LEU A 1 713 ? -10.302 5.065 8.099 1.00 98.38 713 LEU A C 1
ATOM 5535 O O . LEU A 1 713 ? -10.719 4.236 8.913 1.00 98.38 713 LEU A O 1
ATOM 5539 N N . ALA A 1 714 ? -9.010 5.218 7.831 1.00 97.81 714 ALA A N 1
ATOM 5540 C CA . ALA A 1 714 ? -7.936 4.528 8.535 1.00 97.81 714 ALA A CA 1
ATOM 5541 C C . ALA A 1 714 ? -7.193 5.525 9.423 1.00 97.81 714 ALA A C 1
ATOM 5543 O O . ALA A 1 714 ? -6.904 6.643 8.999 1.00 97.81 714 ALA A O 1
ATOM 5544 N N . GLY A 1 715 ? -6.863 5.143 10.656 1.00 92.44 715 GLY A N 1
ATOM 5545 C CA . GLY A 1 715 ? -6.119 6.053 11.522 1.00 92.44 715 GLY A CA 1
ATOM 5546 C C . GLY A 1 715 ? -5.905 5.586 12.948 1.00 92.44 715 GLY A C 1
ATOM 5547 O O . GLY A 1 715 ? -6.173 4.443 13.311 1.00 92.44 715 GLY A O 1
ATOM 5548 N N . ASP A 1 716 ? -5.399 6.496 13.771 1.00 82.00 716 ASP A N 1
ATOM 5549 C CA . ASP A 1 716 ? -4.974 6.237 15.149 1.00 82.00 716 ASP A CA 1
ATOM 5550 C C . ASP A 1 716 ? -6.148 6.186 16.156 1.00 82.00 716 ASP A C 1
ATOM 5552 O O . ASP A 1 716 ? -6.090 6.809 17.217 1.00 82.00 716 ASP A O 1
ATOM 5556 N N . PHE A 1 717 ? -7.222 5.440 15.864 1.00 71.44 717 PHE A N 1
ATOM 5557 C CA . PHE A 1 717 ? -8.401 5.363 16.747 1.00 71.44 717 PHE A CA 1
ATOM 5558 C C . PHE A 1 717 ? -8.099 4.790 18.147 1.00 71.44 717 PHE A C 1
ATOM 5560 O O . PHE A 1 717 ? -8.848 5.060 19.083 1.00 71.44 717 PHE A O 1
ATOM 5567 N N . LEU A 1 718 ? -7.020 4.010 18.304 1.00 60.22 718 LEU A N 1
ATOM 5568 C CA . LEU A 1 718 ? -6.652 3.317 19.548 1.00 60.22 718 LEU A CA 1
ATOM 5569 C C . LEU A 1 718 ? -5.541 3.979 20.401 1.00 60.22 718 LEU A C 1
ATOM 5571 O O . LEU A 1 718 ? -4.875 3.288 21.176 1.00 60.22 718 LEU A O 1
ATOM 5575 N N . LYS A 1 719 ? -5.302 5.297 20.330 1.00 55.91 719 LYS A N 1
ATOM 5576 C CA . LYS A 1 719 ? -4.345 5.952 21.255 1.00 55.91 719 LYS A CA 1
ATOM 5577 C C . LYS A 1 719 ? -4.956 6.210 22.640 1.00 55.91 719 LYS A C 1
ATOM 5579 O O . LYS A 1 719 ? -5.314 7.323 22.993 1.00 55.91 719 LYS A O 1
ATOM 5584 N N . GLY A 1 720 ? -5.012 5.147 23.444 1.00 60.78 720 GLY A N 1
ATOM 5585 C CA . GLY A 1 720 ? -5.431 5.170 24.846 1.00 60.78 720 GLY A CA 1
ATOM 5586 C C . GLY A 1 720 ? -6.948 5.255 25.041 1.00 60.78 720 GLY A C 1
ATOM 5587 O O . GLY A 1 720 ? -7.643 5.982 24.342 1.00 60.78 720 GLY A O 1
ATOM 5588 N N . PHE A 1 721 ? -7.481 4.521 26.021 1.00 71.00 721 PHE A N 1
ATOM 5589 C CA . PHE A 1 721 ? -8.912 4.520 26.328 1.00 71.00 721 PHE A CA 1
ATOM 5590 C C . PHE A 1 721 ? -9.200 5.191 27.666 1.00 71.00 721 PHE A C 1
ATOM 5592 O O . PHE A 1 721 ? -8.313 5.328 28.513 1.00 71.00 721 PHE A O 1
ATOM 5599 N N . LYS A 1 722 ? -10.464 5.563 27.883 1.00 84.31 722 LYS A N 1
ATOM 5600 C CA . LYS A 1 722 ? -10.941 5.925 29.215 1.00 84.31 722 LYS A CA 1
ATOM 5601 C C . LYS A 1 722 ? -11.205 4.654 30.020 1.00 84.31 722 LYS A C 1
ATOM 5603 O O . LYS A 1 722 ? -12.060 3.849 29.651 1.00 84.31 722 LYS A O 1
ATOM 5608 N N . VAL A 1 723 ? -10.490 4.516 31.128 1.00 90.81 723 VAL A N 1
ATOM 5609 C CA . VAL A 1 723 ? -10.689 3.498 32.155 1.00 90.81 723 VAL A CA 1
ATOM 5610 C C . VAL A 1 723 ? -11.362 4.156 33.349 1.00 90.81 723 VAL A C 1
ATOM 5612 O O . VAL A 1 723 ? -10.877 5.164 33.868 1.00 90.81 723 VAL A O 1
ATOM 5615 N N . LEU A 1 724 ? -12.482 3.584 33.777 1.00 95.38 724 LEU A N 1
ATOM 5616 C CA . LEU A 1 724 ? -13.105 3.941 35.039 1.00 95.38 724 LEU A CA 1
ATOM 5617 C C . LEU A 1 724 ? -12.628 2.973 36.101 1.00 95.38 724 LEU A C 1
ATOM 5619 O O . LEU A 1 724 ? -12.815 1.771 35.952 1.00 95.38 724 LEU A O 1
ATOM 5623 N N . ILE A 1 725 ? -12.085 3.483 37.192 1.00 94.50 725 ILE A N 1
ATOM 5624 C CA . ILE A 1 725 ? -11.919 2.702 38.408 1.00 94.50 725 ILE A CA 1
ATOM 5625 C C . ILE A 1 725 ? -13.049 3.100 39.344 1.00 94.50 725 ILE A C 1
ATOM 5627 O O . ILE A 1 725 ? -13.018 4.160 39.977 1.00 94.50 725 ILE A O 1
ATOM 5631 N N . ASP A 1 726 ? -14.077 2.258 39.389 1.00 93.31 726 ASP A N 1
ATOM 5632 C CA . ASP A 1 726 ? -15.177 2.440 40.315 1.00 93.31 726 ASP A CA 1
ATOM 5633 C C . ASP A 1 726 ? -14.795 1.894 41.686 1.00 93.31 726 ASP A C 1
ATOM 5635 O O . ASP A 1 726 ? -14.804 0.687 41.924 1.00 93.31 726 ASP A O 1
ATOM 5639 N N . ALA A 1 727 ? -14.492 2.806 42.599 1.00 89.44 727 ALA A N 1
ATOM 5640 C CA . ALA A 1 727 ? -14.334 2.503 44.008 1.00 89.44 727 ALA A CA 1
ATOM 5641 C C . ALA A 1 727 ? -15.446 3.173 44.849 1.00 89.44 727 ALA A C 1
ATOM 5643 O O . ALA A 1 727 ? -15.362 3.245 46.073 1.00 89.44 727 ALA A O 1
ATOM 5644 N N . SER A 1 728 ? -16.552 3.602 44.228 1.00 88.62 728 SER A N 1
ATOM 5645 C CA . SER A 1 728 ? -17.686 4.279 44.878 1.00 88.62 728 SER A CA 1
ATOM 5646 C C . SER A 1 728 ? -18.331 3.482 46.018 1.00 88.62 728 SER A C 1
ATOM 5648 O O . SER A 1 728 ? -18.971 4.073 46.894 1.00 88.62 728 SER A O 1
ATOM 5650 N N . ARG A 1 729 ? -18.140 2.154 46.036 1.00 87.00 729 ARG A N 1
ATOM 5651 C CA . ARG A 1 729 ? -18.575 1.223 47.093 1.00 87.00 729 ARG A CA 1
ATOM 5652 C C . ARG A 1 729 ? -17.419 0.529 47.827 1.00 87.00 729 ARG A C 1
ATOM 5654 O O . ARG A 1 729 ? -17.685 -0.395 48.597 1.00 87.00 729 ARG A O 1
ATOM 5661 N N . ASP A 1 730 ? -16.184 0.994 47.638 1.00 83.88 730 ASP A N 1
ATOM 5662 C CA . ASP A 1 730 ? -14.970 0.428 48.240 1.00 83.88 730 ASP A CA 1
ATOM 5663 C C . ASP A 1 730 ? -15.031 0.381 49.774 1.00 83.88 730 ASP A C 1
ATOM 5665 O O . ASP A 1 730 ? -15.511 1.307 50.434 1.00 83.88 730 ASP A O 1
ATOM 5669 N N . GLY A 1 731 ? -14.517 -0.706 50.353 1.00 72.25 731 GLY A N 1
ATOM 5670 C CA . GLY A 1 731 ? -14.380 -0.919 51.799 1.00 72.25 731 GLY A CA 1
ATOM 5671 C C . GLY A 1 731 ? -13.146 -0.258 52.412 1.00 72.25 731 GLY A C 1
ATOM 5672 O O . GLY A 1 731 ? -12.960 -0.318 53.624 1.00 72.25 731 GLY A O 1
ATOM 5673 N N . GLY A 1 732 ? -12.327 0.416 51.602 1.00 73.44 732 GLY A N 1
ATOM 5674 C CA . GLY A 1 732 ? -11.026 0.948 51.994 1.00 73.44 732 GLY A CA 1
ATOM 5675 C C . GLY A 1 732 ? -9.857 0.120 51.471 1.00 73.44 732 GLY A C 1
ATOM 5676 O O . GLY A 1 732 ? -8.755 0.297 51.966 1.00 73.44 732 GLY A O 1
ATOM 5677 N N . VAL A 1 733 ? -10.057 -0.756 50.490 1.00 77.94 733 VAL A N 1
ATOM 5678 C CA . VAL A 1 733 ? -8.972 -1.551 49.898 1.00 77.94 733 VAL A CA 1
ATOM 5679 C C . VAL A 1 733 ? -8.336 -0.792 48.740 1.00 77.94 733 VAL A C 1
ATOM 5681 O O . VAL A 1 733 ? -7.134 -0.882 48.538 1.00 77.94 733 VAL A O 1
ATOM 5684 N N . TRP A 1 734 ? -9.093 0.045 48.025 1.00 87.12 734 TRP A N 1
ATOM 5685 C CA . TRP A 1 734 ? -8.530 0.847 46.936 1.00 87.12 734 TRP A CA 1
ATOM 5686 C C . TRP A 1 734 ? -7.862 2.137 47.435 1.00 87.12 734 TRP A C 1
ATOM 5688 O O . TRP A 1 734 ? -6.761 2.479 46.988 1.00 87.12 734 TRP A O 1
ATOM 5698 N N . TRP A 1 735 ? -8.501 2.856 48.372 1.00 84.94 735 TRP A N 1
ATOM 5699 C CA . TRP A 1 735 ? -8.069 4.209 48.788 1.00 84.94 735 TRP A CA 1
ATOM 5700 C C . TRP A 1 735 ? -7.250 4.293 50.066 1.00 84.94 735 TRP A C 1
ATOM 5702 O O . TRP A 1 735 ? -6.792 5.381 50.421 1.00 84.94 735 TRP A O 1
ATOM 5712 N N . PHE A 1 736 ? -7.074 3.193 50.796 1.00 83.75 736 PHE A N 1
ATOM 5713 C CA . PHE A 1 736 ? -6.272 3.230 52.016 1.00 83.75 736 PHE A CA 1
ATOM 5714 C C . PHE A 1 736 ? -4.853 3.740 51.717 1.00 83.75 736 PHE A C 1
ATOM 5716 O O . PHE A 1 736 ? -4.268 3.318 50.717 1.00 83.75 736 PHE A O 1
ATOM 5723 N N . PRO A 1 737 ? -4.274 4.619 52.563 1.00 86.75 737 PRO A N 1
ATOM 5724 C CA . PRO A 1 737 ? -4.729 5.020 53.904 1.00 86.75 737 PRO A CA 1
ATOM 5725 C C . PRO A 1 737 ? -5.556 6.319 53.969 1.00 86.75 737 PRO A C 1
ATOM 5727 O O . PRO A 1 737 ? -5.679 6.903 55.047 1.00 86.75 737 PRO A O 1
ATOM 5730 N N . GLN A 1 738 ? -6.095 6.823 52.855 1.00 84.75 738 GLN A N 1
ATOM 5731 C CA . GLN A 1 738 ? -6.786 8.117 52.844 1.00 84.75 738 GLN A CA 1
ATOM 5732 C C . GLN A 1 738 ? -8.068 8.092 53.704 1.00 84.75 738 GLN A C 1
ATOM 5734 O O . GLN A 1 738 ? -8.893 7.189 53.584 1.00 84.75 738 GLN A O 1
ATOM 5739 N N . ALA A 1 739 ? -8.241 9.104 54.566 1.00 70.19 739 ALA A N 1
ATOM 5740 C CA . ALA A 1 739 ? -9.375 9.242 55.497 1.00 70.19 739 ALA A CA 1
ATOM 5741 C C . ALA A 1 739 ? -10.240 10.504 55.245 1.00 70.19 739 ALA A C 1
ATOM 5743 O O . ALA A 1 739 ? -11.068 10.864 56.081 1.00 70.19 739 ALA A O 1
ATOM 5744 N N . GLY A 1 740 ? -10.027 11.197 54.117 1.00 71.56 740 GLY A N 1
ATOM 5745 C CA . GLY A 1 740 ? -10.704 12.442 53.716 1.00 71.56 740 GLY A CA 1
ATOM 5746 C C . GLY A 1 740 ? -11.331 12.351 52.314 1.00 71.56 740 GLY A C 1
ATOM 5747 O O . GLY A 1 740 ? -11.530 11.236 51.830 1.00 71.56 740 GLY A O 1
ATOM 5748 N N . PRO A 1 741 ? -11.658 13.482 51.647 1.00 79.12 741 PRO A N 1
ATOM 5749 C CA . PRO A 1 741 ? -12.040 13.442 50.237 1.00 79.12 741 PRO A CA 1
ATOM 5750 C C . PRO A 1 741 ? -10.904 12.790 49.449 1.00 79.12 741 PRO A C 1
ATOM 5752 O O . PRO A 1 741 ? -9.746 13.176 49.602 1.00 79.12 741 PRO A O 1
ATOM 5755 N N . PHE A 1 742 ? -11.242 11.760 48.682 1.00 84.56 742 PHE A N 1
ATOM 5756 C CA . PHE A 1 742 ? -10.252 10.983 47.953 1.00 84.56 742 PHE A CA 1
ATOM 5757 C C . PHE A 1 742 ? -9.574 11.850 46.892 1.00 84.56 742 PHE A C 1
ATOM 5759 O O . PHE A 1 742 ? -10.242 12.532 46.111 1.00 84.56 742 PHE A O 1
ATOM 5766 N N . ASP A 1 743 ? -8.248 11.802 46.888 1.00 85.69 743 ASP A N 1
ATOM 5767 C CA . ASP A 1 743 ? -7.399 12.451 45.904 1.00 85.69 743 ASP A CA 1
ATOM 5768 C C . ASP A 1 743 ? -6.567 11.366 45.192 1.00 85.69 743 ASP A C 1
ATOM 5770 O O . ASP A 1 743 ? -5.702 10.749 45.831 1.00 85.69 743 ASP A O 1
ATOM 5774 N N . PRO A 1 744 ? -6.798 11.119 43.886 1.00 85.75 744 PRO A N 1
ATOM 5775 C CA . PRO A 1 744 ? -6.073 10.096 43.123 1.00 85.75 744 PRO A CA 1
ATOM 5776 C C . PRO A 1 744 ? -4.578 10.418 42.939 1.00 85.75 744 PRO A C 1
ATOM 5778 O O . PRO A 1 744 ? -3.783 9.578 42.505 1.00 85.75 744 PRO A O 1
ATOM 5781 N N . THR A 1 745 ? -4.153 11.645 43.256 1.00 85.19 745 THR A N 1
ATOM 5782 C CA . THR A 1 745 ? -2.740 12.040 43.191 1.00 85.19 745 THR A CA 1
ATOM 5783 C C . THR A 1 745 ? -1.960 11.649 44.448 1.00 85.19 745 THR A C 1
ATOM 5785 O O . THR A 1 745 ? -0.741 11.470 44.379 1.00 85.19 745 THR A O 1
ATOM 5788 N N . LEU A 1 746 ? -2.641 11.462 45.584 1.00 88.12 746 LEU A N 1
ATOM 5789 C CA . LEU A 1 746 ? -2.028 11.059 46.849 1.00 88.12 746 LEU A CA 1
ATOM 5790 C C . LEU A 1 746 ? -1.824 9.544 46.920 1.00 88.12 746 LEU A C 1
ATOM 5792 O O . LEU A 1 746 ? -2.422 8.782 46.173 1.00 88.12 746 LEU A O 1
ATOM 5796 N N . ALA A 1 747 ? -0.977 9.080 47.839 1.00 89.19 747 ALA A N 1
ATOM 5797 C CA . ALA A 1 747 ? -0.745 7.650 48.019 1.00 89.19 747 ALA A CA 1
ATOM 5798 C C . ALA A 1 747 ? -2.042 6.908 48.398 1.00 89.19 747 ALA A C 1
ATOM 5800 O O . ALA A 1 747 ? -2.739 7.295 49.339 1.00 89.19 747 ALA A O 1
ATOM 5801 N N . HIS A 1 748 ? -2.336 5.827 47.678 1.00 89.62 748 HIS A N 1
ATOM 5802 C CA . HIS A 1 748 ? -3.351 4.837 48.021 1.00 89.62 748 HIS A CA 1
ATOM 5803 C C . HIS A 1 748 ? -2.967 3.462 47.448 1.00 89.62 748 HIS A C 1
ATOM 5805 O O . HIS A 1 748 ? -2.125 3.385 46.555 1.00 89.62 748 HIS A O 1
ATOM 5811 N N . GLN A 1 749 ? -3.555 2.376 47.953 1.00 87.00 749 GLN A N 1
ATOM 5812 C CA . GLN A 1 749 ? -3.187 1.007 47.554 1.00 87.00 749 GLN A CA 1
ATOM 5813 C C . GLN A 1 749 ? -3.364 0.736 46.049 1.00 87.00 749 GLN A C 1
ATOM 5815 O O . GLN A 1 749 ? -2.484 0.164 45.413 1.00 87.00 749 GLN A O 1
ATOM 5820 N N . GLY A 1 750 ? -4.454 1.217 45.445 1.00 89.06 750 GLY A N 1
ATOM 5821 C CA . GLY A 1 750 ? -4.694 1.072 44.003 1.00 89.06 750 GLY A CA 1
ATOM 5822 C C . GLY A 1 750 ? -3.797 1.925 43.094 1.00 89.06 750 GLY A C 1
ATOM 5823 O O . GLY A 1 750 ? -3.849 1.784 41.871 1.00 89.06 750 GLY A O 1
ATOM 5824 N N . LYS A 1 751 ? -2.969 2.816 43.663 1.00 90.50 751 LYS A N 1
ATOM 5825 C CA . LYS A 1 751 ? -2.255 3.850 42.903 1.00 90.50 751 LYS A CA 1
ATOM 5826 C C . LYS A 1 751 ? -1.286 3.272 41.885 1.00 90.50 751 LYS A C 1
ATOM 5828 O O . LYS A 1 751 ? -1.238 3.763 40.765 1.00 90.50 751 LYS A O 1
ATOM 5833 N N . ALA A 1 752 ? -0.546 2.227 42.251 1.00 90.94 752 ALA A N 1
ATOM 5834 C CA . ALA A 1 752 ? 0.414 1.602 41.344 1.00 90.94 752 ALA A CA 1
ATOM 5835 C C . ALA A 1 752 ? -0.272 1.090 40.069 1.00 90.94 752 ALA A C 1
ATOM 5837 O O . ALA A 1 752 ? 0.214 1.342 38.970 1.00 90.94 752 ALA A O 1
ATOM 5838 N N . PHE A 1 753 ? -1.437 0.450 40.202 1.00 91.44 753 PHE A N 1
ATOM 5839 C CA . PHE A 1 753 ? -2.188 -0.048 39.053 1.00 91.44 753 PHE A CA 1
ATOM 5840 C C . PHE A 1 753 ? -2.807 1.085 38.226 1.00 91.44 753 PHE A C 1
ATOM 5842 O O . PHE A 1 753 ? -2.692 1.089 37.001 1.00 91.44 753 PHE A O 1
ATOM 5849 N N . ALA A 1 754 ? -3.393 2.091 38.881 1.00 92.56 754 ALA A N 1
ATOM 5850 C CA . ALA A 1 754 ? -3.933 3.262 38.195 1.00 92.56 754 ALA A CA 1
ATOM 5851 C C . ALA A 1 754 ? -2.843 4.036 37.425 1.00 92.56 754 ALA A C 1
ATOM 5853 O O . ALA A 1 754 ? -3.036 4.402 36.267 1.00 92.56 754 ALA A O 1
ATOM 5854 N N . ASP A 1 755 ? -1.675 4.240 38.034 1.00 89.75 755 ASP A N 1
ATOM 5855 C CA . ASP A 1 755 ? -0.533 4.900 37.399 1.00 89.75 755 ASP A CA 1
ATOM 5856 C C . ASP A 1 755 ? 0.083 4.038 36.291 1.00 89.75 755 ASP A C 1
ATOM 5858 O O . ASP A 1 755 ? 0.519 4.578 35.275 1.00 89.75 755 ASP A O 1
ATOM 5862 N N . TYR A 1 756 ? 0.053 2.710 36.423 1.00 87.69 756 TYR A N 1
ATOM 5863 C CA . TYR A 1 756 ? 0.474 1.808 35.355 1.00 87.69 756 TYR A CA 1
ATOM 5864 C C . TYR A 1 756 ? -0.417 1.940 34.117 1.00 87.69 756 TYR A C 1
ATOM 5866 O O . TYR A 1 756 ? 0.090 2.178 33.023 1.00 87.69 756 TYR A O 1
ATOM 5874 N N . LEU A 1 757 ? -1.740 1.916 34.284 1.00 87.25 757 LEU A N 1
ATOM 5875 C CA . LEU A 1 757 ? -2.693 2.162 33.197 1.00 87.25 757 LEU A CA 1
ATOM 5876 C C . LEU A 1 757 ? -2.471 3.532 32.536 1.00 87.25 757 LEU A C 1
ATOM 5878 O O . LEU A 1 757 ? -2.480 3.639 31.310 1.00 87.25 757 LEU A O 1
ATOM 5882 N N . ARG A 1 758 ? -2.203 4.575 33.334 1.00 85.31 758 ARG A N 1
ATOM 5883 C CA . ARG A 1 758 ? -1.826 5.902 32.814 1.00 85.31 758 ARG A CA 1
ATOM 5884 C C . ARG A 1 758 ? -0.522 5.854 32.015 1.00 85.31 758 ARG A C 1
ATOM 5886 O O . ARG A 1 758 ? -0.433 6.497 30.973 1.00 85.31 758 ARG A O 1
ATOM 5893 N N . SER A 1 759 ? 0.469 5.080 32.463 1.00 77.19 759 SER A N 1
ATOM 5894 C CA . SER A 1 759 ? 1.754 4.914 31.766 1.00 77.19 759 SER A CA 1
ATOM 5895 C C . SER A 1 759 ? 1.626 4.193 30.418 1.00 77.19 759 SER A C 1
ATOM 5897 O O . SER A 1 759 ? 2.402 4.468 29.508 1.00 77.19 759 SER A O 1
ATOM 5899 N N . LEU A 1 760 ? 0.595 3.355 30.256 1.00 71.38 760 LEU A N 1
ATOM 5900 C CA . LEU A 1 760 ? 0.211 2.739 28.979 1.00 71.38 760 LEU A CA 1
ATOM 5901 C C . LEU A 1 760 ? -0.549 3.711 28.049 1.00 71.38 760 LEU A C 1
ATOM 5903 O O . LEU A 1 760 ? -1.014 3.327 26.978 1.00 71.38 760 LEU A O 1
ATOM 5907 N N . GLY A 1 761 ? -0.692 4.979 28.447 1.00 69.31 761 GLY A N 1
ATOM 5908 C CA . GLY A 1 761 ? -1.344 6.029 27.666 1.00 69.31 761 GLY A CA 1
ATOM 5909 C C . GLY A 1 761 ? -2.858 6.127 27.868 1.00 69.31 761 GLY A C 1
ATOM 5910 O O . GLY A 1 761 ? -3.505 6.904 27.162 1.00 69.31 761 GLY A O 1
ATOM 5911 N N . HIS A 1 762 ? -3.440 5.376 28.811 1.00 78.44 762 HIS A N 1
ATOM 5912 C CA . HIS A 1 762 ? -4.873 5.419 29.112 1.00 78.44 762 HIS A CA 1
ATOM 5913 C C . HIS A 1 762 ? -5.246 6.597 30.023 1.00 78.44 762 HIS A C 1
ATOM 5915 O O . HIS A 1 762 ? -4.474 7.024 30.883 1.00 78.44 762 HIS A O 1
ATOM 5921 N N . LYS A 1 763 ? -6.477 7.102 29.890 1.00 82.81 763 LYS A N 1
ATOM 5922 C CA . LYS A 1 763 ? -7.055 8.054 30.846 1.00 82.81 763 LYS A CA 1
ATOM 5923 C C . LYS A 1 763 ? -7.757 7.277 31.951 1.00 82.81 763 LYS A C 1
ATOM 5925 O O . LYS A 1 763 ? -8.708 6.559 31.674 1.00 82.81 763 LYS A O 1
ATOM 5930 N N . VAL A 1 764 ? -7.315 7.449 33.192 1.00 90.88 764 VAL A N 1
ATOM 5931 C CA . VAL A 1 764 ? -7.843 6.707 34.343 1.00 90.88 764 VAL A CA 1
ATOM 5932 C C . VAL A 1 764 ? -8.564 7.658 35.286 1.00 90.88 764 VAL A C 1
ATOM 5934 O O . VAL A 1 764 ? -7.913 8.451 35.976 1.00 90.88 764 VAL A O 1
ATOM 5937 N N . ASP A 1 765 ? -9.891 7.548 35.316 1.00 92.81 765 ASP A N 1
ATOM 5938 C CA . ASP A 1 765 ? -10.748 8.266 36.256 1.00 92.81 765 ASP A CA 1
ATOM 5939 C C . ASP A 1 765 ? -11.038 7.347 37.454 1.00 92.81 765 ASP A C 1
ATOM 5941 O O . ASP A 1 765 ? -11.520 6.229 37.283 1.00 92.81 765 ASP A O 1
ATOM 5945 N N . GLU A 1 766 ? -10.742 7.803 38.671 1.00 92.69 766 GLU A N 1
ATOM 5946 C CA . GLU A 1 766 ? -10.952 7.035 39.905 1.00 92.69 766 GLU A CA 1
ATOM 5947 C C . GLU A 1 766 ? -12.102 7.661 40.705 1.00 92.69 766 GLU A C 1
ATOM 5949 O O . GLU A 1 766 ? -11.984 8.788 41.194 1.00 92.69 766 GLU A O 1
ATOM 5954 N N . LEU A 1 767 ? -13.238 6.961 40.808 1.00 90.81 767 LEU A N 1
ATOM 5955 C CA . LEU A 1 767 ? -14.456 7.510 41.416 1.00 90.81 767 LEU A CA 1
ATOM 5956 C C . LEU A 1 767 ? -14.462 7.360 42.936 1.00 90.81 767 LEU A C 1
ATOM 5958 O O . LEU A 1 767 ? -14.413 6.225 43.394 1.00 90.81 767 LEU A O 1
ATOM 5962 N N . PRO A 1 768 ? -14.625 8.448 43.713 1.00 85.06 768 PRO A N 1
ATOM 5963 C CA . PRO A 1 768 ? -14.632 8.426 45.176 1.00 85.06 768 PRO A CA 1
ATOM 5964 C C . PRO A 1 768 ? -15.986 8.022 45.798 1.00 85.06 768 PRO A C 1
ATOM 5966 O O . PRO A 1 768 ? -17.001 7.893 45.116 1.00 85.06 768 PRO A O 1
ATOM 5969 N N . ARG A 1 769 ? -16.032 7.876 47.135 1.00 79.62 769 ARG A N 1
ATOM 5970 C CA . ARG A 1 769 ? -17.255 7.584 47.907 1.00 79.62 769 ARG A CA 1
ATOM 5971 C C . ARG A 1 769 ? -17.897 8.912 48.317 1.00 79.62 769 ARG A C 1
ATOM 5973 O O . ARG A 1 769 ? -17.180 9.793 48.794 1.00 79.62 769 ARG A O 1
ATOM 5980 N N . PRO A 1 770 ? -19.235 9.009 48.306 1.00 78.50 770 PRO A N 1
ATOM 5981 C CA . PRO A 1 770 ? -20.161 8.193 47.525 1.00 78.50 770 PRO A CA 1
ATOM 5982 C C . PRO A 1 770 ? -20.241 8.720 46.081 1.00 78.50 770 PRO A C 1
ATOM 5984 O O . PRO A 1 770 ? -20.311 9.929 45.866 1.00 78.50 770 PRO A O 1
ATOM 5987 N N . HIS A 1 771 ? -20.316 7.824 45.101 1.00 87.88 771 HIS A N 1
ATOM 5988 C CA . HIS A 1 771 ? -20.724 8.160 43.735 1.00 87.88 771 HIS A CA 1
ATOM 5989 C C . HIS A 1 771 ? -21.857 7.223 43.318 1.00 87.88 771 HIS A C 1
ATOM 5991 O O . HIS A 1 771 ? -21.899 6.078 43.763 1.00 87.88 771 HIS A O 1
ATOM 5997 N N . VAL A 1 772 ? -22.804 7.721 42.523 1.00 92.06 772 VAL A N 1
ATOM 5998 C CA . VAL A 1 772 ? -23.898 6.900 41.987 1.00 92.06 772 VAL A CA 1
ATOM 5999 C C . VAL A 1 772 ? -23.525 6.499 40.573 1.00 92.06 772 VAL A C 1
ATOM 6001 O O . VAL A 1 772 ? -23.255 7.364 39.744 1.00 92.06 772 VAL A O 1
ATOM 6004 N N . ILE A 1 773 ? -23.525 5.199 40.299 1.00 95.25 773 ILE A N 1
ATOM 6005 C CA . ILE A 1 773 ? -23.223 4.689 38.963 1.00 95.25 773 ILE A CA 1
ATOM 6006 C C . ILE A 1 773 ? -24.470 4.759 38.080 1.00 95.25 773 ILE A C 1
ATOM 6008 O O . ILE A 1 773 ? -25.532 4.249 38.439 1.00 95.25 773 ILE A O 1
ATOM 6012 N N . THR A 1 774 ? -24.343 5.387 36.911 1.00 95.38 774 THR A N 1
ATOM 6013 C CA . THR A 1 774 ? -25.431 5.495 35.929 1.00 95.38 774 THR A CA 1
ATOM 6014 C C . THR A 1 774 ? -25.013 4.927 34.572 1.00 95.38 774 THR A C 1
ATOM 6016 O O . THR A 1 774 ? -23.815 4.862 34.277 1.00 95.38 774 THR A O 1
ATOM 6019 N N . PRO A 1 775 ? -25.969 4.527 33.715 1.00 89.62 775 PRO A N 1
ATOM 6020 C CA . PRO A 1 775 ? -25.662 4.095 32.352 1.00 89.62 775 PRO A CA 1
ATOM 6021 C C . PRO A 1 775 ? -24.901 5.162 31.552 1.00 89.62 775 PRO A C 1
ATOM 6023 O O . PRO A 1 775 ? -23.932 4.847 30.862 1.00 89.62 775 PRO A O 1
ATOM 6026 N N . GLU A 1 776 ? -25.287 6.433 31.702 1.00 86.94 776 GLU A N 1
ATOM 6027 C CA . GLU A 1 776 ? -24.683 7.565 30.990 1.00 86.94 776 GLU A CA 1
ATOM 6028 C C . GLU A 1 776 ? -23.236 7.815 31.413 1.00 86.94 776 GLU A C 1
ATOM 6030 O O . GLU A 1 776 ? -22.458 8.358 30.633 1.00 86.94 776 GLU A O 1
ATOM 6035 N N . LEU A 1 777 ? -22.873 7.431 32.640 1.00 91.38 777 LEU A N 1
ATOM 6036 C CA . LEU A 1 777 ? -21.499 7.473 33.116 1.00 91.38 777 LEU A CA 1
ATOM 6037 C C . LEU A 1 777 ? -20.675 6.354 32.476 1.00 91.38 777 LEU A C 1
ATOM 6039 O O . LEU A 1 777 ? -19.648 6.642 31.862 1.00 91.38 777 LEU A O 1
ATOM 6043 N N . LEU A 1 778 ? -21.135 5.102 32.602 1.00 90.62 778 LEU A N 1
ATOM 6044 C CA . LEU A 1 778 ? -20.380 3.916 32.181 1.00 90.62 778 LEU A CA 1
ATOM 6045 C C . LEU A 1 778 ? -20.138 3.866 30.667 1.00 90.62 778 LEU A C 1
ATOM 6047 O O . LEU A 1 778 ? -19.062 3.451 30.247 1.00 90.62 778 LEU A O 1
ATOM 6051 N N . GLN A 1 779 ? -21.077 4.352 29.848 1.00 83.81 779 GLN A N 1
ATOM 6052 C CA . GLN A 1 779 ? -20.921 4.382 28.384 1.00 83.81 779 GLN A CA 1
ATOM 6053 C C . GLN A 1 779 ? -19.715 5.209 27.900 1.00 83.81 779 GLN A C 1
ATOM 6055 O O . GLN A 1 779 ? -19.292 5.058 26.759 1.00 83.81 779 GLN A O 1
ATOM 6060 N N . ASN A 1 780 ? -19.142 6.072 28.749 1.00 83.50 780 ASN A N 1
ATOM 6061 C CA . ASN A 1 780 ? -17.969 6.878 28.397 1.00 83.50 780 ASN A CA 1
ATOM 6062 C C . ASN A 1 780 ? -16.636 6.133 28.573 1.00 83.50 780 ASN A C 1
ATOM 6064 O O . ASN A 1 780 ? -15.583 6.739 28.358 1.00 83.50 780 ASN A O 1
ATOM 6068 N N . TYR A 1 781 ? -16.653 4.877 29.030 1.00 87.88 781 TYR A N 1
ATOM 6069 C CA . TYR A 1 781 ? -15.455 4.129 29.409 1.00 87.88 781 TYR A CA 1
ATOM 6070 C C . TYR A 1 781 ? -15.369 2.799 28.662 1.00 87.88 781 TYR A C 1
ATOM 6072 O O . TYR A 1 781 ? -16.317 2.014 28.638 1.00 87.88 781 TYR A O 1
ATOM 6080 N N . ALA A 1 782 ? -14.201 2.525 28.079 1.00 85.31 782 ALA A N 1
ATOM 6081 C CA . ALA A 1 782 ? -13.946 1.267 27.375 1.00 85.31 782 ALA A CA 1
ATOM 6082 C C . ALA A 1 782 ? -13.746 0.099 28.349 1.00 85.31 782 ALA A C 1
ATOM 6084 O O . ALA A 1 782 ? -14.088 -1.036 28.034 1.00 85.31 782 ALA A O 1
ATOM 6085 N N . LEU A 1 783 ? -13.213 0.400 29.536 1.00 92.25 783 LEU A N 1
ATOM 6086 C CA . LEU A 1 783 ? -12.995 -0.546 30.619 1.00 92.25 783 LEU A CA 1
ATOM 6087 C C . LEU A 1 783 ? -13.486 0.064 31.927 1.00 92.25 783 LEU A C 1
ATOM 6089 O O . LEU A 1 783 ? -13.120 1.187 32.279 1.00 92.25 783 LEU A O 1
ATOM 6093 N N . VAL A 1 784 ? -14.268 -0.712 32.667 1.00 96.50 784 VAL A N 1
ATOM 6094 C CA . VAL A 1 784 ? -14.619 -0.420 34.052 1.00 96.50 784 VAL A CA 1
ATOM 6095 C C . VAL A 1 784 ? -13.918 -1.438 34.941 1.00 96.50 784 VAL A C 1
ATOM 6097 O O . VAL A 1 784 ? -14.116 -2.642 34.811 1.00 96.50 784 VAL A O 1
ATOM 6100 N N . ILE A 1 785 ? -13.090 -0.956 35.856 1.00 95.00 785 ILE A N 1
ATOM 6101 C CA . ILE A 1 785 ? -12.497 -1.732 36.938 1.00 95.00 785 ILE A CA 1
ATOM 6102 C C . ILE A 1 785 ? -13.342 -1.449 38.166 1.00 95.00 785 ILE A C 1
ATOM 6104 O O . ILE A 1 785 ? -13.289 -0.356 38.727 1.00 95.00 785 ILE A O 1
ATOM 6108 N N . ARG A 1 786 ? -14.153 -2.419 38.575 1.00 93.00 786 ARG A N 1
ATOM 6109 C CA . ARG A 1 786 ? -14.912 -2.299 39.813 1.00 93.00 786 ARG A CA 1
ATOM 6110 C C . ARG A 1 786 ? -14.036 -2.803 40.954 1.00 93.00 786 ARG A C 1
ATOM 6112 O O . ARG A 1 786 ? -13.785 -4.004 41.050 1.00 93.00 786 ARG A O 1
ATOM 6119 N N . ALA A 1 787 ? -13.595 -1.885 41.809 1.00 87.88 787 ALA A N 1
ATOM 6120 C CA . ALA A 1 787 ? -12.905 -2.194 43.056 1.00 87.88 787 ALA A CA 1
ATOM 6121 C C . ALA A 1 787 ? -13.890 -2.731 44.114 1.00 87.88 787 ALA A C 1
ATOM 6123 O O . ALA A 1 787 ? -15.102 -2.551 43.991 1.00 87.88 787 ALA A O 1
ATOM 6124 N N . VAL A 1 788 ? -13.362 -3.396 45.145 1.00 79.62 788 VAL A N 1
ATOM 6125 C CA . VAL A 1 788 ? -14.096 -4.168 46.170 1.00 79.62 788 VAL A CA 1
ATOM 6126 C C . VAL A 1 788 ? -15.474 -3.599 46.531 1.00 79.62 788 VAL A C 1
ATOM 6128 O O . VAL A 1 788 ? -15.604 -2.464 46.975 1.00 79.62 788 VAL A O 1
ATOM 6131 N N . GLY A 1 789 ? -16.527 -4.408 46.409 1.00 69.12 789 GLY A N 1
ATOM 6132 C CA . GLY A 1 789 ? -17.877 -4.031 46.829 1.00 69.12 789 GLY A CA 1
ATOM 6133 C C . GLY A 1 789 ? -18.090 -4.270 48.324 1.00 69.12 789 GLY A C 1
ATOM 6134 O O . GLY A 1 789 ? -18.427 -5.381 48.726 1.00 69.12 789 GLY A O 1
ATOM 6135 N N . PHE A 1 790 ? -17.920 -3.242 49.158 1.00 69.88 790 PHE A N 1
ATOM 6136 C CA . PHE A 1 790 ? -18.286 -3.307 50.581 1.00 69.88 790 PHE A CA 1
ATOM 6137 C C . PHE A 1 790 ? -19.651 -2.658 50.852 1.00 69.88 790 PHE A C 1
ATOM 6139 O O . PHE A 1 790 ? -20.436 -3.140 51.665 1.00 69.88 790 PHE A O 1
ATOM 6146 N N . GLY A 1 791 ? -19.952 -1.553 50.164 1.00 73.06 791 GLY A N 1
ATOM 6147 C CA . GLY A 1 791 ? -21.280 -0.937 50.168 1.00 73.06 791 GLY A CA 1
ATOM 6148 C C . GLY A 1 791 ? -22.252 -1.637 49.213 1.00 73.06 791 GLY A C 1
ATOM 6149 O O . GLY A 1 791 ? -21.847 -2.188 48.193 1.00 73.06 791 GLY A O 1
ATOM 6150 N N . SER A 1 792 ? -23.554 -1.578 49.502 1.00 82.25 792 SER A N 1
ATOM 6151 C CA . SER A 1 792 ? -24.576 -2.132 48.605 1.00 82.25 792 SER A CA 1
ATOM 6152 C C . SER A 1 792 ? -24.785 -1.248 47.372 1.00 82.25 792 SER A C 1
ATOM 6154 O O . SER A 1 792 ? -25.013 -0.043 47.502 1.00 82.25 792 SER A O 1
ATOM 6156 N N . TYR A 1 793 ? -24.772 -1.862 46.188 1.00 89.75 793 TYR A N 1
ATOM 6157 C CA . TYR A 1 793 ? -25.265 -1.249 44.955 1.00 89.75 793 TYR A CA 1
ATOM 6158 C C . TYR A 1 793 ? -26.796 -1.304 44.926 1.00 89.75 793 TYR A C 1
ATOM 6160 O O . TYR A 1 793 ? -27.401 -2.319 45.279 1.00 89.75 793 TYR A O 1
ATOM 6168 N N . SER A 1 794 ? -27.435 -0.217 44.501 1.00 93.19 794 SER A N 1
ATOM 6169 C CA . SER A 1 794 ? -28.875 -0.217 44.235 1.00 93.19 794 SER A CA 1
ATOM 6170 C C . SER A 1 794 ? -29.207 -1.050 42.993 1.00 93.19 794 SER A C 1
ATOM 6172 O O . SER A 1 794 ? -28.365 -1.256 42.120 1.00 93.19 794 SER A O 1
ATOM 6174 N N . SER A 1 795 ? -30.466 -1.478 42.851 1.00 95.31 795 SER A N 1
ATOM 6175 C CA . SER A 1 795 ? -30.910 -2.190 41.643 1.00 95.31 795 SER A CA 1
ATOM 6176 C C . SER A 1 795 ? -30.689 -1.377 40.359 1.00 95.31 795 SER A C 1
ATOM 6178 O O . SER A 1 795 ? -30.429 -1.960 39.315 1.00 95.31 795 SER A O 1
ATOM 6180 N N . ALA A 1 796 ? -30.752 -0.041 40.424 1.00 96.75 796 ALA A N 1
ATOM 6181 C CA . ALA A 1 796 ? -30.482 0.823 39.274 1.00 96.75 796 ALA A CA 1
ATOM 6182 C C . ALA A 1 796 ? -29.001 0.796 38.858 1.00 96.75 796 ALA A C 1
ATOM 6184 O O . ALA A 1 796 ? -28.704 0.718 37.671 1.00 96.75 796 ALA A O 1
ATOM 6185 N N . GLU A 1 797 ? -28.080 0.799 39.824 1.00 96.12 797 GLU A N 1
ATOM 6186 C CA . GLU A 1 797 ? -26.639 0.698 39.558 1.00 96.12 797 GLU A CA 1
ATOM 6187 C C . GLU A 1 797 ? -26.265 -0.690 39.030 1.00 96.12 797 GLU A C 1
ATOM 6189 O O . GLU A 1 797 ? -25.515 -0.803 38.064 1.00 96.12 797 GLU A O 1
ATOM 6194 N N . ILE A 1 798 ? -26.846 -1.752 39.600 1.00 96.25 798 ILE A N 1
ATOM 6195 C CA . ILE A 1 798 ? -26.677 -3.123 39.093 1.00 96.25 798 ILE A CA 1
ATOM 6196 C C . ILE A 1 798 ? -27.176 -3.224 37.643 1.00 96.25 798 ILE A C 1
ATOM 6198 O O . ILE A 1 798 ? -26.498 -3.797 36.789 1.00 96.25 798 ILE A O 1
ATOM 6202 N N . ASN A 1 799 ? -28.322 -2.611 37.332 1.00 97.12 799 ASN A N 1
ATOM 6203 C CA . ASN A 1 799 ? -28.830 -2.538 35.962 1.00 97.12 799 ASN A CA 1
ATOM 6204 C C . ASN A 1 799 ? -27.895 -1.740 35.039 1.00 97.12 799 ASN A C 1
ATOM 6206 O O . ASN A 1 799 ? -27.733 -2.107 33.880 1.00 97.12 799 ASN A O 1
ATOM 6210 N N . ALA A 1 800 ? -27.251 -0.675 35.527 1.00 97.38 800 ALA A N 1
ATOM 6211 C CA . ALA A 1 800 ? -26.275 0.078 34.739 1.00 97.38 800 ALA A CA 1
ATOM 6212 C C . ALA A 1 800 ? -25.069 -0.793 34.354 1.00 97.38 800 ALA A C 1
ATOM 6214 O O . ALA A 1 800 ? -24.697 -0.824 33.184 1.00 97.38 800 ALA A O 1
ATOM 6215 N N . TYR A 1 801 ? -24.511 -1.549 35.303 1.00 97.56 801 TYR A N 1
ATOM 6216 C CA . TYR A 1 801 ? -23.411 -2.482 35.045 1.00 97.56 801 TYR A CA 1
ATOM 6217 C C . TYR A 1 801 ? -23.792 -3.608 34.089 1.00 97.56 801 TYR A C 1
ATOM 6219 O O . TYR A 1 801 ? -23.080 -3.867 33.121 1.00 97.56 801 TYR A O 1
ATOM 6227 N N . THR A 1 802 ? -24.905 -4.287 34.362 1.00 96.81 802 THR A N 1
ATOM 6228 C CA . THR A 1 802 ? -25.354 -5.414 33.535 1.00 96.81 802 THR A CA 1
ATOM 6229 C C . THR A 1 802 ? -25.652 -4.957 32.113 1.00 96.81 802 THR A C 1
ATOM 6231 O O . THR A 1 802 ? -25.159 -5.584 31.182 1.00 96.81 802 THR A O 1
ATOM 6234 N N . ASN A 1 803 ? -26.323 -3.815 31.926 1.00 93.69 803 ASN A N 1
ATOM 6235 C CA . ASN A 1 803 ? -26.534 -3.226 30.602 1.00 93.69 803 ASN A CA 1
ATOM 6236 C C . ASN A 1 803 ? -25.221 -2.806 29.931 1.00 93.69 803 ASN A C 1
ATOM 6238 O O . ASN A 1 803 ? -25.062 -3.015 28.732 1.00 93.69 803 ASN A O 1
ATOM 6242 N N . TYR A 1 804 ? -24.287 -2.208 30.674 1.00 96.00 804 TYR A N 1
ATOM 6243 C CA . TYR A 1 804 ? -22.987 -1.806 30.137 1.00 96.00 804 TYR A CA 1
ATOM 6244 C C . TYR A 1 804 ? -22.238 -3.006 29.548 1.00 96.00 804 TYR A C 1
ATOM 6246 O O . TYR A 1 804 ? -21.850 -2.973 28.381 1.00 96.00 804 TYR A O 1
ATOM 6254 N N . VAL A 1 805 ? -22.099 -4.091 30.317 1.00 96.19 805 VAL A N 1
ATOM 6255 C CA . VAL A 1 805 ? -21.412 -5.297 29.837 1.00 96.19 805 VAL A CA 1
ATOM 6256 C C . VAL A 1 805 ? -22.226 -5.979 28.741 1.00 96.19 805 VAL A C 1
ATOM 6258 O O . VAL A 1 805 ? -21.683 -6.294 27.689 1.00 96.19 805 VAL A O 1
ATOM 6261 N N . GLN A 1 806 ? -23.542 -6.125 28.910 1.00 93.69 806 GLN A N 1
ATOM 6262 C CA . GLN A 1 806 ? -24.402 -6.758 27.907 1.00 93.69 806 GLN A CA 1
ATOM 6263 C C . GLN A 1 806 ? -24.296 -6.088 26.528 1.00 93.69 806 GLN A C 1
ATOM 6265 O O . GLN A 1 806 ? -24.369 -6.780 25.512 1.00 93.69 806 GLN A O 1
ATOM 6270 N N . ASN A 1 807 ? -24.059 -4.774 26.489 1.00 81.69 807 ASN A N 1
ATOM 6271 C CA . ASN A 1 807 ? -23.892 -3.987 25.266 1.00 81.69 807 ASN A CA 1
ATOM 6272 C C . ASN A 1 807 ? -22.437 -3.868 24.773 1.00 81.69 807 ASN A C 1
ATOM 6274 O O . ASN A 1 807 ? -22.155 -3.034 23.918 1.00 81.69 807 ASN A O 1
ATOM 6278 N N . GLY A 1 808 ? -21.509 -4.689 25.270 1.00 83.44 808 GLY A N 1
ATOM 6279 C CA . GLY A 1 808 ? -20.130 -4.744 24.767 1.00 83.44 808 GLY A CA 1
ATOM 6280 C C . GLY A 1 808 ? -19.066 -4.182 25.705 1.00 83.44 808 GLY A C 1
ATOM 6281 O O . GLY A 1 808 ? -17.874 -4.347 25.425 1.00 83.44 808 GLY A O 1
ATOM 6282 N N . GLY A 1 809 ? -19.473 -3.575 26.822 1.00 87.44 809 GLY A N 1
ATOM 6283 C CA . GLY A 1 809 ? -18.576 -3.053 27.847 1.00 87.44 809 GLY A CA 1
ATOM 6284 C C . GLY A 1 809 ? -17.665 -4.123 28.453 1.00 87.44 809 GLY A C 1
ATOM 6285 O O . GLY A 1 809 ? -17.973 -5.321 28.439 1.00 87.44 809 GLY A O 1
ATOM 6286 N N . LYS A 1 810 ? -16.519 -3.687 28.979 1.00 95.44 810 LYS A N 1
ATOM 6287 C CA . LYS A 1 810 ? -15.490 -4.561 29.552 1.00 95.44 810 LYS A CA 1
ATOM 6288 C C . LYS A 1 810 ? -15.396 -4.316 31.048 1.00 95.44 810 LYS A C 1
ATOM 6290 O O . LYS A 1 810 ? -15.268 -3.171 31.480 1.00 95.44 810 LYS A O 1
ATOM 6295 N N . LEU A 1 811 ? -15.481 -5.383 31.835 1.00 96.62 811 LEU A N 1
ATOM 6296 C CA . LEU A 1 811 ? -15.496 -5.300 33.292 1.00 96.62 811 LEU A CA 1
ATOM 6297 C C . LEU A 1 811 ? -14.365 -6.133 33.896 1.00 96.62 811 LEU A C 1
ATOM 6299 O O . LEU A 1 811 ? -14.315 -7.347 33.709 1.00 96.62 811 LEU A O 1
ATOM 6303 N N . LEU A 1 812 ? -13.502 -5.486 34.677 1.00 95.75 812 LEU A N 1
ATOM 6304 C CA . LEU A 1 812 ? -12.635 -6.162 35.637 1.00 95.75 812 LEU A CA 1
ATOM 6305 C C . LEU A 1 812 ? -13.295 -6.070 37.015 1.00 95.75 812 LEU A C 1
ATOM 6307 O O . LEU A 1 812 ? -13.359 -4.995 37.613 1.00 95.75 812 LEU A O 1
ATOM 6311 N N . LEU A 1 813 ? -13.837 -7.188 37.490 1.00 93.94 813 LEU A N 1
ATOM 6312 C CA . LEU A 1 813 ? -14.562 -7.278 38.751 1.00 93.94 813 LEU A CA 1
ATOM 6313 C C . LEU A 1 813 ? -13.627 -7.791 39.845 1.00 93.94 813 LEU A C 1
ATOM 6315 O O . LEU A 1 813 ? -13.254 -8.965 39.856 1.00 93.94 813 LEU A O 1
ATOM 6319 N N . LEU A 1 814 ? -13.275 -6.909 40.777 1.00 91.12 814 LEU A N 1
ATOM 6320 C CA . LEU A 1 814 ? -12.443 -7.245 41.926 1.00 91.12 814 LEU A CA 1
ATOM 6321 C C . LEU A 1 814 ? -13.333 -7.449 43.157 1.00 91.12 814 LEU A C 1
ATOM 6323 O O . LEU A 1 814 ? -14.074 -6.548 43.574 1.00 91.12 814 LEU A O 1
ATOM 6327 N N . ALA A 1 815 ? -13.276 -8.654 43.709 1.00 88.00 815 ALA A N 1
ATOM 6328 C CA . ALA A 1 815 ? -13.885 -9.021 44.976 1.00 88.00 815 ALA A CA 1
ATOM 6329 C C . ALA A 1 815 ? -12.834 -9.028 46.102 1.00 88.00 815 ALA A C 1
ATOM 6331 O O . ALA A 1 815 ? -11.657 -8.727 45.892 1.00 88.00 815 ALA A O 1
ATOM 6332 N N . ASP A 1 816 ? -13.309 -9.291 47.316 1.00 82.12 816 ASP A N 1
ATOM 6333 C CA . ASP A 1 816 ? -12.504 -9.460 48.526 1.00 82.12 816 ASP A CA 1
ATOM 6334 C C . ASP A 1 816 ? -13.312 -10.298 49.541 1.00 82.12 816 ASP A C 1
ATOM 6336 O O . ASP A 1 816 ? -14.398 -10.785 49.220 1.00 82.12 816 ASP A O 1
ATOM 6340 N N . HIS A 1 817 ? -12.819 -10.464 50.766 1.00 76.00 817 HIS A N 1
ATOM 6341 C CA . HIS A 1 817 ? -13.392 -11.256 51.861 1.00 76.00 817 HIS A CA 1
ATOM 6342 C C . HIS A 1 817 ? -14.713 -10.713 52.467 1.00 76.00 817 HIS A C 1
ATOM 6344 O O . HIS A 1 817 ? -15.055 -11.045 53.607 1.00 76.00 817 HIS A O 1
ATOM 6350 N N . SER A 1 818 ? -15.468 -9.861 51.761 1.00 66.00 818 SER A N 1
ATOM 6351 C CA . SER A 1 818 ? -16.781 -9.381 52.215 1.00 66.00 818 SER A CA 1
ATOM 6352 C C . SER A 1 818 ? -17.888 -10.396 51.901 1.00 66.00 818 SER A C 1
ATOM 6354 O O . SER A 1 818 ? -17.920 -11.009 50.838 1.00 66.00 818 SER A O 1
ATOM 6356 N N . ALA A 1 819 ? -18.836 -10.576 52.827 1.00 59.62 819 ALA A N 1
ATOM 6357 C CA . ALA A 1 819 ? -19.986 -11.447 52.599 1.00 59.62 819 ALA A CA 1
ATOM 6358 C C . ALA A 1 819 ? -21.068 -10.722 51.771 1.00 59.62 819 ALA A C 1
ATOM 6360 O O . ALA A 1 819 ? -21.549 -9.666 52.183 1.00 59.62 819 ALA A O 1
ATOM 6361 N N . SER A 1 820 ? -21.499 -11.346 50.665 1.00 70.62 820 SER A N 1
ATOM 6362 C CA . SER A 1 820 ? -22.622 -10.957 49.786 1.00 70.62 820 SER A CA 1
ATOM 6363 C C . SER A 1 820 ? -22.387 -9.759 48.847 1.00 70.62 820 SER A C 1
ATOM 6365 O O . SER A 1 820 ? -22.902 -8.657 49.058 1.00 70.62 820 SER A O 1
ATOM 6367 N N . ASP A 1 821 ? -21.734 -10.019 47.712 1.00 86.69 821 ASP A N 1
ATOM 6368 C CA . ASP A 1 821 ? -21.597 -9.078 46.596 1.00 86.69 821 ASP A CA 1
ATOM 6369 C C . ASP A 1 821 ? -22.773 -9.190 45.603 1.00 86.69 821 ASP A C 1
ATOM 6371 O O . ASP A 1 821 ? -22.812 -10.055 44.721 1.00 86.69 821 ASP A O 1
ATOM 6375 N N . ALA A 1 822 ? -23.761 -8.302 45.746 1.00 88.88 822 ALA A N 1
ATOM 6376 C CA . ALA A 1 822 ? -24.967 -8.307 44.912 1.00 88.88 822 ALA A CA 1
ATOM 6377 C C . ALA A 1 822 ? -24.687 -8.009 43.426 1.00 88.88 822 ALA A C 1
ATOM 6379 O O . ALA A 1 822 ? -25.417 -8.489 42.557 1.00 88.88 822 ALA A O 1
ATOM 6380 N N . LEU A 1 823 ? -23.636 -7.239 43.120 1.00 92.06 823 LEU A N 1
ATOM 6381 C CA . LEU A 1 823 ? -23.265 -6.936 41.741 1.00 92.06 823 LEU A CA 1
ATOM 6382 C C . LEU A 1 823 ? -22.627 -8.164 41.084 1.00 92.06 823 LEU A C 1
ATOM 6384 O O . LEU A 1 823 ? -23.048 -8.548 39.997 1.00 92.06 823 LEU A O 1
ATOM 6388 N N . ALA A 1 824 ? -21.680 -8.827 41.753 1.00 92.75 824 ALA A N 1
ATOM 6389 C CA . ALA A 1 824 ? -21.129 -10.099 41.274 1.00 92.75 824 ALA A CA 1
ATOM 6390 C C . ALA A 1 824 ? -22.234 -11.159 41.104 1.00 92.75 824 ALA A C 1
ATOM 6392 O O . ALA A 1 824 ? -22.321 -11.812 40.062 1.00 92.75 824 ALA A O 1
ATOM 6393 N N . SER A 1 825 ? -23.158 -11.229 42.069 1.00 92.31 825 SER A N 1
ATOM 6394 C CA . SER A 1 825 ? -24.313 -12.135 42.031 1.00 92.31 825 SER A CA 1
ATOM 6395 C C . SER A 1 825 ? -25.222 -11.895 40.825 1.00 92.31 825 SER A C 1
ATOM 6397 O O . SER A 1 825 ? -25.782 -12.849 40.289 1.00 92.31 825 SER A O 1
ATOM 6399 N N . SER A 1 826 ? -25.359 -10.646 40.362 1.00 94.25 826 SER A N 1
ATOM 6400 C CA . SER A 1 826 ? -26.153 -10.320 39.166 1.00 94.25 826 SER A CA 1
ATOM 6401 C C . SER A 1 826 ? -25.582 -10.919 37.875 1.00 94.25 826 SER A C 1
ATOM 6403 O O . SER A 1 826 ? -26.327 -11.155 36.927 1.00 94.25 826 SER A O 1
ATOM 6405 N N . PHE A 1 827 ? -24.287 -11.241 37.875 1.00 95.38 827 PHE A N 1
ATOM 6406 C CA . PHE A 1 827 ? -23.603 -11.967 36.808 1.00 95.38 827 PHE A CA 1
ATOM 6407 C C . PHE A 1 827 ? -23.502 -13.482 37.081 1.00 95.38 827 PHE A C 1
ATOM 6409 O O . PHE A 1 827 ? -22.874 -14.211 36.319 1.00 95.38 827 PHE A O 1
ATOM 6416 N N . GLY A 1 828 ? -24.115 -13.972 38.165 1.00 94.75 828 GLY A N 1
ATOM 6417 C CA . GLY A 1 828 ? -24.083 -15.378 38.575 1.00 94.75 828 GLY A CA 1
ATOM 6418 C C . GLY A 1 828 ? -22.841 -15.791 39.371 1.00 94.75 828 GLY A C 1
ATOM 6419 O O . GLY A 1 828 ? -22.678 -16.980 39.630 1.00 94.75 828 GLY A O 1
ATOM 6420 N N . LEU A 1 829 ? -21.983 -14.846 39.765 1.00 94.00 829 LEU A N 1
ATOM 6421 C CA . LEU A 1 829 ? -20.747 -15.107 40.506 1.00 94.00 829 LEU A CA 1
ATOM 6422 C C . LEU A 1 829 ? -20.988 -14.975 42.016 1.00 94.00 829 LEU A C 1
ATOM 6424 O O . LEU A 1 829 ? -21.479 -13.944 42.476 1.00 94.00 829 LEU A O 1
ATOM 6428 N N . GLN A 1 830 ? -20.619 -15.998 42.785 1.00 92.44 830 GLN A N 1
ATOM 6429 C CA . GLN A 1 830 ? -20.659 -15.994 44.250 1.00 92.44 830 GLN A CA 1
ATOM 6430 C C . GLN A 1 830 ? -19.240 -16.099 44.801 1.00 92.44 830 GLN A C 1
ATOM 6432 O O . GLN A 1 830 ? -18.598 -17.143 44.676 1.00 92.44 830 GLN A O 1
ATOM 6437 N N . PHE A 1 831 ? -18.772 -15.004 45.397 1.00 91.12 831 PHE A N 1
ATOM 6438 C CA . PHE A 1 831 ? -17.519 -14.941 46.138 1.00 91.12 831 PHE A CA 1
ATOM 6439 C C . PHE A 1 831 ? -17.817 -15.060 47.631 1.00 91.12 831 PHE A C 1
ATOM 6441 O O . PHE A 1 831 ? -18.558 -14.246 48.184 1.00 91.12 831 PHE A O 1
ATOM 6448 N N . GLU A 1 832 ? -17.258 -16.078 48.276 1.00 90.00 832 GLU A N 1
ATOM 6449 C CA . GLU A 1 832 ? -17.518 -16.387 49.681 1.00 90.00 832 GLU A CA 1
ATOM 6450 C C . GLU A 1 832 ? -16.231 -16.780 50.406 1.00 90.00 832 GLU A C 1
ATOM 6452 O O . GLU A 1 832 ? -15.198 -17.018 49.781 1.00 90.00 832 GLU A O 1
ATOM 6457 N N . GLY A 1 833 ? -16.322 -16.857 51.736 1.00 88.94 833 GLY A N 1
ATOM 6458 C CA . GLY A 1 833 ? -15.252 -17.319 52.615 1.00 88.94 833 GLY A CA 1
ATOM 6459 C C . GLY A 1 833 ? -14.033 -16.402 52.667 1.00 88.94 833 GLY A C 1
ATOM 6460 O O . GLY A 1 833 ? -13.981 -15.334 52.054 1.00 88.94 833 GLY A O 1
ATOM 6461 N N . ILE A 1 834 ? -13.044 -16.837 53.444 1.00 91.44 834 ILE A N 1
ATOM 6462 C CA . ILE A 1 834 ? -11.743 -16.181 53.548 1.00 91.44 834 ILE A CA 1
ATOM 6463 C C . ILE A 1 834 ? -10.657 -17.192 53.202 1.00 91.44 834 ILE A C 1
ATOM 6465 O O . ILE A 1 834 ? -10.589 -18.269 53.792 1.00 91.44 834 ILE A O 1
ATOM 6469 N N . THR A 1 835 ? -9.782 -16.859 52.258 1.00 92.56 835 THR A N 1
ATOM 6470 C CA . THR A 1 835 ? -8.674 -17.747 51.893 1.00 92.56 835 THR A CA 1
ATOM 6471 C C . THR A 1 835 ? -7.609 -17.771 52.994 1.00 92.56 835 THR A C 1
ATOM 6473 O O . THR A 1 835 ? -7.164 -16.734 53.506 1.00 92.56 835 THR A O 1
ATOM 6476 N N . ARG A 1 836 ? -7.195 -18.976 53.385 1.00 92.81 836 ARG A N 1
ATOM 6477 C CA . ARG A 1 836 ? -6.194 -19.252 54.425 1.00 92.81 836 ARG A CA 1
ATOM 6478 C C . ARG A 1 836 ? -5.125 -20.208 53.894 1.00 92.81 836 ARG A C 1
ATOM 6480 O O . ARG A 1 836 ? -5.327 -20.894 52.896 1.00 92.81 836 ARG A O 1
ATOM 6487 N N . GLY A 1 837 ? -4.006 -20.311 54.610 1.00 92.00 837 GLY A N 1
ATOM 6488 C CA . GLY A 1 837 ? -2.903 -21.218 54.274 1.00 92.00 837 GLY A CA 1
ATOM 6489 C C . GLY A 1 837 ? -1.774 -20.509 53.529 1.00 92.00 837 GLY A C 1
ATOM 6490 O O . GLY A 1 837 ? -1.357 -19.429 53.944 1.00 92.00 837 GLY A O 1
ATOM 6491 N N . GLU A 1 838 ? -1.249 -21.132 52.469 1.00 91.56 838 GLU A N 1
ATOM 6492 C CA . GLU A 1 838 ? -0.149 -20.555 51.678 1.00 91.56 838 GLU A CA 1
ATOM 6493 C C . GLU A 1 838 ? -0.553 -19.307 50.899 1.00 91.56 838 GLU A C 1
ATOM 6495 O O . GLU A 1 838 ? 0.270 -18.404 50.762 1.00 91.56 838 GLU A O 1
ATOM 6500 N N . ASN A 1 839 ? -1.799 -19.254 50.414 1.00 90.81 839 ASN A N 1
ATOM 6501 C CA . ASN A 1 839 ? -2.362 -18.071 49.776 1.00 90.81 839 ASN A CA 1
ATOM 6502 C C . ASN A 1 839 ? -1.518 -17.610 48.567 1.00 90.81 839 ASN A C 1
ATOM 6504 O O . ASN A 1 839 ? -1.120 -16.454 48.416 1.00 90.81 839 ASN A O 1
ATOM 6508 N N . LYS A 1 840 ? -1.228 -18.578 47.690 1.00 92.12 840 LYS A N 1
ATOM 6509 C CA . LYS A 1 840 ? -0.452 -18.410 46.456 1.00 92.12 840 LYS A CA 1
ATOM 6510 C C . LYS A 1 840 ? -1.281 -18.832 45.259 1.00 92.12 840 LYS A C 1
ATOM 6512 O O . LYS A 1 840 ? -1.757 -19.964 45.231 1.00 92.12 840 LYS A O 1
ATOM 6517 N N . LEU A 1 841 ? -1.412 -17.957 44.271 1.00 93.19 841 LEU A N 1
ATOM 6518 C CA . LEU A 1 841 ? -1.993 -18.277 42.974 1.00 93.19 841 LEU A CA 1
ATOM 6519 C C . LEU A 1 841 ? -0.878 -18.832 42.080 1.00 93.19 841 LEU A C 1
ATOM 6521 O O . LEU A 1 841 ? 0.027 -18.104 41.673 1.00 93.19 841 LEU A O 1
ATOM 6525 N N . ASN A 1 842 ? -0.890 -20.144 41.856 1.00 94.12 842 ASN A N 1
ATOM 6526 C CA . ASN A 1 842 ? 0.159 -20.838 41.100 1.00 94.12 842 ASN A CA 1
ATOM 6527 C C . ASN A 1 842 ? -0.342 -22.033 40.281 1.00 94.12 842 ASN A C 1
ATOM 6529 O O . ASN A 1 842 ? 0.455 -22.683 39.604 1.00 94.12 842 ASN A O 1
ATOM 6533 N N . ASN A 1 843 ? -1.643 -22.316 40.323 1.00 95.56 843 ASN A N 1
ATOM 6534 C CA . ASN A 1 843 ? -2.257 -23.343 39.504 1.00 95.56 843 ASN A CA 1
ATOM 6535 C C . ASN A 1 843 ? -3.107 -22.674 38.421 1.00 95.56 843 ASN A C 1
ATOM 6537 O O . ASN A 1 843 ? -4.179 -22.137 38.701 1.00 95.56 843 ASN A O 1
ATOM 6541 N N . TYR A 1 844 ? -2.590 -22.673 37.194 1.00 96.19 844 TYR A N 1
ATOM 6542 C CA . TYR A 1 844 ? -3.192 -21.982 36.061 1.00 96.19 844 TYR A CA 1
ATOM 6543 C C . TYR A 1 844 ? -3.670 -22.964 34.998 1.00 96.19 844 TYR A C 1
ATOM 6545 O O . TYR A 1 844 ? -2.955 -23.896 34.624 1.00 96.19 844 TYR A O 1
ATOM 6553 N N . VAL A 1 845 ? -4.850 -22.698 34.444 1.00 95.44 845 VAL A N 1
ATOM 6554 C CA . VAL A 1 845 ? -5.282 -23.325 33.191 1.00 95.44 845 VAL A CA 1
ATOM 6555 C C . VAL A 1 845 ? -4.623 -22.576 32.040 1.00 95.44 845 VAL A C 1
ATOM 6557 O O . VAL A 1 845 ? -4.562 -21.346 32.059 1.00 95.44 845 VAL A O 1
ATOM 6560 N N . ALA A 1 846 ? -4.128 -23.304 31.038 1.00 92.25 846 ALA A N 1
ATOM 6561 C CA . ALA A 1 846 ? -3.522 -22.705 29.854 1.00 92.25 846 ALA A CA 1
ATOM 6562 C C . ALA A 1 846 ? -4.527 -21.787 29.138 1.00 92.25 846 ALA A C 1
ATOM 6564 O O . ALA A 1 846 ? -5.576 -22.235 28.676 1.00 92.25 846 ALA A O 1
ATOM 6565 N N . HIS A 1 847 ? -4.199 -20.501 29.069 1.00 93.44 847 HIS A N 1
ATOM 6566 C CA . HIS A 1 847 ? -5.002 -19.457 28.444 1.00 93.44 847 HIS A CA 1
ATOM 6567 C C . HIS A 1 847 ? -4.074 -18.281 28.080 1.00 93.44 847 HIS A C 1
ATOM 6569 O O . HIS A 1 847 ? -3.080 -18.086 28.783 1.00 93.44 847 HIS A O 1
ATOM 6575 N N . PRO A 1 848 ? -4.378 -17.452 27.061 1.00 90.00 848 PRO A N 1
ATOM 6576 C CA . PRO A 1 848 ? -3.598 -16.241 26.777 1.00 90.00 848 PRO A CA 1
ATOM 6577 C C . PRO A 1 848 ? -3.366 -15.359 28.014 1.00 90.00 848 PRO A C 1
ATOM 6579 O O . PRO A 1 848 ? -2.258 -14.897 28.252 1.00 90.00 848 PRO A O 1
ATOM 6582 N N . ILE A 1 849 ? -4.382 -15.227 28.876 1.00 93.88 849 ILE A N 1
ATOM 6583 C CA . ILE A 1 849 ? -4.279 -14.497 30.154 1.00 93.88 849 ILE A CA 1
ATOM 6584 C C . ILE A 1 849 ? -3.199 -15.066 31.091 1.00 93.88 849 ILE A C 1
ATOM 6586 O O . ILE A 1 849 ? -2.495 -14.304 31.749 1.00 93.88 849 ILE A O 1
ATOM 6590 N N . THR A 1 850 ? -3.039 -16.387 31.160 1.00 94.19 850 THR A N 1
ATOM 6591 C CA . THR A 1 850 ? -2.112 -17.046 32.096 1.00 94.19 850 THR A CA 1
ATOM 6592 C C . THR A 1 850 ? -0.728 -17.297 31.494 1.00 94.19 850 THR A C 1
ATOM 6594 O O . THR A 1 850 ? 0.166 -17.808 32.172 1.00 94.19 850 THR A O 1
ATOM 6597 N N . GLN A 1 851 ? -0.506 -16.915 30.234 1.00 90.75 851 GLN A N 1
ATOM 6598 C CA . GLN A 1 851 ? 0.763 -17.127 29.550 1.00 90.75 851 GLN A CA 1
ATOM 6599 C C . GLN A 1 851 ? 1.891 -16.307 30.189 1.00 90.75 851 GLN A C 1
ATOM 6601 O O . GLN A 1 851 ? 1.810 -15.088 30.322 1.00 90.75 851 GLN A O 1
ATOM 6606 N N . GLY A 1 852 ? 2.970 -16.987 30.587 1.00 89.44 852 GLY A N 1
ATOM 6607 C CA . GLY A 1 852 ? 4.125 -16.344 31.225 1.00 89.44 852 GLY A CA 1
ATOM 6608 C C . GLY A 1 852 ? 3.866 -15.853 32.654 1.00 89.44 852 GLY A C 1
ATOM 6609 O O . GLY A 1 852 ? 4.752 -15.243 33.251 1.00 89.44 852 GLY A O 1
ATOM 6610 N N . VAL A 1 853 ? 2.687 -16.131 33.218 1.00 91.75 853 VAL A N 1
ATOM 6611 C CA . VAL A 1 853 ? 2.345 -15.760 34.591 1.00 91.75 853 VAL A CA 1
ATOM 6612 C C . VAL A 1 853 ? 3.008 -16.741 35.558 1.00 91.75 853 VAL A C 1
ATOM 6614 O O . VAL A 1 853 ? 2.773 -17.948 35.514 1.00 91.75 853 VAL A O 1
ATOM 6617 N N . GLY A 1 854 ? 3.873 -16.215 36.425 1.00 90.25 854 GLY A N 1
ATOM 6618 C CA . GLY A 1 854 ? 4.497 -16.974 37.508 1.00 90.25 854 GLY A CA 1
ATOM 6619 C C . GLY A 1 854 ? 3.587 -17.129 38.730 1.00 90.25 854 GLY A C 1
ATOM 6620 O O . GLY A 1 854 ? 2.393 -16.845 38.697 1.00 90.25 854 GLY A O 1
ATOM 6621 N N . GLU A 1 855 ? 4.163 -17.562 39.848 1.00 92.25 855 GLU A N 1
ATOM 6622 C CA . GLU A 1 855 ? 3.457 -17.558 41.133 1.00 92.25 855 GLU A CA 1
ATOM 6623 C C . GLU A 1 855 ? 3.143 -16.119 41.574 1.00 92.25 855 GLU A C 1
ATOM 6625 O O . GLU A 1 855 ? 4.035 -15.268 41.607 1.00 92.25 855 GLU A O 1
ATOM 6630 N N . LEU A 1 856 ? 1.886 -15.864 41.943 1.00 90.44 856 LEU A N 1
ATOM 6631 C CA . LEU A 1 856 ? 1.425 -14.577 42.461 1.00 90.44 856 LEU A CA 1
ATOM 6632 C C . LEU A 1 856 ? 0.997 -14.706 43.927 1.00 90.44 856 LEU A C 1
ATOM 6634 O O . LEU A 1 856 ? 0.367 -15.684 44.336 1.00 90.44 856 LEU A O 1
ATOM 6638 N N . SER A 1 857 ? 1.332 -13.694 44.729 1.00 86.06 857 SER A N 1
ATOM 6639 C CA . SER A 1 857 ? 0.876 -13.602 46.118 1.00 86.06 857 SER A CA 1
ATOM 6640 C C . SER A 1 857 ? -0.608 -13.236 46.159 1.00 86.06 857 SER A C 1
ATOM 6642 O O . SER A 1 857 ? -1.015 -12.273 45.515 1.00 86.06 857 SER A O 1
ATOM 6644 N N . TYR A 1 858 ? -1.388 -13.957 46.964 1.00 88.06 858 TYR A N 1
ATOM 6645 C CA . TYR A 1 858 ? -2.830 -13.768 47.128 1.00 88.06 858 TYR A CA 1
ATOM 6646 C C . TYR A 1 858 ? -3.146 -13.549 48.614 1.00 88.06 858 TYR A C 1
ATOM 6648 O O . TYR A 1 858 ? -3.476 -14.490 49.321 1.00 88.06 858 TYR A O 1
ATOM 6656 N N . ILE A 1 859 ? -2.939 -12.332 49.132 1.00 80.56 859 ILE A N 1
ATOM 6657 C CA . ILE A 1 859 ? -2.741 -12.077 50.578 1.00 80.56 859 ILE A CA 1
ATOM 6658 C C . ILE A 1 859 ? -3.881 -12.641 51.445 1.00 80.56 859 ILE A C 1
ATOM 6660 O O . ILE A 1 859 ? -3.656 -13.558 52.238 1.00 80.56 859 ILE A O 1
ATOM 6664 N N . VAL A 1 860 ? -5.083 -12.083 51.310 1.00 79.25 860 VAL A N 1
ATOM 6665 C CA . VAL A 1 860 ? -6.332 -12.528 51.941 1.00 79.25 860 VAL A CA 1
ATOM 6666 C C . VAL A 1 860 ? -7.449 -12.054 51.021 1.00 79.25 860 VAL A C 1
ATOM 6668 O O . VAL A 1 860 ? -7.561 -10.853 50.806 1.00 79.25 860 VAL A O 1
ATOM 6671 N N . GLY A 1 861 ? -8.253 -12.976 50.501 1.00 86.88 861 GLY A N 1
ATOM 6672 C CA . GLY A 1 861 ? -9.398 -12.656 49.650 1.00 86.88 861 GLY A CA 1
ATOM 6673 C C . GLY A 1 861 ? -10.531 -13.654 49.849 1.00 86.88 861 GLY A C 1
ATOM 6674 O O . GLY A 1 861 ? -10.515 -14.451 50.791 1.00 86.88 861 GLY A O 1
ATOM 6675 N N . SER A 1 862 ? -11.504 -13.620 48.949 1.00 90.44 862 SER A N 1
ATOM 6676 C CA . SER A 1 862 ? -12.558 -14.633 48.838 1.00 90.44 862 SER A CA 1
ATOM 6677 C C . SER A 1 862 ? -12.250 -15.608 47.705 1.00 90.44 862 SER A C 1
ATOM 6679 O O . SER A 1 862 ? -11.271 -15.446 46.970 1.00 90.44 862 SER A O 1
ATOM 6681 N N . ALA A 1 863 ? -13.069 -16.645 47.567 1.00 92.69 863 ALA A N 1
ATOM 6682 C CA . ALA A 1 863 ? -13.012 -17.544 46.426 1.00 92.69 863 ALA A CA 1
ATOM 6683 C C . ALA A 1 863 ? -14.408 -17.837 45.880 1.00 92.69 863 ALA A C 1
ATOM 6685 O O . ALA A 1 863 ? -15.420 -17.574 46.533 1.00 92.69 863 ALA A O 1
ATOM 6686 N N . LEU A 1 864 ? -14.455 -18.371 44.665 1.00 92.75 864 LEU A N 1
ATOM 6687 C CA . LEU A 1 864 ? -15.697 -18.706 43.991 1.00 92.75 864 LEU A CA 1
ATOM 6688 C C . LEU A 1 864 ? -16.291 -20.000 44.548 1.00 92.75 864 LEU A C 1
ATOM 6690 O O . LEU A 1 864 ? -15.660 -21.055 44.497 1.00 92.75 864 LEU A O 1
ATOM 6694 N N . THR A 1 865 ? -17.531 -19.928 45.026 1.00 91.88 865 THR A N 1
ATOM 6695 C CA . THR A 1 865 ? -18.306 -21.104 45.465 1.00 91.88 865 THR A CA 1
ATOM 6696 C C . THR A 1 865 ? -19.421 -21.471 44.489 1.00 91.88 865 THR A C 1
ATOM 6698 O O . THR A 1 865 ? -19.878 -22.614 44.467 1.00 91.88 865 THR A O 1
ATOM 6701 N N . SER A 1 866 ? -19.838 -20.528 43.639 1.00 92.12 866 SER A N 1
ATOM 6702 C CA . SER A 1 866 ? -20.793 -20.750 42.552 1.00 92.12 866 SER A CA 1
ATOM 6703 C C . SER A 1 866 ? -20.548 -19.769 41.405 1.00 92.12 866 SER A C 1
ATOM 6705 O O . SER A 1 866 ? -20.282 -18.589 41.628 1.00 92.12 866 SER A O 1
ATOM 6707 N N . TYR A 1 867 ? -20.670 -20.255 40.172 1.00 95.00 867 TYR A N 1
ATOM 6708 C CA . TYR A 1 867 ? -20.508 -19.483 38.938 1.00 95.00 867 TYR A CA 1
ATOM 6709 C C . TYR A 1 867 ? -21.299 -20.133 37.788 1.00 95.00 867 TYR A C 1
ATOM 6711 O O . TYR A 1 867 ? -21.599 -21.330 37.850 1.00 95.00 867 TYR A O 1
ATOM 6719 N N . PRO A 1 868 ? -21.690 -19.376 36.744 1.00 94.81 868 PRO A N 1
ATOM 6720 C CA . PRO A 1 868 ? -22.416 -19.933 35.605 1.00 94.81 868 PRO A CA 1
ATOM 6721 C C . PRO A 1 868 ? -21.517 -20.848 34.762 1.00 94.81 868 PRO A C 1
ATOM 6723 O O . PRO A 1 868 ? -20.304 -20.686 34.735 1.00 94.81 868 PRO A O 1
ATOM 6726 N N . GLY A 1 869 ? -22.105 -21.769 33.992 1.00 90.06 869 GLY A N 1
ATOM 6727 C CA . GLY A 1 869 ? -21.338 -22.652 33.095 1.00 90.06 869 GLY A CA 1
ATOM 6728 C C . GLY A 1 869 ? -20.618 -21.930 31.946 1.00 90.06 869 GLY A C 1
ATOM 6729 O O . GLY A 1 869 ? -19.778 -22.528 31.285 1.00 90.06 869 GLY A O 1
ATOM 6730 N N . THR A 1 870 ? -20.942 -20.657 31.705 1.00 88.69 870 THR A N 1
ATOM 6731 C CA . THR A 1 870 ? -20.223 -19.771 30.777 1.00 88.69 870 THR A CA 1
ATOM 6732 C C . THR A 1 870 ? -18.934 -19.206 31.376 1.00 88.69 870 THR A C 1
ATOM 6734 O O . THR A 1 870 ? -18.136 -18.626 30.646 1.00 88.69 870 THR A O 1
ATOM 6737 N N . ALA A 1 871 ? -18.728 -19.354 32.687 1.00 96.06 871 ALA A N 1
ATOM 6738 C CA . ALA A 1 871 ? -17.511 -18.939 33.358 1.00 96.06 871 ALA A CA 1
ATOM 6739 C C . ALA A 1 871 ? -16.408 -19.986 33.212 1.00 96.06 871 ALA A C 1
ATOM 6741 O O . ALA A 1 871 ? -16.574 -21.151 33.572 1.00 96.06 871 ALA A O 1
ATOM 6742 N N . GLN A 1 872 ? -15.257 -19.538 32.720 1.00 97.00 872 GLN A N 1
ATOM 6743 C CA . GLN A 1 872 ? -14.037 -20.322 32.655 1.00 97.00 872 GLN A CA 1
ATOM 6744 C C . GLN A 1 872 ? -13.118 -19.922 33.809 1.00 97.00 872 GLN A C 1
ATOM 6746 O O . GLN A 1 872 ? -12.632 -18.791 33.871 1.00 97.00 872 GLN A O 1
ATOM 6751 N N . ILE A 1 873 ? -12.849 -20.865 34.712 1.00 97.50 873 ILE A N 1
ATOM 6752 C CA . ILE A 1 873 ? -11.843 -20.689 35.761 1.00 97.50 873 ILE A CA 1
ATOM 6753 C C . ILE A 1 873 ? -10.463 -20.933 35.163 1.00 97.50 873 ILE A C 1
ATOM 6755 O O . ILE A 1 873 ? -10.219 -21.961 34.530 1.00 97.50 873 ILE A O 1
ATOM 6759 N N . ILE A 1 874 ? -9.564 -19.973 35.364 1.00 97.06 874 ILE A N 1
ATOM 6760 C CA . ILE A 1 874 ? -8.209 -20.004 34.807 1.00 97.06 874 ILE A CA 1
ATOM 6761 C C . ILE A 1 874 ? -7.115 -19.920 35.871 1.00 97.06 874 ILE A C 1
ATOM 6763 O O . ILE A 1 874 ? -5.950 -20.137 35.545 1.00 97.06 874 ILE A O 1
ATOM 6767 N N . GLY A 1 875 ? -7.465 -19.645 37.129 1.00 96.25 875 GLY A N 1
ATOM 6768 C CA . GLY A 1 875 ? -6.506 -19.591 38.225 1.00 96.25 875 GLY A CA 1
ATOM 6769 C C . GLY A 1 875 ? -7.081 -20.067 39.556 1.00 96.25 875 GLY A C 1
ATOM 6770 O O . GLY A 1 875 ? -8.146 -19.623 39.995 1.00 96.25 875 GLY A O 1
ATOM 6771 N N . GLN A 1 876 ? -6.329 -20.954 40.198 1.00 96.75 876 GLN A N 1
ATOM 6772 C CA . GLN A 1 876 ? -6.619 -21.572 41.487 1.00 96.75 876 GLN A CA 1
ATOM 6773 C C . GLN A 1 876 ? -5.462 -21.345 42.457 1.00 96.75 876 GLN A C 1
ATOM 6775 O O . GLN A 1 876 ? -4.287 -21.300 42.065 1.00 96.75 876 GLN A O 1
ATOM 6780 N N . LEU A 1 877 ? -5.785 -21.240 43.744 1.00 95.56 877 LEU A N 1
ATOM 6781 C CA . LEU A 1 877 ? -4.747 -21.202 44.767 1.00 95.56 877 LEU A CA 1
ATOM 6782 C C . LEU A 1 877 ? -4.036 -22.555 44.904 1.00 95.56 877 LEU A C 1
ATOM 6784 O O . LEU A 1 877 ? -4.564 -23.605 44.543 1.00 95.56 877 LEU A O 1
ATOM 6788 N N . SER A 1 878 ? -2.838 -22.519 45.486 1.00 93.75 878 SER A N 1
ATOM 6789 C CA . SER A 1 878 ? -2.074 -23.694 45.907 1.00 93.75 878 SER A CA 1
ATOM 6790 C C . SER A 1 878 ? -2.958 -24.664 46.694 1.00 93.75 878 SER A C 1
ATOM 6792 O O . SER A 1 878 ? -3.753 -24.241 47.534 1.00 93.75 878 SER A O 1
ATOM 6794 N N . ASN A 1 879 ? -2.752 -25.970 46.504 1.00 93.06 879 ASN A N 1
ATOM 6795 C CA . ASN A 1 879 ? -3.456 -27.029 47.242 1.00 93.06 879 ASN A CA 1
ATOM 6796 C C . ASN A 1 879 ? -3.226 -26.978 48.767 1.00 93.06 879 ASN A C 1
ATOM 6798 O O . ASN A 1 879 ? -3.930 -27.653 49.515 1.00 93.06 879 ASN A O 1
ATOM 6802 N N . PHE A 1 880 ? -2.252 -26.190 49.234 1.00 93.38 880 PHE A N 1
ATOM 6803 C CA . PHE A 1 880 ? -2.008 -25.905 50.653 1.00 93.38 880 PHE A CA 1
ATOM 6804 C C . PHE A 1 880 ? -2.774 -24.674 51.170 1.00 93.38 880 PHE A C 1
ATOM 6806 O O . PHE A 1 880 ? -2.630 -24.290 52.332 1.00 93.38 880 PHE A O 1
ATOM 6813 N N . SER A 1 881 ? -3.566 -24.037 50.309 1.00 94.62 881 SER A N 1
ATOM 6814 C CA . SER A 1 881 ? -4.531 -23.002 50.674 1.00 94.62 881 SER A CA 1
ATOM 6815 C C . SER A 1 881 ? -5.916 -23.628 50.795 1.00 94.62 881 SER A C 1
ATOM 6817 O O . SER A 1 881 ? -6.224 -24.588 50.088 1.00 94.62 881 SER A O 1
ATOM 6819 N N . TYR A 1 882 ? -6.758 -23.088 51.668 1.00 94.06 882 TYR A N 1
ATOM 6820 C CA . TYR A 1 882 ? -8.136 -23.540 51.850 1.00 94.06 882 TYR A CA 1
ATOM 6821 C C . TYR A 1 882 ? -9.085 -22.358 52.027 1.00 94.06 882 TYR A C 1
ATOM 6823 O O . TYR A 1 882 ? -8.660 -21.257 52.391 1.00 94.06 882 TYR A O 1
ATOM 6831 N N . LEU A 1 883 ? -10.364 -22.590 51.739 1.00 93.56 883 LEU A N 1
ATOM 6832 C CA . LEU A 1 883 ? -11.416 -21.596 51.916 1.00 93.56 883 LEU A CA 1
ATOM 6833 C C . LEU A 1 883 ? -12.121 -21.778 53.263 1.00 93.56 883 LEU A C 1
ATOM 6835 O O . LEU A 1 883 ? -12.909 -22.701 53.418 1.00 93.56 883 LEU A O 1
ATOM 6839 N N . ASP A 1 884 ? -11.864 -20.872 54.200 1.00 92.44 884 ASP A N 1
ATOM 6840 C CA . ASP A 1 884 ? -12.488 -20.851 55.525 1.00 92.44 884 ASP A CA 1
ATOM 6841 C C . ASP A 1 884 ? -13.852 -20.141 55.441 1.00 92.44 884 ASP A C 1
ATOM 6843 O O . ASP A 1 884 ? -13.929 -18.915 55.298 1.00 92.44 884 ASP A O 1
ATOM 6847 N N . LEU A 1 885 ? -14.938 -20.916 55.460 1.00 90.12 885 LEU A N 1
ATOM 6848 C CA . LEU A 1 885 ? -16.307 -20.424 55.268 1.00 90.12 885 LEU A CA 1
ATOM 6849 C C . LEU A 1 885 ? -16.928 -19.914 56.570 1.00 90.12 885 LEU A C 1
ATOM 6851 O O . LEU A 1 885 ? -17.788 -19.031 56.540 1.00 90.12 885 LEU A O 1
ATOM 6855 N N . ASN A 1 886 ? -16.519 -20.464 57.715 1.00 90.12 886 ASN A N 1
ATOM 6856 C CA . ASN A 1 886 ? -17.051 -20.085 59.027 1.00 90.12 886 ASN A CA 1
ATOM 6857 C C . ASN A 1 886 ? -16.118 -19.145 59.817 1.00 90.12 886 ASN A C 1
ATOM 6859 O O . ASN A 1 886 ? -16.474 -18.704 60.914 1.00 90.12 886 ASN A O 1
ATOM 6863 N N . ASN A 1 887 ? -14.971 -18.798 59.230 1.00 89.12 887 ASN A N 1
ATOM 6864 C CA . ASN A 1 887 ? -13.945 -17.908 59.756 1.00 89.12 887 ASN A CA 1
ATOM 6865 C C . ASN A 1 887 ? -13.376 -18.361 61.114 1.00 89.12 887 ASN A C 1
ATOM 6867 O O . ASN A 1 887 ? -13.096 -17.531 61.988 1.00 89.12 887 ASN A O 1
ATOM 6871 N N . ASN A 1 888 ? -13.240 -19.674 61.326 1.00 92.06 888 ASN A N 1
ATOM 6872 C CA . ASN A 1 888 ? -12.657 -20.247 62.544 1.00 92.06 888 ASN A CA 1
ATOM 6873 C C . ASN A 1 888 ? -11.139 -20.499 62.431 1.00 92.06 888 ASN A C 1
ATOM 6875 O O . ASN A 1 888 ? -10.513 -20.909 63.414 1.00 92.06 888 ASN A O 1
ATOM 6879 N N . ASN A 1 889 ? -10.548 -20.204 61.268 1.00 90.19 889 ASN A N 1
ATOM 6880 C CA . ASN A 1 889 ? -9.135 -20.360 60.940 1.00 90.19 889 ASN A CA 1
ATOM 6881 C C . ASN A 1 889 ? -8.639 -21.821 60.978 1.00 90.19 889 ASN A C 1
ATOM 6883 O O . ASN A 1 889 ? -7.470 -22.083 61.293 1.00 90.19 889 ASN A O 1
ATOM 6887 N N . ILE A 1 890 ? -9.532 -22.768 60.691 1.00 91.00 890 ILE A N 1
ATOM 6888 C CA . ILE A 1 890 ? -9.289 -24.209 60.601 1.00 91.00 890 ILE A CA 1
ATOM 6889 C C . ILE A 1 890 ? -9.980 -24.712 59.333 1.00 91.00 890 ILE A C 1
ATOM 6891 O O . ILE A 1 890 ? -11.106 -24.325 59.068 1.00 91.00 890 ILE A O 1
ATOM 6895 N N . GLN A 1 891 ? -9.330 -25.602 58.576 1.00 93.31 891 GLN A N 1
ATOM 6896 C CA . GLN A 1 891 ? -9.996 -26.251 57.447 1.00 93.31 891 GLN A CA 1
ATOM 6897 C C . GLN A 1 891 ? -10.968 -27.328 57.948 1.00 93.31 891 GLN A C 1
ATOM 6899 O O . GLN A 1 891 ? -10.538 -28.384 58.429 1.00 93.31 891 GLN A O 1
ATOM 6904 N N . ASP A 1 892 ? -12.266 -27.079 57.815 1.00 92.81 892 ASP A N 1
ATOM 6905 C CA . ASP A 1 892 ? -13.323 -28.012 58.201 1.00 92.81 892 ASP A CA 1
ATOM 6906 C C . ASP A 1 892 ? -13.687 -29.004 57.072 1.00 92.81 892 ASP A C 1
ATOM 6908 O O . ASP A 1 892 ? -13.488 -28.732 55.884 1.00 92.81 892 ASP A O 1
ATOM 6912 N N . PRO A 1 893 ? -14.257 -30.187 57.392 1.00 91.38 893 PRO A N 1
ATOM 6913 C CA . PRO A 1 893 ? -14.779 -31.096 56.374 1.00 91.38 893 PRO A CA 1
ATOM 6914 C C . PRO A 1 893 ? -15.838 -30.416 55.491 1.00 91.38 893 PRO A C 1
ATOM 6916 O O . PRO A 1 893 ? -16.921 -30.076 55.962 1.00 91.38 893 PRO A O 1
ATOM 6919 N N . GLY A 1 894 ? -15.537 -30.277 54.197 1.00 85.69 894 GLY A N 1
ATOM 6920 C CA . GLY A 1 894 ? -16.391 -29.591 53.219 1.00 85.69 894 GLY A CA 1
ATOM 6921 C C . GLY A 1 894 ? -15.814 -28.268 52.715 1.00 85.69 894 GLY A C 1
ATOM 6922 O O . GLY A 1 894 ? -16.296 -27.755 51.709 1.00 85.69 894 GLY A O 1
ATOM 6923 N N . GLU A 1 895 ? -14.758 -27.757 53.347 1.00 92.38 895 GLU A N 1
ATOM 6924 C CA . GLU A 1 895 ? -14.039 -26.577 52.877 1.00 92.38 895 GLU A CA 1
ATOM 6925 C C . GLU A 1 895 ? -13.006 -26.944 51.799 1.00 92.38 895 GLU A C 1
ATOM 6927 O O . GLU A 1 895 ? -12.149 -27.809 52.031 1.00 92.38 895 GLU A O 1
ATOM 6932 N N . PRO A 1 896 ? -13.070 -26.324 50.605 1.00 91.44 896 PRO A N 1
ATOM 6933 C CA . PRO A 1 896 ? -12.217 -26.695 49.485 1.00 91.44 896 PRO A CA 1
ATOM 6934 C C . PRO A 1 896 ? -10.755 -26.295 49.716 1.00 91.44 896 PRO A C 1
ATOM 6936 O O . PRO A 1 896 ? -10.456 -25.187 50.166 1.00 91.44 896 PRO A O 1
ATOM 6939 N N . SER A 1 897 ? -9.843 -27.196 49.346 1.00 94.75 897 SER A N 1
ATOM 6940 C CA . SER A 1 897 ? -8.420 -26.891 49.148 1.00 94.75 897 SER A CA 1
ATOM 6941 C C . SER A 1 897 ? -8.180 -26.376 47.730 1.00 94.75 897 SER A C 1
ATOM 6943 O O . SER A 1 897 ? -8.840 -26.832 46.800 1.00 94.75 897 SER A O 1
ATOM 6945 N N . GLY A 1 898 ? -7.214 -25.470 47.568 1.00 94.00 898 GLY A N 1
ATOM 6946 C CA . GLY A 1 898 ? -6.862 -24.863 46.281 1.00 94.00 898 GLY A CA 1
ATOM 6947 C C . GLY A 1 898 ? -8.046 -24.197 45.570 1.00 94.00 898 GLY A C 1
ATOM 6948 O O . GLY A 1 898 ? -8.328 -24.548 44.426 1.00 94.00 898 GLY A O 1
ATOM 6949 N N . PRO A 1 899 ? -8.789 -23.296 46.241 1.00 95.00 899 PRO A N 1
ATOM 6950 C CA . PRO A 1 899 ? -10.052 -22.797 45.712 1.00 95.00 899 PRO A CA 1
ATOM 6951 C C . PRO A 1 899 ? -9.886 -21.946 44.438 1.00 95.00 899 PRO A C 1
ATOM 6953 O O . PRO A 1 899 ? -8.832 -21.346 44.195 1.00 95.00 899 PRO A O 1
ATOM 6956 N N . ASP A 1 900 ? -10.960 -21.886 43.647 1.00 95.88 900 ASP A N 1
ATOM 6957 C CA . ASP A 1 900 ? -11.072 -21.113 42.405 1.00 95.88 900 ASP A CA 1
ATOM 6958 C C . ASP A 1 900 ? -11.104 -19.609 42.710 1.00 95.88 900 ASP A C 1
ATOM 6960 O O . ASP A 1 900 ? -11.985 -19.137 43.431 1.00 95.88 900 ASP A O 1
ATOM 6964 N N . VAL A 1 901 ? -10.168 -18.833 42.157 1.00 94.69 901 VAL A N 1
ATOM 6965 C CA . VAL A 1 901 ? -10.030 -17.403 42.506 1.00 94.69 901 VAL A CA 1
ATOM 6966 C C . VAL A 1 901 ? -9.937 -16.460 41.316 1.00 94.69 901 VAL A C 1
ATOM 6968 O O . VAL A 1 901 ? -10.131 -15.260 41.497 1.00 94.69 901 VAL A O 1
ATOM 6971 N N . LEU A 1 902 ? -9.654 -16.963 40.113 1.00 96.06 902 LEU A N 1
ATOM 6972 C CA . LEU A 1 902 ? -9.527 -16.159 38.899 1.00 96.06 902 LEU A CA 1
ATOM 6973 C C . LEU A 1 902 ? -10.257 -16.837 37.741 1.00 96.06 902 LEU A C 1
ATOM 6975 O O . LEU A 1 902 ? -10.005 -18.004 37.427 1.00 96.06 902 LEU A O 1
ATOM 6979 N N . GLY A 1 903 ? -11.116 -16.081 37.067 1.00 97.06 903 GLY A N 1
ATOM 6980 C CA . GLY A 1 903 ? -11.840 -16.562 35.902 1.00 97.06 903 GLY A CA 1
ATOM 6981 C C . GLY A 1 903 ? -12.281 -15.443 34.972 1.00 97.06 903 GLY A C 1
ATOM 6982 O O . GLY A 1 903 ? -12.055 -14.256 35.220 1.00 97.06 903 GLY A O 1
ATOM 6983 N N . LEU A 1 904 ? -12.899 -15.857 33.876 1.00 96.94 904 LEU A N 1
ATOM 6984 C CA . LEU A 1 904 ? -13.437 -14.979 32.851 1.00 96.94 904 LEU A CA 1
ATOM 6985 C C . LEU A 1 904 ? -14.744 -15.529 32.296 1.00 96.94 904 LEU A C 1
ATOM 6987 O O . LEU A 1 904 ? -15.014 -16.726 32.394 1.00 96.94 904 LEU A O 1
ATOM 6991 N N . MET A 1 905 ? -15.548 -14.653 31.705 1.00 96.00 905 MET A N 1
ATOM 6992 C CA . MET A 1 905 ? -16.726 -15.038 30.934 1.00 96.00 905 MET A CA 1
ATOM 6993 C C . MET A 1 905 ? -17.163 -13.934 29.980 1.00 96.00 905 MET A C 1
ATOM 6995 O O . MET A 1 905 ? -16.947 -12.748 30.241 1.00 96.00 905 MET A O 1
ATOM 6999 N N . ASP A 1 906 ? -17.859 -14.330 28.922 1.00 92.38 906 ASP A N 1
ATOM 7000 C CA . ASP A 1 906 ? -18.676 -13.412 28.137 1.00 92.38 906 ASP A CA 1
ATOM 7001 C C . ASP A 1 906 ? -20.016 -13.162 28.846 1.00 92.38 906 ASP A C 1
ATOM 7003 O O . ASP A 1 906 ? -20.582 -14.047 29.499 1.00 92.38 906 ASP A O 1
ATOM 7007 N N . PHE A 1 907 ? -20.544 -11.947 28.708 1.00 92.38 907 PHE A N 1
ATOM 7008 C CA . PHE A 1 907 ? -21.878 -11.588 29.184 1.00 92.38 907 PHE A CA 1
ATOM 7009 C C . PHE A 1 907 ? -22.550 -10.655 28.176 1.00 92.38 907 PHE A C 1
ATOM 7011 O O . PHE A 1 907 ? -22.174 -9.492 28.026 1.00 92.38 907 PHE A O 1
ATOM 7018 N N . GLY A 1 908 ? -23.548 -11.177 27.457 1.00 91.31 908 GLY A N 1
ATOM 7019 C CA . GLY A 1 908 ? -24.069 -10.509 26.264 1.00 91.31 908 GLY A CA 1
ATOM 7020 C C . GLY A 1 908 ? -22.961 -10.339 25.225 1.00 91.31 908 GLY A C 1
ATOM 7021 O O . GLY A 1 908 ? -22.293 -11.309 24.886 1.00 91.31 908 GLY A O 1
ATOM 7022 N N . ASN A 1 909 ? -22.750 -9.108 24.759 1.00 84.19 909 ASN A N 1
ATOM 7023 C CA . ASN A 1 909 ? -21.675 -8.771 23.819 1.00 84.19 909 ASN A CA 1
ATOM 7024 C C . ASN A 1 909 ? -20.368 -8.340 24.517 1.00 84.19 909 ASN A C 1
ATOM 7026 O O . ASN A 1 909 ? -19.389 -7.995 23.850 1.00 84.19 909 ASN A O 1
ATOM 7030 N N . GLY A 1 910 ? -20.357 -8.270 25.851 1.00 90.62 910 GLY A N 1
ATOM 7031 C CA . GLY A 1 910 ? -19.213 -7.826 26.645 1.00 90.62 910 GLY A CA 1
ATOM 7032 C C . GLY A 1 910 ? -18.452 -8.965 27.302 1.00 90.62 910 GLY A C 1
ATOM 7033 O O . GLY A 1 910 ? -18.806 -10.136 27.186 1.00 90.62 910 GLY A O 1
ATOM 7034 N N . ARG A 1 911 ? -17.394 -8.587 28.022 1.00 94.69 911 ARG A N 1
ATOM 7035 C CA . ARG A 1 911 ? -16.480 -9.514 28.700 1.00 94.69 911 ARG A CA 1
ATOM 7036 C C . ARG A 1 911 ? -16.280 -9.115 30.149 1.00 94.69 911 ARG A C 1
ATOM 7038 O O . ARG A 1 911 ? -16.199 -7.926 30.468 1.00 94.69 911 ARG A O 1
ATOM 7045 N N . ILE A 1 912 ? -16.152 -10.123 31.002 1.00 96.81 912 ILE A N 1
ATOM 7046 C CA . ILE A 1 912 ? -15.875 -9.972 32.425 1.00 96.81 912 ILE A CA 1
ATOM 7047 C C . ILE A 1 912 ? -14.649 -10.814 32.764 1.00 96.81 912 ILE A C 1
ATOM 7049 O O . ILE A 1 912 ? -14.646 -12.018 32.525 1.00 96.81 912 ILE A O 1
ATOM 7053 N N . VAL A 1 913 ? -13.636 -10.191 33.362 1.00 97.19 913 VAL A N 1
ATOM 7054 C CA . VAL A 1 913 ? -12.597 -10.890 34.131 1.00 97.19 913 VAL A CA 1
ATOM 7055 C C . VAL A 1 913 ? -12.890 -10.639 35.599 1.00 97.19 913 VAL A C 1
ATOM 7057 O O . VAL A 1 913 ? -13.182 -9.509 35.990 1.00 97.19 913 VAL A O 1
ATOM 7060 N N . PHE A 1 914 ? -12.851 -11.684 36.415 1.00 94.94 914 PHE A N 1
ATOM 7061 C CA . PHE A 1 914 ? -13.199 -11.589 37.826 1.00 94.94 914 PHE A CA 1
ATOM 7062 C C . PHE A 1 914 ? -12.156 -12.267 38.702 1.00 94.94 914 PHE A C 1
ATOM 7064 O O . PHE A 1 914 ? -11.593 -13.305 38.344 1.00 94.94 914 PHE A O 1
ATOM 7071 N N . CYS A 1 915 ? -11.912 -11.673 39.868 1.00 93.06 915 CYS A N 1
ATOM 7072 C CA . CYS A 1 915 ? -10.980 -12.210 40.841 1.00 93.06 915 CYS A CA 1
ATOM 7073 C C . CYS A 1 915 ? -11.413 -11.940 42.286 1.00 93.06 915 CYS A C 1
ATOM 7075 O O . CYS A 1 915 ? -11.993 -10.895 42.567 1.00 93.06 915 CYS A O 1
ATOM 7077 N N . GLY A 1 916 ? -11.109 -12.873 43.192 1.00 90.56 916 GLY A N 1
ATOM 7078 C CA . GLY A 1 916 ? -11.430 -12.793 44.619 1.00 90.56 916 GLY A CA 1
ATOM 7079 C C . GLY A 1 916 ? -10.510 -11.908 45.475 1.00 90.56 916 GLY A C 1
ATOM 7080 O O . GLY A 1 916 ? -10.742 -11.815 46.680 1.00 90.56 916 GLY A O 1
ATOM 7081 N N . ASP A 1 917 ? -9.477 -11.285 44.894 1.00 86.62 917 ASP A N 1
ATOM 7082 C CA . ASP A 1 917 ? -8.561 -10.371 45.591 1.00 86.62 917 ASP A CA 1
ATOM 7083 C C . ASP A 1 917 ? -8.188 -9.163 44.716 1.00 86.62 917 ASP A C 1
ATOM 7085 O O . ASP A 1 917 ? -8.017 -9.248 43.496 1.00 86.62 917 ASP A O 1
ATOM 7089 N N . THR A 1 918 ? -8.011 -8.017 45.370 1.00 82.81 918 THR A N 1
ATOM 7090 C CA . THR A 1 918 ? -7.574 -6.760 44.747 1.00 82.81 918 THR A CA 1
ATOM 7091 C C . THR A 1 918 ? -6.051 -6.598 44.780 1.00 82.81 918 THR A C 1
ATOM 7093 O O . THR A 1 918 ? -5.487 -5.922 43.918 1.00 82.81 918 THR A O 1
ATOM 7096 N N . ASN A 1 919 ? -5.350 -7.220 45.735 1.00 80.31 919 ASN A N 1
ATOM 7097 C CA . ASN A 1 919 ? -3.915 -6.985 45.943 1.00 80.31 919 ASN A CA 1
ATOM 7098 C C . ASN A 1 919 ? -3.040 -7.535 44.815 1.00 80.31 919 ASN A C 1
ATOM 7100 O O . ASN A 1 919 ? -2.014 -6.936 44.483 1.00 80.31 919 ASN A O 1
ATOM 7104 N N . MET A 1 920 ? -3.457 -8.624 44.169 1.00 82.38 920 MET A N 1
ATOM 7105 C CA . MET A 1 920 ? -2.711 -9.199 43.044 1.00 82.38 920 MET A CA 1
ATOM 7106 C C . MET A 1 920 ? -2.540 -8.244 41.850 1.00 82.38 920 MET A C 1
ATOM 7108 O O . MET A 1 920 ? -1.612 -8.405 41.062 1.00 82.38 920 MET A O 1
ATOM 7112 N N . TRP A 1 921 ? -3.376 -7.209 41.749 1.00 85.75 921 TRP A N 1
ATOM 7113 C CA . TRP A 1 921 ? -3.311 -6.201 40.688 1.00 85.75 921 TRP A CA 1
ATOM 7114 C C . TRP A 1 921 ? -2.372 -5.036 41.008 1.00 85.75 921 TRP A C 1
ATOM 7116 O O . TRP A 1 921 ? -2.075 -4.230 40.132 1.00 85.75 921 TRP A O 1
ATOM 7126 N N . GLN A 1 922 ? -1.877 -4.941 42.245 1.00 79.06 922 GLN A N 1
ATOM 7127 C CA . GLN A 1 922 ? -0.998 -3.850 42.683 1.00 79.06 922 GLN A CA 1
ATOM 7128 C C . GLN A 1 922 ? 0.473 -4.084 42.301 1.00 79.06 922 GLN A C 1
ATOM 7130 O O . GLN A 1 922 ? 1.255 -3.136 42.257 1.00 79.06 922 GLN A O 1
ATOM 7135 N N . SER A 1 923 ? 0.861 -5.329 42.004 1.00 82.44 923 SER A N 1
ATOM 7136 C CA . SER A 1 923 ? 2.246 -5.709 41.684 1.00 82.44 923 SER A CA 1
ATOM 7137 C C . SER A 1 923 ? 2.580 -5.495 40.204 1.00 82.44 923 SER A C 1
ATOM 7139 O O . SER A 1 923 ? 2.966 -6.431 39.520 1.00 82.44 923 SER A O 1
ATOM 7141 N N . VAL A 1 924 ? 2.395 -4.281 39.690 1.00 84.31 924 VAL A N 1
ATOM 7142 C CA . VAL A 1 924 ? 2.608 -3.942 38.271 1.00 84.31 924 VAL A CA 1
ATOM 7143 C C . VAL A 1 924 ? 3.989 -3.316 38.010 1.00 84.31 924 VAL A C 1
ATOM 7145 O O . VAL A 1 924 ? 4.500 -2.603 38.879 1.00 84.31 924 VAL A O 1
ATOM 7148 N N . PRO A 1 925 ? 4.598 -3.530 36.824 1.00 82.38 925 PRO A N 1
ATOM 7149 C CA . PRO A 1 925 ? 4.117 -4.354 35.707 1.00 82.38 925 PRO A CA 1
ATOM 7150 C C . PRO A 1 925 ? 4.236 -5.855 36.002 1.00 82.38 925 PRO A C 1
ATOM 7152 O O . PRO A 1 925 ? 5.190 -6.291 36.647 1.00 82.38 925 PRO A O 1
ATOM 7155 N N . GLN A 1 926 ? 3.277 -6.647 35.516 1.00 85.75 926 GLN A N 1
ATOM 7156 C CA . GLN A 1 926 ? 3.316 -8.105 35.639 1.00 85.75 926 GLN A CA 1
ATOM 7157 C C . GLN A 1 926 ? 2.473 -8.783 34.544 1.00 85.75 926 GLN A C 1
ATOM 7159 O O . GLN A 1 926 ? 1.421 -8.238 34.191 1.00 85.75 926 GLN A O 1
ATOM 7164 N N . PRO A 1 927 ? 2.883 -9.968 34.039 1.00 87.75 927 PRO A N 1
ATOM 7165 C CA . PRO A 1 927 ? 2.283 -10.578 32.850 1.00 87.75 927 PRO A CA 1
ATOM 7166 C C . PRO A 1 927 ? 0.767 -10.760 32.918 1.00 87.75 927 PRO A C 1
ATOM 7168 O O . PRO A 1 927 ? 0.087 -10.524 31.929 1.00 87.75 927 PRO A O 1
ATOM 7171 N N . LEU A 1 928 ? 0.202 -11.117 34.078 1.00 90.69 928 LEU A N 1
ATOM 7172 C CA . LEU A 1 928 ? -1.244 -11.319 34.178 1.00 90.69 928 LEU A CA 1
ATOM 7173 C C . LEU A 1 928 ? -2.007 -10.007 33.946 1.00 90.69 928 LEU A C 1
ATOM 7175 O O . LEU A 1 928 ? -3.039 -10.026 33.285 1.00 90.69 928 LEU A O 1
ATOM 7179 N N . THR A 1 929 ? -1.511 -8.871 34.446 1.00 88.75 929 THR A N 1
ATOM 7180 C CA . THR A 1 929 ? -2.1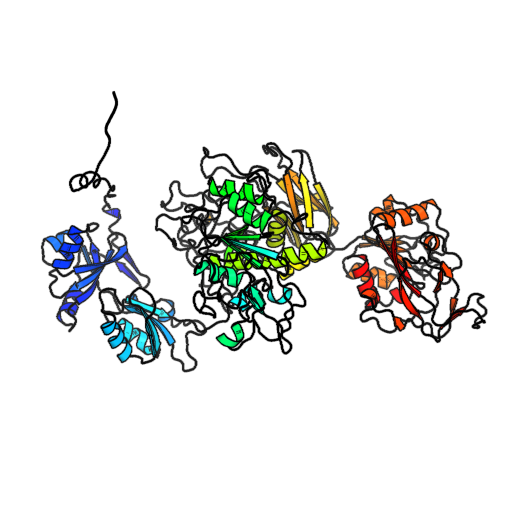53 -7.566 34.229 1.00 88.75 929 THR A CA 1
ATOM 7181 C C . THR A 1 929 ? -2.130 -7.213 32.749 1.00 88.75 929 THR A C 1
ATOM 7183 O O . THR A 1 929 ? -3.160 -6.826 32.204 1.00 88.75 929 THR A O 1
ATOM 7186 N N . ASP A 1 930 ? -0.985 -7.394 32.094 1.00 83.44 930 ASP A N 1
ATOM 7187 C CA . ASP A 1 930 ? -0.818 -7.069 30.677 1.00 83.44 930 ASP A CA 1
ATOM 7188 C C . ASP A 1 930 ? -1.707 -7.951 29.804 1.00 83.44 930 ASP A C 1
ATOM 7190 O O . ASP A 1 930 ? -2.482 -7.439 28.996 1.00 83.44 930 ASP A O 1
ATOM 7194 N N . ASN A 1 931 ? -1.688 -9.263 30.042 1.00 89.81 931 ASN A N 1
ATOM 7195 C CA . ASN A 1 931 ? -2.489 -10.205 29.275 1.00 89.81 931 ASN A CA 1
ATOM 7196 C C . ASN A 1 931 ? -3.997 -9.981 29.494 1.00 89.81 931 ASN A C 1
ATOM 7198 O O . ASN A 1 931 ? -4.784 -10.171 28.571 1.00 89.81 931 ASN A O 1
ATOM 7202 N N . VAL A 1 932 ? -4.427 -9.576 30.697 1.00 90.38 932 VAL A N 1
ATOM 7203 C CA . VAL A 1 932 ? -5.840 -9.258 30.981 1.00 90.38 932 VAL A CA 1
ATOM 7204 C C . VAL A 1 932 ? -6.268 -7.984 30.278 1.00 90.38 932 VAL A C 1
ATOM 7206 O O . VAL A 1 932 ? -7.346 -7.962 29.689 1.00 90.38 932 VAL A O 1
ATOM 7209 N N . LEU A 1 933 ? -5.452 -6.930 30.329 1.00 85.06 933 LEU A N 1
ATOM 7210 C CA . LEU A 1 933 ? -5.757 -5.682 29.634 1.00 85.06 933 LEU A CA 1
ATOM 7211 C C . LEU A 1 933 ? -5.813 -5.906 28.129 1.00 85.06 933 LEU A C 1
ATOM 7213 O O . LEU A 1 933 ? -6.766 -5.470 27.492 1.00 85.06 933 LEU A O 1
ATOM 7217 N N . GLN A 1 934 ? -4.849 -6.643 27.586 1.00 78.00 934 GLN A N 1
ATOM 7218 C CA . GLN A 1 934 ? -4.842 -7.045 26.190 1.00 78.00 934 GLN A CA 1
ATOM 7219 C C . GLN A 1 934 ? -6.117 -7.823 25.838 1.00 78.00 934 GLN A C 1
ATOM 7221 O O . GLN A 1 934 ? -6.860 -7.411 24.958 1.00 78.00 934 GLN A O 1
ATOM 7226 N N . TRP A 1 935 ? -6.452 -8.871 26.592 1.00 84.12 935 TRP A N 1
ATOM 7227 C CA . TRP A 1 935 ? -7.628 -9.701 26.319 1.00 84.12 935 TRP A CA 1
ATOM 7228 C C . TRP A 1 935 ? -8.971 -8.969 26.485 1.00 84.12 935 TRP A C 1
ATOM 7230 O O . TRP A 1 935 ? -9.946 -9.273 25.793 1.00 84.12 935 TRP A O 1
ATOM 7240 N N . LEU A 1 936 ? -9.062 -8.016 27.418 1.00 81.31 936 LEU A N 1
ATOM 7241 C CA . LEU A 1 936 ? -10.263 -7.198 27.593 1.00 81.31 936 LEU A CA 1
ATOM 7242 C C . LEU A 1 936 ? -10.416 -6.160 26.474 1.00 81.31 936 LEU A C 1
ATOM 7244 O O . LEU A 1 936 ? -11.550 -5.815 26.144 1.00 81.31 936 LEU A O 1
ATOM 7248 N N . LEU A 1 937 ? -9.312 -5.655 25.917 1.00 67.44 937 LEU A N 1
ATOM 7249 C CA . LEU A 1 937 ? -9.306 -4.553 24.949 1.00 67.44 937 LEU A CA 1
ATOM 7250 C C . LEU A 1 937 ? -9.198 -5.005 23.476 1.00 67.44 937 LEU A C 1
ATOM 7252 O O . LEU A 1 937 ? -9.440 -4.182 22.594 1.00 67.44 937 LEU A O 1
ATOM 7256 N N . GLU A 1 938 ? -8.885 -6.279 23.212 1.00 60.56 938 GLU A N 1
ATOM 7257 C CA . GLU A 1 938 ? -8.956 -6.961 21.898 1.00 60.56 938 GLU A CA 1
ATOM 7258 C C . GLU A 1 938 ? -10.358 -7.519 21.576 1.00 60.56 938 GLU A C 1
ATOM 7260 O O . GLU A 1 938 ? -10.842 -7.328 20.426 1.00 60.56 938 GLU A O 1
#

Radius of gyration: 36.23 Å; chains: 1; bounding box: 81×64×124 Å